Protein 2M0Q (pdb70)

Foldseek 3Di:
DCPPVVVVVVVVVVVVCCVVVVVVVVVVVVVCVVVVVCVVPPVVVVVVVVVVCCVVCVVVVVVVVVVCVVVVCVVVVDDDPDDDDPCVVVVCVVVVVVVVVVVVVVVVVVVVVCVVPDDPDDD

Nearest PDB structures (foldseek):
  7som-assembly1_I  TM=2.542E-01  e=6.702E+00  Chlamydomonas reinhardtii
  6y07-assembly1_A  TM=2.879E-01  e=4.095E+00  synthetic construct

Solvent-accessible surface area: 13619 Å² total; per-residue (Å²): 244,60,95,131,61,96,130,76,133,70,70,111,97,69,118,158,171,90,124,108,56,121,107,82,85,152,176,133,113,52,73,64,112,119,104,56,112,112,81,170,122,38,95,93,90,159,124,151,78,104,118,133,108,147,77,114,115,28,129,134,45,159,106,91,83,52,90,96,79,71,75,93,144,63,178,165,206,120,187,84,140,88,130,163,140,121,128,98,106,98,86,169,132,94,144,147,133,48,108,126,104,91,128,126,120,33,145,67,92,106,116,134,116,95,58,93,89,53,172,193,172,84,193

GO terms:
  GO:0015459 potassium channel regulator activity (F, IDA)
  GO:0005886 plasma membrane (C, IDA)
  GO:0008076 voltage-gated potassium channel complex (C, IDA)
  GO:1902260 negative regulation of delayed rectifier potassium channel activity (P, IDA)
  GO:0005515 protein binding (F, IPI)
  GO:0008076 voltage-gated potassium channel complex (C, TAS)
  GO:0005886 plasma membrane (C, TAS)
  GO:0005242 inward rectifier potassium channel activity (F, IDA)
  GO:0005251 delayed rectifier potassium channel activity (F, IDA)
  GO:0009986 cell surface (C, IDA)
  GO:0044325 transmembrane transporter binding (F, IDA)
  GO:1901379 regulation of potassium ion transmembrane transport (P, IDA)
  GO:1901800 positive regulation of proteasomal protein catabolic process (P, IDA)
  GO:0060306 regulation of membrane repolarization (P, IDA)
  GO:0097623 potassium ion export across plasma membrane (P, IDA)
  GO:0071466 cellular response to xenobiotic stimulus (P, IDA)
  GO:0071805 potassium ion transmembrane transport (P, IDA)
  GO:0086009 membrane repolarization (P, IDA)
  GO:1990573 potassium ion import across plasma membrane (P, IMP)
  GO:0060307 regulation of ventricular cardiac muscle cell membrane repolarization (P, IMP)

Radius of gyration: 26.46 Å; Cα contacts (8 Å, |Δi|>4): 7; chains: 1; bounding box: 59×63×42 Å

Organism: Homo sapiens (NCBI:txid9606)

Sequence (123 aa):
MSTLSNFTQTLEDVFRRIFITYMDNWRQNTTAEQEALQAKVDAENFYYVILYLMVMIGMFSFIIVAILVSTVKSKRREHSNDPYHQYIVEDWQEKYKSQILNLEESKATIHENIGAAGFKMSPMSTLSNFTQTLEDVFRRIFITYMDNWRQNTTAEQEALQAKVDAENFYYVILYLMVMIGMFSFIIVAILVSTVKSKRREHSNDPYHQYIVEDWQEKYKSQILNLEESKATIHENIGAAGFKMSPMSTLSNFTQTLEDVFRRIFITYMDNWRQNTTAEQEALQAKVDAENFYYVILYLMVMIGMFSFIIVAILVSTVKSKRREHSNDPYHQYIVEDWQEKYKSQILNLEESKATIHENIGAAGFKMSPMSTLSNFTQTLEDVFRRIFITYMDNWRQNTTAEQEALQAKVDAENFYYVILYLMVMIGMFSFIIVAILVSTVKSKRREHSNDPYHQYIVEDWQEKYKSQILNLEESKATIHENIGAAGFKMSPMSTLSNFTQTLEDVFRRIFITYMDNWRQNTTAEQEALQAKVDAENFYYVILYLMVMIGMFSFIIVAILVSTVKSKRREHSNDPYHQYIVEDWQEKYKSQILNLEESKATIHENIGAAGFKMSPMSTLSNFTQTLEDVFRRIFITYMDNWRQNTTAEQEALQAKVDAENFYYVILYLMVMIGMFSFIIVAILVSTVKSKRREHSNDPYHQYIVEDWQEKYKSQILNLEESKATIHENIGAAGFKMSPMSTLSNFTQTLEDVFRRIFITYMDNWRQNTTAEQEALQAKVDAENFYYVILYLMVMIGMFSFIIVAILVSTVKSKRREHSNDPYHQYIVEDWQEKYKSQILNLEESKATIHENIGAAGFKMSPMSTLSNFTQTLEDVFRRIFITYMDNWRQNTTAEQEALQAKVDAENFYYVILYLMVMIGMFSFIIVAILVSTVKSKRREHSNDPYHQYIVEDWQEKYKSQILNLEESKATIHENIGAAGFKMSPMSTLSNFTQTLEDVFRRIFITYMDNWRQNTTAEQEALQAKVDAENFYYVILYLMVMIGMFSFIIVAILVSTVKSKRREHSNDPYHQYIVEDWQEKYKSQILNLEESKATIHENIGAAGFKMSPMSTLSNFTQTLEDVFRRIFITYMDNWRQNTTAEQEALQAKVDAENFYYVILYLMVMIGMFSFIIVAILVSTVKSKRREHSNDPYHQYIVEDWQEKYKSQILNLEESKATIHENIGAAGFKMSP

Secondary structure (DSSP, 8-state):
--HHHHHHHHHHHHHHHHHHHHHHHHHHHHHHHHHHHHTT--SS-HHHHHHHHHHHHHHHHHHHHHHHHHHHHHTT---------TTHHHHHHHHHHHHHHHHHHHHHHHHHHHTTS------

InterPro domains:
  IPR000369 Potassium channel, voltage-dependent, beta subunit, KCNE [PF02060] (26-100)
  IPR000369 Potassium channel, voltage-dependent, beta subunit, KCNE [PTHR15282] (4-121)
  IPR005425 Potassium channel, voltage-dependent, beta subunit, KCNE2 [PR01605] (8-22)
  IPR005425 Potassium channel, voltage-dependent, beta subunit, KCNE2 [PR01605] (23-36)
  IPR005425 Potassium channel, voltage-dependent, beta subunit, KCNE2 [PR01605] (37-48)
  IPR005425 Potassium channel, voltage-dependent, beta subunit, KCNE2 [PR01605] (98-110)

Structure (mmCIF, N/CA/C/O backbone):
data_2M0Q
#
_entry.id   2M0Q
#
loop_
_atom_site.group_PDB
_atom_site.id
_atom_site.type_symbol
_atom_site.label_atom_id
_atom_site.label_alt_id
_atom_site.label_comp_id
_atom_site.label_asym_id
_atom_site.label_entity_id
_atom_site.label_seq_id
_atom_site.pdbx_PDB_ins_code
_atom_site.Cartn_x
_atom_site.Cartn_y
_atom_site.Cartn_z
_atom_site.occupancy
_atom_site.B_iso_or_equiv
_atom_site.auth_seq_id
_atom_site.auth_comp_id
_atom_site.auth_asym_id
_atom_site.auth_atom_id
_atom_site.pdbx_PDB_model_num
ATOM 1 N N . MET A 1 1 ? -47.298 5.653 21.234 1.00 0.00 1 MET A N 1
ATOM 2 C CA . MET A 1 1 ? -46.905 6.288 19.943 1.00 0.00 1 MET A CA 1
ATOM 3 C C . MET A 1 1 ? -45.639 7.111 20.148 1.00 0.00 1 MET A C 1
ATOM 4 O O . MET A 1 1 ? -45.622 8.055 20.937 1.00 0.00 1 MET A O 1
ATOM 20 N N . SER A 1 2 ? -44.580 6.748 19.431 1.00 0.00 2 SER A N 1
ATOM 21 C CA . SER A 1 2 ? -43.315 7.465 19.544 1.00 0.00 2 SER A CA 1
ATOM 22 C C . SER A 1 2 ? -43.028 8.243 18.264 1.00 0.00 2 SER A C 1
ATOM 23 O O . SER A 1 2 ? -42.375 7.740 17.351 1.00 0.00 2 SER A O 1
ATOM 31 N N . THR A 1 3 ? -43.524 9.475 18.205 1.00 0.00 3 THR A N 1
ATOM 32 C CA . THR A 1 3 ? -43.315 10.315 17.033 1.00 0.00 3 THR A CA 1
ATOM 33 C C . THR A 1 3 ? -41.824 10.498 16.769 1.00 0.00 3 THR A C 1
ATOM 34 O O . THR A 1 3 ? -41.417 10.851 15.663 1.00 0.00 3 THR A O 1
ATOM 45 N N . LEU A 1 4 ? -41.014 10.254 17.795 1.00 0.00 4 LEU A N 1
ATOM 46 C CA . LEU A 1 4 ? -39.569 10.392 17.665 1.00 0.00 4 LEU A CA 1
ATOM 47 C C . LEU A 1 4 ? -39.043 9.491 16.552 1.00 0.00 4 LEU A C 1
ATOM 48 O O . LEU A 1 4 ? -38.086 9.839 15.860 1.00 0.00 4 LEU A O 1
ATOM 64 N N . SER A 1 5 ? -39.673 8.333 16.386 1.00 0.00 5 SER A N 1
ATOM 65 C CA . SER A 1 5 ? -39.258 7.390 15.354 1.00 0.00 5 SER A CA 1
ATOM 66 C C . SER A 1 5 ? -39.691 7.879 13.975 1.00 0.00 5 SER A C 1
ATOM 67 O O . SER A 1 5 ? -38.974 7.700 12.990 1.00 0.00 5 SER A O 1
ATOM 75 N N . ASN A 1 6 ? -40.866 8.498 13.912 1.00 0.00 6 ASN A N 1
ATOM 76 C CA . ASN A 1 6 ? -41.380 9.010 12.647 1.00 0.00 6 ASN A CA 1
ATOM 77 C C . ASN A 1 6 ? -40.633 10.275 12.241 1.00 0.00 6 ASN A C 1
ATOM 78 O O . ASN A 1 6 ? -40.423 10.531 11.056 1.00 0.00 6 ASN A O 1
ATOM 89 N N . PHE A 1 7 ? -40.236 11.064 13.234 1.00 0.00 7 PHE A N 1
ATOM 90 C CA . PHE A 1 7 ? -39.514 12.303 12.970 1.00 0.00 7 PHE A CA 1
ATOM 91 C C . PHE A 1 7 ? -38.067 12.008 12.586 1.00 0.00 7 PHE A C 1
ATOM 92 O O . PHE A 1 7 ? -37.474 12.717 11.774 1.00 0.00 7 PHE A O 1
ATOM 109 N N . THR A 1 8 ? -37.506 10.958 13.175 1.00 0.00 8 THR A N 1
ATOM 110 C CA . THR A 1 8 ? -36.128 10.580 12.885 1.00 0.00 8 THR A CA 1
ATOM 111 C C . THR A 1 8 ? -35.932 10.393 11.383 1.00 0.00 8 THR A C 1
ATOM 112 O O . THR A 1 8 ? -34.887 10.746 10.835 1.00 0.00 8 THR A O 1
ATOM 123 N N . GLN A 1 9 ? -36.943 9.836 10.724 1.00 0.00 9 GLN A N 1
ATOM 124 C CA . GLN A 1 9 ? -36.871 9.608 9.285 1.00 0.00 9 GLN A CA 1
ATOM 125 C C . GLN A 1 9 ? -36.708 10.928 8.539 1.00 0.00 9 GLN A C 1
ATOM 126 O O . GLN A 1 9 ? -36.042 10.991 7.506 1.00 0.00 9 GLN A O 1
ATOM 140 N N . THR A 1 10 ? -37.323 11.980 9.069 1.00 0.00 10 THR A N 1
ATOM 141 C CA . THR A 1 10 ? -37.241 13.296 8.445 1.00 0.00 10 THR A CA 1
ATOM 142 C C . THR A 1 10 ? -35.888 13.943 8.726 1.00 0.00 10 THR A C 1
ATOM 143 O O . THR A 1 10 ? -35.288 14.558 7.844 1.00 0.00 10 THR A O 1
ATOM 154 N N . LEU A 1 11 ? -35.416 13.805 9.960 1.00 0.00 11 LEU A N 1
ATOM 155 C CA . LEU A 1 11 ? -34.135 14.384 10.347 1.00 0.00 11 LEU A CA 1
ATOM 156 C C . LEU A 1 11 ? -33.020 13.900 9.426 1.00 0.00 11 LEU A C 1
ATOM 157 O O . LEU A 1 11 ? -32.143 14.673 9.038 1.00 0.00 11 LEU A O 1
ATOM 173 N N . GLU A 1 12 ? -33.055 12.617 9.083 1.00 0.00 12 GLU A N 1
ATOM 174 C CA . GLU A 1 12 ? -32.038 12.040 8.211 1.00 0.00 12 GLU A CA 1
ATOM 175 C C . GLU A 1 12 ? -32.006 12.755 6.863 1.00 0.00 12 GLU A C 1
ATOM 176 O O . GLU A 1 12 ? -30.939 12.951 6.283 1.00 0.00 12 GLU A O 1
ATOM 188 N N . ASP A 1 13 ? -33.179 13.137 6.370 1.00 0.00 13 ASP A N 1
ATOM 189 C CA . ASP A 1 13 ? -33.274 13.825 5.085 1.00 0.00 13 ASP A CA 1
ATOM 190 C C . ASP A 1 13 ? -32.675 15.226 5.173 1.00 0.00 13 ASP A C 1
ATOM 191 O O . ASP A 1 13 ? -32.028 15.694 4.236 1.00 0.00 13 ASP A O 1
ATOM 200 N N . VAL A 1 14 ? -32.894 15.888 6.303 1.00 0.00 14 VAL A N 1
ATOM 201 C CA . VAL A 1 14 ? -32.369 17.233 6.502 1.00 0.00 14 VAL A CA 1
ATOM 202 C C . VAL A 1 14 ? -30.877 17.166 6.787 1.00 0.00 14 VAL A C 1
ATOM 203 O O . VAL A 1 14 ? -30.087 17.903 6.196 1.00 0.00 14 VAL A O 1
ATOM 216 N N . PHE A 1 15 ? -30.496 16.260 7.679 1.00 0.00 15 PHE A N 1
ATOM 217 C CA . PHE A 1 15 ? -29.093 16.086 8.015 1.00 0.00 15 PHE A CA 1
ATOM 218 C C . PHE A 1 15 ? -28.313 15.760 6.750 1.00 0.00 15 PHE A C 1
ATOM 219 O O . PHE A 1 15 ? -27.155 16.148 6.601 1.00 0.00 15 PHE A O 1
ATOM 236 N N . ARG A 1 16 ? -28.969 15.051 5.833 1.00 0.00 16 ARG A N 1
ATOM 237 C CA . ARG A 1 16 ? -28.334 14.686 4.571 1.00 0.00 16 ARG A CA 1
ATOM 238 C C . ARG A 1 16 ? -28.007 15.944 3.775 1.00 0.00 16 ARG A C 1
ATOM 239 O O . ARG A 1 16 ? -26.907 16.089 3.243 1.00 0.00 16 ARG A O 1
ATOM 260 N N . ARG A 1 17 ? -28.974 16.852 3.707 1.00 0.00 17 ARG A N 1
ATOM 261 C CA . ARG A 1 17 ? -28.787 18.102 2.984 1.00 0.00 17 ARG A CA 1
ATOM 262 C C . ARG A 1 17 ? -27.847 19.020 3.755 1.00 0.00 17 ARG A C 1
ATOM 263 O O . ARG A 1 17 ? -27.028 19.724 3.166 1.00 0.00 17 ARG A O 1
ATOM 284 N N . ILE A 1 18 ? -27.969 19.005 5.078 1.00 0.00 18 ILE A N 1
ATOM 285 C CA . ILE A 1 18 ? -27.124 19.839 5.922 1.00 0.00 18 ILE A CA 1
ATOM 286 C C . ILE A 1 18 ? -25.693 19.304 5.939 1.00 0.00 18 ILE A C 1
ATOM 287 O O . ILE A 1 18 ? -24.738 20.068 6.022 1.00 0.00 18 ILE A O 1
ATOM 303 N N . PHE A 1 19 ? -25.564 17.986 5.854 1.00 0.00 19 PHE A N 1
ATOM 304 C CA . PHE A 1 19 ? -24.257 17.341 5.856 1.00 0.00 19 PHE A CA 1
ATOM 305 C C . PHE A 1 19 ? -23.539 17.619 4.545 1.00 0.00 19 PHE A C 1
ATOM 306 O O . PHE A 1 19 ? -22.406 18.099 4.535 1.00 0.00 19 PHE A O 1
ATOM 323 N N . ILE A 1 20 ? -24.218 17.340 3.438 1.00 0.00 20 ILE A N 1
ATOM 324 C CA . ILE A 1 20 ? -23.639 17.594 2.130 1.00 0.00 20 ILE A CA 1
ATOM 325 C C . ILE A 1 20 ? -23.404 19.088 1.986 1.00 0.00 20 ILE A C 1
ATOM 326 O O . ILE A 1 20 ? -22.384 19.527 1.456 1.00 0.00 20 ILE A O 1
ATOM 342 N N . THR A 1 21 ? -24.361 19.859 2.488 1.00 0.00 21 THR A N 1
ATOM 343 C CA . THR A 1 21 ? -24.270 21.309 2.449 1.00 0.00 21 THR A CA 1
ATOM 344 C C . THR A 1 21 ? -23.263 21.795 3.487 1.00 0.00 21 THR A C 1
ATOM 345 O O . THR A 1 21 ? -22.514 22.741 3.241 1.00 0.00 21 THR A O 1
ATOM 356 N N . TYR A 1 22 ? -23.246 21.141 4.651 1.00 0.00 22 TYR A N 1
ATOM 357 C CA . TYR A 1 22 ? -22.313 21.529 5.709 1.00 0.00 22 TYR A CA 1
ATOM 358 C C . TYR A 1 22 ? -20.883 21.300 5.242 1.00 0.00 22 TYR A C 1
ATOM 359 O O . TYR A 1 22 ? -20.003 22.131 5.464 1.00 0.00 22 TYR A O 1
ATOM 377 N N . MET A 1 23 ? -20.668 20.172 4.577 1.00 0.00 23 MET A N 1
ATOM 378 C CA . MET A 1 23 ? -19.349 19.843 4.058 1.00 0.00 23 MET A CA 1
ATOM 379 C C . MET A 1 23 ? -19.009 20.777 2.905 1.00 0.00 23 MET A C 1
ATOM 380 O O . MET A 1 23 ? -17.839 21.037 2.622 1.00 0.00 23 MET A O 1
ATOM 394 N N . ASP A 1 24 ? -20.048 21.274 2.237 1.00 0.00 24 ASP A N 1
ATOM 395 C CA . ASP A 1 24 ? -19.857 22.176 1.105 1.00 0.00 24 ASP A CA 1
ATOM 396 C C . ASP A 1 24 ? -19.459 23.572 1.580 1.00 0.00 24 ASP A C 1
ATOM 397 O O . ASP A 1 24 ? -18.516 24.169 1.059 1.00 0.00 24 ASP A O 1
ATOM 406 N N . ASN A 1 25 ? -20.185 24.089 2.565 1.00 0.00 25 ASN A N 1
ATOM 407 C CA . ASN A 1 25 ? -19.902 25.418 3.096 1.00 0.00 25 ASN A CA 1
ATOM 408 C C . ASN A 1 25 ? -18.481 25.495 3.649 1.00 0.00 25 ASN A C 1
ATOM 409 O O . ASN A 1 25 ? -17.809 26.517 3.517 1.00 0.00 25 ASN A O 1
ATOM 420 N N . TRP A 1 26 ? -18.032 24.410 4.272 1.00 0.00 26 TRP A N 1
ATOM 421 C CA . TRP A 1 26 ? -16.691 24.370 4.846 1.00 0.00 26 TRP A CA 1
ATOM 422 C C . TRP A 1 26 ? -15.634 24.619 3.773 1.00 0.00 26 TRP A C 1
ATOM 423 O O . TRP A 1 26 ? -14.584 25.201 4.046 1.00 0.00 26 TRP A O 1
ATOM 444 N N . ARG A 1 27 ? -15.917 24.172 2.554 1.00 0.00 27 ARG A N 1
ATOM 445 C CA . ARG A 1 27 ? -14.981 24.349 1.450 1.00 0.00 27 ARG A CA 1
ATOM 446 C C . ARG A 1 27 ? -14.834 25.824 1.092 1.00 0.00 27 ARG A C 1
ATOM 447 O O . ARG A 1 27 ? -13.826 26.235 0.517 1.00 0.00 27 ARG A O 1
ATOM 468 N N . GLN A 1 28 ? -15.844 26.617 1.432 1.00 0.00 28 GLN A N 1
ATOM 469 C CA . GLN A 1 28 ? -15.812 28.045 1.136 1.00 0.00 28 GLN A CA 1
ATOM 470 C C . GLN A 1 28 ? -14.949 28.787 2.152 1.00 0.00 28 GLN A C 1
ATOM 471 O O . GLN A 1 28 ? -14.142 29.642 1.787 1.00 0.00 28 GLN A O 1
ATOM 485 N N . ASN A 1 29 ? -15.123 28.456 3.427 1.00 0.00 29 ASN A N 1
ATOM 486 C CA . ASN A 1 29 ? -14.352 29.102 4.483 1.00 0.00 29 ASN A CA 1
ATOM 487 C C . ASN A 1 29 ? -12.945 28.516 4.554 1.00 0.00 29 ASN A C 1
ATOM 488 O O . ASN A 1 29 ? -12.034 29.132 5.107 1.00 0.00 29 ASN A O 1
ATOM 499 N N . THR A 1 30 ? -12.776 27.324 3.991 1.00 0.00 30 THR A N 1
ATOM 500 C CA . THR A 1 30 ? -11.474 26.665 3.996 1.00 0.00 30 THR A CA 1
ATOM 501 C C . THR A 1 30 ? -10.471 27.455 3.162 1.00 0.00 30 THR A C 1
ATOM 502 O O . THR A 1 30 ? -9.274 27.458 3.452 1.00 0.00 30 THR A O 1
ATOM 513 N N . THR A 1 31 ? -10.967 28.125 2.127 1.00 0.00 31 THR A N 1
ATOM 514 C CA . THR A 1 31 ? -10.108 28.916 1.256 1.00 0.00 31 THR A CA 1
ATOM 515 C C . THR A 1 31 ? -9.270 29.894 2.075 1.00 0.00 31 THR A C 1
ATOM 516 O O . THR A 1 31 ? -8.064 30.019 1.865 1.00 0.00 31 THR A O 1
ATOM 527 N N . ALA A 1 32 ? -9.917 30.585 3.008 1.00 0.00 32 ALA A N 1
ATOM 528 C CA . ALA A 1 32 ? -9.219 31.548 3.852 1.00 0.00 32 ALA A CA 1
ATOM 529 C C . ALA A 1 32 ? -7.974 30.917 4.465 1.00 0.00 32 ALA A C 1
ATOM 530 O O . ALA A 1 32 ? -6.927 31.557 4.565 1.00 0.00 32 ALA A O 1
ATOM 537 N N . GLU A 1 33 ? -8.095 29.658 4.873 1.00 0.00 33 GLU A N 1
ATOM 538 C CA . GLU A 1 33 ? -6.972 28.949 5.474 1.00 0.00 33 GLU A CA 1
ATOM 539 C C . GLU A 1 33 ? -5.902 28.658 4.427 1.00 0.00 33 GLU A C 1
ATOM 540 O O . GLU A 1 33 ? -4.707 28.693 4.720 1.00 0.00 33 GLU A O 1
ATOM 552 N N . GLN A 1 34 ? -6.339 28.371 3.205 1.00 0.00 34 GLN A N 1
ATOM 553 C CA . GLN A 1 34 ? -5.410 28.076 2.122 1.00 0.00 34 GLN A CA 1
ATOM 554 C C . GLN A 1 34 ? -4.713 29.348 1.650 1.00 0.00 34 GLN A C 1
ATOM 555 O O . GLN A 1 34 ? -3.518 29.340 1.354 1.00 0.00 34 GLN A O 1
ATOM 569 N N . GLU A 1 35 ? -5.468 30.439 1.582 1.00 0.00 35 GLU A N 1
ATOM 570 C CA . GLU A 1 35 ? -4.913 31.714 1.142 1.00 0.00 35 GLU A CA 1
ATOM 571 C C . GLU A 1 35 ? -3.708 32.099 1.994 1.00 0.00 35 GLU A C 1
ATOM 572 O O . GLU A 1 35 ? -2.705 32.593 1.479 1.00 0.00 35 GLU A O 1
ATOM 584 N N . ALA A 1 36 ? -3.813 31.873 3.299 1.00 0.00 36 ALA A N 1
ATOM 585 C CA . ALA A 1 36 ? -2.723 32.204 4.211 1.00 0.00 36 ALA A CA 1
ATOM 586 C C . ALA A 1 36 ? -1.573 31.213 4.059 1.00 0.00 36 ALA A C 1
ATOM 587 O O . ALA A 1 36 ? -0.404 31.589 4.140 1.00 0.00 36 ALA A O 1
ATOM 594 N N . LEU A 1 37 ? -1.912 29.947 3.840 1.00 0.00 37 LEU A N 1
ATOM 595 C CA . LEU A 1 37 ? -0.897 28.913 3.680 1.00 0.00 37 LEU A CA 1
ATOM 596 C C . LEU A 1 37 ? -0.190 29.055 2.336 1.00 0.00 37 LEU A C 1
ATOM 597 O O . LEU A 1 37 ? 1.036 28.978 2.259 1.00 0.00 37 LEU A O 1
ATOM 613 N N . GLN A 1 38 ? -0.969 29.263 1.278 1.00 0.00 38 GLN A N 1
ATOM 614 C CA . GLN A 1 38 ? -0.399 29.414 -0.056 1.00 0.00 38 GLN A CA 1
ATOM 615 C C . GLN A 1 38 ? 0.672 30.501 -0.057 1.00 0.00 38 GLN A C 1
ATOM 616 O O . GLN A 1 38 ? 1.570 30.500 -0.899 1.00 0.00 38 GLN A O 1
ATOM 630 N N . ALA A 1 39 ? 0.572 31.423 0.895 1.00 0.00 39 ALA A N 1
ATOM 631 C CA . ALA A 1 39 ? 1.541 32.507 0.997 1.00 0.00 39 ALA A CA 1
ATOM 632 C C . ALA A 1 39 ? 2.900 31.962 1.423 1.00 0.00 39 ALA A C 1
ATOM 633 O O . ALA A 1 39 ? 3.934 32.584 1.181 1.00 0.00 39 ALA A O 1
ATOM 640 N N . LYS A 1 40 ? 2.887 30.793 2.056 1.00 0.00 40 LYS A N 1
ATOM 641 C CA . LYS A 1 40 ? 4.123 30.164 2.508 1.00 0.00 40 LYS A CA 1
ATOM 642 C C . LYS A 1 40 ? 4.566 29.094 1.517 1.00 0.00 40 LYS A C 1
ATOM 643 O O . LYS A 1 40 ? 5.717 28.657 1.536 1.00 0.00 40 LYS A O 1
ATOM 662 N N . VAL A 1 41 ? 3.639 28.677 0.657 1.00 0.00 41 VAL A N 1
ATOM 663 C CA . VAL A 1 41 ? 3.925 27.655 -0.344 1.00 0.00 41 VAL A CA 1
ATOM 664 C C . VAL A 1 41 ? 5.109 26.793 0.081 1.00 0.00 41 VAL A C 1
ATOM 665 O O . VAL A 1 41 ? 5.174 26.325 1.218 1.00 0.00 41 VAL A O 1
ATOM 678 N N . ASP A 1 42 ? 6.041 26.586 -0.842 1.00 0.00 42 ASP A N 1
ATOM 679 C CA . ASP A 1 42 ? 7.221 25.779 -0.558 1.00 0.00 42 ASP A CA 1
ATOM 680 C C . ASP A 1 42 ? 8.454 26.381 -1.224 1.00 0.00 42 ASP A C 1
ATOM 681 O O . ASP A 1 42 ? 8.588 26.351 -2.447 1.00 0.00 42 ASP A O 1
ATOM 690 N N . ALA A 1 43 ? 9.351 26.929 -0.411 1.00 0.00 43 ALA A N 1
ATOM 691 C CA . ALA A 1 43 ? 10.568 27.538 -0.933 1.00 0.00 43 ALA A CA 1
ATOM 692 C C . ALA A 1 43 ? 11.540 26.467 -1.417 1.00 0.00 43 ALA A C 1
ATOM 693 O O . ALA A 1 43 ? 12.373 26.719 -2.287 1.00 0.00 43 ALA A O 1
ATOM 700 N N . GLU A 1 44 ? 11.429 25.273 -0.846 1.00 0.00 44 GLU A N 1
ATOM 701 C CA . GLU A 1 44 ? 12.305 24.171 -1.226 1.00 0.00 44 GLU A CA 1
ATOM 702 C C . GLU A 1 44 ? 11.969 23.676 -2.630 1.00 0.00 44 GLU A C 1
ATOM 703 O O . GLU A 1 44 ? 12.859 23.464 -3.453 1.00 0.00 44 GLU A O 1
ATOM 715 N N . ASN A 1 45 ? 10.679 23.491 -2.894 1.00 0.00 45 ASN A N 1
ATOM 716 C CA . ASN A 1 45 ? 10.237 23.018 -4.202 1.00 0.00 45 ASN A CA 1
ATOM 717 C C . ASN A 1 45 ? 10.654 21.567 -4.413 1.00 0.00 45 ASN A C 1
ATOM 718 O O . ASN A 1 45 ? 9.894 20.765 -4.957 1.00 0.00 45 ASN A O 1
ATOM 729 N N . PHE A 1 46 ? 11.866 21.237 -3.980 1.00 0.00 46 PHE A N 1
ATOM 730 C CA . PHE A 1 46 ? 12.375 19.879 -4.127 1.00 0.00 46 PHE A CA 1
ATOM 731 C C . PHE A 1 46 ? 11.559 18.907 -3.281 1.00 0.00 46 PHE A C 1
ATOM 732 O O . PHE A 1 46 ? 11.474 17.720 -3.592 1.00 0.00 46 PHE A O 1
ATOM 749 N N . TYR A 1 47 ? 10.959 19.420 -2.211 1.00 0.00 47 TYR A N 1
ATOM 750 C CA . TYR A 1 47 ? 10.151 18.587 -1.328 1.00 0.00 47 TYR A CA 1
ATOM 751 C C . TYR A 1 47 ? 8.832 18.215 -1.999 1.00 0.00 47 TYR A C 1
ATOM 752 O O . TYR A 1 47 ? 8.278 17.145 -1.750 1.00 0.00 47 TYR A O 1
ATOM 770 N N . TYR A 1 48 ? 8.335 19.107 -2.850 1.00 0.00 48 TYR A N 1
ATOM 771 C CA . TYR A 1 48 ? 7.079 18.862 -3.550 1.00 0.00 48 TYR A CA 1
ATOM 772 C C . TYR A 1 48 ? 7.163 17.579 -4.370 1.00 0.00 48 TYR A C 1
ATOM 773 O O . TYR A 1 48 ? 6.213 16.798 -4.416 1.00 0.00 48 TYR A O 1
ATOM 791 N N . VAL A 1 49 ? 8.304 17.370 -5.019 1.00 0.00 49 VAL A N 1
ATOM 792 C CA . VAL A 1 49 ? 8.497 16.179 -5.838 1.00 0.00 49 VAL A CA 1
ATOM 793 C C . VAL A 1 49 ? 8.822 14.968 -4.966 1.00 0.00 49 VAL A C 1
ATOM 794 O O . VAL A 1 49 ? 8.439 13.842 -5.286 1.00 0.00 49 VAL A O 1
ATOM 807 N N . ILE A 1 50 ? 9.531 15.204 -3.866 1.00 0.00 50 ILE A N 1
ATOM 808 C CA . ILE A 1 50 ? 9.900 14.118 -2.962 1.00 0.00 50 ILE A CA 1
ATOM 809 C C . ILE A 1 50 ? 8.670 13.585 -2.233 1.00 0.00 50 ILE A C 1
ATOM 810 O O . ILE A 1 50 ? 8.483 12.374 -2.117 1.00 0.00 50 ILE A O 1
ATOM 826 N N . LEU A 1 51 ? 7.837 14.497 -1.744 1.00 0.00 51 LEU A N 1
ATOM 827 C CA . LEU A 1 51 ? 6.627 14.108 -1.027 1.00 0.00 51 LEU A CA 1
ATOM 828 C C . LEU A 1 51 ? 5.669 13.366 -1.953 1.00 0.00 51 LEU A C 1
ATOM 829 O O . LEU A 1 51 ? 4.981 12.435 -1.535 1.00 0.00 51 LEU A O 1
ATOM 845 N N . TYR A 1 52 ? 5.630 13.786 -3.213 1.00 0.00 52 TYR A N 1
ATOM 846 C CA . TYR A 1 52 ? 4.752 13.158 -4.195 1.00 0.00 52 TYR A CA 1
ATOM 847 C C . TYR A 1 52 ? 5.084 11.676 -4.348 1.00 0.00 52 TYR A C 1
ATOM 848 O O . TYR A 1 52 ? 4.189 10.842 -4.490 1.00 0.00 52 TYR A O 1
ATOM 866 N N . LEU A 1 53 ? 6.374 11.356 -4.324 1.00 0.00 53 LEU A N 1
ATOM 867 C CA . LEU A 1 53 ? 6.811 9.971 -4.468 1.00 0.00 53 LEU A CA 1
ATOM 868 C C . LEU A 1 53 ? 6.465 9.159 -3.222 1.00 0.00 53 LEU A C 1
ATOM 869 O O . LEU A 1 53 ? 6.099 7.987 -3.317 1.00 0.00 53 LEU A O 1
ATOM 885 N N . MET A 1 54 ? 6.584 9.787 -2.057 1.00 0.00 54 MET A N 1
ATOM 886 C CA . MET A 1 54 ? 6.281 9.107 -0.802 1.00 0.00 54 MET A CA 1
ATOM 887 C C . MET A 1 54 ? 4.881 8.501 -0.842 1.00 0.00 54 MET A C 1
ATOM 888 O O . MET A 1 54 ? 4.681 7.347 -0.463 1.00 0.00 54 MET A O 1
ATOM 902 N N . VAL A 1 55 ? 3.916 9.290 -1.302 1.00 0.00 55 VAL A N 1
ATOM 903 C CA . VAL A 1 55 ? 2.535 8.826 -1.386 1.00 0.00 55 VAL A CA 1
ATOM 904 C C . VAL A 1 55 ? 2.320 7.995 -2.648 1.00 0.00 55 VAL A C 1
ATOM 905 O O . VAL A 1 55 ? 1.328 7.276 -2.768 1.00 0.00 55 VAL A O 1
ATOM 918 N N . MET A 1 56 ? 3.254 8.101 -3.587 1.00 0.00 56 MET A N 1
ATOM 919 C CA . MET A 1 56 ? 3.155 7.356 -4.837 1.00 0.00 56 MET A CA 1
ATOM 920 C C . MET A 1 56 ? 3.247 5.855 -4.577 1.00 0.00 56 MET A C 1
ATOM 921 O O . MET A 1 56 ? 2.263 5.128 -4.717 1.00 0.00 56 MET A O 1
ATOM 935 N N . ILE A 1 57 ? 4.437 5.398 -4.203 1.00 0.00 57 ILE A N 1
ATOM 936 C CA . ILE A 1 57 ? 4.654 3.982 -3.930 1.00 0.00 57 ILE A CA 1
ATOM 937 C C . ILE A 1 57 ? 3.941 3.557 -2.649 1.00 0.00 57 ILE A C 1
ATOM 938 O O . ILE A 1 57 ? 3.414 2.448 -2.560 1.00 0.00 57 ILE A O 1
ATOM 954 N N . GLY A 1 58 ? 3.935 4.441 -1.658 1.00 0.00 58 GLY A N 1
ATOM 955 C CA . GLY A 1 58 ? 3.292 4.141 -0.384 1.00 0.00 58 GLY A CA 1
ATOM 956 C C . GLY A 1 58 ? 1.843 3.708 -0.584 1.00 0.00 58 GLY A C 1
ATOM 957 O O . GLY A 1 58 ? 1.369 2.779 0.070 1.00 0.00 58 GLY A O 1
ATOM 961 N N . MET A 1 59 ? 1.143 4.386 -1.487 1.00 0.00 59 MET A N 1
ATOM 962 C CA . MET A 1 59 ? -0.252 4.058 -1.758 1.00 0.00 59 MET A CA 1
ATOM 963 C C . MET A 1 59 ? -0.358 2.741 -2.521 1.00 0.00 59 MET A C 1
ATOM 964 O O . MET A 1 59 ? -1.213 1.906 -2.224 1.00 0.00 59 MET A O 1
ATOM 978 N N . PHE A 1 60 ? 0.513 2.564 -3.508 1.00 0.00 60 PHE A N 1
ATOM 979 C CA . PHE A 1 60 ? 0.507 1.347 -4.312 1.00 0.00 60 PHE A CA 1
ATOM 980 C C . PHE A 1 60 ? 0.840 0.130 -3.455 1.00 0.00 60 PHE A C 1
ATOM 981 O O . PHE A 1 60 ? 0.281 -0.950 -3.650 1.00 0.00 60 PHE A O 1
ATOM 998 N N . SER A 1 61 ? 1.756 0.308 -2.509 1.00 0.00 61 SER A N 1
ATOM 999 C CA . SER A 1 61 ? 2.156 -0.787 -1.632 1.00 0.00 61 SER A CA 1
ATOM 1000 C C . SER A 1 61 ? 1.037 -1.133 -0.654 1.00 0.00 61 SER A C 1
ATOM 1001 O O . SER A 1 61 ? 0.820 -2.302 -0.334 1.00 0.00 61 SER A O 1
ATOM 1009 N N . PHE A 1 62 ? 0.331 -0.111 -0.181 1.00 0.00 62 PHE A N 1
ATOM 1010 C CA . PHE A 1 62 ? -0.761 -0.323 0.762 1.00 0.00 62 PHE A CA 1
ATOM 1011 C C . PHE A 1 62 ? -1.843 -1.205 0.145 1.00 0.00 62 PHE A C 1
ATOM 1012 O O . PHE A 1 62 ? -2.391 -2.085 0.809 1.00 0.00 62 PHE A O 1
ATOM 1029 N N . ILE A 1 63 ? -2.146 -0.965 -1.126 1.00 0.00 63 ILE A N 1
ATOM 1030 C CA . ILE A 1 63 ? -3.163 -1.748 -1.818 1.00 0.00 63 ILE A CA 1
ATOM 1031 C C . ILE A 1 63 ? -2.739 -3.209 -1.910 1.00 0.00 63 ILE A C 1
ATOM 1032 O O . ILE A 1 63 ? -3.513 -4.112 -1.591 1.00 0.00 63 ILE A O 1
ATOM 1048 N N . ILE A 1 64 ? -1.505 -3.435 -2.348 1.00 0.00 64 ILE A N 1
ATOM 1049 C CA . ILE A 1 64 ? -0.987 -4.792 -2.476 1.00 0.00 64 ILE A CA 1
ATOM 1050 C C . ILE A 1 64 ? -1.058 -5.518 -1.138 1.00 0.00 64 ILE A C 1
ATOM 1051 O O . ILE A 1 64 ? -1.434 -6.687 -1.077 1.00 0.00 64 ILE A O 1
ATOM 1067 N N . VAL A 1 65 ? -0.695 -4.818 -0.069 1.00 0.00 65 VAL A N 1
ATOM 1068 C CA . VAL A 1 65 ? -0.723 -5.407 1.266 1.00 0.00 65 VAL A CA 1
ATOM 1069 C C . VAL A 1 65 ? -2.161 -5.600 1.738 1.00 0.00 65 VAL A C 1
ATOM 1070 O O . VAL A 1 65 ? -2.477 -6.577 2.417 1.00 0.00 65 VAL A O 1
ATOM 1083 N N . ALA A 1 66 ? -3.026 -4.658 1.377 1.00 0.00 66 ALA A N 1
ATOM 1084 C CA . ALA A 1 66 ? -4.428 -4.726 1.772 1.00 0.00 66 ALA A CA 1
ATOM 1085 C C . ALA A 1 66 ? -5.060 -6.040 1.323 1.00 0.00 66 ALA A C 1
ATOM 1086 O O . ALA A 1 66 ? -5.720 -6.722 2.108 1.00 0.00 66 ALA A O 1
ATOM 1093 N N . ILE A 1 67 ? -4.863 -6.387 0.055 1.00 0.00 67 ILE A N 1
ATOM 1094 C CA . ILE A 1 67 ? -5.429 -7.619 -0.484 1.00 0.00 67 ILE A CA 1
ATOM 1095 C C . ILE A 1 67 ? -4.637 -8.838 -0.018 1.00 0.00 67 ILE A C 1
ATOM 1096 O O . ILE A 1 67 ? -5.206 -9.905 0.207 1.00 0.00 67 ILE A O 1
ATOM 1112 N N . LEU A 1 68 ? -3.324 -8.679 0.122 1.00 0.00 68 LEU A N 1
ATOM 1113 C CA . LEU A 1 68 ? -2.477 -9.787 0.560 1.00 0.00 68 LEU A CA 1
ATOM 1114 C C . LEU A 1 68 ? -2.964 -10.338 1.898 1.00 0.00 68 LEU A C 1
ATOM 1115 O O . LEU A 1 68 ? -3.083 -11.550 2.075 1.00 0.00 68 LEU A O 1
ATOM 1131 N N . VAL A 1 69 ? -3.242 -9.437 2.835 1.00 0.00 69 VAL A N 1
ATOM 1132 C CA . VAL A 1 69 ? -3.714 -9.840 4.157 1.00 0.00 69 VAL A CA 1
ATOM 1133 C C . VAL A 1 69 ? -5.163 -10.312 4.091 1.00 0.00 69 VAL A C 1
ATOM 1134 O O . VAL A 1 69 ? -5.545 -11.272 4.758 1.00 0.00 69 VAL A O 1
ATOM 1147 N N . SER A 1 70 ? -5.962 -9.629 3.280 1.00 0.00 70 SER A N 1
ATOM 1148 C CA . SER A 1 70 ? -7.369 -9.981 3.127 1.00 0.00 70 SER A CA 1
ATOM 1149 C C . SER A 1 70 ? -7.493 -11.325 2.428 1.00 0.00 70 SER A C 1
ATOM 1150 O O . SER A 1 70 ? -8.308 -12.167 2.807 1.00 0.00 70 SER A O 1
ATOM 1158 N N . THR A 1 71 ? -6.665 -11.521 1.411 1.00 0.00 71 THR A N 1
ATOM 1159 C CA . THR A 1 71 ? -6.665 -12.767 0.663 1.00 0.00 71 THR A CA 1
ATOM 1160 C C . THR A 1 71 ? -6.020 -13.866 1.495 1.00 0.00 71 THR A C 1
ATOM 1161 O O . THR A 1 71 ? -6.373 -15.040 1.379 1.00 0.00 71 THR A O 1
ATOM 1172 N N . VAL A 1 72 ? -5.069 -13.472 2.337 1.00 0.00 72 VAL A N 1
ATOM 1173 C CA . VAL A 1 72 ? -4.375 -14.430 3.191 1.00 0.00 72 VAL A CA 1
ATOM 1174 C C . VAL A 1 72 ? -5.279 -14.869 4.335 1.00 0.00 72 VAL A C 1
ATOM 1175 O O . VAL A 1 72 ? -5.444 -16.062 4.589 1.00 0.00 72 VAL A O 1
ATOM 1188 N N . LYS A 1 73 ? -5.871 -13.894 5.015 1.00 0.00 73 LYS A N 1
ATOM 1189 C CA . LYS A 1 73 ? -6.767 -14.186 6.124 1.00 0.00 73 LYS A CA 1
ATOM 1190 C C . LYS A 1 73 ? -8.021 -14.879 5.608 1.00 0.00 73 LYS A C 1
ATOM 1191 O O . LYS A 1 73 ? -8.641 -15.675 6.313 1.00 0.00 73 LYS A O 1
ATOM 1210 N N . SER A 1 74 ? -8.387 -14.567 4.367 1.00 0.00 74 SER A N 1
ATOM 1211 C CA . SER A 1 74 ? -9.571 -15.163 3.757 1.00 0.00 74 SER A CA 1
ATOM 1212 C C . SER A 1 74 ? -9.490 -16.686 3.805 1.00 0.00 74 SER A C 1
ATOM 1213 O O . SER A 1 74 ? -10.510 -17.368 3.901 1.00 0.00 74 SER A O 1
ATOM 1221 N N . LYS A 1 75 ? -8.272 -17.211 3.738 1.00 0.00 75 LYS A N 1
ATOM 1222 C CA . LYS A 1 75 ? -8.070 -18.655 3.773 1.00 0.00 75 LYS A CA 1
ATOM 1223 C C . LYS A 1 75 ? -8.275 -19.191 5.187 1.00 0.00 75 LYS A C 1
ATOM 1224 O O . LYS A 1 75 ? -8.280 -20.402 5.407 1.00 0.00 75 LYS A O 1
ATOM 1243 N N . ARG A 1 76 ? -8.445 -18.282 6.141 1.00 0.00 76 ARG A N 1
ATOM 1244 C CA . ARG A 1 76 ? -8.650 -18.675 7.531 1.00 0.00 76 ARG A CA 1
ATOM 1245 C C . ARG A 1 76 ? -10.062 -19.217 7.731 1.00 0.00 76 ARG A C 1
ATOM 1246 O O . ARG A 1 76 ? -10.256 -20.255 8.363 1.00 0.00 76 ARG A O 1
ATOM 1267 N N . ARG A 1 77 ? -11.045 -18.507 7.186 1.00 0.00 77 ARG A N 1
ATOM 1268 C CA . ARG A 1 77 ? -12.438 -18.924 7.309 1.00 0.00 77 ARG A CA 1
ATOM 1269 C C . ARG A 1 77 ? -12.691 -19.568 8.668 1.00 0.00 77 ARG A C 1
ATOM 1270 O O . ARG A 1 77 ? -12.852 -20.784 8.769 1.00 0.00 77 ARG A O 1
ATOM 1291 N N . GLU A 1 78 ? -12.727 -18.745 9.710 1.00 0.00 78 GLU A N 1
ATOM 1292 C CA . GLU A 1 78 ? -12.965 -19.247 11.058 1.00 0.00 78 GLU A CA 1
ATOM 1293 C C . GLU A 1 78 ? -14.417 -19.014 11.463 1.00 0.00 78 GLU A C 1
ATOM 1294 O O . GLU A 1 78 ? -15.012 -17.995 11.114 1.00 0.00 78 GLU A O 1
ATOM 1306 N N . HIS A 1 79 ? -14.982 -19.965 12.199 1.00 0.00 79 HIS A N 1
ATOM 1307 C CA . HIS A 1 79 ? -16.367 -19.849 12.642 1.00 0.00 79 HIS A CA 1
ATOM 1308 C C . HIS A 1 79 ? -16.570 -20.565 13.973 1.00 0.00 79 HIS A C 1
ATOM 1309 O O . HIS A 1 79 ? -17.178 -21.633 14.030 1.00 0.00 79 HIS A O 1
ATOM 1324 N N . SER A 1 80 ? -16.059 -19.964 15.043 1.00 0.00 80 SER A N 1
ATOM 1325 C CA . SER A 1 80 ? -16.192 -20.546 16.372 1.00 0.00 80 SER A CA 1
ATOM 1326 C C . SER A 1 80 ? -16.923 -19.583 17.301 1.00 0.00 80 SER A C 1
ATOM 1327 O O . SER A 1 80 ? -17.455 -18.565 16.858 1.00 0.00 80 SER A O 1
ATOM 1335 N N . ASN A 1 81 ? -16.947 -19.908 18.588 1.00 0.00 81 ASN A N 1
ATOM 1336 C CA . ASN A 1 81 ? -17.618 -19.060 19.565 1.00 0.00 81 ASN A CA 1
ATOM 1337 C C . ASN A 1 81 ? -16.710 -18.795 20.762 1.00 0.00 81 ASN A C 1
ATOM 1338 O O . ASN A 1 81 ? -16.209 -19.726 21.392 1.00 0.00 81 ASN A O 1
ATOM 1349 N N . ASP A 1 82 ? -16.504 -17.518 21.069 1.00 0.00 82 ASP A N 1
ATOM 1350 C CA . ASP A 1 82 ? -15.657 -17.139 22.195 1.00 0.00 82 ASP A CA 1
ATOM 1351 C C . ASP A 1 82 ? -16.394 -16.164 23.111 1.00 0.00 82 ASP A C 1
ATOM 1352 O O . ASP A 1 82 ? -17.156 -15.318 22.643 1.00 0.00 82 ASP A O 1
ATOM 1361 N N . PRO A 1 83 ? -16.181 -16.265 24.397 1.00 0.00 83 PRO A N 1
ATOM 1362 C CA . PRO A 1 83 ? -16.840 -15.370 25.392 1.00 0.00 83 PRO A CA 1
ATOM 1363 C C . PRO A 1 83 ? -16.255 -13.959 25.375 1.00 0.00 83 PRO A C 1
ATOM 1364 O O . PRO A 1 83 ? -15.037 -13.783 25.395 1.00 0.00 83 PRO A O 1
ATOM 1375 N N . TYR A 1 84 ? -17.131 -12.960 25.337 1.00 0.00 84 TYR A N 1
ATOM 1376 C CA . TYR A 1 84 ? -16.688 -11.569 25.319 1.00 0.00 84 TYR A CA 1
ATOM 1377 C C . TYR A 1 84 ? -16.843 -10.941 26.701 1.00 0.00 84 TYR A C 1
ATOM 1378 O O . TYR A 1 84 ? -17.771 -11.272 27.440 1.00 0.00 84 TYR A O 1
ATOM 1396 N N . HIS A 1 85 ? -15.928 -10.038 27.044 1.00 0.00 85 HIS A N 1
ATOM 1397 C CA . HIS A 1 85 ? -15.970 -9.371 28.342 1.00 0.00 85 HIS A CA 1
ATOM 1398 C C . HIS A 1 85 ? -17.398 -9.328 28.881 1.00 0.00 85 HIS A C 1
ATOM 1399 O O . HIS A 1 85 ? -18.112 -8.342 28.699 1.00 0.00 85 HIS A O 1
ATOM 1414 N N . GLN A 1 86 ? -17.804 -10.405 29.546 1.00 0.00 86 GLN A N 1
ATOM 1415 C CA . GLN A 1 86 ? -19.147 -10.485 30.112 1.00 0.00 86 GLN A CA 1
ATOM 1416 C C . GLN A 1 86 ? -19.326 -9.444 31.213 1.00 0.00 86 GLN A C 1
ATOM 1417 O O . GLN A 1 86 ? -20.449 -9.100 31.581 1.00 0.00 86 GLN A O 1
ATOM 1431 N N . TYR A 1 87 ? -18.210 -8.954 31.738 1.00 0.00 87 TYR A N 1
ATOM 1432 C CA . TYR A 1 87 ? -18.244 -7.959 32.804 1.00 0.00 87 TYR A CA 1
ATOM 1433 C C . TYR A 1 87 ? -18.597 -6.578 32.254 1.00 0.00 87 TYR A C 1
ATOM 1434 O O . TYR A 1 87 ? -18.567 -5.586 32.981 1.00 0.00 87 TYR A O 1
ATOM 1452 N N . ILE A 1 88 ? -18.928 -6.521 30.967 1.00 0.00 88 ILE A N 1
ATOM 1453 C CA . ILE A 1 88 ? -19.280 -5.254 30.332 1.00 0.00 88 ILE A CA 1
ATOM 1454 C C . ILE A 1 88 ? -20.428 -4.568 31.070 1.00 0.00 88 ILE A C 1
ATOM 1455 O O . ILE A 1 88 ? -20.634 -3.363 30.928 1.00 0.00 88 ILE A O 1
ATOM 1471 N N . VAL A 1 89 ? -21.180 -5.341 31.847 1.00 0.00 89 VAL A N 1
ATOM 1472 C CA . VAL A 1 89 ? -22.312 -4.791 32.588 1.00 0.00 89 VAL A CA 1
ATOM 1473 C C . VAL A 1 89 ? -21.850 -4.083 33.860 1.00 0.00 89 VAL A C 1
ATOM 1474 O O . VAL A 1 89 ? -22.430 -3.075 34.263 1.00 0.00 89 VAL A O 1
ATOM 1487 N N . GLU A 1 90 ? -20.810 -4.616 34.492 1.00 0.00 90 GLU A N 1
ATOM 1488 C CA . GLU A 1 90 ? -20.292 -4.023 35.721 1.00 0.00 90 GLU A CA 1
ATOM 1489 C C . GLU A 1 90 ? -19.502 -2.752 35.423 1.00 0.00 90 GLU A C 1
ATOM 1490 O O . GLU A 1 90 ? -19.616 -1.758 36.140 1.00 0.00 90 GLU A O 1
ATOM 1502 N N . ASP A 1 91 ? -18.698 -2.794 34.367 1.00 0.00 91 ASP A N 1
ATOM 1503 C CA . ASP A 1 91 ? -17.888 -1.641 33.990 1.00 0.00 91 ASP A CA 1
ATOM 1504 C C . ASP A 1 91 ? -18.763 -0.507 33.461 1.00 0.00 91 ASP A C 1
ATOM 1505 O O . ASP A 1 91 ? -18.378 0.661 33.515 1.00 0.00 91 ASP A O 1
ATOM 1514 N N . TRP A 1 92 ? -19.937 -0.856 32.947 1.00 0.00 92 TRP A N 1
ATOM 1515 C CA . TRP A 1 92 ? -20.850 0.146 32.408 1.00 0.00 92 TRP A CA 1
ATOM 1516 C C . TRP A 1 92 ? -21.432 1.005 33.527 1.00 0.00 92 TRP A C 1
ATOM 1517 O O . TRP A 1 92 ? -21.553 2.222 33.386 1.00 0.00 92 TRP A O 1
ATOM 1538 N N . GLN A 1 93 ? -21.785 0.367 34.637 1.00 0.00 93 GLN A N 1
ATOM 1539 C CA . GLN A 1 93 ? -22.347 1.090 35.772 1.00 0.00 93 GLN A CA 1
ATOM 1540 C C . GLN A 1 93 ? -21.375 2.164 36.251 1.00 0.00 93 GLN A C 1
ATOM 1541 O O . GLN A 1 93 ? -21.779 3.153 36.863 1.00 0.00 93 GLN A O 1
ATOM 1555 N N . GLU A 1 94 ? -20.093 1.962 35.964 1.00 0.00 94 GLU A N 1
ATOM 1556 C CA . GLU A 1 94 ? -19.070 2.921 36.365 1.00 0.00 94 GLU A CA 1
ATOM 1557 C C . GLU A 1 94 ? -19.117 4.148 35.464 1.00 0.00 94 GLU A C 1
ATOM 1558 O O . GLU A 1 94 ? -19.095 5.284 35.939 1.00 0.00 94 GLU A O 1
ATOM 1570 N N . LYS A 1 95 ? -19.191 3.909 34.160 1.00 0.00 95 LYS A N 1
ATOM 1571 C CA . LYS A 1 95 ? -19.250 4.997 33.195 1.00 0.00 95 LYS A CA 1
ATOM 1572 C C . LYS A 1 95 ? -20.632 5.638 33.216 1.00 0.00 95 LYS A C 1
ATOM 1573 O O . LYS A 1 95 ? -20.794 6.804 32.856 1.00 0.00 95 LYS A O 1
ATOM 1592 N N . TYR A 1 96 ? -21.625 4.866 33.646 1.00 0.00 96 TYR A N 1
ATOM 1593 C CA . TYR A 1 96 ? -22.992 5.367 33.717 1.00 0.00 96 TYR A CA 1
ATOM 1594 C C . TYR A 1 96 ? -23.070 6.560 34.665 1.00 0.00 96 TYR A C 1
ATOM 1595 O O . TYR A 1 96 ? -23.942 7.418 34.529 1.00 0.00 96 TYR A O 1
ATOM 1613 N N . LYS A 1 97 ? -22.150 6.607 35.622 1.00 0.00 97 LYS A N 1
ATOM 1614 C CA . LYS A 1 97 ? -22.119 7.700 36.586 1.00 0.00 97 LYS A CA 1
ATOM 1615 C C . LYS A 1 97 ? -21.620 8.978 35.922 1.00 0.00 97 LYS A C 1
ATOM 1616 O O . LYS A 1 97 ? -22.037 10.080 36.280 1.00 0.00 97 LYS A O 1
ATOM 1635 N N . SER A 1 98 ? -20.725 8.822 34.952 1.00 0.00 98 SER A N 1
ATOM 1636 C CA . SER A 1 98 ? -20.173 9.969 34.239 1.00 0.00 98 SER A CA 1
ATOM 1637 C C . SER A 1 98 ? -21.288 10.783 33.589 1.00 0.00 98 SER A C 1
ATOM 1638 O O . SER A 1 98 ? -21.223 12.011 33.536 1.00 0.00 98 SER A O 1
ATOM 1646 N N . GLN A 1 99 ? -22.310 10.090 33.096 1.00 0.00 99 GLN A N 1
ATOM 1647 C CA . GLN A 1 99 ? -23.435 10.758 32.450 1.00 0.00 99 GLN A CA 1
ATOM 1648 C C . GLN A 1 99 ? -24.074 11.766 33.399 1.00 0.00 99 GLN A C 1
ATOM 1649 O O . GLN A 1 99 ? -24.336 12.909 33.021 1.00 0.00 99 GLN A O 1
ATOM 1663 N N . ILE A 1 100 ? -24.321 11.338 34.632 1.00 0.00 100 ILE A N 1
ATOM 1664 C CA . ILE A 1 100 ? -24.927 12.217 35.626 1.00 0.00 100 ILE A CA 1
ATOM 1665 C C . ILE A 1 100 ? -24.020 13.412 35.896 1.00 0.00 100 ILE A C 1
ATOM 1666 O O . ILE A 1 100 ? -24.491 14.534 36.082 1.00 0.00 100 ILE A O 1
ATOM 1682 N N . LEU A 1 101 ? -22.714 13.163 35.912 1.00 0.00 101 LEU A N 1
ATOM 1683 C CA . LEU A 1 101 ? -21.745 14.224 36.155 1.00 0.00 101 LEU A CA 1
ATOM 1684 C C . LEU A 1 101 ? -21.746 15.220 35.000 1.00 0.00 101 LEU A C 1
ATOM 1685 O O . LEU A 1 101 ? -21.682 16.431 35.212 1.00 0.00 101 LEU A O 1
ATOM 1701 N N . ASN A 1 102 ? -21.820 14.701 33.779 1.00 0.00 102 ASN A N 1
ATOM 1702 C CA . ASN A 1 102 ? -21.831 15.556 32.598 1.00 0.00 102 ASN A CA 1
ATOM 1703 C C . ASN A 1 102 ? -23.045 16.478 32.624 1.00 0.00 102 ASN A C 1
ATOM 1704 O O . ASN A 1 102 ? -22.961 17.644 32.238 1.00 0.00 102 ASN A O 1
ATOM 1715 N N . LEU A 1 103 ? -24.172 15.946 33.084 1.00 0.00 103 LEU A N 1
ATOM 1716 C CA . LEU A 1 103 ? -25.399 16.727 33.162 1.00 0.00 103 LEU A CA 1
ATOM 1717 C C . LEU A 1 103 ? -25.182 17.977 34.008 1.00 0.00 103 LEU A C 1
ATOM 1718 O O . LEU A 1 103 ? -25.647 19.062 33.661 1.00 0.00 103 LEU A O 1
ATOM 1734 N N . GLU A 1 104 ? -24.471 17.817 35.120 1.00 0.00 104 GLU A N 1
ATOM 1735 C CA . GLU A 1 104 ? -24.197 18.940 36.009 1.00 0.00 104 GLU A CA 1
ATOM 1736 C C . GLU A 1 104 ? -23.309 19.967 35.315 1.00 0.00 104 GLU A C 1
ATOM 1737 O O . GLU A 1 104 ? -23.483 21.173 35.492 1.00 0.00 104 GLU A O 1
ATOM 1749 N N . GLU A 1 105 ? -22.358 19.481 34.524 1.00 0.00 105 GLU A N 1
ATOM 1750 C CA . GLU A 1 105 ? -21.450 20.369 33.808 1.00 0.00 105 GLU A CA 1
ATOM 1751 C C . GLU A 1 105 ? -22.208 21.169 32.753 1.00 0.00 105 GLU A C 1
ATOM 1752 O O . GLU A 1 105 ? -21.901 22.335 32.505 1.00 0.00 105 GLU A O 1
ATOM 1764 N N . SER A 1 106 ? -23.199 20.533 32.135 1.00 0.00 106 SER A N 1
ATOM 1765 C CA . SER A 1 106 ? -23.996 21.196 31.108 1.00 0.00 106 SER A CA 1
ATOM 1766 C C . SER A 1 106 ? -24.687 22.430 31.679 1.00 0.00 106 SER A C 1
ATOM 1767 O O . SER A 1 106 ? -24.728 23.481 31.039 1.00 0.00 106 SER A O 1
ATOM 1775 N N . LYS A 1 107 ? -25.227 22.297 32.886 1.00 0.00 107 LYS A N 1
ATOM 1776 C CA . LYS A 1 107 ? -25.912 23.410 33.534 1.00 0.00 107 LYS A CA 1
ATOM 1777 C C . LYS A 1 107 ? -25.001 24.632 33.608 1.00 0.00 107 LYS A C 1
ATOM 1778 O O . LYS A 1 107 ? -25.440 25.760 33.387 1.00 0.00 107 LYS A O 1
ATOM 1797 N N . ALA A 1 108 ? -23.732 24.399 33.925 1.00 0.00 108 ALA A N 1
ATOM 1798 C CA . ALA A 1 108 ? -22.768 25.489 34.029 1.00 0.00 108 ALA A CA 1
ATOM 1799 C C . ALA A 1 108 ? -22.462 26.072 32.652 1.00 0.00 108 ALA A C 1
ATOM 1800 O O . ALA A 1 108 ? -22.228 27.272 32.515 1.00 0.00 108 ALA A O 1
ATOM 1807 N N . THR A 1 109 ? -22.463 25.213 31.638 1.00 0.00 109 THR A N 1
ATOM 1808 C CA . THR A 1 109 ? -22.181 25.653 30.275 1.00 0.00 109 THR A CA 1
ATOM 1809 C C . THR A 1 109 ? -23.408 26.313 29.656 1.00 0.00 109 THR A C 1
ATOM 1810 O O . THR A 1 109 ? -23.289 27.256 28.873 1.00 0.00 109 THR A O 1
ATOM 1821 N N . ILE A 1 110 ? -24.587 25.809 30.006 1.00 0.00 110 ILE A N 1
ATOM 1822 C CA . ILE A 1 110 ? -25.831 26.355 29.474 1.00 0.00 110 ILE A CA 1
ATOM 1823 C C . ILE A 1 110 ? -26.124 27.728 30.073 1.00 0.00 110 ILE A C 1
ATOM 1824 O O . ILE A 1 110 ? -26.567 28.638 29.373 1.00 0.00 110 ILE A O 1
ATOM 1840 N N . HIS A 1 111 ? -25.880 27.867 31.371 1.00 0.00 111 HIS A N 1
ATOM 1841 C CA . HIS A 1 111 ? -26.127 29.132 32.055 1.00 0.00 111 HIS A CA 1
ATOM 1842 C C . HIS A 1 111 ? -25.252 30.243 31.478 1.00 0.00 111 HIS A C 1
ATOM 1843 O O . HIS A 1 111 ? -25.630 31.414 31.496 1.00 0.00 111 HIS A O 1
ATOM 1858 N N . GLU A 1 112 ? -24.083 29.867 30.973 1.00 0.00 112 GLU A N 1
ATOM 1859 C CA . GLU A 1 112 ? -23.160 30.841 30.399 1.00 0.00 112 GLU A CA 1
ATOM 1860 C C . GLU A 1 112 ? -23.823 31.615 29.263 1.00 0.00 112 GLU A C 1
ATOM 1861 O O . GLU A 1 112 ? -23.716 32.839 29.188 1.00 0.00 112 GLU A O 1
ATOM 1873 N N . ASN A 1 113 ? -24.502 30.893 28.377 1.00 0.00 113 ASN A N 1
ATOM 1874 C CA . ASN A 1 113 ? -25.173 31.521 27.243 1.00 0.00 113 ASN A CA 1
ATOM 1875 C C . ASN A 1 113 ? -26.215 32.533 27.714 1.00 0.00 113 ASN A C 1
ATOM 1876 O O . ASN A 1 113 ? -26.255 33.665 27.233 1.00 0.00 113 ASN A O 1
ATOM 1887 N N . ILE A 1 114 ? -27.058 32.115 28.652 1.00 0.00 114 ILE A N 1
ATOM 1888 C CA . ILE A 1 114 ? -28.100 32.994 29.173 1.00 0.00 114 ILE A CA 1
ATOM 1889 C C . ILE A 1 114 ? -27.493 34.270 29.745 1.00 0.00 114 ILE A C 1
ATOM 1890 O O . ILE A 1 114 ? -28.154 35.307 29.813 1.00 0.00 114 ILE A O 1
ATOM 1906 N N . GLY A 1 115 ? -26.232 34.189 30.155 1.00 0.00 115 GLY A N 1
ATOM 1907 C CA . GLY A 1 115 ? -25.547 35.345 30.721 1.00 0.00 115 GLY A CA 1
ATOM 1908 C C . GLY A 1 115 ? -25.504 36.497 29.721 1.00 0.00 115 GLY A C 1
ATOM 1909 O O . GLY A 1 115 ? -25.466 37.665 30.107 1.00 0.00 115 GLY A O 1
ATOM 1913 N N . ALA A 1 116 ? -25.511 36.159 28.436 1.00 0.00 116 ALA A N 1
ATOM 1914 C CA . ALA A 1 116 ? -25.472 37.174 27.389 1.00 0.00 116 ALA A CA 1
ATOM 1915 C C . ALA A 1 116 ? -26.726 38.041 27.435 1.00 0.00 116 ALA A C 1
ATOM 1916 O O . ALA A 1 116 ? -26.716 39.187 26.987 1.00 0.00 116 ALA A O 1
ATOM 1923 N N . ALA A 1 117 ? -27.803 37.486 27.978 1.00 0.00 117 ALA A N 1
ATOM 1924 C CA . ALA A 1 117 ? -29.059 38.219 28.076 1.00 0.00 117 ALA A CA 1
ATOM 1925 C C . ALA A 1 117 ? -30.125 37.372 28.764 1.00 0.00 117 ALA A C 1
ATOM 1926 O O . ALA A 1 117 ? -30.973 36.770 28.106 1.00 0.00 117 ALA A O 1
ATOM 1933 N N . GLY A 1 118 ? -30.075 37.333 30.091 1.00 0.00 118 GLY A N 1
ATOM 1934 C CA . GLY A 1 118 ? -31.041 36.560 30.862 1.00 0.00 118 GLY A CA 1
ATOM 1935 C C . GLY A 1 118 ? -31.922 37.480 31.699 1.00 0.00 118 GLY A C 1
ATOM 1936 O O . GLY A 1 118 ? -31.813 37.515 32.925 1.00 0.00 118 GLY A O 1
ATOM 1940 N N . PHE A 1 119 ? -32.791 38.228 31.027 1.00 0.00 119 PHE A N 1
ATOM 1941 C CA . PHE A 1 119 ? -33.684 39.153 31.715 1.00 0.00 119 PHE A CA 1
ATOM 1942 C C . PHE A 1 119 ? -35.006 39.278 30.965 1.00 0.00 119 PHE A C 1
ATOM 1943 O O . PHE A 1 119 ? -35.177 40.174 30.137 1.00 0.00 119 PHE A O 1
ATOM 1960 N N . LYS A 1 120 ? -35.939 38.376 31.258 1.00 0.00 120 LYS A N 1
ATOM 1961 C CA . LYS A 1 120 ? -37.242 38.399 30.602 1.00 0.00 120 LYS A CA 1
ATOM 1962 C C . LYS A 1 120 ? -37.897 39.769 30.759 1.00 0.00 120 LYS A C 1
ATOM 1963 O O . LYS A 1 120 ? -37.272 40.798 30.504 1.00 0.00 120 LYS A O 1
ATOM 1982 N N . MET A 1 121 ? -39.158 39.776 31.182 1.00 0.00 121 MET A N 1
ATOM 1983 C CA . MET A 1 121 ? -39.882 41.028 31.369 1.00 0.00 121 MET A CA 1
ATOM 1984 C C . MET A 1 121 ? -40.163 41.267 32.849 1.00 0.00 121 MET A C 1
ATOM 1985 O O . MET A 1 121 ? -40.333 40.322 33.620 1.00 0.00 121 MET A O 1
ATOM 1999 N N . SER A 1 122 ? -40.209 42.536 33.240 1.00 0.00 122 SER A N 1
ATOM 2000 C CA . SER A 1 122 ? -40.467 42.890 34.631 1.00 0.00 122 SER A CA 1
ATOM 2001 C C . SER A 1 122 ? -41.961 42.823 34.937 1.00 0.00 122 SER A C 1
ATOM 2002 O O . SER A 1 122 ? -42.796 43.046 34.061 1.00 0.00 122 SER A O 1
ATOM 2010 N N . PRO A 1 123 ? -42.302 42.519 36.160 1.00 0.00 123 PRO A N 1
ATOM 2011 C CA . PRO A 1 123 ? -43.725 42.416 36.602 1.00 0.00 123 PRO A CA 1
ATOM 2012 C C . PRO A 1 123 ? -44.408 43.780 36.663 1.00 0.00 123 PRO A C 1
ATOM 2013 O O . PRO A 1 123 ? -45.573 43.854 36.308 1.00 0.00 123 PRO A O 1
ATOM 2025 N N . MET A 1 1 ? 69.084 16.693 10.516 1.00 0.00 1 MET A N 2
ATOM 2026 C CA . MET A 1 1 ? 69.998 17.837 10.239 1.00 0.00 1 MET A CA 2
ATOM 2027 C C . MET A 1 1 ? 70.288 17.903 8.744 1.00 0.00 1 MET A C 2
ATOM 2028 O O . MET A 1 1 ? 71.429 18.108 8.332 1.00 0.00 1 MET A O 2
ATOM 2044 N N . SER A 1 2 ? 69.247 17.728 7.935 1.00 0.00 2 SER A N 2
ATOM 2045 C CA . SER A 1 2 ? 69.404 17.770 6.486 1.00 0.00 2 SER A CA 2
ATOM 2046 C C . SER A 1 2 ? 68.432 18.771 5.867 1.00 0.00 2 SER A C 2
ATOM 2047 O O . SER A 1 2 ? 67.513 19.251 6.530 1.00 0.00 2 SER A O 2
ATOM 2055 N N . THR A 1 3 ? 68.646 19.084 4.592 1.00 0.00 3 THR A N 2
ATOM 2056 C CA . THR A 1 3 ? 67.787 20.033 3.890 1.00 0.00 3 THR A CA 2
ATOM 2057 C C . THR A 1 3 ? 66.400 19.440 3.658 1.00 0.00 3 THR A C 2
ATOM 2058 O O . THR A 1 3 ? 65.442 20.167 3.394 1.00 0.00 3 THR A O 2
ATOM 2069 N N . LEU A 1 4 ? 66.298 18.119 3.757 1.00 0.00 4 LEU A N 2
ATOM 2070 C CA . LEU A 1 4 ? 65.020 17.445 3.552 1.00 0.00 4 LEU A CA 2
ATOM 2071 C C . LEU A 1 4 ? 64.088 17.685 4.737 1.00 0.00 4 LEU A C 2
ATOM 2072 O O . LEU A 1 4 ? 62.903 17.964 4.557 1.00 0.00 4 LEU A O 2
ATOM 2088 N N . SER A 1 5 ? 64.629 17.573 5.946 1.00 0.00 5 SER A N 2
ATOM 2089 C CA . SER A 1 5 ? 63.831 17.779 7.149 1.00 0.00 5 SER A CA 2
ATOM 2090 C C . SER A 1 5 ? 63.449 19.249 7.295 1.00 0.00 5 SER A C 2
ATOM 2091 O O . SER A 1 5 ? 62.319 19.573 7.658 1.00 0.00 5 SER A O 2
ATOM 2099 N N . ASN A 1 6 ? 64.399 20.135 7.012 1.00 0.00 6 ASN A N 2
ATOM 2100 C CA . ASN A 1 6 ? 64.149 21.568 7.117 1.00 0.00 6 ASN A CA 2
ATOM 2101 C C . ASN A 1 6 ? 63.066 21.999 6.132 1.00 0.00 6 ASN A C 2
ATOM 2102 O O . ASN A 1 6 ? 62.299 22.922 6.403 1.00 0.00 6 ASN A O 2
ATOM 2113 N N . PHE A 1 7 ? 63.014 21.326 4.988 1.00 0.00 7 PHE A N 2
ATOM 2114 C CA . PHE A 1 7 ? 62.025 21.647 3.966 1.00 0.00 7 PHE A CA 2
ATOM 2115 C C . PHE A 1 7 ? 60.613 21.383 4.479 1.00 0.00 7 PHE A C 2
ATOM 2116 O O . PHE A 1 7 ? 59.667 22.076 4.103 1.00 0.00 7 PHE A O 2
ATOM 2133 N N . THR A 1 8 ? 60.475 20.376 5.335 1.00 0.00 8 THR A N 2
ATOM 2134 C CA . THR A 1 8 ? 59.170 20.028 5.887 1.00 0.00 8 THR A CA 2
ATOM 2135 C C . THR A 1 8 ? 58.527 21.239 6.558 1.00 0.00 8 THR A C 2
ATOM 2136 O O . THR A 1 8 ? 57.319 21.449 6.452 1.00 0.00 8 THR A O 2
ATOM 2147 N N . GLN A 1 9 ? 59.341 22.032 7.246 1.00 0.00 9 GLN A N 2
ATOM 2148 C CA . GLN A 1 9 ? 58.836 23.217 7.928 1.00 0.00 9 GLN A CA 2
ATOM 2149 C C . GLN A 1 9 ? 58.257 24.205 6.920 1.00 0.00 9 GLN A C 2
ATOM 2150 O O . GLN A 1 9 ? 57.215 24.813 7.161 1.00 0.00 9 GLN A O 2
ATOM 2164 N N . THR A 1 10 ? 58.939 24.356 5.788 1.00 0.00 10 THR A N 2
ATOM 2165 C CA . THR A 1 10 ? 58.480 25.269 4.748 1.00 0.00 10 THR A CA 2
ATOM 2166 C C . THR A 1 10 ? 57.102 24.849 4.248 1.00 0.00 10 THR A C 2
ATOM 2167 O O . THR A 1 10 ? 56.276 25.691 3.891 1.00 0.00 10 THR A O 2
ATOM 2178 N N . LEU A 1 11 ? 56.860 23.543 4.230 1.00 0.00 11 LEU A N 2
ATOM 2179 C CA . LEU A 1 11 ? 55.577 23.016 3.778 1.00 0.00 11 LEU A CA 2
ATOM 2180 C C . LEU A 1 11 ? 54.455 23.495 4.694 1.00 0.00 11 LEU A C 2
ATOM 2181 O O . LEU A 1 11 ? 53.345 23.772 4.240 1.00 0.00 11 LEU A O 2
ATOM 2197 N N . GLU A 1 12 ? 54.753 23.587 5.987 1.00 0.00 12 GLU A N 2
ATOM 2198 C CA . GLU A 1 12 ? 53.762 24.032 6.962 1.00 0.00 12 GLU A CA 2
ATOM 2199 C C . GLU A 1 12 ? 53.257 25.431 6.621 1.00 0.00 12 GLU A C 2
ATOM 2200 O O . GLU A 1 12 ? 52.055 25.693 6.654 1.00 0.00 12 GLU A O 2
ATOM 2212 N N . ASP A 1 13 ? 54.183 26.327 6.294 1.00 0.00 13 ASP A N 2
ATOM 2213 C CA . ASP A 1 13 ? 53.822 27.699 5.950 1.00 0.00 13 ASP A CA 2
ATOM 2214 C C . ASP A 1 13 ? 52.998 27.737 4.667 1.00 0.00 13 ASP A C 2
ATOM 2215 O O . ASP A 1 13 ? 52.067 28.531 4.537 1.00 0.00 13 ASP A O 2
ATOM 2224 N N . VAL A 1 14 ? 53.349 26.872 3.721 1.00 0.00 14 VAL A N 2
ATOM 2225 C CA . VAL A 1 14 ? 52.639 26.813 2.451 1.00 0.00 14 VAL A CA 2
ATOM 2226 C C . VAL A 1 14 ? 51.287 26.141 2.642 1.00 0.00 14 VAL A C 2
ATOM 2227 O O . VAL A 1 14 ? 50.269 26.606 2.129 1.00 0.00 14 VAL A O 2
ATOM 2240 N N . PHE A 1 15 ? 51.288 25.050 3.397 1.00 0.00 15 PHE A N 2
ATOM 2241 C CA . PHE A 1 15 ? 50.061 24.318 3.673 1.00 0.00 15 PHE A CA 2
ATOM 2242 C C . PHE A 1 15 ? 49.179 25.127 4.612 1.00 0.00 15 PHE A C 2
ATOM 2243 O O . PHE A 1 15 ? 47.952 25.075 4.528 1.00 0.00 15 PHE A O 2
ATOM 2260 N N . ARG A 1 16 ? 49.815 25.877 5.508 1.00 0.00 16 ARG A N 2
ATOM 2261 C CA . ARG A 1 16 ? 49.073 26.696 6.460 1.00 0.00 16 ARG A CA 2
ATOM 2262 C C . ARG A 1 16 ? 48.388 27.854 5.745 1.00 0.00 16 ARG A C 2
ATOM 2263 O O . ARG A 1 16 ? 47.246 28.196 6.048 1.00 0.00 16 ARG A O 2
ATOM 2284 N N . ARG A 1 17 ? 49.093 28.451 4.789 1.00 0.00 17 ARG A N 2
ATOM 2285 C CA . ARG A 1 17 ? 48.536 29.565 4.034 1.00 0.00 17 ARG A CA 2
ATOM 2286 C C . ARG A 1 17 ? 47.523 29.055 3.016 1.00 0.00 17 ARG A C 2
ATOM 2287 O O . ARG A 1 17 ? 46.452 29.636 2.846 1.00 0.00 17 ARG A O 2
ATOM 2308 N N . ILE A 1 18 ? 47.869 27.960 2.346 1.00 0.00 18 ILE A N 2
ATOM 2309 C CA . ILE A 1 18 ? 46.980 27.373 1.349 1.00 0.00 18 ILE A CA 2
ATOM 2310 C C . ILE A 1 18 ? 45.638 27.009 1.981 1.00 0.00 18 ILE A C 2
ATOM 2311 O O . ILE A 1 18 ? 44.591 27.103 1.344 1.00 0.00 18 ILE A O 2
ATOM 2327 N N . PHE A 1 19 ? 45.686 26.606 3.246 1.00 0.00 19 PHE A N 2
ATOM 2328 C CA . PHE A 1 19 ? 44.483 26.238 3.980 1.00 0.00 19 PHE A CA 2
ATOM 2329 C C . PHE A 1 19 ? 43.676 27.489 4.296 1.00 0.00 19 PHE A C 2
ATOM 2330 O O . PHE A 1 19 ? 42.484 27.567 4.002 1.00 0.00 19 PHE A O 2
ATOM 2347 N N . ILE A 1 20 ? 44.350 28.478 4.877 1.00 0.00 20 ILE A N 2
ATOM 2348 C CA . ILE A 1 20 ? 43.702 29.737 5.207 1.00 0.00 20 ILE A CA 2
ATOM 2349 C C . ILE A 1 20 ? 43.159 30.366 3.934 1.00 0.00 20 ILE A C 2
ATOM 2350 O O . ILE A 1 20 ? 42.027 30.850 3.895 1.00 0.00 20 ILE A O 2
ATOM 2366 N N . THR A 1 21 ? 43.978 30.339 2.887 1.00 0.00 21 THR A N 2
ATOM 2367 C CA . THR A 1 21 ? 43.582 30.889 1.602 1.00 0.00 21 THR A CA 2
ATOM 2368 C C . THR A 1 21 ? 42.587 29.962 0.915 1.00 0.00 21 THR A C 2
ATOM 2369 O O . THR A 1 21 ? 41.642 30.421 0.273 1.00 0.00 21 THR A O 2
ATOM 2380 N N . TYR A 1 22 ? 42.796 28.652 1.050 1.00 0.00 22 TYR A N 2
ATOM 2381 C CA . TYR A 1 22 ? 41.890 27.693 0.429 1.00 0.00 22 TYR A CA 2
ATOM 2382 C C . TYR A 1 22 ? 40.470 27.938 0.918 1.00 0.00 22 TYR A C 2
ATOM 2383 O O . TYR A 1 22 ? 39.537 28.062 0.125 1.00 0.00 22 TYR A O 2
ATOM 2401 N N . MET A 1 23 ? 40.321 28.022 2.235 1.00 0.00 23 MET A N 2
ATOM 2402 C CA . MET A 1 23 ? 39.019 28.270 2.834 1.00 0.00 23 MET A CA 2
ATOM 2403 C C . MET A 1 23 ? 38.554 29.681 2.498 1.00 0.00 23 MET A C 2
ATOM 2404 O O . MET A 1 23 ? 37.355 29.958 2.455 1.00 0.00 23 MET A O 2
ATOM 2418 N N . ASP A 1 24 ? 39.514 30.572 2.265 1.00 0.00 24 ASP A N 2
ATOM 2419 C CA . ASP A 1 24 ? 39.188 31.958 1.938 1.00 0.00 24 ASP A CA 2
ATOM 2420 C C . ASP A 1 24 ? 38.361 32.034 0.658 1.00 0.00 24 ASP A C 2
ATOM 2421 O O . ASP A 1 24 ? 37.471 32.875 0.532 1.00 0.00 24 ASP A O 2
ATOM 2430 N N . ASN A 1 25 ? 38.661 31.151 -0.291 1.00 0.00 25 ASN A N 2
ATOM 2431 C CA . ASN A 1 25 ? 37.938 31.130 -1.558 1.00 0.00 25 ASN A CA 2
ATOM 2432 C C . ASN A 1 25 ? 36.507 30.640 -1.356 1.00 0.00 25 ASN A C 2
ATOM 2433 O O . ASN A 1 25 ? 35.564 31.203 -1.916 1.00 0.00 25 ASN A O 2
ATOM 2444 N N . TRP A 1 26 ? 36.350 29.590 -0.559 1.00 0.00 26 TRP A N 2
ATOM 2445 C CA . TRP A 1 26 ? 35.029 29.031 -0.296 1.00 0.00 26 TRP A CA 2
ATOM 2446 C C . TRP A 1 26 ? 34.073 30.114 0.198 1.00 0.00 26 TRP A C 2
ATOM 2447 O O . TRP A 1 26 ? 32.867 30.044 -0.038 1.00 0.00 26 TRP A O 2
ATOM 2468 N N . ARG A 1 27 ? 34.618 31.111 0.888 1.00 0.00 27 ARG A N 2
ATOM 2469 C CA . ARG A 1 27 ? 33.802 32.200 1.414 1.00 0.00 27 ARG A CA 2
ATOM 2470 C C . ARG A 1 27 ? 33.073 32.927 0.287 1.00 0.00 27 ARG A C 2
ATOM 2471 O O . ARG A 1 27 ? 32.030 33.542 0.505 1.00 0.00 27 ARG A O 2
ATOM 2492 N N . GLN A 1 28 ? 33.629 32.856 -0.918 1.00 0.00 28 GLN A N 2
ATOM 2493 C CA . GLN A 1 28 ? 33.021 33.514 -2.069 1.00 0.00 28 GLN A CA 2
ATOM 2494 C C . GLN A 1 28 ? 31.809 32.728 -2.558 1.00 0.00 28 GLN A C 2
ATOM 2495 O O . GLN A 1 28 ? 30.878 33.297 -3.128 1.00 0.00 28 GLN A O 2
ATOM 2509 N N . ASN A 1 29 ? 31.827 31.420 -2.330 1.00 0.00 29 ASN A N 2
ATOM 2510 C CA . ASN A 1 29 ? 30.720 30.570 -2.752 1.00 0.00 29 ASN A CA 2
ATOM 2511 C C . ASN A 1 29 ? 29.406 31.096 -2.188 1.00 0.00 29 ASN A C 2
ATOM 2512 O O . ASN A 1 29 ? 28.336 30.846 -2.743 1.00 0.00 29 ASN A O 2
ATOM 2523 N N . THR A 1 30 ? 29.496 31.832 -1.084 1.00 0.00 30 THR A N 2
ATOM 2524 C CA . THR A 1 30 ? 28.309 32.397 -0.455 1.00 0.00 30 THR A CA 2
ATOM 2525 C C . THR A 1 30 ? 27.622 33.372 -1.404 1.00 0.00 30 THR A C 2
ATOM 2526 O O . THR A 1 30 ? 26.396 33.470 -1.431 1.00 0.00 30 THR A O 2
ATOM 2537 N N . THR A 1 31 ? 28.424 34.090 -2.183 1.00 0.00 31 THR A N 2
ATOM 2538 C CA . THR A 1 31 ? 27.889 35.053 -3.134 1.00 0.00 31 THR A CA 2
ATOM 2539 C C . THR A 1 31 ? 26.972 34.356 -4.132 1.00 0.00 31 THR A C 2
ATOM 2540 O O . THR A 1 31 ? 25.865 34.821 -4.405 1.00 0.00 31 THR A O 2
ATOM 2551 N N . ALA A 1 32 ? 27.438 33.232 -4.669 1.00 0.00 32 ALA A N 2
ATOM 2552 C CA . ALA A 1 32 ? 26.647 32.473 -5.630 1.00 0.00 32 ALA A CA 2
ATOM 2553 C C . ALA A 1 32 ? 25.383 31.942 -4.967 1.00 0.00 32 ALA A C 2
ATOM 2554 O O . ALA A 1 32 ? 24.334 31.830 -5.604 1.00 0.00 32 ALA A O 2
ATOM 2561 N N . GLU A 1 33 ? 25.489 31.618 -3.682 1.00 0.00 33 GLU A N 2
ATOM 2562 C CA . GLU A 1 33 ? 24.348 31.103 -2.938 1.00 0.00 33 GLU A CA 2
ATOM 2563 C C . GLU A 1 33 ? 23.174 32.071 -3.036 1.00 0.00 33 GLU A C 2
ATOM 2564 O O . GLU A 1 33 ? 22.027 31.656 -3.193 1.00 0.00 33 GLU A O 2
ATOM 2576 N N . GLN A 1 34 ? 23.470 33.364 -2.946 1.00 0.00 34 GLN A N 2
ATOM 2577 C CA . GLN A 1 34 ? 22.429 34.380 -3.034 1.00 0.00 34 GLN A CA 2
ATOM 2578 C C . GLN A 1 34 ? 21.618 34.191 -4.310 1.00 0.00 34 GLN A C 2
ATOM 2579 O O . GLN A 1 34 ? 20.389 34.262 -4.295 1.00 0.00 34 GLN A O 2
ATOM 2593 N N . GLU A 1 35 ? 22.316 33.939 -5.413 1.00 0.00 35 GLU A N 2
ATOM 2594 C CA . GLU A 1 35 ? 21.650 33.728 -6.692 1.00 0.00 35 GLU A CA 2
ATOM 2595 C C . GLU A 1 35 ? 20.859 32.426 -6.654 1.00 0.00 35 GLU A C 2
ATOM 2596 O O . GLU A 1 35 ? 19.698 32.380 -7.063 1.00 0.00 35 GLU A O 2
ATOM 2608 N N . ALA A 1 36 ? 21.495 31.375 -6.150 1.00 0.00 36 ALA A N 2
ATOM 2609 C CA . ALA A 1 36 ? 20.846 30.074 -6.044 1.00 0.00 36 ALA A CA 2
ATOM 2610 C C . ALA A 1 36 ? 19.690 30.144 -5.053 1.00 0.00 36 ALA A C 2
ATOM 2611 O O . ALA A 1 36 ? 18.682 29.456 -5.208 1.00 0.00 36 ALA A O 2
ATOM 2618 N N . LEU A 1 37 ? 19.847 30.982 -4.033 1.00 0.00 37 LEU A N 2
ATOM 2619 C CA . LEU A 1 37 ? 18.814 31.140 -3.017 1.00 0.00 37 LEU A CA 2
ATOM 2620 C C . LEU A 1 37 ? 17.466 31.417 -3.673 1.00 0.00 37 LEU A C 2
ATOM 2621 O O . LEU A 1 37 ? 16.437 30.903 -3.235 1.00 0.00 37 LEU A O 2
ATOM 2637 N N . GLN A 1 38 ? 17.480 32.222 -4.730 1.00 0.00 38 GLN A N 2
ATOM 2638 C CA . GLN A 1 38 ? 16.249 32.545 -5.441 1.00 0.00 38 GLN A CA 2
ATOM 2639 C C . GLN A 1 38 ? 15.527 31.262 -5.838 1.00 0.00 38 GLN A C 2
ATOM 2640 O O . GLN A 1 38 ? 14.298 31.222 -5.898 1.00 0.00 38 GLN A O 2
ATOM 2654 N N . ALA A 1 39 ? 16.303 30.217 -6.105 1.00 0.00 39 ALA A N 2
ATOM 2655 C CA . ALA A 1 39 ? 15.735 28.931 -6.491 1.00 0.00 39 ALA A CA 2
ATOM 2656 C C . ALA A 1 39 ? 15.077 28.259 -5.289 1.00 0.00 39 ALA A C 2
ATOM 2657 O O . ALA A 1 39 ? 14.183 27.425 -5.445 1.00 0.00 39 ALA A O 2
ATOM 2664 N N . LYS A 1 40 ? 15.528 28.623 -4.093 1.00 0.00 40 LYS A N 2
ATOM 2665 C CA . LYS A 1 40 ? 14.978 28.045 -2.871 1.00 0.00 40 LYS A CA 2
ATOM 2666 C C . LYS A 1 40 ? 13.590 28.612 -2.588 1.00 0.00 40 LYS A C 2
ATOM 2667 O O . LYS A 1 40 ? 12.982 28.310 -1.562 1.00 0.00 40 LYS A O 2
ATOM 2686 N N . VAL A 1 41 ? 13.097 29.435 -3.507 1.00 0.00 41 VAL A N 2
ATOM 2687 C CA . VAL A 1 41 ? 11.780 30.038 -3.350 1.00 0.00 41 VAL A CA 2
ATOM 2688 C C . VAL A 1 41 ? 10.702 29.118 -3.915 1.00 0.00 41 VAL A C 2
ATOM 2689 O O . VAL A 1 41 ? 9.860 29.547 -4.704 1.00 0.00 41 VAL A O 2
ATOM 2702 N N . ASP A 1 42 ? 10.738 27.849 -3.513 1.00 0.00 42 ASP A N 2
ATOM 2703 C CA . ASP A 1 42 ? 9.763 26.875 -3.991 1.00 0.00 42 ASP A CA 2
ATOM 2704 C C . ASP A 1 42 ? 9.907 26.670 -5.495 1.00 0.00 42 ASP A C 2
ATOM 2705 O O . ASP A 1 42 ? 9.269 25.793 -6.076 1.00 0.00 42 ASP A O 2
ATOM 2714 N N . ALA A 1 43 ? 10.751 27.486 -6.117 1.00 0.00 43 ALA A N 2
ATOM 2715 C CA . ALA A 1 43 ? 10.976 27.385 -7.554 1.00 0.00 43 ALA A CA 2
ATOM 2716 C C . ALA A 1 43 ? 11.368 25.961 -7.933 1.00 0.00 43 ALA A C 2
ATOM 2717 O O . ALA A 1 43 ? 10.864 25.407 -8.910 1.00 0.00 43 ALA A O 2
ATOM 2724 N N . GLU A 1 44 ? 12.270 25.375 -7.152 1.00 0.00 44 GLU A N 2
ATOM 2725 C CA . GLU A 1 44 ? 12.723 24.016 -7.414 1.00 0.00 44 GLU A CA 2
ATOM 2726 C C . GLU A 1 44 ? 11.621 23.013 -7.083 1.00 0.00 44 GLU A C 2
ATOM 2727 O O . GLU A 1 44 ? 11.433 22.027 -7.793 1.00 0.00 44 GLU A O 2
ATOM 2739 N N . ASN A 1 45 ? 10.896 23.275 -6.000 1.00 0.00 45 ASN A N 2
ATOM 2740 C CA . ASN A 1 45 ? 9.813 22.390 -5.586 1.00 0.00 45 ASN A CA 2
ATOM 2741 C C . ASN A 1 45 ? 10.273 20.934 -5.607 1.00 0.00 45 ASN A C 2
ATOM 2742 O O . ASN A 1 45 ? 9.455 20.014 -5.588 1.00 0.00 45 ASN A O 2
ATOM 2753 N N . PHE A 1 46 ? 11.587 20.735 -5.649 1.00 0.00 46 PHE A N 2
ATOM 2754 C CA . PHE A 1 46 ? 12.146 19.388 -5.675 1.00 0.00 46 PHE A CA 2
ATOM 2755 C C . PHE A 1 46 ? 11.821 18.643 -4.385 1.00 0.00 46 PHE A C 2
ATOM 2756 O O . PHE A 1 46 ? 11.628 17.427 -4.390 1.00 0.00 46 PHE A O 2
ATOM 2773 N N . TYR A 1 47 ? 11.766 19.377 -3.278 1.00 0.00 47 TYR A N 2
ATOM 2774 C CA . TYR A 1 47 ? 11.468 18.773 -1.983 1.00 0.00 47 TYR A CA 2
ATOM 2775 C C . TYR A 1 47 ? 9.999 18.369 -1.899 1.00 0.00 47 TYR A C 2
ATOM 2776 O O . TYR A 1 47 ? 9.660 17.359 -1.282 1.00 0.00 47 TYR A O 2
ATOM 2794 N N . TYR A 1 48 ? 9.132 19.164 -2.516 1.00 0.00 48 TYR A N 2
ATOM 2795 C CA . TYR A 1 48 ? 7.701 18.879 -2.496 1.00 0.00 48 TYR A CA 2
ATOM 2796 C C . TYR A 1 48 ? 7.392 17.587 -3.247 1.00 0.00 48 TYR A C 2
ATOM 2797 O O . TYR A 1 48 ? 6.556 16.794 -2.815 1.00 0.00 48 TYR A O 2
ATOM 2815 N N . VAL A 1 49 ? 8.065 17.385 -4.374 1.00 0.00 49 VAL A N 2
ATOM 2816 C CA . VAL A 1 49 ? 7.847 16.186 -5.176 1.00 0.00 49 VAL A CA 2
ATOM 2817 C C . VAL A 1 49 ? 8.304 14.939 -4.423 1.00 0.00 49 VAL A C 2
ATOM 2818 O O . VAL A 1 49 ? 7.655 13.895 -4.482 1.00 0.00 49 VAL A O 2
ATOM 2831 N N . ILE A 1 50 ? 9.424 15.055 -3.718 1.00 0.00 50 ILE A N 2
ATOM 2832 C CA . ILE A 1 50 ? 9.958 13.929 -2.960 1.00 0.00 50 ILE A CA 2
ATOM 2833 C C . ILE A 1 50 ? 8.924 13.407 -1.966 1.00 0.00 50 ILE A C 2
ATOM 2834 O O . ILE A 1 50 ? 8.817 12.201 -1.742 1.00 0.00 50 ILE A O 2
ATOM 2850 N N . LEU A 1 51 ? 8.166 14.323 -1.369 1.00 0.00 51 LEU A N 2
ATOM 2851 C CA . LEU A 1 51 ? 7.148 13.942 -0.396 1.00 0.00 51 LEU A CA 2
ATOM 2852 C C . LEU A 1 51 ? 5.950 13.297 -1.087 1.00 0.00 51 LEU A C 2
ATOM 2853 O O . LEU A 1 51 ? 5.378 12.331 -0.583 1.00 0.00 51 LEU A O 2
ATOM 2869 N N . TYR A 1 52 ? 5.574 13.838 -2.242 1.00 0.00 52 TYR A N 2
ATOM 2870 C CA . TYR A 1 52 ? 4.439 13.307 -2.992 1.00 0.00 52 TYR A CA 2
ATOM 2871 C C . TYR A 1 52 ? 4.753 11.915 -3.531 1.00 0.00 52 TYR A C 2
ATOM 2872 O O . TYR A 1 52 ? 3.907 11.021 -3.496 1.00 0.00 52 TYR A O 2
ATOM 2890 N N . LEU A 1 53 ? 5.970 11.739 -4.033 1.00 0.00 53 LEU A N 2
ATOM 2891 C CA . LEU A 1 53 ? 6.381 10.451 -4.580 1.00 0.00 53 LEU A CA 2
ATOM 2892 C C . LEU A 1 53 ? 6.336 9.370 -3.505 1.00 0.00 53 LEU A C 2
ATOM 2893 O O . LEU A 1 53 ? 5.964 8.228 -3.776 1.00 0.00 53 LEU A O 2
ATOM 2909 N N . MET A 1 54 ? 6.718 9.736 -2.286 1.00 0.00 54 MET A N 2
ATOM 2910 C CA . MET A 1 54 ? 6.718 8.786 -1.179 1.00 0.00 54 MET A CA 2
ATOM 2911 C C . MET A 1 54 ? 5.300 8.310 -0.883 1.00 0.00 54 MET A C 2
ATOM 2912 O O . MET A 1 54 ? 5.082 7.142 -0.559 1.00 0.00 54 MET A O 2
ATOM 2926 N N . VAL A 1 55 ? 4.341 9.221 -0.993 1.00 0.00 55 VAL A N 2
ATOM 2927 C CA . VAL A 1 55 ? 2.948 8.881 -0.734 1.00 0.00 55 VAL A CA 2
ATOM 2928 C C . VAL A 1 55 ? 2.396 8.001 -1.851 1.00 0.00 55 VAL A C 2
ATOM 2929 O O . VAL A 1 55 ? 2.117 6.820 -1.642 1.00 0.00 55 VAL A O 2
ATOM 2942 N N . MET A 1 56 ? 2.241 8.581 -3.037 1.00 0.00 56 MET A N 2
ATOM 2943 C CA . MET A 1 56 ? 1.724 7.829 -4.175 1.00 0.00 56 MET A CA 2
ATOM 2944 C C . MET A 1 56 ? 2.168 6.374 -4.090 1.00 0.00 56 MET A C 2
ATOM 2945 O O . MET A 1 56 ? 1.349 5.473 -3.907 1.00 0.00 56 MET A O 2
ATOM 2959 N N . ILE A 1 57 ? 3.473 6.153 -4.215 1.00 0.00 57 ILE A N 2
ATOM 2960 C CA . ILE A 1 57 ? 4.019 4.804 -4.140 1.00 0.00 57 ILE A CA 2
ATOM 2961 C C . ILE A 1 57 ? 3.611 4.146 -2.828 1.00 0.00 57 ILE A C 2
ATOM 2962 O O . ILE A 1 57 ? 3.258 2.966 -2.794 1.00 0.00 57 ILE A O 2
ATOM 2978 N N . GLY A 1 58 ? 3.654 4.921 -1.747 1.00 0.00 58 GLY A N 2
ATOM 2979 C CA . GLY A 1 58 ? 3.278 4.406 -0.436 1.00 0.00 58 GLY A CA 2
ATOM 2980 C C . GLY A 1 58 ? 1.856 3.863 -0.466 1.00 0.00 58 GLY A C 2
ATOM 2981 O O . GLY A 1 58 ? 1.550 2.855 0.171 1.00 0.00 58 GLY A O 2
ATOM 2985 N N . MET A 1 59 ? 0.989 4.537 -1.216 1.00 0.00 59 MET A N 2
ATOM 2986 C CA . MET A 1 59 ? -0.400 4.112 -1.332 1.00 0.00 59 MET A CA 2
ATOM 2987 C C . MET A 1 59 ? -0.482 2.789 -2.084 1.00 0.00 59 MET A C 2
ATOM 2988 O O . MET A 1 59 ? -1.220 1.885 -1.693 1.00 0.00 59 MET A O 2
ATOM 3002 N N . PHE A 1 60 ? 0.288 2.683 -3.161 1.00 0.00 60 PHE A N 2
ATOM 3003 C CA . PHE A 1 60 ? 0.305 1.465 -3.961 1.00 0.00 60 PHE A CA 2
ATOM 3004 C C . PHE A 1 60 ? 0.804 0.291 -3.127 1.00 0.00 60 PHE A C 2
ATOM 3005 O O . PHE A 1 60 ? 0.217 -0.791 -3.144 1.00 0.00 60 PHE A O 2
ATOM 3022 N N . SER A 1 61 ? 1.892 0.515 -2.397 1.00 0.00 61 SER A N 2
ATOM 3023 C CA . SER A 1 61 ? 2.464 -0.529 -1.555 1.00 0.00 61 SER A CA 2
ATOM 3024 C C . SER A 1 61 ? 1.410 -1.081 -0.600 1.00 0.00 61 SER A C 2
ATOM 3025 O O . SER A 1 61 ? 1.430 -2.262 -0.253 1.00 0.00 61 SER A O 2
ATOM 3033 N N . PHE A 1 62 ? 0.491 -0.217 -0.180 1.00 0.00 62 PHE A N 2
ATOM 3034 C CA . PHE A 1 62 ? -0.568 -0.627 0.734 1.00 0.00 62 PHE A CA 2
ATOM 3035 C C . PHE A 1 62 ? -1.664 -1.375 -0.017 1.00 0.00 62 PHE A C 2
ATOM 3036 O O . PHE A 1 62 ? -2.246 -2.328 0.501 1.00 0.00 62 PHE A O 2
ATOM 3053 N N . ILE A 1 63 ? -1.941 -0.937 -1.241 1.00 0.00 63 ILE A N 2
ATOM 3054 C CA . ILE A 1 63 ? -2.972 -1.572 -2.055 1.00 0.00 63 ILE A CA 2
ATOM 3055 C C . ILE A 1 63 ? -2.693 -3.064 -2.212 1.00 0.00 63 ILE A C 2
ATOM 3056 O O . ILE A 1 63 ? -3.583 -3.895 -2.034 1.00 0.00 63 ILE A O 2
ATOM 3072 N N . ILE A 1 64 ? -1.452 -3.396 -2.551 1.00 0.00 64 ILE A N 2
ATOM 3073 C CA . ILE A 1 64 ? -1.065 -4.791 -2.732 1.00 0.00 64 ILE A CA 2
ATOM 3074 C C . ILE A 1 64 ? -1.027 -5.517 -1.390 1.00 0.00 64 ILE A C 2
ATOM 3075 O O . ILE A 1 64 ? -1.275 -6.721 -1.317 1.00 0.00 64 ILE A O 2
ATOM 3091 N N . VAL A 1 65 ? -0.714 -4.778 -0.331 1.00 0.00 65 VAL A N 2
ATOM 3092 C CA . VAL A 1 65 ? -0.644 -5.360 1.004 1.00 0.00 65 VAL A CA 2
ATOM 3093 C C . VAL A 1 65 ? -2.037 -5.721 1.509 1.00 0.00 65 VAL A C 2
ATOM 3094 O O . VAL A 1 65 ? -2.244 -6.795 2.074 1.00 0.00 65 VAL A O 2
ATOM 3107 N N . ALA A 1 66 ? -2.989 -4.816 1.304 1.00 0.00 66 ALA A N 2
ATOM 3108 C CA . ALA A 1 66 ? -4.359 -5.047 1.746 1.00 0.00 66 ALA A CA 2
ATOM 3109 C C . ALA A 1 66 ? -4.922 -6.319 1.119 1.00 0.00 66 ALA A C 2
ATOM 3110 O O . ALA A 1 66 ? -5.645 -7.075 1.768 1.00 0.00 66 ALA A O 2
ATOM 3117 N N . ILE A 1 67 ? -4.589 -6.547 -0.146 1.00 0.00 67 ILE A N 2
ATOM 3118 C CA . ILE A 1 67 ? -5.068 -7.730 -0.852 1.00 0.00 67 ILE A CA 2
ATOM 3119 C C . ILE A 1 67 ? -4.475 -8.999 -0.244 1.00 0.00 67 ILE A C 2
ATOM 3120 O O . ILE A 1 67 ? -5.183 -9.981 -0.025 1.00 0.00 67 ILE A O 2
ATOM 3136 N N . LEU A 1 68 ? -3.173 -8.970 0.022 1.00 0.00 68 LEU A N 2
ATOM 3137 C CA . LEU A 1 68 ? -2.498 -10.126 0.602 1.00 0.00 68 LEU A CA 2
ATOM 3138 C C . LEU A 1 68 ? -3.077 -10.459 1.974 1.00 0.00 68 LEU A C 2
ATOM 3139 O O . LEU A 1 68 ? -3.350 -11.620 2.277 1.00 0.00 68 LEU A O 2
ATOM 3155 N N . VAL A 1 69 ? -3.262 -9.434 2.799 1.00 0.00 69 VAL A N 2
ATOM 3156 C CA . VAL A 1 69 ? -3.809 -9.630 4.138 1.00 0.00 69 VAL A CA 2
ATOM 3157 C C . VAL A 1 69 ? -5.235 -10.171 4.067 1.00 0.00 69 VAL A C 2
ATOM 3158 O O . VAL A 1 69 ? -5.628 -11.018 4.868 1.00 0.00 69 VAL A O 2
ATOM 3171 N N . SER A 1 70 ? -6.003 -9.670 3.106 1.00 0.00 70 SER A N 2
ATOM 3172 C CA . SER A 1 70 ? -7.385 -10.106 2.937 1.00 0.00 70 SER A CA 2
ATOM 3173 C C . SER A 1 70 ? -7.423 -11.554 2.471 1.00 0.00 70 SER A C 2
ATOM 3174 O O . SER A 1 70 ? -8.205 -12.362 2.972 1.00 0.00 70 SER A O 2
ATOM 3182 N N . THR A 1 71 ? -6.561 -11.874 1.517 1.00 0.00 71 THR A N 2
ATOM 3183 C CA . THR A 1 71 ? -6.486 -13.229 0.995 1.00 0.00 71 THR A CA 2
ATOM 3184 C C . THR A 1 71 ? -5.860 -14.146 2.038 1.00 0.00 71 THR A C 2
ATOM 3185 O O . THR A 1 71 ? -6.169 -15.336 2.104 1.00 0.00 71 THR A O 2
ATOM 3196 N N . VAL A 1 72 ? -4.975 -13.577 2.854 1.00 0.00 72 VAL A N 2
ATOM 3197 C CA . VAL A 1 72 ? -4.304 -14.348 3.896 1.00 0.00 72 VAL A CA 2
ATOM 3198 C C . VAL A 1 72 ? -5.256 -14.623 5.055 1.00 0.00 72 VAL A C 2
ATOM 3199 O O . VAL A 1 72 ? -5.393 -15.761 5.503 1.00 0.00 72 VAL A O 2
ATOM 3212 N N . LYS A 1 73 ? -5.914 -13.572 5.532 1.00 0.00 73 LYS A N 2
ATOM 3213 C CA . LYS A 1 73 ? -6.854 -13.712 6.635 1.00 0.00 73 LYS A CA 2
ATOM 3214 C C . LYS A 1 73 ? -8.084 -14.488 6.182 1.00 0.00 73 LYS A C 2
ATOM 3215 O O . LYS A 1 73 ? -8.728 -15.170 6.978 1.00 0.00 73 LYS A O 2
ATOM 3234 N N . SER A 1 74 ? -8.405 -14.376 4.896 1.00 0.00 74 SER A N 2
ATOM 3235 C CA . SER A 1 74 ? -9.563 -15.073 4.350 1.00 0.00 74 SER A CA 2
ATOM 3236 C C . SER A 1 74 ? -9.505 -16.561 4.688 1.00 0.00 74 SER A C 2
ATOM 3237 O O . SER A 1 74 ? -10.532 -17.238 4.726 1.00 0.00 74 SER A O 2
ATOM 3245 N N . LYS A 1 75 ? -8.298 -17.064 4.933 1.00 0.00 75 LYS A N 2
ATOM 3246 C CA . LYS A 1 75 ? -8.124 -18.474 5.266 1.00 0.00 75 LYS A CA 2
ATOM 3247 C C . LYS A 1 75 ? -8.549 -18.743 6.706 1.00 0.00 75 LYS A C 2
ATOM 3248 O O . LYS A 1 75 ? -8.925 -19.863 7.054 1.00 0.00 75 LYS A O 2
ATOM 3267 N N . ARG A 1 76 ? -8.484 -17.711 7.540 1.00 0.00 76 ARG A N 2
ATOM 3268 C CA . ARG A 1 76 ? -8.862 -17.849 8.942 1.00 0.00 76 ARG A CA 2
ATOM 3269 C C . ARG A 1 76 ? -10.359 -18.118 9.072 1.00 0.00 76 ARG A C 2
ATOM 3270 O O . ARG A 1 76 ? -10.854 -18.412 10.160 1.00 0.00 76 ARG A O 2
ATOM 3291 N N . ARG A 1 77 ? -11.073 -18.019 7.956 1.00 0.00 77 ARG A N 2
ATOM 3292 C CA . ARG A 1 77 ? -12.512 -18.258 7.956 1.00 0.00 77 ARG A CA 2
ATOM 3293 C C . ARG A 1 77 ? -12.892 -19.218 6.832 1.00 0.00 77 ARG A C 2
ATOM 3294 O O . ARG A 1 77 ? -13.458 -18.813 5.817 1.00 0.00 77 ARG A O 2
ATOM 3315 N N . GLU A 1 78 ? -12.572 -20.495 7.020 1.00 0.00 78 GLU A N 2
ATOM 3316 C CA . GLU A 1 78 ? -12.882 -21.504 6.015 1.00 0.00 78 GLU A CA 2
ATOM 3317 C C . GLU A 1 78 ? -14.390 -21.708 5.908 1.00 0.00 78 GLU A C 2
ATOM 3318 O O . GLU A 1 78 ? -15.094 -21.745 6.916 1.00 0.00 78 GLU A O 2
ATOM 3330 N N . HIS A 1 79 ? -14.876 -21.838 4.679 1.00 0.00 79 HIS A N 2
ATOM 3331 C CA . HIS A 1 79 ? -16.302 -22.039 4.451 1.00 0.00 79 HIS A CA 2
ATOM 3332 C C . HIS A 1 79 ? -16.666 -23.510 4.620 1.00 0.00 79 HIS A C 2
ATOM 3333 O O . HIS A 1 79 ? -17.363 -23.882 5.564 1.00 0.00 79 HIS A O 2
ATOM 3348 N N . SER A 1 80 ? -16.188 -24.342 3.700 1.00 0.00 80 SER A N 2
ATOM 3349 C CA . SER A 1 80 ? -16.470 -25.772 3.758 1.00 0.00 80 SER A CA 2
ATOM 3350 C C . SER A 1 80 ? -15.178 -26.579 3.656 1.00 0.00 80 SER A C 2
ATOM 3351 O O . SER A 1 80 ? -15.194 -27.747 3.268 1.00 0.00 80 SER A O 2
ATOM 3359 N N . ASN A 1 81 ? -14.063 -25.949 4.010 1.00 0.00 81 ASN A N 2
ATOM 3360 C CA . ASN A 1 81 ? -12.766 -26.618 3.956 1.00 0.00 81 ASN A CA 2
ATOM 3361 C C . ASN A 1 81 ? -12.452 -27.073 2.535 1.00 0.00 81 ASN A C 2
ATOM 3362 O O . ASN A 1 81 ? -11.751 -28.064 2.332 1.00 0.00 81 ASN A O 2
ATOM 3373 N N . ASP A 1 82 ? -12.972 -26.343 1.555 1.00 0.00 82 ASP A N 2
ATOM 3374 C CA . ASP A 1 82 ? -12.735 -26.680 0.156 1.00 0.00 82 ASP A CA 2
ATOM 3375 C C . ASP A 1 82 ? -12.180 -25.472 -0.594 1.00 0.00 82 ASP A C 2
ATOM 3376 O O . ASP A 1 82 ? -12.489 -24.328 -0.262 1.00 0.00 82 ASP A O 2
ATOM 3385 N N . PRO A 1 83 ? -11.368 -25.708 -1.589 1.00 0.00 83 PRO A N 2
ATOM 3386 C CA . PRO A 1 83 ? -10.749 -24.620 -2.401 1.00 0.00 83 PRO A CA 2
ATOM 3387 C C . PRO A 1 83 ? -11.790 -23.809 -3.167 1.00 0.00 83 PRO A C 2
ATOM 3388 O O . PRO A 1 83 ? -12.733 -24.365 -3.731 1.00 0.00 83 PRO A O 2
ATOM 3399 N N . TYR A 1 84 ? -11.612 -22.492 -3.182 1.00 0.00 84 TYR A N 2
ATOM 3400 C CA . TYR A 1 84 ? -12.541 -21.613 -3.882 1.00 0.00 84 TYR A CA 2
ATOM 3401 C C . TYR A 1 84 ? -11.991 -21.240 -5.254 1.00 0.00 84 TYR A C 2
ATOM 3402 O O . TYR A 1 84 ? -11.031 -20.477 -5.364 1.00 0.00 84 TYR A O 2
ATOM 3420 N N . HIS A 1 85 ? -12.605 -21.786 -6.299 1.00 0.00 85 HIS A N 2
ATOM 3421 C CA . HIS A 1 85 ? -12.169 -21.507 -7.663 1.00 0.00 85 HIS A CA 2
ATOM 3422 C C . HIS A 1 85 ? -12.270 -20.016 -7.967 1.00 0.00 85 HIS A C 2
ATOM 3423 O O . HIS A 1 85 ? -13.231 -19.354 -7.571 1.00 0.00 85 HIS A O 2
ATOM 3438 N N . GLN A 1 86 ? -11.274 -19.492 -8.675 1.00 0.00 86 GLN A N 2
ATOM 3439 C CA . GLN A 1 86 ? -11.262 -18.077 -9.030 1.00 0.00 86 GLN A CA 2
ATOM 3440 C C . GLN A 1 86 ? -12.306 -17.789 -10.104 1.00 0.00 86 GLN A C 2
ATOM 3441 O O . GLN A 1 86 ? -12.755 -16.653 -10.260 1.00 0.00 86 GLN A O 2
ATOM 3455 N N . TYR A 1 87 ? -12.687 -18.826 -10.842 1.00 0.00 87 TYR A N 2
ATOM 3456 C CA . TYR A 1 87 ? -13.679 -18.679 -11.901 1.00 0.00 87 TYR A CA 2
ATOM 3457 C C . TYR A 1 87 ? -15.062 -18.437 -11.304 1.00 0.00 87 TYR A C 2
ATOM 3458 O O . TYR A 1 87 ? -16.021 -18.161 -12.026 1.00 0.00 87 TYR A O 2
ATOM 3476 N N . ILE A 1 88 ? -15.159 -18.546 -9.984 1.00 0.00 88 ILE A N 2
ATOM 3477 C CA . ILE A 1 88 ? -16.431 -18.342 -9.299 1.00 0.00 88 ILE A CA 2
ATOM 3478 C C . ILE A 1 88 ? -16.970 -16.940 -9.571 1.00 0.00 88 ILE A C 2
ATOM 3479 O O . ILE A 1 88 ? -18.181 -16.725 -9.595 1.00 0.00 88 ILE A O 2
ATOM 3495 N N . VAL A 1 89 ? -16.063 -15.991 -9.775 1.00 0.00 89 VAL A N 2
ATOM 3496 C CA . VAL A 1 89 ? -16.462 -14.614 -10.045 1.00 0.00 89 VAL A CA 2
ATOM 3497 C C . VAL A 1 89 ? -17.093 -14.502 -11.429 1.00 0.00 89 VAL A C 2
ATOM 3498 O O . VAL A 1 89 ? -18.015 -13.714 -11.641 1.00 0.00 89 VAL A O 2
ATOM 3511 N N . GLU A 1 90 ? -16.588 -15.296 -12.369 1.00 0.00 90 GLU A N 2
ATOM 3512 C CA . GLU A 1 90 ? -17.108 -15.280 -13.732 1.00 0.00 90 GLU A CA 2
ATOM 3513 C C . GLU A 1 90 ? -18.395 -16.094 -13.828 1.00 0.00 90 GLU A C 2
ATOM 3514 O O . GLU A 1 90 ? -19.271 -15.795 -14.641 1.00 0.00 90 GLU A O 2
ATOM 3526 N N . ASP A 1 91 ? -18.500 -17.126 -12.997 1.00 0.00 91 ASP A N 2
ATOM 3527 C CA . ASP A 1 91 ? -19.680 -17.983 -13.000 1.00 0.00 91 ASP A CA 2
ATOM 3528 C C . ASP A 1 91 ? -20.872 -17.277 -12.359 1.00 0.00 91 ASP A C 2
ATOM 3529 O O . ASP A 1 91 ? -22.023 -17.582 -12.670 1.00 0.00 91 ASP A O 2
ATOM 3538 N N . TRP A 1 92 ? -20.594 -16.337 -11.461 1.00 0.00 92 TRP A N 2
ATOM 3539 C CA . TRP A 1 92 ? -21.661 -15.603 -10.788 1.00 0.00 92 TRP A CA 2
ATOM 3540 C C . TRP A 1 92 ? -22.297 -14.589 -11.734 1.00 0.00 92 TRP A C 2
ATOM 3541 O O . TRP A 1 92 ? -23.518 -14.440 -11.769 1.00 0.00 92 TRP A O 2
ATOM 3562 N N . GLN A 1 93 ? -21.462 -13.892 -12.496 1.00 0.00 93 GLN A N 2
ATOM 3563 C CA . GLN A 1 93 ? -21.954 -12.893 -13.437 1.00 0.00 93 GLN A CA 2
ATOM 3564 C C . GLN A 1 93 ? -22.932 -13.519 -14.427 1.00 0.00 93 GLN A C 2
ATOM 3565 O O . GLN A 1 93 ? -23.865 -12.863 -14.889 1.00 0.00 93 GLN A O 2
ATOM 3579 N N . GLU A 1 94 ? -22.713 -14.790 -14.744 1.00 0.00 94 GLU A N 2
ATOM 3580 C CA . GLU A 1 94 ? -23.586 -15.493 -15.678 1.00 0.00 94 GLU A CA 2
ATOM 3581 C C . GLU A 1 94 ? -24.905 -15.840 -15.001 1.00 0.00 94 GLU A C 2
ATOM 3582 O O . GLU A 1 94 ? -25.980 -15.621 -15.559 1.00 0.00 94 GLU A O 2
ATOM 3594 N N . LYS A 1 95 ? -24.813 -16.372 -13.788 1.00 0.00 95 LYS A N 2
ATOM 3595 C CA . LYS A 1 95 ? -26.003 -16.736 -13.032 1.00 0.00 95 LYS A CA 2
ATOM 3596 C C . LYS A 1 95 ? -26.726 -15.477 -12.569 1.00 0.00 95 LYS A C 2
ATOM 3597 O O . LYS A 1 95 ? -27.932 -15.493 -12.324 1.00 0.00 95 LYS A O 2
ATOM 3616 N N . TYR A 1 96 ? -25.975 -14.386 -12.454 1.00 0.00 96 TYR A N 2
ATOM 3617 C CA . TYR A 1 96 ? -26.545 -13.115 -12.022 1.00 0.00 96 TYR A CA 2
ATOM 3618 C C . TYR A 1 96 ? -27.322 -12.466 -13.163 1.00 0.00 96 TYR A C 2
ATOM 3619 O O . TYR A 1 96 ? -28.326 -11.789 -12.939 1.00 0.00 96 TYR A O 2
ATOM 3637 N N . LYS A 1 97 ? -26.851 -12.678 -14.388 1.00 0.00 97 LYS A N 2
ATOM 3638 C CA . LYS A 1 97 ? -27.508 -12.110 -15.559 1.00 0.00 97 LYS A CA 2
ATOM 3639 C C . LYS A 1 97 ? -28.798 -12.865 -15.872 1.00 0.00 97 LYS A C 2
ATOM 3640 O O . LYS A 1 97 ? -29.828 -12.259 -16.164 1.00 0.00 97 LYS A O 2
ATOM 3659 N N . SER A 1 98 ? -28.733 -14.193 -15.809 1.00 0.00 98 SER A N 2
ATOM 3660 C CA . SER A 1 98 ? -29.900 -15.020 -16.088 1.00 0.00 98 SER A CA 2
ATOM 3661 C C . SER A 1 98 ? -31.080 -14.593 -15.220 1.00 0.00 98 SER A C 2
ATOM 3662 O O . SER A 1 98 ? -32.211 -14.495 -15.697 1.00 0.00 98 SER A O 2
ATOM 3670 N N . GLN A 1 99 ? -30.808 -14.337 -13.944 1.00 0.00 99 GLN A N 2
ATOM 3671 C CA . GLN A 1 99 ? -31.856 -13.920 -13.018 1.00 0.00 99 GLN A CA 2
ATOM 3672 C C . GLN A 1 99 ? -32.561 -12.672 -13.539 1.00 0.00 99 GLN A C 2
ATOM 3673 O O . GLN A 1 99 ? -33.787 -12.577 -13.497 1.00 0.00 99 GLN A O 2
ATOM 3687 N N . ILE A 1 100 ? -31.778 -11.719 -14.034 1.00 0.00 100 ILE A N 2
ATOM 3688 C CA . ILE A 1 100 ? -32.339 -10.482 -14.564 1.00 0.00 100 ILE A CA 2
ATOM 3689 C C . ILE A 1 100 ? -33.211 -10.774 -15.782 1.00 0.00 100 ILE A C 2
ATOM 3690 O O . ILE A 1 100 ? -34.220 -10.107 -16.008 1.00 0.00 100 ILE A O 2
ATOM 3706 N N . LEU A 1 101 ? -32.816 -11.778 -16.557 1.00 0.00 101 LEU A N 2
ATOM 3707 C CA . LEU A 1 101 ? -33.571 -12.153 -17.748 1.00 0.00 101 LEU A CA 2
ATOM 3708 C C . LEU A 1 101 ? -34.995 -12.550 -17.372 1.00 0.00 101 LEU A C 2
ATOM 3709 O O . LEU A 1 101 ? -35.942 -12.276 -18.108 1.00 0.00 101 LEU A O 2
ATOM 3725 N N . ASN A 1 102 ? -35.137 -13.196 -16.219 1.00 0.00 102 ASN A N 2
ATOM 3726 C CA . ASN A 1 102 ? -36.449 -13.626 -15.753 1.00 0.00 102 ASN A CA 2
ATOM 3727 C C . ASN A 1 102 ? -37.285 -12.423 -15.327 1.00 0.00 102 ASN A C 2
ATOM 3728 O O . ASN A 1 102 ? -38.451 -12.301 -15.705 1.00 0.00 102 ASN A O 2
ATOM 3739 N N . LEU A 1 103 ? -36.681 -11.538 -14.542 1.00 0.00 103 LEU A N 2
ATOM 3740 C CA . LEU A 1 103 ? -37.378 -10.346 -14.072 1.00 0.00 103 LEU A CA 2
ATOM 3741 C C . LEU A 1 103 ? -38.042 -9.620 -15.238 1.00 0.00 103 LEU A C 2
ATOM 3742 O O . LEU A 1 103 ? -39.156 -9.110 -15.111 1.00 0.00 103 LEU A O 2
ATOM 3758 N N . GLU A 1 104 ? -37.349 -9.574 -16.371 1.00 0.00 104 GLU A N 2
ATOM 3759 C CA . GLU A 1 104 ? -37.879 -8.903 -17.553 1.00 0.00 104 GLU A CA 2
ATOM 3760 C C . GLU A 1 104 ? -39.103 -9.638 -18.090 1.00 0.00 104 GLU A C 2
ATOM 3761 O O . GLU A 1 104 ? -40.120 -9.020 -18.404 1.00 0.00 104 GLU A O 2
ATOM 3773 N N . GLU A 1 105 ? -38.998 -10.959 -18.196 1.00 0.00 105 GLU A N 2
ATOM 3774 C CA . GLU A 1 105 ? -40.105 -11.763 -18.700 1.00 0.00 105 GLU A CA 2
ATOM 3775 C C . GLU A 1 105 ? -41.350 -11.557 -17.843 1.00 0.00 105 GLU A C 2
ATOM 3776 O O . GLU A 1 105 ? -42.465 -11.483 -18.359 1.00 0.00 105 GLU A O 2
ATOM 3788 N N . SER A 1 106 ? -41.152 -11.463 -16.532 1.00 0.00 106 SER A N 2
ATOM 3789 C CA . SER A 1 106 ? -42.268 -11.263 -15.614 1.00 0.00 106 SER A CA 2
ATOM 3790 C C . SER A 1 106 ? -43.107 -10.066 -16.049 1.00 0.00 106 SER A C 2
ATOM 3791 O O . SER A 1 106 ? -44.332 -10.076 -15.925 1.00 0.00 106 SER A O 2
ATOM 3799 N N . LYS A 1 107 ? -42.440 -9.036 -16.559 1.00 0.00 107 LYS A N 2
ATOM 3800 C CA . LYS A 1 107 ? -43.134 -7.836 -17.011 1.00 0.00 107 LYS A CA 2
ATOM 3801 C C . LYS A 1 107 ? -44.185 -8.186 -18.059 1.00 0.00 107 LYS A C 2
ATOM 3802 O O . LYS A 1 107 ? -45.256 -7.582 -18.105 1.00 0.00 107 LYS A O 2
ATOM 3821 N N . ALA A 1 108 ? -43.871 -9.167 -18.900 1.00 0.00 108 ALA A N 2
ATOM 3822 C CA . ALA A 1 108 ? -44.796 -9.587 -19.945 1.00 0.00 108 ALA A CA 2
ATOM 3823 C C . ALA A 1 108 ? -45.965 -10.368 -19.350 1.00 0.00 108 ALA A C 2
ATOM 3824 O O . ALA A 1 108 ? -47.118 -10.161 -19.727 1.00 0.00 108 ALA A O 2
ATOM 3831 N N . THR A 1 109 ? -45.658 -11.264 -18.418 1.00 0.00 109 THR A N 2
ATOM 3832 C CA . THR A 1 109 ? -46.690 -12.070 -17.777 1.00 0.00 109 THR A CA 2
ATOM 3833 C C . THR A 1 109 ? -47.664 -11.185 -17.007 1.00 0.00 109 THR A C 2
ATOM 3834 O O . THR A 1 109 ? -48.880 -11.309 -17.153 1.00 0.00 109 THR A O 2
ATOM 3845 N N . ILE A 1 110 ? -47.122 -10.291 -16.187 1.00 0.00 110 ILE A N 2
ATOM 3846 C CA . ILE A 1 110 ? -47.956 -9.391 -15.399 1.00 0.00 110 ILE A CA 2
ATOM 3847 C C . ILE A 1 110 ? -48.729 -8.440 -16.307 1.00 0.00 110 ILE A C 2
ATOM 3848 O O . ILE A 1 110 ? -49.868 -8.079 -16.016 1.00 0.00 110 ILE A O 2
ATOM 3864 N N . HIS A 1 111 ? -48.101 -8.037 -17.407 1.00 0.00 111 HIS A N 2
ATOM 3865 C CA . HIS A 1 111 ? -48.741 -7.127 -18.349 1.00 0.00 111 HIS A CA 2
ATOM 3866 C C . HIS A 1 111 ? -49.938 -7.798 -19.014 1.00 0.00 111 HIS A C 2
ATOM 3867 O O . HIS A 1 111 ? -50.900 -7.134 -19.400 1.00 0.00 111 HIS A O 2
ATOM 3882 N N . GLU A 1 112 ? -49.873 -9.120 -19.145 1.00 0.00 112 GLU A N 2
ATOM 3883 C CA . GLU A 1 112 ? -50.959 -9.870 -19.764 1.00 0.00 112 GLU A CA 2
ATOM 3884 C C . GLU A 1 112 ? -52.205 -9.829 -18.884 1.00 0.00 112 GLU A C 2
ATOM 3885 O O . GLU A 1 112 ? -53.326 -9.991 -19.369 1.00 0.00 112 GLU A O 2
ATOM 3897 N N . ASN A 1 113 ? -52.000 -9.610 -17.589 1.00 0.00 113 ASN A N 2
ATOM 3898 C CA . ASN A 1 113 ? -53.111 -9.549 -16.647 1.00 0.00 113 ASN A CA 2
ATOM 3899 C C . ASN A 1 113 ? -53.925 -8.277 -16.862 1.00 0.00 113 ASN A C 2
ATOM 3900 O O . ASN A 1 113 ? -55.152 -8.322 -16.954 1.00 0.00 113 ASN A O 2
ATOM 3911 N N . ILE A 1 114 ? -53.235 -7.145 -16.942 1.00 0.00 114 ILE A N 2
ATOM 3912 C CA . ILE A 1 114 ? -53.906 -5.867 -17.147 1.00 0.00 114 ILE A CA 2
ATOM 3913 C C . ILE A 1 114 ? -54.369 -5.731 -18.594 1.00 0.00 114 ILE A C 2
ATOM 3914 O O . ILE A 1 114 ? -55.391 -5.104 -18.872 1.00 0.00 114 ILE A O 2
ATOM 3930 N N . GLY A 1 115 ? -53.611 -6.325 -19.510 1.00 0.00 115 GLY A N 2
ATOM 3931 C CA . GLY A 1 115 ? -53.953 -6.265 -20.926 1.00 0.00 115 GLY A CA 2
ATOM 3932 C C . GLY A 1 115 ? -55.246 -7.023 -21.206 1.00 0.00 115 GLY A C 2
ATOM 3933 O O . GLY A 1 115 ? -55.918 -6.776 -22.206 1.00 0.00 115 GLY A O 2
ATOM 3937 N N . ALA A 1 116 ? -55.588 -7.946 -20.313 1.00 0.00 116 ALA A N 2
ATOM 3938 C CA . ALA A 1 116 ? -56.803 -8.736 -20.471 1.00 0.00 116 ALA A CA 2
ATOM 3939 C C . ALA A 1 116 ? -58.030 -7.831 -20.505 1.00 0.00 116 ALA A C 2
ATOM 3940 O O . ALA A 1 116 ? -58.875 -7.947 -21.392 1.00 0.00 116 ALA A O 2
ATOM 3947 N N . ALA A 1 117 ? -58.120 -6.930 -19.532 1.00 0.00 117 ALA A N 2
ATOM 3948 C CA . ALA A 1 117 ? -59.251 -6.010 -19.462 1.00 0.00 117 ALA A CA 2
ATOM 3949 C C . ALA A 1 117 ? -59.159 -5.140 -18.214 1.00 0.00 117 ALA A C 2
ATOM 3950 O O . ALA A 1 117 ? -59.846 -5.386 -17.222 1.00 0.00 117 ALA A O 2
ATOM 3957 N N . GLY A 1 118 ? -58.309 -4.121 -18.270 1.00 0.00 118 GLY A N 2
ATOM 3958 C CA . GLY A 1 118 ? -58.137 -3.219 -17.137 1.00 0.00 118 GLY A CA 2
ATOM 3959 C C . GLY A 1 118 ? -58.930 -1.934 -17.344 1.00 0.00 118 GLY A C 2
ATOM 3960 O O . GLY A 1 118 ? -58.388 -0.834 -17.237 1.00 0.00 118 GLY A O 2
ATOM 3964 N N . PHE A 1 119 ? -60.218 -2.082 -17.643 1.00 0.00 119 PHE A N 2
ATOM 3965 C CA . PHE A 1 119 ? -61.076 -0.925 -17.863 1.00 0.00 119 PHE A CA 2
ATOM 3966 C C . PHE A 1 119 ? -62.453 -1.157 -17.251 1.00 0.00 119 PHE A C 2
ATOM 3967 O O . PHE A 1 119 ? -63.387 -1.575 -17.936 1.00 0.00 119 PHE A O 2
ATOM 3984 N N . LYS A 1 120 ? -62.573 -0.879 -15.958 1.00 0.00 120 LYS A N 2
ATOM 3985 C CA . LYS A 1 120 ? -63.842 -1.057 -15.261 1.00 0.00 120 LYS A CA 2
ATOM 3986 C C . LYS A 1 120 ? -64.140 -2.539 -15.055 1.00 0.00 120 LYS A C 2
ATOM 3987 O O . LYS A 1 120 ? -63.238 -3.334 -14.793 1.00 0.00 120 LYS A O 2
ATOM 4006 N N . MET A 1 121 ? -65.412 -2.900 -15.177 1.00 0.00 121 MET A N 2
ATOM 4007 C CA . MET A 1 121 ? -65.825 -4.287 -15.004 1.00 0.00 121 MET A CA 2
ATOM 4008 C C . MET A 1 121 ? -66.787 -4.697 -16.114 1.00 0.00 121 MET A C 2
ATOM 4009 O O . MET A 1 121 ? -67.301 -3.850 -16.845 1.00 0.00 121 MET A O 2
ATOM 4023 N N . SER A 1 122 ? -67.027 -5.999 -16.237 1.00 0.00 122 SER A N 2
ATOM 4024 C CA . SER A 1 122 ? -67.929 -6.501 -17.265 1.00 0.00 122 SER A CA 2
ATOM 4025 C C . SER A 1 122 ? -69.366 -6.074 -16.968 1.00 0.00 122 SER A C 2
ATOM 4026 O O . SER A 1 122 ? -69.770 -5.990 -15.808 1.00 0.00 122 SER A O 2
ATOM 4034 N N . PRO A 1 123 ? -70.134 -5.804 -17.989 1.00 0.00 123 PRO A N 2
ATOM 4035 C CA . PRO A 1 123 ? -71.556 -5.373 -17.837 1.00 0.00 123 PRO A CA 2
ATOM 4036 C C . PRO A 1 123 ? -72.436 -6.486 -17.273 1.00 0.00 123 PRO A C 2
ATOM 4037 O O . PRO A 1 123 ? -72.264 -7.620 -17.689 1.00 0.00 123 PRO A O 2
ATOM 4049 N N . MET A 1 1 ? -31.702 50.961 32.341 1.00 0.00 1 MET A N 3
ATOM 4050 C CA . MET A 1 1 ? -31.801 49.488 32.547 1.00 0.00 1 MET A CA 3
ATOM 4051 C C . MET A 1 1 ? -30.869 49.072 33.681 1.00 0.00 1 MET A C 3
ATOM 4052 O O . MET A 1 1 ? -30.678 49.814 34.643 1.00 0.00 1 MET A O 3
ATOM 4068 N N . SER A 1 2 ? -30.294 47.879 33.560 1.00 0.00 2 SER A N 3
ATOM 4069 C CA . SER A 1 2 ? -29.383 47.375 34.581 1.00 0.00 2 SER A CA 3
ATOM 4070 C C . SER A 1 2 ? -27.958 47.846 34.310 1.00 0.00 2 SER A C 3
ATOM 4071 O O . SER A 1 2 ? -27.434 47.668 33.210 1.00 0.00 2 SER A O 3
ATOM 4079 N N . THR A 1 3 ? -27.338 48.450 35.318 1.00 0.00 3 THR A N 3
ATOM 4080 C CA . THR A 1 3 ? -25.972 48.945 35.176 1.00 0.00 3 THR A CA 3
ATOM 4081 C C . THR A 1 3 ? -25.061 47.853 34.624 1.00 0.00 3 THR A C 3
ATOM 4082 O O . THR A 1 3 ? -24.161 48.127 33.830 1.00 0.00 3 THR A O 3
ATOM 4093 N N . LEU A 1 4 ? -25.302 46.617 35.047 1.00 0.00 4 LEU A N 3
ATOM 4094 C CA . LEU A 1 4 ? -24.496 45.492 34.585 1.00 0.00 4 LEU A CA 3
ATOM 4095 C C . LEU A 1 4 ? -24.463 45.451 33.061 1.00 0.00 4 LEU A C 3
ATOM 4096 O O . LEU A 1 4 ? -23.452 45.082 32.463 1.00 0.00 4 LEU A O 3
ATOM 4112 N N . SER A 1 5 ? -25.572 45.835 32.439 1.00 0.00 5 SER A N 3
ATOM 4113 C CA . SER A 1 5 ? -25.658 45.840 30.984 1.00 0.00 5 SER A CA 3
ATOM 4114 C C . SER A 1 5 ? -24.864 47.009 30.408 1.00 0.00 5 SER A C 3
ATOM 4115 O O . SER A 1 5 ? -24.182 46.868 29.393 1.00 0.00 5 SER A O 3
ATOM 4123 N N . ASN A 1 6 ? -24.957 48.163 31.064 1.00 0.00 6 ASN A N 3
ATOM 4124 C CA . ASN A 1 6 ? -24.241 49.350 30.608 1.00 0.00 6 ASN A CA 3
ATOM 4125 C C . ASN A 1 6 ? -22.740 49.090 30.581 1.00 0.00 6 ASN A C 3
ATOM 4126 O O . ASN A 1 6 ? -22.049 49.481 29.638 1.00 0.00 6 ASN A O 3
ATOM 4137 N N . PHE A 1 7 ? -22.241 48.427 31.616 1.00 0.00 7 PHE A N 3
ATOM 4138 C CA . PHE A 1 7 ? -20.819 48.118 31.700 1.00 0.00 7 PHE A CA 3
ATOM 4139 C C . PHE A 1 7 ? -20.405 47.202 30.553 1.00 0.00 7 PHE A C 3
ATOM 4140 O O . PHE A 1 7 ? -19.354 47.393 29.941 1.00 0.00 7 PHE A O 3
ATOM 4157 N N . THR A 1 8 ? -21.242 46.210 30.264 1.00 0.00 8 THR A N 3
ATOM 4158 C CA . THR A 1 8 ? -20.953 45.273 29.185 1.00 0.00 8 THR A CA 3
ATOM 4159 C C . THR A 1 8 ? -20.796 46.017 27.864 1.00 0.00 8 THR A C 3
ATOM 4160 O O . THR A 1 8 ? -19.973 45.647 27.026 1.00 0.00 8 THR A O 3
ATOM 4171 N N . GLN A 1 9 ? -21.585 47.072 27.686 1.00 0.00 9 GLN A N 3
ATOM 4172 C CA . GLN A 1 9 ? -21.519 47.862 26.463 1.00 0.00 9 GLN A CA 3
ATOM 4173 C C . GLN A 1 9 ? -20.150 48.520 26.335 1.00 0.00 9 GLN A C 3
ATOM 4174 O O . GLN A 1 9 ? -19.560 48.542 25.255 1.00 0.00 9 GLN A O 3
ATOM 4188 N N . THR A 1 10 ? -19.647 49.048 27.446 1.00 0.00 10 THR A N 3
ATOM 4189 C CA . THR A 1 10 ? -18.341 49.695 27.448 1.00 0.00 10 THR A CA 3
ATOM 4190 C C . THR A 1 10 ? -17.237 48.656 27.295 1.00 0.00 10 THR A C 3
ATOM 4191 O O . THR A 1 10 ? -16.245 48.887 26.603 1.00 0.00 10 THR A O 3
ATOM 4202 N N . LEU A 1 11 ? -17.420 47.509 27.940 1.00 0.00 11 LEU A N 3
ATOM 4203 C CA . LEU A 1 11 ? -16.436 46.434 27.864 1.00 0.00 11 LEU A CA 3
ATOM 4204 C C . LEU A 1 11 ? -16.287 45.955 26.425 1.00 0.00 11 LEU A C 3
ATOM 4205 O O . LEU A 1 11 ? -15.177 45.724 25.947 1.00 0.00 11 LEU A O 3
ATOM 4221 N N . GLU A 1 12 ? -17.416 45.810 25.738 1.00 0.00 12 GLU A N 3
ATOM 4222 C CA . GLU A 1 12 ? -17.406 45.358 24.351 1.00 0.00 12 GLU A CA 3
ATOM 4223 C C . GLU A 1 12 ? -16.899 46.466 23.432 1.00 0.00 12 GLU A C 3
ATOM 4224 O O . GLU A 1 12 ? -16.093 46.221 22.535 1.00 0.00 12 GLU A O 3
ATOM 4236 N N . ASP A 1 13 ? -17.379 47.684 23.663 1.00 0.00 13 ASP A N 3
ATOM 4237 C CA . ASP A 1 13 ? -16.972 48.824 22.849 1.00 0.00 13 ASP A CA 3
ATOM 4238 C C . ASP A 1 13 ? -15.454 48.983 22.866 1.00 0.00 13 ASP A C 3
ATOM 4239 O O . ASP A 1 13 ? -14.844 49.311 21.848 1.00 0.00 13 ASP A O 3
ATOM 4248 N N . VAL A 1 14 ? -14.851 48.741 24.024 1.00 0.00 14 VAL A N 3
ATOM 4249 C CA . VAL A 1 14 ? -13.404 48.853 24.158 1.00 0.00 14 VAL A CA 3
ATOM 4250 C C . VAL A 1 14 ? -12.736 47.634 23.537 1.00 0.00 14 VAL A C 3
ATOM 4251 O O . VAL A 1 14 ? -11.781 47.754 22.769 1.00 0.00 14 VAL A O 3
ATOM 4264 N N . PHE A 1 15 ? -13.263 46.461 23.866 1.00 0.00 15 PHE A N 3
ATOM 4265 C CA . PHE A 1 15 ? -12.736 45.215 23.332 1.00 0.00 15 PHE A CA 3
ATOM 4266 C C . PHE A 1 15 ? -12.906 45.193 21.820 1.00 0.00 15 PHE A C 3
ATOM 4267 O O . PHE A 1 15 ? -12.082 44.635 21.096 1.00 0.00 15 PHE A O 3
ATOM 4284 N N . ARG A 1 16 ? -13.988 45.811 21.351 1.00 0.00 16 ARG A N 3
ATOM 4285 C CA . ARG A 1 16 ? -14.265 45.864 19.920 1.00 0.00 16 ARG A CA 3
ATOM 4286 C C . ARG A 1 16 ? -13.164 46.629 19.193 1.00 0.00 16 ARG A C 3
ATOM 4287 O O . ARG A 1 16 ? -12.711 46.222 18.124 1.00 0.00 16 ARG A O 3
ATOM 4308 N N . ARG A 1 17 ? -12.738 47.741 19.785 1.00 0.00 17 ARG A N 3
ATOM 4309 C CA . ARG A 1 17 ? -11.687 48.560 19.192 1.00 0.00 17 ARG A CA 3
ATOM 4310 C C . ARG A 1 17 ? -10.318 47.922 19.410 1.00 0.00 17 ARG A C 3
ATOM 4311 O O . ARG A 1 17 ? -9.438 48.009 18.553 1.00 0.00 17 ARG A O 3
ATOM 4332 N N . ILE A 1 18 ? -10.144 47.286 20.565 1.00 0.00 18 ILE A N 3
ATOM 4333 C CA . ILE A 1 18 ? -8.875 46.640 20.893 1.00 0.00 18 ILE A CA 3
ATOM 4334 C C . ILE A 1 18 ? -8.624 45.435 19.989 1.00 0.00 18 ILE A C 3
ATOM 4335 O O . ILE A 1 18 ? -7.483 45.122 19.664 1.00 0.00 18 ILE A O 3
ATOM 4351 N N . PHE A 1 19 ? -9.702 44.766 19.599 1.00 0.00 19 PHE A N 3
ATOM 4352 C CA . PHE A 1 19 ? -9.611 43.590 18.741 1.00 0.00 19 PHE A CA 3
ATOM 4353 C C . PHE A 1 19 ? -9.195 43.992 17.333 1.00 0.00 19 PHE A C 3
ATOM 4354 O O . PHE A 1 19 ? -8.221 43.470 16.791 1.00 0.00 19 PHE A O 3
ATOM 4371 N N . ILE A 1 20 ? -9.922 44.942 16.754 1.00 0.00 20 ILE A N 3
ATOM 4372 C CA . ILE A 1 20 ? -9.588 45.417 15.422 1.00 0.00 20 ILE A CA 3
ATOM 4373 C C . ILE A 1 20 ? -8.231 46.090 15.482 1.00 0.00 20 ILE A C 3
ATOM 4374 O O . ILE A 1 20 ? -7.412 45.963 14.574 1.00 0.00 20 ILE A O 3
ATOM 4390 N N . THR A 1 21 ? -8.001 46.787 16.589 1.00 0.00 21 THR A N 3
ATOM 4391 C CA . THR A 1 21 ? -6.739 47.465 16.811 1.00 0.00 21 THR A CA 3
ATOM 4392 C C . THR A 1 21 ? -5.662 46.445 17.153 1.00 0.00 21 THR A C 3
ATOM 4393 O O . THR A 1 21 ? -4.512 46.578 16.734 1.00 0.00 21 THR A O 3
ATOM 4404 N N . TYR A 1 22 ? -6.042 45.419 17.919 1.00 0.00 22 TYR A N 3
ATOM 4405 C CA . TYR A 1 22 ? -5.086 44.385 18.303 1.00 0.00 22 TYR A CA 3
ATOM 4406 C C . TYR A 1 22 ? -4.660 43.586 17.080 1.00 0.00 22 TYR A C 3
ATOM 4407 O O . TYR A 1 22 ? -3.471 43.441 16.799 1.00 0.00 22 TYR A O 3
ATOM 4425 N N . MET A 1 23 ? -5.646 43.075 16.353 1.00 0.00 23 MET A N 3
ATOM 4426 C CA . MET A 1 23 ? -5.373 42.297 15.155 1.00 0.00 23 MET A CA 3
ATOM 4427 C C . MET A 1 23 ? -4.653 43.157 14.124 1.00 0.00 23 MET A C 3
ATOM 4428 O O . MET A 1 23 ? -3.899 42.649 13.294 1.00 0.00 23 MET A O 3
ATOM 4442 N N . ASP A 1 24 ? -4.887 44.465 14.186 1.00 0.00 24 ASP A N 3
ATOM 4443 C CA . ASP A 1 24 ? -4.249 45.385 13.250 1.00 0.00 24 ASP A CA 3
ATOM 4444 C C . ASP A 1 24 ? -2.740 45.411 13.469 1.00 0.00 24 ASP A C 3
ATOM 4445 O O . ASP A 1 24 ? -1.969 45.546 12.520 1.00 0.00 24 ASP A O 3
ATOM 4454 N N . ASN A 1 25 ? -2.325 45.281 14.725 1.00 0.00 25 ASN A N 3
ATOM 4455 C CA . ASN A 1 25 ? -0.905 45.293 15.054 1.00 0.00 25 ASN A CA 3
ATOM 4456 C C . ASN A 1 25 ? -0.203 44.084 14.445 1.00 0.00 25 ASN A C 3
ATOM 4457 O O . ASN A 1 25 ? 0.907 44.198 13.924 1.00 0.00 25 ASN A O 3
ATOM 4468 N N . TRP A 1 26 ? -0.854 42.928 14.514 1.00 0.00 26 TRP A N 3
ATOM 4469 C CA . TRP A 1 26 ? -0.275 41.708 13.963 1.00 0.00 26 TRP A CA 3
ATOM 4470 C C . TRP A 1 26 ? -0.244 41.774 12.441 1.00 0.00 26 TRP A C 3
ATOM 4471 O O . TRP A 1 26 ? 0.655 41.224 11.805 1.00 0.00 26 TRP A O 3
ATOM 4492 N N . ARG A 1 27 ? -1.230 42.452 11.862 1.00 0.00 27 ARG A N 3
ATOM 4493 C CA . ARG A 1 27 ? -1.296 42.584 10.413 1.00 0.00 27 ARG A CA 3
ATOM 4494 C C . ARG A 1 27 ? 0.029 43.112 9.876 1.00 0.00 27 ARG A C 3
ATOM 4495 O O . ARG A 1 27 ? 0.394 42.855 8.729 1.00 0.00 27 ARG A O 3
ATOM 4516 N N . GLN A 1 28 ? 0.747 43.845 10.721 1.00 0.00 28 GLN A N 3
ATOM 4517 C CA . GLN A 1 28 ? 2.035 44.401 10.333 1.00 0.00 28 GLN A CA 3
ATOM 4518 C C . GLN A 1 28 ? 3.107 43.318 10.363 1.00 0.00 28 GLN A C 3
ATOM 4519 O O . GLN A 1 28 ? 4.120 43.413 9.671 1.00 0.00 28 GLN A O 3
ATOM 4533 N N . ASN A 1 29 ? 2.872 42.287 11.168 1.00 0.00 29 ASN A N 3
ATOM 4534 C CA . ASN A 1 29 ? 3.819 41.186 11.281 1.00 0.00 29 ASN A CA 3
ATOM 4535 C C . ASN A 1 29 ? 3.435 40.057 10.331 1.00 0.00 29 ASN A C 3
ATOM 4536 O O . ASN A 1 29 ? 4.282 39.268 9.913 1.00 0.00 29 ASN A O 3
ATOM 4547 N N . THR A 1 30 ? 2.151 39.985 9.997 1.00 0.00 30 THR A N 3
ATOM 4548 C CA . THR A 1 30 ? 1.661 38.949 9.096 1.00 0.00 30 THR A CA 3
ATOM 4549 C C . THR A 1 30 ? 2.151 39.198 7.673 1.00 0.00 30 THR A C 3
ATOM 4550 O O . THR A 1 30 ? 2.608 38.279 6.993 1.00 0.00 30 THR A O 3
ATOM 4561 N N . THR A 1 31 ? 2.053 40.447 7.228 1.00 0.00 31 THR A N 3
ATOM 4562 C CA . THR A 1 31 ? 2.489 40.804 5.883 1.00 0.00 31 THR A CA 3
ATOM 4563 C C . THR A 1 31 ? 3.975 40.511 5.707 1.00 0.00 31 THR A C 3
ATOM 4564 O O . THR A 1 31 ? 4.394 39.955 4.693 1.00 0.00 31 THR A O 3
ATOM 4575 N N . ALA A 1 32 ? 4.767 40.889 6.705 1.00 0.00 32 ALA A N 3
ATOM 4576 C CA . ALA A 1 32 ? 6.206 40.665 6.654 1.00 0.00 32 ALA A CA 3
ATOM 4577 C C . ALA A 1 32 ? 6.515 39.180 6.484 1.00 0.00 32 ALA A C 3
ATOM 4578 O O . ALA A 1 32 ? 7.471 38.811 5.804 1.00 0.00 32 ALA A O 3
ATOM 4585 N N . GLU A 1 33 ? 5.703 38.334 7.111 1.00 0.00 33 GLU A N 3
ATOM 4586 C CA . GLU A 1 33 ? 5.907 36.893 7.021 1.00 0.00 33 GLU A CA 3
ATOM 4587 C C . GLU A 1 33 ? 5.569 36.387 5.623 1.00 0.00 33 GLU A C 3
ATOM 4588 O O . GLU A 1 33 ? 6.329 35.621 5.030 1.00 0.00 33 GLU A O 3
ATOM 4600 N N . GLN A 1 34 ? 4.427 36.820 5.099 1.00 0.00 34 GLN A N 3
ATOM 4601 C CA . GLN A 1 34 ? 4.005 36.400 3.768 1.00 0.00 34 GLN A CA 3
ATOM 4602 C C . GLN A 1 34 ? 5.110 36.670 2.751 1.00 0.00 34 GLN A C 3
ATOM 4603 O O . GLN A 1 34 ? 5.275 35.925 1.786 1.00 0.00 34 GLN A O 3
ATOM 4617 N N . GLU A 1 35 ? 5.865 37.740 2.979 1.00 0.00 35 GLU A N 3
ATOM 4618 C CA . GLU A 1 35 ? 6.955 38.099 2.079 1.00 0.00 35 GLU A CA 3
ATOM 4619 C C . GLU A 1 35 ? 8.094 37.091 2.190 1.00 0.00 35 GLU A C 3
ATOM 4620 O O . GLU A 1 35 ? 8.747 36.766 1.199 1.00 0.00 35 GLU A O 3
ATOM 4632 N N . ALA A 1 36 ? 8.326 36.597 3.401 1.00 0.00 36 ALA A N 3
ATOM 4633 C CA . ALA A 1 36 ? 9.388 35.624 3.626 1.00 0.00 36 ALA A CA 3
ATOM 4634 C C . ALA A 1 36 ? 9.087 34.327 2.883 1.00 0.00 36 ALA A C 3
ATOM 4635 O O . ALA A 1 36 ? 9.984 33.702 2.317 1.00 0.00 36 ALA A O 3
ATOM 4642 N N . LEU A 1 37 ? 7.819 33.930 2.887 1.00 0.00 37 LEU A N 3
ATOM 4643 C CA . LEU A 1 37 ? 7.409 32.707 2.208 1.00 0.00 37 LEU A CA 3
ATOM 4644 C C . LEU A 1 37 ? 7.440 32.898 0.695 1.00 0.00 37 LEU A C 3
ATOM 4645 O O . LEU A 1 37 ? 7.948 32.049 -0.037 1.00 0.00 37 LEU A O 3
ATOM 4661 N N . GLN A 1 38 ? 6.894 34.019 0.235 1.00 0.00 38 GLN A N 3
ATOM 4662 C CA . GLN A 1 38 ? 6.865 34.311 -1.194 1.00 0.00 38 GLN A CA 3
ATOM 4663 C C . GLN A 1 38 ? 8.260 34.663 -1.698 1.00 0.00 38 GLN A C 3
ATOM 4664 O O . GLN A 1 38 ? 8.554 34.522 -2.885 1.00 0.00 38 GLN A O 3
ATOM 4678 N N . ALA A 1 39 ? 9.115 35.123 -0.791 1.00 0.00 39 ALA A N 3
ATOM 4679 C CA . ALA A 1 39 ? 10.476 35.492 -1.158 1.00 0.00 39 ALA A CA 3
ATOM 4680 C C . ALA A 1 39 ? 11.224 34.287 -1.719 1.00 0.00 39 ALA A C 3
ATOM 4681 O O . ALA A 1 39 ? 11.914 34.388 -2.733 1.00 0.00 39 ALA A O 3
ATOM 4688 N N . LYS A 1 40 ? 11.079 33.145 -1.053 1.00 0.00 40 LYS A N 3
ATOM 4689 C CA . LYS A 1 40 ? 11.742 31.924 -1.494 1.00 0.00 40 LYS A CA 3
ATOM 4690 C C . LYS A 1 40 ? 10.769 31.045 -2.272 1.00 0.00 40 LYS A C 3
ATOM 4691 O O . LYS A 1 40 ? 11.174 30.276 -3.146 1.00 0.00 40 LYS A O 3
ATOM 4710 N N . VAL A 1 41 ? 9.486 31.168 -1.949 1.00 0.00 41 VAL A N 3
ATOM 4711 C CA . VAL A 1 41 ? 8.451 30.387 -2.621 1.00 0.00 41 VAL A CA 3
ATOM 4712 C C . VAL A 1 41 ? 9.026 29.095 -3.191 1.00 0.00 41 VAL A C 3
ATOM 4713 O O . VAL A 1 41 ? 8.650 28.666 -4.282 1.00 0.00 41 VAL A O 3
ATOM 4726 N N . ASP A 1 42 ? 9.938 28.481 -2.440 1.00 0.00 42 ASP A N 3
ATOM 4727 C CA . ASP A 1 42 ? 10.568 27.232 -2.867 1.00 0.00 42 ASP A CA 3
ATOM 4728 C C . ASP A 1 42 ? 10.473 27.066 -4.380 1.00 0.00 42 ASP A C 3
ATOM 4729 O O . ASP A 1 42 ? 9.577 26.389 -4.885 1.00 0.00 42 ASP A O 3
ATOM 4738 N N . ALA A 1 43 ? 11.400 27.688 -5.098 1.00 0.00 43 ALA A N 3
ATOM 4739 C CA . ALA A 1 43 ? 11.410 27.604 -6.553 1.00 0.00 43 ALA A CA 3
ATOM 4740 C C . ALA A 1 43 ? 11.878 26.226 -7.008 1.00 0.00 43 ALA A C 3
ATOM 4741 O O . ALA A 1 43 ? 11.714 25.856 -8.171 1.00 0.00 43 ALA A O 3
ATOM 4748 N N . GLU A 1 44 ? 12.462 25.470 -6.085 1.00 0.00 44 GLU A N 3
ATOM 4749 C CA . GLU A 1 44 ? 12.952 24.135 -6.402 1.00 0.00 44 GLU A CA 3
ATOM 4750 C C . GLU A 1 44 ? 11.797 23.217 -6.798 1.00 0.00 44 GLU A C 3
ATOM 4751 O O . GLU A 1 44 ? 11.847 22.553 -7.834 1.00 0.00 44 GLU A O 3
ATOM 4763 N N . ASN A 1 45 ? 10.759 23.186 -5.969 1.00 0.00 45 ASN A N 3
ATOM 4764 C CA . ASN A 1 45 ? 9.598 22.347 -6.243 1.00 0.00 45 ASN A CA 3
ATOM 4765 C C . ASN A 1 45 ? 9.963 20.870 -6.125 1.00 0.00 45 ASN A C 3
ATOM 4766 O O . ASN A 1 45 ? 9.090 20.018 -5.961 1.00 0.00 45 ASN A O 3
ATOM 4777 N N . PHE A 1 46 ? 11.257 20.575 -6.211 1.00 0.00 46 PHE A N 3
ATOM 4778 C CA . PHE A 1 46 ? 11.724 19.196 -6.113 1.00 0.00 46 PHE A CA 3
ATOM 4779 C C . PHE A 1 46 ? 11.316 18.585 -4.776 1.00 0.00 46 PHE A C 3
ATOM 4780 O O . PHE A 1 46 ? 11.114 17.376 -4.670 1.00 0.00 46 PHE A O 3
ATOM 4797 N N . TYR A 1 47 ? 11.202 19.432 -3.759 1.00 0.00 47 TYR A N 3
ATOM 4798 C CA . TYR A 1 47 ? 10.821 18.969 -2.428 1.00 0.00 47 TYR A CA 3
ATOM 4799 C C . TYR A 1 47 ? 9.338 18.608 -2.383 1.00 0.00 47 TYR A C 3
ATOM 4800 O O . TYR A 1 47 ? 8.925 17.740 -1.615 1.00 0.00 47 TYR A O 3
ATOM 4818 N N . TYR A 1 48 ? 8.543 19.285 -3.204 1.00 0.00 48 TYR A N 3
ATOM 4819 C CA . TYR A 1 48 ? 7.106 19.034 -3.240 1.00 0.00 48 TYR A CA 3
ATOM 4820 C C . TYR A 1 48 ? 6.796 17.688 -3.889 1.00 0.00 48 TYR A C 3
ATOM 4821 O O . TYR A 1 48 ? 5.937 16.945 -3.413 1.00 0.00 48 TYR A O 3
ATOM 4839 N N . VAL A 1 49 ? 7.490 17.383 -4.981 1.00 0.00 49 VAL A N 3
ATOM 4840 C CA . VAL A 1 49 ? 7.265 16.126 -5.688 1.00 0.00 49 VAL A CA 3
ATOM 4841 C C . VAL A 1 49 ? 7.866 14.950 -4.922 1.00 0.00 49 VAL A C 3
ATOM 4842 O O . VAL A 1 49 ? 7.237 13.901 -4.790 1.00 0.00 49 VAL A O 3
ATOM 4855 N N . ILE A 1 50 ? 9.085 15.129 -4.425 1.00 0.00 50 ILE A N 3
ATOM 4856 C CA . ILE A 1 50 ? 9.756 14.068 -3.681 1.00 0.00 50 ILE A CA 3
ATOM 4857 C C . ILE A 1 50 ? 8.879 13.584 -2.530 1.00 0.00 50 ILE A C 3
ATOM 4858 O O . ILE A 1 50 ? 8.867 12.396 -2.203 1.00 0.00 50 ILE A O 3
ATOM 4874 N N . LEU A 1 51 ? 8.147 14.510 -1.922 1.00 0.00 51 LEU A N 3
ATOM 4875 C CA . LEU A 1 51 ? 7.267 14.168 -0.811 1.00 0.00 51 LEU A CA 3
ATOM 4876 C C . LEU A 1 51 ? 6.028 13.437 -1.319 1.00 0.00 51 LEU A C 3
ATOM 4877 O O . LEU A 1 51 ? 5.605 12.434 -0.745 1.00 0.00 51 LEU A O 3
ATOM 4893 N N . TYR A 1 52 ? 5.451 13.950 -2.401 1.00 0.00 52 TYR A N 3
ATOM 4894 C CA . TYR A 1 52 ? 4.258 13.346 -2.985 1.00 0.00 52 TYR A CA 3
ATOM 4895 C C . TYR A 1 52 ? 4.563 11.941 -3.501 1.00 0.00 52 TYR A C 3
ATOM 4896 O O . TYR A 1 52 ? 3.742 11.033 -3.378 1.00 0.00 52 TYR A O 3
ATOM 4914 N N . LEU A 1 53 ? 5.743 11.777 -4.085 1.00 0.00 53 LEU A N 3
ATOM 4915 C CA . LEU A 1 53 ? 6.147 10.482 -4.624 1.00 0.00 53 LEU A CA 3
ATOM 4916 C C . LEU A 1 53 ? 6.289 9.446 -3.513 1.00 0.00 53 LEU A C 3
ATOM 4917 O O . LEU A 1 53 ? 5.973 8.272 -3.705 1.00 0.00 53 LEU A O 3
ATOM 4933 N N . MET A 1 54 ? 6.776 9.883 -2.357 1.00 0.00 54 MET A N 3
ATOM 4934 C CA . MET A 1 54 ? 6.964 8.978 -1.228 1.00 0.00 54 MET A CA 3
ATOM 4935 C C . MET A 1 54 ? 5.642 8.339 -0.811 1.00 0.00 54 MET A C 3
ATOM 4936 O O . MET A 1 54 ? 5.549 7.118 -0.679 1.00 0.00 54 MET A O 3
ATOM 4950 N N . VAL A 1 55 ? 4.626 9.168 -0.599 1.00 0.00 55 VAL A N 3
ATOM 4951 C CA . VAL A 1 55 ? 3.319 8.667 -0.189 1.00 0.00 55 VAL A CA 3
ATOM 4952 C C . VAL A 1 55 ? 2.611 7.981 -1.355 1.00 0.00 55 VAL A C 3
ATOM 4953 O O . VAL A 1 55 ? 1.646 7.244 -1.158 1.00 0.00 55 VAL A O 3
ATOM 4966 N N . MET A 1 56 ? 3.097 8.229 -2.565 1.00 0.00 56 MET A N 3
ATOM 4967 C CA . MET A 1 56 ? 2.501 7.627 -3.752 1.00 0.00 56 MET A CA 3
ATOM 4968 C C . MET A 1 56 ? 2.900 6.160 -3.867 1.00 0.00 56 MET A C 3
ATOM 4969 O O . MET A 1 56 ? 2.073 5.265 -3.692 1.00 0.00 56 MET A O 3
ATOM 4983 N N . ILE A 1 57 ? 4.174 5.918 -4.161 1.00 0.00 57 ILE A N 3
ATOM 4984 C CA . ILE A 1 57 ? 4.670 4.554 -4.295 1.00 0.00 57 ILE A CA 3
ATOM 4985 C C . ILE A 1 57 ? 4.332 3.739 -3.050 1.00 0.00 57 ILE A C 3
ATOM 4986 O O . ILE A 1 57 ? 3.974 2.565 -3.144 1.00 0.00 57 ILE A O 3
ATOM 5002 N N . GLY A 1 58 ? 4.445 4.371 -1.887 1.00 0.00 58 GLY A N 3
ATOM 5003 C CA . GLY A 1 58 ? 4.146 3.696 -0.629 1.00 0.00 58 GLY A CA 3
ATOM 5004 C C . GLY A 1 58 ? 2.690 3.248 -0.588 1.00 0.00 58 GLY A C 3
ATOM 5005 O O . GLY A 1 58 ? 2.389 2.117 -0.207 1.00 0.00 58 GLY A O 3
ATOM 5009 N N . MET A 1 59 ? 1.791 4.141 -0.985 1.00 0.00 59 MET A N 3
ATOM 5010 C CA . MET A 1 59 ? 0.367 3.826 -0.992 1.00 0.00 59 MET A CA 3
ATOM 5011 C C . MET A 1 59 ? 0.102 2.574 -1.821 1.00 0.00 59 MET A C 3
ATOM 5012 O O . MET A 1 59 ? -0.691 1.717 -1.435 1.00 0.00 59 MET A O 3
ATOM 5026 N N . PHE A 1 60 ? 0.775 2.477 -2.963 1.00 0.00 60 PHE A N 3
ATOM 5027 C CA . PHE A 1 60 ? 0.610 1.324 -3.842 1.00 0.00 60 PHE A CA 3
ATOM 5028 C C . PHE A 1 60 ? 0.936 0.035 -3.098 1.00 0.00 60 PHE A C 3
ATOM 5029 O O . PHE A 1 60 ? 0.276 -0.987 -3.288 1.00 0.00 60 PHE A O 3
ATOM 5046 N N . SER A 1 61 ? 1.959 0.091 -2.251 1.00 0.00 61 SER A N 3
ATOM 5047 C CA . SER A 1 61 ? 2.365 -1.078 -1.480 1.00 0.00 61 SER A CA 3
ATOM 5048 C C . SER A 1 61 ? 1.372 -1.345 -0.354 1.00 0.00 61 SER A C 3
ATOM 5049 O O . SER A 1 61 ? 1.039 -2.494 -0.065 1.00 0.00 61 SER A O 3
ATOM 5057 N N . PHE A 1 62 ? 0.905 -0.274 0.279 1.00 0.00 62 PHE A N 3
ATOM 5058 C CA . PHE A 1 62 ? -0.049 -0.399 1.374 1.00 0.00 62 PHE A CA 3
ATOM 5059 C C . PHE A 1 62 ? -1.331 -1.069 0.890 1.00 0.00 62 PHE A C 3
ATOM 5060 O O . PHE A 1 62 ? -1.952 -1.844 1.618 1.00 0.00 62 PHE A O 3
ATOM 5077 N N . ILE A 1 63 ? -1.718 -0.764 -0.343 1.00 0.00 63 ILE A N 3
ATOM 5078 C CA . ILE A 1 63 ? -2.928 -1.338 -0.918 1.00 0.00 63 ILE A CA 3
ATOM 5079 C C . ILE A 1 63 ? -2.712 -2.809 -1.264 1.00 0.00 63 ILE A C 3
ATOM 5080 O O . ILE A 1 63 ? -3.605 -3.636 -1.084 1.00 0.00 63 ILE A O 3
ATOM 5096 N N . ILE A 1 64 ? -1.520 -3.126 -1.763 1.00 0.00 64 ILE A N 3
ATOM 5097 C CA . ILE A 1 64 ? -1.196 -4.499 -2.134 1.00 0.00 64 ILE A CA 3
ATOM 5098 C C . ILE A 1 64 ? -1.147 -5.394 -0.899 1.00 0.00 64 ILE A C 3
ATOM 5099 O O . ILE A 1 64 ? -1.744 -6.470 -0.877 1.00 0.00 64 ILE A O 3
ATOM 5115 N N . VAL A 1 65 ? -0.431 -4.945 0.124 1.00 0.00 65 VAL A N 3
ATOM 5116 C CA . VAL A 1 65 ? -0.310 -5.716 1.358 1.00 0.00 65 VAL A CA 3
ATOM 5117 C C . VAL A 1 65 ? -1.626 -5.712 2.131 1.00 0.00 65 VAL A C 3
ATOM 5118 O O . VAL A 1 65 ? -1.964 -6.685 2.803 1.00 0.00 65 VAL A O 3
ATOM 5131 N N . ALA A 1 66 ? -2.359 -4.606 2.036 1.00 0.00 66 ALA A N 3
ATOM 5132 C CA . ALA A 1 66 ? -3.633 -4.478 2.736 1.00 0.00 66 ALA A CA 3
ATOM 5133 C C . ALA A 1 66 ? -4.590 -5.605 2.353 1.00 0.00 66 ALA A C 3
ATOM 5134 O O . ALA A 1 66 ? -5.225 -6.212 3.215 1.00 0.00 66 ALA A O 3
ATOM 5141 N N . ILE A 1 67 ? -4.698 -5.874 1.059 1.00 0.00 67 ILE A N 3
ATOM 5142 C CA . ILE A 1 67 ? -5.589 -6.925 0.580 1.00 0.00 67 ILE A CA 3
ATOM 5143 C C . ILE A 1 67 ? -4.983 -8.304 0.830 1.00 0.00 67 ILE A C 3
ATOM 5144 O O . ILE A 1 67 ? -5.698 -9.267 1.105 1.00 0.00 67 ILE A O 3
ATOM 5160 N N . LEU A 1 68 ? -3.662 -8.391 0.719 1.00 0.00 68 LEU A N 3
ATOM 5161 C CA . LEU A 1 68 ? -2.966 -9.657 0.921 1.00 0.00 68 LEU A CA 3
ATOM 5162 C C . LEU A 1 68 ? -3.230 -10.224 2.316 1.00 0.00 68 LEU A C 3
ATOM 5163 O O . LEU A 1 68 ? -3.521 -11.411 2.464 1.00 0.00 68 LEU A O 3
ATOM 5179 N N . VAL A 1 69 ? -3.117 -9.378 3.335 1.00 0.00 69 VAL A N 3
ATOM 5180 C CA . VAL A 1 69 ? -3.338 -9.824 4.709 1.00 0.00 69 VAL A CA 3
ATOM 5181 C C . VAL A 1 69 ? -4.797 -10.220 4.928 1.00 0.00 69 VAL A C 3
ATOM 5182 O O . VAL A 1 69 ? -5.085 -11.193 5.626 1.00 0.00 69 VAL A O 3
ATOM 5195 N N . SER A 1 70 ? -5.713 -9.465 4.332 1.00 0.00 70 SER A N 3
ATOM 5196 C CA . SER A 1 70 ? -7.135 -9.755 4.473 1.00 0.00 70 SER A CA 3
ATOM 5197 C C . SER A 1 70 ? -7.481 -11.033 3.723 1.00 0.00 70 SER A C 3
ATOM 5198 O O . SER A 1 70 ? -8.138 -11.925 4.260 1.00 0.00 70 SER A O 3
ATOM 5206 N N . THR A 1 71 ? -7.014 -11.119 2.485 1.00 0.00 71 THR A N 3
ATOM 5207 C CA . THR A 1 71 ? -7.255 -12.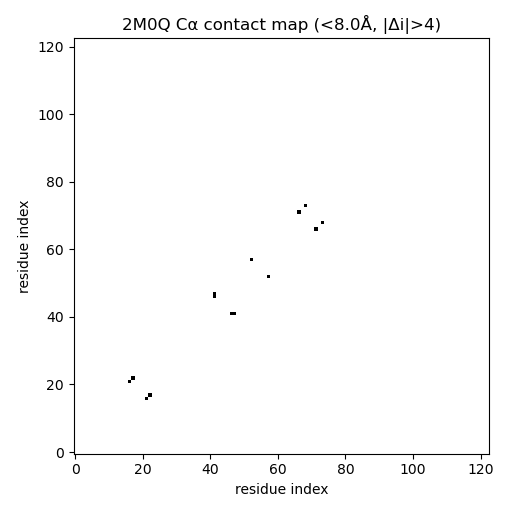297 1.669 1.00 0.00 71 THR A CA 3
ATOM 5208 C C . THR A 1 71 ? -6.629 -13.517 2.332 1.00 0.00 71 THR A C 3
ATOM 5209 O O . THR A 1 71 ? -7.118 -14.638 2.189 1.00 0.00 71 THR A O 3
ATOM 5220 N N . VAL A 1 72 ? -5.541 -13.283 3.058 1.00 0.00 72 VAL A N 3
ATOM 5221 C CA . VAL A 1 72 ? -4.846 -14.365 3.747 1.00 0.00 72 VAL A CA 3
ATOM 5222 C C . VAL A 1 72 ? -5.650 -14.818 4.957 1.00 0.00 72 VAL A C 3
ATOM 5223 O O . VAL A 1 72 ? -5.893 -16.010 5.146 1.00 0.00 72 VAL A O 3
ATOM 5236 N N . LYS A 1 73 ? -6.070 -13.854 5.768 1.00 0.00 73 LYS A N 3
ATOM 5237 C CA . LYS A 1 73 ? -6.857 -14.155 6.953 1.00 0.00 73 LYS A CA 3
ATOM 5238 C C . LYS A 1 73 ? -8.198 -14.757 6.551 1.00 0.00 73 LYS A C 3
ATOM 5239 O O . LYS A 1 73 ? -8.783 -15.550 7.289 1.00 0.00 73 LYS A O 3
ATOM 5258 N N . SER A 1 74 ? -8.681 -14.369 5.375 1.00 0.00 74 SER A N 3
ATOM 5259 C CA . SER A 1 74 ? -9.959 -14.872 4.882 1.00 0.00 74 SER A CA 3
ATOM 5260 C C . SER A 1 74 ? -9.882 -16.370 4.596 1.00 0.00 74 SER A C 3
ATOM 5261 O O . SER A 1 74 ? -10.850 -17.101 4.807 1.00 0.00 74 SER A O 3
ATOM 5269 N N . LYS A 1 75 ? -8.731 -16.818 4.110 1.00 0.00 75 LYS A N 3
ATOM 5270 C CA . LYS A 1 75 ? -8.543 -18.230 3.791 1.00 0.00 75 LYS A CA 3
ATOM 5271 C C . LYS A 1 75 ? -8.830 -19.108 5.006 1.00 0.00 75 LYS A C 3
ATOM 5272 O O . LYS A 1 75 ? -9.178 -20.280 4.866 1.00 0.00 75 LYS A O 3
ATOM 5291 N N . ARG A 1 76 ? -8.681 -18.536 6.196 1.00 0.00 76 ARG A N 3
ATOM 5292 C CA . ARG A 1 76 ? -8.925 -19.282 7.426 1.00 0.00 76 ARG A CA 3
ATOM 5293 C C . ARG A 1 76 ? -10.338 -19.858 7.435 1.00 0.00 76 ARG A C 3
ATOM 5294 O O . ARG A 1 76 ? -10.532 -21.045 7.696 1.00 0.00 76 ARG A O 3
ATOM 5315 N N . ARG A 1 77 ? -11.319 -19.010 7.149 1.00 0.00 77 ARG A N 3
ATOM 5316 C CA . ARG A 1 77 ? -12.711 -19.445 7.129 1.00 0.00 77 ARG A CA 3
ATOM 5317 C C . ARG A 1 77 ? -13.031 -20.168 5.825 1.00 0.00 77 ARG A C 3
ATOM 5318 O O . ARG A 1 77 ? -13.766 -21.155 5.818 1.00 0.00 77 ARG A O 3
ATOM 5339 N N . GLU A 1 78 ? -12.474 -19.667 4.724 1.00 0.00 78 GLU A N 3
ATOM 5340 C CA . GLU A 1 78 ? -12.702 -20.267 3.413 1.00 0.00 78 GLU A CA 3
ATOM 5341 C C . GLU A 1 78 ? -14.008 -21.056 3.395 1.00 0.00 78 GLU A C 3
ATOM 5342 O O . GLU A 1 78 ? -14.071 -22.157 2.848 1.00 0.00 78 GLU A O 3
ATOM 5354 N N . HIS A 1 79 ? -15.047 -20.485 3.996 1.00 0.00 79 HIS A N 3
ATOM 5355 C CA . HIS A 1 79 ? -16.347 -21.146 4.043 1.00 0.00 79 HIS A CA 3
ATOM 5356 C C . HIS A 1 79 ? -16.220 -22.534 4.662 1.00 0.00 79 HIS A C 3
ATOM 5357 O O . HIS A 1 79 ? -15.137 -22.938 5.086 1.00 0.00 79 HIS A O 3
ATOM 5372 N N . SER A 1 80 ? -17.333 -23.259 4.716 1.00 0.00 80 SER A N 3
ATOM 5373 C CA . SER A 1 80 ? -17.333 -24.601 5.291 1.00 0.00 80 SER A CA 3
ATOM 5374 C C . SER A 1 80 ? -17.793 -25.628 4.263 1.00 0.00 80 SER A C 3
ATOM 5375 O O . SER A 1 80 ? -17.932 -26.812 4.574 1.00 0.00 80 SER A O 3
ATOM 5383 N N . ASN A 1 81 ? -18.029 -25.171 3.039 1.00 0.00 81 ASN A N 3
ATOM 5384 C CA . ASN A 1 81 ? -18.473 -26.062 1.975 1.00 0.00 81 ASN A CA 3
ATOM 5385 C C . ASN A 1 81 ? -18.327 -25.387 0.616 1.00 0.00 81 ASN A C 3
ATOM 5386 O O . ASN A 1 81 ? -17.262 -24.871 0.281 1.00 0.00 81 ASN A O 3
ATOM 5397 N N . ASP A 1 82 ? -19.404 -25.394 -0.163 1.00 0.00 82 ASP A N 3
ATOM 5398 C CA . ASP A 1 82 ? -19.381 -24.777 -1.483 1.00 0.00 82 ASP A CA 3
ATOM 5399 C C . ASP A 1 82 ? -19.951 -23.363 -1.422 1.00 0.00 82 ASP A C 3
ATOM 5400 O O . ASP A 1 82 ? -20.854 -23.082 -0.635 1.00 0.00 82 ASP A O 3
ATOM 5409 N N . PRO A 1 83 ? -19.443 -22.477 -2.237 1.00 0.00 83 PRO A N 3
ATOM 5410 C CA . PRO A 1 83 ? -19.912 -21.061 -2.279 1.00 0.00 83 PRO A CA 3
ATOM 5411 C C . PRO A 1 83 ? -21.333 -20.950 -2.823 1.00 0.00 83 PRO A C 3
ATOM 5412 O O . PRO A 1 83 ? -21.689 -21.617 -3.795 1.00 0.00 83 PRO A O 3
ATOM 5423 N N . TYR A 1 84 ? -22.143 -20.108 -2.190 1.00 0.00 84 TYR A N 3
ATOM 5424 C CA . TYR A 1 84 ? -23.523 -19.927 -2.622 1.00 0.00 84 TYR A CA 3
ATOM 5425 C C . TYR A 1 84 ? -23.852 -18.446 -2.784 1.00 0.00 84 TYR A C 3
ATOM 5426 O O . TYR A 1 84 ? -23.909 -17.701 -1.805 1.00 0.00 84 TYR A O 3
ATOM 5444 N N . HIS A 1 85 ? -24.074 -18.027 -4.027 1.00 0.00 85 HIS A N 3
ATOM 5445 C CA . HIS A 1 85 ? -24.406 -16.633 -4.310 1.00 0.00 85 HIS A CA 3
ATOM 5446 C C . HIS A 1 85 ? -25.847 -16.523 -4.798 1.00 0.00 85 HIS A C 3
ATOM 5447 O O . HIS A 1 85 ? -26.153 -15.734 -5.691 1.00 0.00 85 HIS A O 3
ATOM 5462 N N . GLN A 1 86 ? -26.724 -17.330 -4.209 1.00 0.00 86 GLN A N 3
ATOM 5463 C CA . GLN A 1 86 ? -28.132 -17.331 -4.591 1.00 0.00 86 GLN A CA 3
ATOM 5464 C C . GLN A 1 86 ? -28.840 -16.070 -4.099 1.00 0.00 86 GLN A C 3
ATOM 5465 O O . GLN A 1 86 ? -29.840 -15.647 -4.677 1.00 0.00 86 GLN A O 3
ATOM 5479 N N . TYR A 1 87 ? -28.323 -15.480 -3.025 1.00 0.00 87 TYR A N 3
ATOM 5480 C CA . TYR A 1 87 ? -28.931 -14.276 -2.468 1.00 0.00 87 TYR A CA 3
ATOM 5481 C C . TYR A 1 87 ? -28.071 -13.048 -2.756 1.00 0.00 87 TYR A C 3
ATOM 5482 O O . TYR A 1 87 ? -28.556 -11.917 -2.708 1.00 0.00 87 TYR A O 3
ATOM 5500 N N . ILE A 1 88 ? -26.797 -13.273 -3.054 1.00 0.00 88 ILE A N 3
ATOM 5501 C CA . ILE A 1 88 ? -25.888 -12.171 -3.346 1.00 0.00 88 ILE A CA 3
ATOM 5502 C C . ILE A 1 88 ? -26.326 -11.436 -4.609 1.00 0.00 88 ILE A C 3
ATOM 5503 O O . ILE A 1 88 ? -25.970 -10.276 -4.818 1.00 0.00 88 ILE A O 3
ATOM 5519 N N . VAL A 1 89 ? -27.099 -12.118 -5.447 1.00 0.00 89 VAL A N 3
ATOM 5520 C CA . VAL A 1 89 ? -27.580 -11.518 -6.686 1.00 0.00 89 VAL A CA 3
ATOM 5521 C C . VAL A 1 89 ? -28.560 -10.388 -6.390 1.00 0.00 89 VAL A C 3
ATOM 5522 O O . VAL A 1 89 ? -28.669 -9.429 -7.154 1.00 0.00 89 VAL A O 3
ATOM 5535 N N . GLU A 1 90 ? -29.275 -10.509 -5.276 1.00 0.00 90 GLU A N 3
ATOM 5536 C CA . GLU A 1 90 ? -30.247 -9.494 -4.887 1.00 0.00 90 GLU A CA 3
ATOM 5537 C C . GLU A 1 90 ? -29.542 -8.271 -4.308 1.00 0.00 90 GLU A C 3
ATOM 5538 O O . GLU A 1 90 ? -29.980 -7.137 -4.510 1.00 0.00 90 GLU A O 3
ATOM 5550 N N . ASP A 1 91 ? -28.452 -8.507 -3.587 1.00 0.00 91 ASP A N 3
ATOM 5551 C CA . ASP A 1 91 ? -27.697 -7.417 -2.981 1.00 0.00 91 ASP A CA 3
ATOM 5552 C C . ASP A 1 91 ? -27.056 -6.541 -4.055 1.00 0.00 91 ASP A C 3
ATOM 5553 O O . ASP A 1 91 ? -26.966 -5.323 -3.902 1.00 0.00 91 ASP A O 3
ATOM 5562 N N . TRP A 1 92 ? -26.610 -7.170 -5.137 1.00 0.00 92 TRP A N 3
ATOM 5563 C CA . TRP A 1 92 ? -25.976 -6.436 -6.228 1.00 0.00 92 TRP A CA 3
ATOM 5564 C C . TRP A 1 92 ? -27.003 -5.599 -6.985 1.00 0.00 92 TRP A C 3
ATOM 5565 O O . TRP A 1 92 ? -26.729 -4.462 -7.369 1.00 0.00 92 TRP A O 3
ATOM 5586 N N . GLN A 1 93 ? -28.185 -6.170 -7.197 1.00 0.00 93 GLN A N 3
ATOM 5587 C CA . GLN A 1 93 ? -29.245 -5.468 -7.913 1.00 0.00 93 GLN A CA 3
ATOM 5588 C C . GLN A 1 93 ? -29.640 -4.187 -7.182 1.00 0.00 93 GLN A C 3
ATOM 5589 O O . GLN A 1 93 ? -30.166 -3.255 -7.788 1.00 0.00 93 GLN A O 3
ATOM 5603 N N . GLU A 1 94 ? -29.383 -4.147 -5.878 1.00 0.00 94 GLU A N 3
ATOM 5604 C CA . GLU A 1 94 ? -29.718 -2.970 -5.085 1.00 0.00 94 GLU A CA 3
ATOM 5605 C C . GLU A 1 94 ? -28.745 -1.838 -5.389 1.00 0.00 94 GLU A C 3
ATOM 5606 O O . GLU A 1 94 ? -29.153 -0.697 -5.607 1.00 0.00 94 GLU A O 3
ATOM 5618 N N . LYS A 1 95 ? -27.459 -2.164 -5.414 1.00 0.00 95 LYS A N 3
ATOM 5619 C CA . LYS A 1 95 ? -26.435 -1.170 -5.709 1.00 0.00 95 LYS A CA 3
ATOM 5620 C C . LYS A 1 95 ? -26.438 -0.852 -7.199 1.00 0.00 95 LYS A C 3
ATOM 5621 O O . LYS A 1 95 ? -26.006 0.221 -7.620 1.00 0.00 95 LYS A O 3
ATOM 5640 N N . TYR A 1 96 ? -26.931 -1.801 -7.991 1.00 0.00 96 TYR A N 3
ATOM 5641 C CA . TYR A 1 96 ? -26.992 -1.629 -9.438 1.00 0.00 96 TYR A CA 3
ATOM 5642 C C . TYR A 1 96 ? -27.904 -0.459 -9.808 1.00 0.00 96 TYR A C 3
ATOM 5643 O O . TYR A 1 96 ? -27.798 0.098 -10.901 1.00 0.00 96 TYR A O 3
ATOM 5661 N N . LYS A 1 97 ? -28.800 -0.099 -8.896 1.00 0.00 97 LYS A N 3
ATOM 5662 C CA . LYS A 1 97 ? -29.728 1.001 -9.142 1.00 0.00 97 LYS A CA 3
ATOM 5663 C C . LYS A 1 97 ? -29.017 2.347 -9.039 1.00 0.00 97 LYS A C 3
ATOM 5664 O O . LYS A 1 97 ? -29.293 3.265 -9.812 1.00 0.00 97 LYS A O 3
ATOM 5683 N N . SER A 1 98 ? -28.106 2.460 -8.079 1.00 0.00 98 SER A N 3
ATOM 5684 C CA . SER A 1 98 ? -27.366 3.702 -7.882 1.00 0.00 98 SER A CA 3
ATOM 5685 C C . SER A 1 98 ? -26.697 4.147 -9.179 1.00 0.00 98 SER A C 3
ATOM 5686 O O . SER A 1 98 ? -26.557 5.342 -9.438 1.00 0.00 98 SER A O 3
ATOM 5694 N N . GLN A 1 99 ? -26.284 3.179 -9.990 1.00 0.00 99 GLN A N 3
ATOM 5695 C CA . GLN A 1 99 ? -25.627 3.484 -11.257 1.00 0.00 99 GLN A CA 3
ATOM 5696 C C . GLN A 1 99 ? -26.593 4.180 -12.213 1.00 0.00 99 GLN A C 3
ATOM 5697 O O . GLN A 1 99 ? -26.236 5.157 -12.869 1.00 0.00 99 GLN A O 3
ATOM 5711 N N . ILE A 1 100 ? -27.816 3.663 -12.290 1.00 0.00 100 ILE A N 3
ATOM 5712 C CA . ILE A 1 100 ? -28.825 4.237 -13.174 1.00 0.00 100 ILE A CA 3
ATOM 5713 C C . ILE A 1 100 ? -29.278 5.605 -12.669 1.00 0.00 100 ILE A C 3
ATOM 5714 O O . ILE A 1 100 ? -29.595 6.494 -13.459 1.00 0.00 100 ILE A O 3
ATOM 5730 N N . LEU A 1 101 ? -29.312 5.764 -11.350 1.00 0.00 101 LEU A N 3
ATOM 5731 C CA . LEU A 1 101 ? -29.736 7.026 -10.753 1.00 0.00 101 LEU A CA 3
ATOM 5732 C C . LEU A 1 101 ? -28.843 8.173 -11.217 1.00 0.00 101 LEU A C 3
ATOM 5733 O O . LEU A 1 101 ? -29.328 9.259 -11.537 1.00 0.00 101 LEU A O 3
ATOM 5749 N N . ASN A 1 102 ? -27.538 7.928 -11.248 1.00 0.00 102 ASN A N 3
ATOM 5750 C CA . ASN A 1 102 ? -26.587 8.952 -11.671 1.00 0.00 102 ASN A CA 3
ATOM 5751 C C . ASN A 1 102 ? -26.960 9.507 -13.042 1.00 0.00 102 ASN A C 3
ATOM 5752 O O . ASN A 1 102 ? -26.819 10.703 -13.296 1.00 0.00 102 ASN A O 3
ATOM 5763 N N . LEU A 1 103 ? -27.433 8.631 -13.923 1.00 0.00 103 LEU A N 3
ATOM 5764 C CA . LEU A 1 103 ? -27.819 9.050 -15.267 1.00 0.00 103 LEU A CA 3
ATOM 5765 C C . LEU A 1 103 ? -29.062 9.931 -15.221 1.00 0.00 103 LEU A C 3
ATOM 5766 O O . LEU A 1 103 ? -29.173 10.904 -15.967 1.00 0.00 103 LEU A O 3
ATOM 5782 N N . GLU A 1 104 ? -29.998 9.585 -14.342 1.00 0.00 104 GLU A N 3
ATOM 5783 C CA . GLU A 1 104 ? -31.230 10.353 -14.212 1.00 0.00 104 GLU A CA 3
ATOM 5784 C C . GLU A 1 104 ? -30.923 11.826 -13.956 1.00 0.00 104 GLU A C 3
ATOM 5785 O O . GLU A 1 104 ? -31.569 12.710 -14.520 1.00 0.00 104 GLU A O 3
ATOM 5797 N N . GLU A 1 105 ? -29.937 12.081 -13.103 1.00 0.00 105 GLU A N 3
ATOM 5798 C CA . GLU A 1 105 ? -29.555 13.451 -12.778 1.00 0.00 105 GLU A CA 3
ATOM 5799 C C . GLU A 1 105 ? -29.135 14.207 -14.035 1.00 0.00 105 GLU A C 3
ATOM 5800 O O . GLU A 1 105 ? -29.460 15.382 -14.201 1.00 0.00 105 GLU A O 3
ATOM 5812 N N . SER A 1 106 ? -28.408 13.526 -14.916 1.00 0.00 106 SER A N 3
ATOM 5813 C CA . SER A 1 106 ? -27.947 14.146 -16.153 1.00 0.00 106 SER A CA 3
ATOM 5814 C C . SER A 1 106 ? -29.128 14.522 -17.042 1.00 0.00 106 SER A C 3
ATOM 5815 O O . SER A 1 106 ? -29.116 15.564 -17.697 1.00 0.00 106 SER A O 3
ATOM 5823 N N . LYS A 1 107 ? -30.145 13.668 -17.061 1.00 0.00 107 LYS A N 3
ATOM 5824 C CA . LYS A 1 107 ? -31.329 13.921 -17.876 1.00 0.00 107 LYS A CA 3
ATOM 5825 C C . LYS A 1 107 ? -31.920 15.291 -17.554 1.00 0.00 107 LYS A C 3
ATOM 5826 O O . LYS A 1 107 ? -32.326 16.028 -18.451 1.00 0.00 107 LYS A O 3
ATOM 5845 N N . ALA A 1 108 ? -31.965 15.623 -16.267 1.00 0.00 108 ALA A N 3
ATOM 5846 C CA . ALA A 1 108 ? -32.509 16.906 -15.838 1.00 0.00 108 ALA A CA 3
ATOM 5847 C C . ALA A 1 108 ? -31.521 18.032 -16.120 1.00 0.00 108 ALA A C 3
ATOM 5848 O O . ALA A 1 108 ? -31.916 19.152 -16.445 1.00 0.00 108 ALA A O 3
ATOM 5855 N N . THR A 1 109 ? -30.234 17.729 -15.992 1.00 0.00 109 THR A N 3
ATOM 5856 C CA . THR A 1 109 ? -29.196 18.724 -16.235 1.00 0.00 109 THR A CA 3
ATOM 5857 C C . THR A 1 109 ? -29.246 19.213 -17.680 1.00 0.00 109 THR A C 3
ATOM 5858 O O . THR A 1 109 ? -29.233 20.417 -17.938 1.00 0.00 109 THR A O 3
ATOM 5869 N N . ILE A 1 110 ? -29.304 18.272 -18.616 1.00 0.00 110 ILE A N 3
ATOM 5870 C CA . ILE A 1 110 ? -29.353 18.618 -20.033 1.00 0.00 110 ILE A CA 3
ATOM 5871 C C . ILE A 1 110 ? -30.669 19.310 -20.375 1.00 0.00 110 ILE A C 3
ATOM 5872 O O . ILE A 1 110 ? -30.713 20.194 -21.230 1.00 0.00 110 ILE A O 3
ATOM 5888 N N . HIS A 1 111 ? -31.739 18.900 -19.704 1.00 0.00 111 HIS A N 3
ATOM 5889 C CA . HIS A 1 111 ? -33.052 19.484 -19.946 1.00 0.00 111 HIS A CA 3
ATOM 5890 C C . HIS A 1 111 ? -33.043 20.979 -19.637 1.00 0.00 111 HIS A C 3
ATOM 5891 O O . HIS A 1 111 ? -33.684 21.769 -20.330 1.00 0.00 111 HIS A O 3
ATOM 5906 N N . GLU A 1 112 ? -32.314 21.359 -18.593 1.00 0.00 112 GLU A N 3
ATOM 5907 C CA . GLU A 1 112 ? -32.230 22.762 -18.200 1.00 0.00 112 GLU A CA 3
ATOM 5908 C C . GLU A 1 112 ? -31.448 23.564 -19.237 1.00 0.00 112 GLU A C 3
ATOM 5909 O O . GLU A 1 112 ? -31.648 24.770 -19.381 1.00 0.00 112 GLU A O 3
ATOM 5921 N N . ASN A 1 113 ? -30.557 22.888 -19.954 1.00 0.00 113 ASN A N 3
ATOM 5922 C CA . ASN A 1 113 ? -29.751 23.550 -20.973 1.00 0.00 113 ASN A CA 3
ATOM 5923 C C . ASN A 1 113 ? -30.617 23.958 -22.160 1.00 0.00 113 ASN A C 3
ATOM 5924 O O . ASN A 1 113 ? -30.327 24.937 -22.845 1.00 0.00 113 ASN A O 3
ATOM 5935 N N . ILE A 1 114 ? -31.683 23.199 -22.394 1.00 0.00 114 ILE A N 3
ATOM 5936 C CA . ILE A 1 114 ? -32.587 23.491 -23.501 1.00 0.00 114 ILE A CA 3
ATOM 5937 C C . ILE A 1 114 ? -33.220 24.868 -23.326 1.00 0.00 114 ILE A C 3
ATOM 5938 O O . ILE A 1 114 ? -33.502 25.562 -24.302 1.00 0.00 114 ILE A O 3
ATOM 5954 N N . GLY A 1 115 ? -33.439 25.257 -22.073 1.00 0.00 115 GLY A N 3
ATOM 5955 C CA . GLY A 1 115 ? -34.040 26.553 -21.780 1.00 0.00 115 GLY A CA 3
ATOM 5956 C C . GLY A 1 115 ? -33.186 27.687 -22.336 1.00 0.00 115 GLY A C 3
ATOM 5957 O O . GLY A 1 115 ? -33.708 28.718 -22.760 1.00 0.00 115 GLY A O 3
ATOM 5961 N N . ALA A 1 116 ? -31.872 27.489 -22.333 1.00 0.00 116 ALA A N 3
ATOM 5962 C CA . ALA A 1 116 ? -30.957 28.505 -22.842 1.00 0.00 116 ALA A CA 3
ATOM 5963 C C . ALA A 1 116 ? -31.120 28.661 -24.350 1.00 0.00 116 ALA A C 3
ATOM 5964 O O . ALA A 1 116 ? -30.698 29.663 -24.929 1.00 0.00 116 ALA A O 3
ATOM 5971 N N . ALA A 1 117 ? -31.734 27.666 -24.980 1.00 0.00 117 ALA A N 3
ATOM 5972 C CA . ALA A 1 117 ? -31.948 27.704 -26.423 1.00 0.00 117 ALA A CA 3
ATOM 5973 C C . ALA A 1 117 ? -32.789 28.917 -26.806 1.00 0.00 117 ALA A C 3
ATOM 5974 O O . ALA A 1 117 ? -33.015 29.181 -27.988 1.00 0.00 117 ALA A O 3
ATOM 5981 N N . GLY A 1 118 ? -33.250 29.652 -25.800 1.00 0.00 118 GLY A N 3
ATOM 5982 C CA . GLY A 1 118 ? -34.065 30.837 -26.040 1.00 0.00 118 GLY A CA 3
ATOM 5983 C C . GLY A 1 118 ? -33.756 31.924 -25.017 1.00 0.00 118 GLY A C 3
ATOM 5984 O O . GLY A 1 118 ? -34.535 32.861 -24.838 1.00 0.00 118 GLY A O 3
ATOM 5988 N N . PHE A 1 119 ? -32.616 31.791 -24.348 1.00 0.00 119 PHE A N 3
ATOM 5989 C CA . PHE A 1 119 ? -32.210 32.767 -23.344 1.00 0.00 119 PHE A CA 3
ATOM 5990 C C . PHE A 1 119 ? -30.689 32.874 -23.291 1.00 0.00 119 PHE A C 3
ATOM 5991 O O . PHE A 1 119 ? -30.039 32.222 -22.472 1.00 0.00 119 PHE A O 3
ATOM 6008 N N . LYS A 1 120 ? -30.129 33.700 -24.168 1.00 0.00 120 LYS A N 3
ATOM 6009 C CA . LYS A 1 120 ? -28.682 33.885 -24.214 1.00 0.00 120 LYS A CA 3
ATOM 6010 C C . LYS A 1 120 ? -28.319 35.003 -25.186 1.00 0.00 120 LYS A C 3
ATOM 6011 O O . LYS A 1 120 ? -27.252 34.984 -25.800 1.00 0.00 120 LYS A O 3
ATOM 6030 N N . MET A 1 121 ? -29.216 35.974 -25.323 1.00 0.00 121 MET A N 3
ATOM 6031 C CA . MET A 1 121 ? -28.984 37.095 -26.226 1.00 0.00 121 MET A CA 3
ATOM 6032 C C . MET A 1 121 ? -27.893 38.013 -25.681 1.00 0.00 121 MET A C 3
ATOM 6033 O O . MET A 1 121 ? -27.726 38.143 -24.468 1.00 0.00 121 MET A O 3
ATOM 6047 N N . SER A 1 122 ? -27.155 38.648 -26.586 1.00 0.00 122 SER A N 3
ATOM 6048 C CA . SER A 1 122 ? -26.083 39.554 -26.186 1.00 0.00 122 SER A CA 3
ATOM 6049 C C . SER A 1 122 ? -26.653 40.916 -25.797 1.00 0.00 122 SER A C 3
ATOM 6050 O O . SER A 1 122 ? -27.685 41.340 -26.318 1.00 0.00 122 SER A O 3
ATOM 6058 N N . PRO A 1 123 ? -26.001 41.599 -24.896 1.00 0.00 123 PRO A N 3
ATOM 6059 C CA . PRO A 1 123 ? -26.447 42.941 -24.420 1.00 0.00 123 PRO A CA 3
ATOM 6060 C C . PRO A 1 123 ? -26.254 44.021 -25.481 1.00 0.00 123 PRO A C 3
ATOM 6061 O O . PRO A 1 123 ? -25.141 44.159 -25.961 1.00 0.00 123 PRO A O 3
ATOM 6073 N N . MET A 1 1 ? 19.624 11.372 49.032 1.00 0.00 1 MET A N 4
ATOM 6074 C CA . MET A 1 1 ? 18.735 12.561 48.894 1.00 0.00 1 MET A CA 4
ATOM 6075 C C . MET A 1 1 ? 19.000 13.526 50.045 1.00 0.00 1 MET A C 4
ATOM 6076 O O . MET A 1 1 ? 18.684 13.233 51.199 1.00 0.00 1 MET A O 4
ATOM 6092 N N . SER A 1 2 ? 19.580 14.679 49.724 1.00 0.00 2 SER A N 4
ATOM 6093 C CA . SER A 1 2 ? 19.883 15.680 50.741 1.00 0.00 2 SER A CA 4
ATOM 6094 C C . SER A 1 2 ? 19.097 16.962 50.479 1.00 0.00 2 SER A C 4
ATOM 6095 O O . SER A 1 2 ? 18.497 17.126 49.418 1.00 0.00 2 SER A O 4
ATOM 6103 N N . THR A 1 3 ? 19.107 17.868 51.453 1.00 0.00 3 THR A N 4
ATOM 6104 C CA . THR A 1 3 ? 18.393 19.132 51.312 1.00 0.00 3 THR A CA 4
ATOM 6105 C C . THR A 1 3 ? 18.848 19.861 50.054 1.00 0.00 3 THR A C 4
ATOM 6106 O O . THR A 1 3 ? 18.070 20.573 49.420 1.00 0.00 3 THR A O 4
ATOM 6117 N N . LEU A 1 4 ? 20.115 19.676 49.696 1.00 0.00 4 LEU A N 4
ATOM 6118 C CA . LEU A 1 4 ? 20.660 20.320 48.509 1.00 0.00 4 LEU A CA 4
ATOM 6119 C C . LEU A 1 4 ? 19.813 19.984 47.287 1.00 0.00 4 LEU A C 4
ATOM 6120 O O . LEU A 1 4 ? 19.581 20.832 46.427 1.00 0.00 4 LEU A O 4
ATOM 6136 N N . SER A 1 5 ? 19.345 18.741 47.222 1.00 0.00 5 SER A N 4
ATOM 6137 C CA . SER A 1 5 ? 18.516 18.307 46.106 1.00 0.00 5 SER A CA 4
ATOM 6138 C C . SER A 1 5 ? 17.232 19.127 46.057 1.00 0.00 5 SER A C 4
ATOM 6139 O O . SER A 1 5 ? 16.790 19.545 44.987 1.00 0.00 5 SER A O 4
ATOM 6147 N N . ASN A 1 6 ? 16.642 19.361 47.226 1.00 0.00 6 ASN A N 4
ATOM 6148 C CA . ASN A 1 6 ? 15.413 20.143 47.307 1.00 0.00 6 ASN A CA 4
ATOM 6149 C C . ASN A 1 6 ? 15.632 21.522 46.695 1.00 0.00 6 ASN A C 4
ATOM 6150 O O . ASN A 1 6 ? 14.794 22.023 45.946 1.00 0.00 6 ASN A O 4
ATOM 6161 N N . PHE A 1 7 ? 16.772 22.124 47.014 1.00 0.00 7 PHE A N 4
ATOM 6162 C CA . PHE A 1 7 ? 17.104 23.442 46.488 1.00 0.00 7 PHE A CA 4
ATOM 6163 C C . PHE A 1 7 ? 17.195 23.393 44.967 1.00 0.00 7 PHE A C 4
ATOM 6164 O O . PHE A 1 7 ? 16.806 24.337 44.279 1.00 0.00 7 PHE A O 4
ATOM 6181 N N . THR A 1 8 ? 17.711 22.281 44.450 1.00 0.00 8 THR A N 4
ATOM 6182 C CA . THR A 1 8 ? 17.849 22.108 43.008 1.00 0.00 8 THR A CA 4
ATOM 6183 C C . THR A 1 8 ? 16.478 22.012 42.348 1.00 0.00 8 THR A C 4
ATOM 6184 O O . THR A 1 8 ? 16.295 22.438 41.207 1.00 0.00 8 THR A O 4
ATOM 6195 N N . GLN A 1 9 ? 15.515 21.452 43.073 1.00 0.00 9 GLN A N 4
ATOM 6196 C CA . GLN A 1 9 ? 14.163 21.308 42.546 1.00 0.00 9 GLN A CA 4
ATOM 6197 C C . GLN A 1 9 ? 13.572 22.678 42.229 1.00 0.00 9 GLN A C 4
ATOM 6198 O O . GLN A 1 9 ? 13.013 22.888 41.152 1.00 0.00 9 GLN A O 4
ATOM 6212 N N . THR A 1 10 ? 13.705 23.606 43.171 1.00 0.00 10 THR A N 4
ATOM 6213 C CA . THR A 1 10 ? 13.186 24.953 42.976 1.00 0.00 10 THR A CA 4
ATOM 6214 C C . THR A 1 10 ? 13.826 25.590 41.748 1.00 0.00 10 THR A C 4
ATOM 6215 O O . THR A 1 10 ? 13.134 26.142 40.891 1.00 0.00 10 THR A O 4
ATOM 6226 N N . LEU A 1 11 ? 15.150 25.504 41.664 1.00 0.00 11 LEU A N 4
ATOM 6227 C CA . LEU A 1 11 ? 15.873 26.070 40.531 1.00 0.00 11 LEU A CA 4
ATOM 6228 C C . LEU A 1 11 ? 15.393 25.439 39.227 1.00 0.00 11 LEU A C 4
ATOM 6229 O O . LEU A 1 11 ? 15.221 26.126 38.221 1.00 0.00 11 LEU A O 4
ATOM 6245 N N . GLU A 1 12 ? 15.177 24.128 39.255 1.00 0.00 12 GLU A N 4
ATOM 6246 C CA . GLU A 1 12 ? 14.713 23.413 38.071 1.00 0.00 12 GLU A CA 4
ATOM 6247 C C . GLU A 1 12 ? 13.321 23.894 37.673 1.00 0.00 12 GLU A C 4
ATOM 6248 O O . GLU A 1 12 ? 13.000 23.983 36.489 1.00 0.00 12 GLU A O 4
ATOM 6260 N N . ASP A 1 13 ? 12.501 24.205 38.673 1.00 0.00 13 ASP A N 4
ATOM 6261 C CA . ASP A 1 13 ? 11.146 24.680 38.418 1.00 0.00 13 ASP A CA 4
ATOM 6262 C C . ASP A 1 13 ? 11.178 25.953 37.577 1.00 0.00 13 ASP A C 4
ATOM 6263 O O . ASP A 1 13 ? 10.349 26.145 36.688 1.00 0.00 13 ASP A O 4
ATOM 6272 N N . VAL A 1 14 ? 12.152 26.812 37.859 1.00 0.00 14 VAL A N 4
ATOM 6273 C CA . VAL A 1 14 ? 12.297 28.058 37.116 1.00 0.00 14 VAL A CA 4
ATOM 6274 C C . VAL A 1 14 ? 12.919 27.769 35.758 1.00 0.00 14 VAL A C 4
ATOM 6275 O O . VAL A 1 14 ? 12.461 28.270 34.730 1.00 0.00 14 VAL A O 4
ATOM 6288 N N . PHE A 1 15 ? 13.956 26.940 35.767 1.00 0.00 15 PHE A N 4
ATOM 6289 C CA . PHE A 1 15 ? 14.633 26.562 34.537 1.00 0.00 15 PHE A CA 4
ATOM 6290 C C . PHE A 1 15 ? 13.684 25.761 33.656 1.00 0.00 15 PHE A C 4
ATOM 6291 O O . PHE A 1 15 ? 13.734 25.846 32.429 1.00 0.00 15 PHE A O 4
ATOM 6308 N N . ARG A 1 16 ? 12.811 24.989 34.297 1.00 0.00 16 ARG A N 4
ATOM 6309 C CA . ARG A 1 16 ? 11.843 24.179 33.566 1.00 0.00 16 ARG A CA 4
ATOM 6310 C C . ARG A 1 16 ? 10.841 25.078 32.852 1.00 0.00 16 ARG A C 4
ATOM 6311 O O . ARG A 1 16 ? 10.439 24.804 31.722 1.00 0.00 16 ARG A O 4
ATOM 6332 N N . ARG A 1 17 ? 10.451 26.160 33.520 1.00 0.00 17 ARG A N 4
ATOM 6333 C CA . ARG A 1 17 ? 9.503 27.107 32.944 1.00 0.00 17 ARG A CA 4
ATOM 6334 C C . ARG A 1 17 ? 10.196 27.972 31.896 1.00 0.00 17 ARG A C 4
ATOM 6335 O O . ARG A 1 17 ? 9.607 28.319 30.873 1.00 0.00 17 ARG A O 4
ATOM 6356 N N . ILE A 1 18 ? 11.452 28.313 32.164 1.00 0.00 18 ILE A N 4
ATOM 6357 C CA . ILE A 1 18 ? 12.231 29.136 31.243 1.00 0.00 18 ILE A CA 4
ATOM 6358 C C . ILE A 1 18 ? 12.449 28.407 29.921 1.00 0.00 18 ILE A C 4
ATOM 6359 O O . ILE A 1 18 ? 12.526 29.030 28.865 1.00 0.00 18 ILE A O 4
ATOM 6375 N N . PHE A 1 19 ? 12.555 27.084 29.997 1.00 0.00 19 PHE A N 4
ATOM 6376 C CA . PHE A 1 19 ? 12.775 26.255 28.817 1.00 0.00 19 PHE A CA 4
ATOM 6377 C C . PHE A 1 19 ? 11.530 26.237 27.940 1.00 0.00 19 PHE A C 4
ATOM 6378 O O . PHE A 1 19 ? 11.597 26.538 26.748 1.00 0.00 19 PHE A O 4
ATOM 6395 N N . ILE A 1 20 ? 10.391 25.906 28.539 1.00 0.00 20 ILE A N 4
ATOM 6396 C CA . ILE A 1 20 ? 9.143 25.885 27.791 1.00 0.00 20 ILE A CA 4
ATOM 6397 C C . ILE A 1 20 ? 8.835 27.301 27.337 1.00 0.00 20 ILE A C 4
ATOM 6398 O O . ILE A 1 20 ? 8.348 27.526 26.229 1.00 0.00 20 ILE A O 4
ATOM 6414 N N . THR A 1 21 ? 9.156 28.253 28.205 1.00 0.00 21 THR A N 4
ATOM 6415 C CA . THR A 1 21 ? 8.952 29.657 27.902 1.00 0.00 21 THR A CA 4
ATOM 6416 C C . THR A 1 21 ? 10.012 30.126 26.915 1.00 0.00 21 THR A C 4
ATOM 6417 O O . THR A 1 21 ? 9.730 30.921 26.018 1.00 0.00 21 THR A O 4
ATOM 6428 N N . TYR A 1 22 ? 11.238 29.630 27.086 1.00 0.00 22 TYR A N 4
ATOM 6429 C CA . TYR A 1 22 ? 12.322 30.015 26.192 1.00 0.00 22 TYR A CA 4
ATOM 6430 C C . TYR A 1 22 ? 12.068 29.453 24.803 1.00 0.00 22 TYR A C 4
ATOM 6431 O O . TYR A 1 22 ? 12.077 30.184 23.812 1.00 0.00 22 TYR A O 4
ATOM 6449 N N . MET A 1 23 ? 11.831 28.149 24.743 1.00 0.00 23 MET A N 4
ATOM 6450 C CA . MET A 1 23 ? 11.560 27.493 23.475 1.00 0.00 23 MET A CA 4
ATOM 6451 C C . MET A 1 23 ? 10.318 28.099 22.838 1.00 0.00 23 MET A C 4
ATOM 6452 O O . MET A 1 23 ? 10.170 28.098 21.615 1.00 0.00 23 MET A O 4
ATOM 6466 N N . ASP A 1 24 ? 9.428 28.619 23.677 1.00 0.00 24 ASP A N 4
ATOM 6467 C CA . ASP A 1 24 ? 8.201 29.232 23.182 1.00 0.00 24 ASP A CA 4
ATOM 6468 C C . ASP A 1 24 ? 8.531 30.413 22.275 1.00 0.00 24 ASP A C 4
ATOM 6469 O O . ASP A 1 24 ? 7.897 30.610 21.239 1.00 0.00 24 ASP A O 4
ATOM 6478 N N . ASN A 1 25 ? 9.533 31.192 22.672 1.00 0.00 25 ASN A N 4
ATOM 6479 C CA . ASN A 1 25 ? 9.946 32.347 21.884 1.00 0.00 25 ASN A CA 4
ATOM 6480 C C . ASN A 1 25 ? 10.321 31.916 20.471 1.00 0.00 25 ASN A C 4
ATOM 6481 O O . ASN A 1 25 ? 10.068 32.634 19.503 1.00 0.00 25 ASN A O 4
ATOM 6492 N N . TRP A 1 26 ? 10.921 30.735 20.362 1.00 0.00 26 TRP A N 4
ATOM 6493 C CA . TRP A 1 26 ? 11.324 30.206 19.064 1.00 0.00 26 TRP A CA 4
ATOM 6494 C C . TRP A 1 26 ? 10.124 30.131 18.125 1.00 0.00 26 TRP A C 4
ATOM 6495 O O . TRP A 1 26 ? 10.261 30.275 16.911 1.00 0.00 26 TRP A O 4
ATOM 6516 N N . ARG A 1 27 ? 8.950 29.900 18.702 1.00 0.00 27 ARG A N 4
ATOM 6517 C CA . ARG A 1 27 ? 7.725 29.803 17.917 1.00 0.00 27 ARG A CA 4
ATOM 6518 C C . ARG A 1 27 ? 7.513 31.066 17.085 1.00 0.00 27 ARG A C 4
ATOM 6519 O O . ARG A 1 27 ? 7.002 31.006 15.967 1.00 0.00 27 ARG A O 4
ATOM 6540 N N . GLN A 1 28 ? 7.903 32.209 17.642 1.00 0.00 28 GLN A N 4
ATOM 6541 C CA . GLN A 1 28 ? 7.745 33.481 16.945 1.00 0.00 28 GLN A CA 4
ATOM 6542 C C . GLN A 1 28 ? 8.749 33.605 15.804 1.00 0.00 28 GLN A C 4
ATOM 6543 O O . GLN A 1 28 ? 8.515 34.328 14.835 1.00 0.00 28 GLN A O 4
ATOM 6557 N N . ASN A 1 29 ? 9.868 32.900 15.923 1.00 0.00 29 ASN A N 4
ATOM 6558 C CA . ASN A 1 29 ? 10.901 32.945 14.898 1.00 0.00 29 ASN A CA 4
ATOM 6559 C C . ASN A 1 29 ? 10.551 32.023 13.733 1.00 0.00 29 ASN A C 4
ATOM 6560 O O . ASN A 1 29 ? 11.149 32.108 12.660 1.00 0.00 29 ASN A O 4
ATOM 6571 N N . THR A 1 30 ? 9.580 31.142 13.950 1.00 0.00 30 THR A N 4
ATOM 6572 C CA . THR A 1 30 ? 9.163 30.208 12.910 1.00 0.00 30 THR A CA 4
ATOM 6573 C C . THR A 1 30 ? 8.719 30.956 11.657 1.00 0.00 30 THR A C 4
ATOM 6574 O O . THR A 1 30 ? 8.864 30.457 10.541 1.00 0.00 30 THR A O 4
ATOM 6585 N N . THR A 1 31 ? 8.178 32.155 11.848 1.00 0.00 31 THR A N 4
ATOM 6586 C CA . THR A 1 31 ? 7.717 32.959 10.722 1.00 0.00 31 THR A CA 4
ATOM 6587 C C . THR A 1 31 ? 8.904 33.451 9.896 1.00 0.00 31 THR A C 4
ATOM 6588 O O . THR A 1 31 ? 8.811 33.586 8.675 1.00 0.00 31 THR A O 4
ATOM 6599 N N . ALA A 1 32 ? 10.018 33.720 10.570 1.00 0.00 32 ALA A N 4
ATOM 6600 C CA . ALA A 1 32 ? 11.217 34.199 9.891 1.00 0.00 32 ALA A CA 4
ATOM 6601 C C . ALA A 1 32 ? 11.832 33.094 9.039 1.00 0.00 32 ALA A C 4
ATOM 6602 O O . ALA A 1 32 ? 12.408 33.360 7.983 1.00 0.00 32 ALA A O 4
ATOM 6609 N N . GLU A 1 33 ? 11.711 31.856 9.504 1.00 0.00 33 GLU A N 4
ATOM 6610 C CA . GLU A 1 33 ? 12.263 30.720 8.775 1.00 0.00 33 GLU A CA 4
ATOM 6611 C C . GLU A 1 33 ? 11.637 30.615 7.388 1.00 0.00 33 GLU A C 4
ATOM 6612 O O . GLU A 1 33 ? 12.300 30.226 6.425 1.00 0.00 33 GLU A O 4
ATOM 6624 N N . GLN A 1 34 ? 10.359 30.964 7.293 1.00 0.00 34 GLN A N 4
ATOM 6625 C CA . GLN A 1 34 ? 9.654 30.906 6.018 1.00 0.00 34 GLN A CA 4
ATOM 6626 C C . GLN A 1 34 ? 10.399 31.706 4.954 1.00 0.00 34 GLN A C 4
ATOM 6627 O O . GLN A 1 34 ? 10.524 31.271 3.809 1.00 0.00 34 GLN A O 4
ATOM 6641 N N . GLU A 1 35 ? 10.894 32.878 5.341 1.00 0.00 35 GLU A N 4
ATOM 6642 C CA . GLU A 1 35 ? 11.626 33.730 4.413 1.00 0.00 35 GLU A CA 4
ATOM 6643 C C . GLU A 1 35 ? 12.762 32.954 3.755 1.00 0.00 35 GLU A C 4
ATOM 6644 O O . GLU A 1 35 ? 12.959 33.030 2.543 1.00 0.00 35 GLU A O 4
ATOM 6656 N N . ALA A 1 36 ? 13.507 32.208 4.562 1.00 0.00 36 ALA A N 4
ATOM 6657 C CA . ALA A 1 36 ? 14.619 31.420 4.045 1.00 0.00 36 ALA A CA 4
ATOM 6658 C C . ALA A 1 36 ? 14.141 30.482 2.940 1.00 0.00 36 ALA A C 4
ATOM 6659 O O . ALA A 1 36 ? 14.876 30.194 1.995 1.00 0.00 36 ALA A O 4
ATOM 6666 N N . LEU A 1 37 ? 12.907 30.007 3.071 1.00 0.00 37 LEU A N 4
ATOM 6667 C CA . LEU A 1 37 ? 12.335 29.097 2.084 1.00 0.00 37 LEU A CA 4
ATOM 6668 C C . LEU A 1 37 ? 12.471 29.671 0.675 1.00 0.00 37 LEU A C 4
ATOM 6669 O O . LEU A 1 37 ? 12.950 28.994 -0.235 1.00 0.00 37 LEU A O 4
ATOM 6685 N N . GLN A 1 38 ? 12.042 30.917 0.500 1.00 0.00 38 GLN A N 4
ATOM 6686 C CA . GLN A 1 38 ? 12.120 31.562 -0.806 1.00 0.00 38 GLN A CA 4
ATOM 6687 C C . GLN A 1 38 ? 13.572 31.830 -1.189 1.00 0.00 38 GLN A C 4
ATOM 6688 O O . GLN A 1 38 ? 13.899 31.963 -2.368 1.00 0.00 38 GLN A O 4
ATOM 6702 N N . ALA A 1 39 ? 14.442 31.909 -0.186 1.00 0.00 39 ALA A N 4
ATOM 6703 C CA . ALA A 1 39 ? 15.857 32.161 -0.436 1.00 0.00 39 ALA A CA 4
ATOM 6704 C C . ALA A 1 39 ? 16.477 30.998 -1.204 1.00 0.00 39 ALA A C 4
ATOM 6705 O O . ALA A 1 39 ? 17.293 31.201 -2.104 1.00 0.00 39 ALA A O 4
ATOM 6712 N N . LYS A 1 40 ? 16.085 29.780 -0.843 1.00 0.00 40 LYS A N 4
ATOM 6713 C CA . LYS A 1 40 ? 16.609 28.592 -1.507 1.00 0.00 40 LYS A CA 4
ATOM 6714 C C . LYS A 1 40 ? 15.775 28.263 -2.742 1.00 0.00 40 LYS A C 4
ATOM 6715 O O . LYS A 1 40 ? 16.080 27.324 -3.477 1.00 0.00 40 LYS A O 4
ATOM 6734 N N . VAL A 1 41 ? 14.724 29.047 -2.961 1.00 0.00 41 VAL A N 4
ATOM 6735 C CA . VAL A 1 41 ? 13.847 28.838 -4.109 1.00 0.00 41 VAL A CA 4
ATOM 6736 C C . VAL A 1 41 ? 13.868 27.378 -4.550 1.00 0.00 41 VAL A C 4
ATOM 6737 O O . VAL A 1 41 ? 13.779 27.077 -5.741 1.00 0.00 41 VAL A O 4
ATOM 6750 N N . ASP A 1 42 ? 13.983 26.477 -3.582 1.00 0.00 42 ASP A N 4
ATOM 6751 C CA . ASP A 1 42 ? 14.013 25.049 -3.880 1.00 0.00 42 ASP A CA 4
ATOM 6752 C C . ASP A 1 42 ? 14.623 24.796 -5.256 1.00 0.00 42 ASP A C 4
ATOM 6753 O O . ASP A 1 42 ? 13.966 24.257 -6.146 1.00 0.00 42 ASP A O 4
ATOM 6762 N N . ALA A 1 43 ? 15.884 25.186 -5.421 1.00 0.00 43 ALA A N 4
ATOM 6763 C CA . ALA A 1 43 ? 16.571 24.993 -6.694 1.00 0.00 43 ALA A CA 4
ATOM 6764 C C . ALA A 1 43 ? 16.507 23.529 -7.119 1.00 0.00 43 ALA A C 4
ATOM 6765 O O . ALA A 1 43 ? 16.201 23.221 -8.272 1.00 0.00 43 ALA A O 4
ATOM 6772 N N . GLU A 1 44 ? 16.796 22.633 -6.183 1.00 0.00 44 GLU A N 4
ATOM 6773 C CA . GLU A 1 44 ? 16.766 21.203 -6.472 1.00 0.00 44 GLU A CA 4
ATOM 6774 C C . GLU A 1 44 ? 15.342 20.752 -6.789 1.00 0.00 44 GLU A C 4
ATOM 6775 O O . GLU A 1 44 ? 15.128 19.904 -7.656 1.00 0.00 44 GLU A O 4
ATOM 6787 N N . ASN A 1 45 ? 14.374 21.325 -6.080 1.00 0.00 45 ASN A N 4
ATOM 6788 C CA . ASN A 1 45 ? 12.974 20.975 -6.294 1.00 0.00 45 ASN A CA 4
ATOM 6789 C C . ASN A 1 45 ? 12.713 19.528 -5.888 1.00 0.00 45 ASN A C 4
ATOM 6790 O O . ASN A 1 45 ? 11.584 19.045 -5.970 1.00 0.00 45 ASN A O 4
ATOM 6801 N N . PHE A 1 46 ? 13.764 18.842 -5.451 1.00 0.00 46 PHE A N 4
ATOM 6802 C CA . PHE A 1 46 ? 13.635 17.450 -5.035 1.00 0.00 46 PHE A CA 4
ATOM 6803 C C . PHE A 1 46 ? 12.623 17.323 -3.900 1.00 0.00 46 PHE A C 4
ATOM 6804 O O . PHE A 1 46 ? 11.936 16.309 -3.780 1.00 0.00 46 PHE A O 4
ATOM 6821 N N . TYR A 1 47 ? 12.538 18.359 -3.070 1.00 0.00 47 TYR A N 4
ATOM 6822 C CA . TYR A 1 47 ? 11.607 18.351 -1.948 1.00 0.00 47 TYR A CA 4
ATOM 6823 C C . TYR A 1 47 ? 10.181 18.105 -2.433 1.00 0.00 47 TYR A C 4
ATOM 6824 O O . TYR A 1 47 ? 9.400 17.424 -1.770 1.00 0.00 47 TYR A O 4
ATOM 6842 N N . TYR A 1 48 ? 9.849 18.668 -3.590 1.00 0.00 48 TYR A N 4
ATOM 6843 C CA . TYR A 1 48 ? 8.513 18.507 -4.151 1.00 0.00 48 TYR A CA 4
ATOM 6844 C C . TYR A 1 48 ? 8.294 17.071 -4.620 1.00 0.00 48 TYR A C 4
ATOM 6845 O O . TYR A 1 48 ? 7.203 16.519 -4.473 1.00 0.00 48 TYR A O 4
ATOM 6863 N N . VAL A 1 49 ? 9.337 16.473 -5.187 1.00 0.00 49 VAL A N 4
ATOM 6864 C CA . VAL A 1 49 ? 9.245 15.100 -5.676 1.00 0.00 49 VAL A CA 4
ATOM 6865 C C . VAL A 1 49 ? 8.988 14.134 -4.525 1.00 0.00 49 VAL A C 4
ATOM 6866 O O . VAL A 1 49 ? 8.212 13.187 -4.659 1.00 0.00 49 VAL A O 4
ATOM 6879 N N . ILE A 1 50 ? 9.645 14.376 -3.395 1.00 0.00 50 ILE A N 4
ATOM 6880 C CA . ILE A 1 50 ? 9.482 13.518 -2.226 1.00 0.00 50 ILE A CA 4
ATOM 6881 C C . ILE A 1 50 ? 8.037 13.539 -1.738 1.00 0.00 50 ILE A C 4
ATOM 6882 O O . ILE A 1 50 ? 7.501 12.517 -1.309 1.00 0.00 50 ILE A O 4
ATOM 6898 N N . LEU A 1 51 ? 7.411 14.709 -1.805 1.00 0.00 51 LEU A N 4
ATOM 6899 C CA . LEU A 1 51 ? 6.027 14.850 -1.364 1.00 0.00 51 LEU A CA 4
ATOM 6900 C C . LEU A 1 51 ? 5.100 14.004 -2.232 1.00 0.00 51 LEU A C 4
ATOM 6901 O O . LEU A 1 51 ? 4.234 13.293 -1.722 1.00 0.00 51 LEU A O 4
ATOM 6917 N N . TYR A 1 52 ? 5.290 14.083 -3.546 1.00 0.00 52 TYR A N 4
ATOM 6918 C CA . TYR A 1 52 ? 4.467 13.317 -4.476 1.00 0.00 52 TYR A CA 4
ATOM 6919 C C . TYR A 1 52 ? 4.808 11.833 -4.393 1.00 0.00 52 TYR A C 4
ATOM 6920 O O . TYR A 1 52 ? 3.924 10.978 -4.431 1.00 0.00 52 TYR A O 4
ATOM 6938 N N . LEU A 1 53 ? 6.099 11.536 -4.282 1.00 0.00 53 LEU A N 4
ATOM 6939 C CA . LEU A 1 53 ? 6.554 10.153 -4.197 1.00 0.00 53 LEU A CA 4
ATOM 6940 C C . LEU A 1 53 ? 6.056 9.501 -2.911 1.00 0.00 53 LEU A C 4
ATOM 6941 O O . LEU A 1 53 ? 5.720 8.317 -2.893 1.00 0.00 53 LEU A O 4
ATOM 6957 N N . MET A 1 54 ? 6.012 10.282 -1.836 1.00 0.00 54 MET A N 4
ATOM 6958 C CA . MET A 1 54 ? 5.554 9.770 -0.549 1.00 0.00 54 MET A CA 4
ATOM 6959 C C . MET A 1 54 ? 4.083 9.371 -0.626 1.00 0.00 54 MET A C 4
ATOM 6960 O O . MET A 1 54 ? 3.704 8.280 -0.201 1.00 0.00 54 MET A O 4
ATOM 6974 N N . VAL A 1 55 ? 3.260 10.262 -1.171 1.00 0.00 55 VAL A N 4
ATOM 6975 C CA . VAL A 1 55 ? 1.833 9.990 -1.298 1.00 0.00 55 VAL A CA 4
ATOM 6976 C C . VAL A 1 55 ? 1.601 8.680 -2.044 1.00 0.00 55 VAL A C 4
ATOM 6977 O O . VAL A 1 55 ? 1.149 7.695 -1.462 1.00 0.00 55 VAL A O 4
ATOM 6990 N N . MET A 1 56 ? 1.915 8.678 -3.336 1.00 0.00 56 MET A N 4
ATOM 6991 C CA . MET A 1 56 ? 1.737 7.483 -4.154 1.00 0.00 56 MET A CA 4
ATOM 6992 C C . MET A 1 56 ? 2.195 6.240 -3.398 1.00 0.00 56 MET A C 4
ATOM 6993 O O . MET A 1 56 ? 1.508 5.218 -3.391 1.00 0.00 56 MET A O 4
ATOM 7007 N N . ILE A 1 57 ? 3.358 6.333 -2.760 1.00 0.00 57 ILE A N 4
ATOM 7008 C CA . ILE A 1 57 ? 3.893 5.208 -2.004 1.00 0.00 57 ILE A CA 4
ATOM 7009 C C . ILE A 1 57 ? 2.863 4.700 -1.000 1.00 0.00 57 ILE A C 4
ATOM 7010 O O . ILE A 1 57 ? 2.686 3.493 -0.837 1.00 0.00 57 ILE A O 4
ATOM 7026 N N . GLY A 1 58 ? 2.187 5.628 -0.332 1.00 0.00 58 GLY A N 4
ATOM 7027 C CA . GLY A 1 58 ? 1.175 5.261 0.651 1.00 0.00 58 GLY A CA 4
ATOM 7028 C C . GLY A 1 58 ? -0.034 4.627 -0.026 1.00 0.00 58 GLY A C 4
ATOM 7029 O O . GLY A 1 58 ? -0.577 3.632 0.455 1.00 0.00 58 GLY A O 4
ATOM 7033 N N . MET A 1 59 ? -0.448 5.207 -1.148 1.00 0.00 59 MET A N 4
ATOM 7034 C CA . MET A 1 59 ? -1.592 4.687 -1.887 1.00 0.00 59 MET A CA 4
ATOM 7035 C C . MET A 1 59 ? -1.273 3.313 -2.465 1.00 0.00 59 MET A C 4
ATOM 7036 O O . MET A 1 59 ? -2.105 2.407 -2.433 1.00 0.00 59 MET A O 4
ATOM 7050 N N . PHE A 1 60 ? -0.061 3.167 -2.992 1.00 0.00 60 PHE A N 4
ATOM 7051 C CA . PHE A 1 60 ? 0.364 1.901 -3.577 1.00 0.00 60 PHE A CA 4
ATOM 7052 C C . PHE A 1 60 ? 0.560 0.844 -2.493 1.00 0.00 60 PHE A C 4
ATOM 7053 O O . PHE A 1 60 ? 0.237 -0.328 -2.690 1.00 0.00 60 PHE A O 4
ATOM 7070 N N . SER A 1 61 ? 1.093 1.266 -1.352 1.00 0.00 61 SER A N 4
ATOM 7071 C CA . SER A 1 61 ? 1.330 0.346 -0.245 1.00 0.00 61 SER A CA 4
ATOM 7072 C C . SER A 1 61 ? 0.010 -0.154 0.334 1.00 0.00 61 SER A C 4
ATOM 7073 O O . SER A 1 61 ? -0.086 -1.294 0.787 1.00 0.00 61 SER A O 4
ATOM 7081 N N . PHE A 1 62 ? -1.004 0.705 0.318 1.00 0.00 62 PHE A N 4
ATOM 7082 C CA . PHE A 1 62 ? -2.312 0.333 0.849 1.00 0.00 62 PHE A CA 4
ATOM 7083 C C . PHE A 1 62 ? -2.937 -0.773 0.003 1.00 0.00 62 PHE A C 4
ATOM 7084 O O . PHE A 1 62 ? -3.548 -1.700 0.533 1.00 0.00 62 PHE A O 4
ATOM 7101 N N . ILE A 1 63 ? -2.777 -0.672 -1.314 1.00 0.00 63 ILE A N 4
ATOM 7102 C CA . ILE A 1 63 ? -3.330 -1.676 -2.216 1.00 0.00 63 ILE A CA 4
ATOM 7103 C C . ILE A 1 63 ? -2.785 -3.057 -1.869 1.00 0.00 63 ILE A C 4
ATOM 7104 O O . ILE A 1 63 ? -3.543 -4.014 -1.716 1.00 0.00 63 ILE A O 4
ATOM 7120 N N . ILE A 1 64 ? -1.465 -3.151 -1.740 1.00 0.00 64 ILE A N 4
ATOM 7121 C CA . ILE A 1 64 ? -0.829 -4.418 -1.406 1.00 0.00 64 ILE A CA 4
ATOM 7122 C C . ILE A 1 64 ? -1.320 -4.912 -0.049 1.00 0.00 64 ILE A C 4
ATOM 7123 O O . ILE A 1 64 ? -1.415 -6.116 0.190 1.00 0.00 64 ILE A O 4
ATOM 7139 N N . VAL A 1 65 ? -1.629 -3.969 0.833 1.00 0.00 65 VAL A N 4
ATOM 7140 C CA . VAL A 1 65 ? -2.112 -4.305 2.167 1.00 0.00 65 VAL A CA 4
ATOM 7141 C C . VAL A 1 65 ? -3.528 -4.871 2.105 1.00 0.00 65 VAL A C 4
ATOM 7142 O O . VAL A 1 65 ? -3.840 -5.864 2.762 1.00 0.00 65 VAL A O 4
ATOM 7155 N N . ALA A 1 66 ? -4.381 -4.225 1.316 1.00 0.00 66 ALA A N 4
ATOM 7156 C CA . ALA A 1 66 ? -5.767 -4.661 1.177 1.00 0.00 66 ALA A CA 4
ATOM 7157 C C . ALA A 1 66 ? -5.842 -6.123 0.743 1.00 0.00 66 ALA A C 4
ATOM 7158 O O . ALA A 1 66 ? -6.614 -6.905 1.300 1.00 0.00 66 ALA A O 4
ATOM 7165 N N . ILE A 1 67 ? -5.047 -6.483 -0.257 1.00 0.00 67 ILE A N 4
ATOM 7166 C CA . ILE A 1 67 ? -5.044 -7.853 -0.761 1.00 0.00 67 ILE A CA 4
ATOM 7167 C C . ILE A 1 67 ? -4.472 -8.817 0.274 1.00 0.00 67 ILE A C 4
ATOM 7168 O O . ILE A 1 67 ? -4.950 -9.943 0.415 1.00 0.00 67 ILE A O 4
ATOM 7184 N N . LEU A 1 68 ? -3.446 -8.375 0.995 1.00 0.00 68 LEU A N 4
ATOM 7185 C CA . LEU A 1 68 ? -2.823 -9.216 2.011 1.00 0.00 68 LEU A CA 4
ATOM 7186 C C . LEU A 1 68 ? -3.859 -9.681 3.031 1.00 0.00 68 LEU A C 4
ATOM 7187 O O . LEU A 1 68 ? -3.866 -10.843 3.439 1.00 0.00 68 LEU A O 4
ATOM 7203 N N . VAL A 1 69 ? -4.733 -8.767 3.435 1.00 0.00 69 VAL A N 4
ATOM 7204 C CA . VAL A 1 69 ? -5.771 -9.093 4.405 1.00 0.00 69 VAL A CA 4
ATOM 7205 C C . VAL A 1 69 ? -6.711 -10.157 3.841 1.00 0.00 69 VAL A C 4
ATOM 7206 O O . VAL A 1 69 ? -7.150 -11.056 4.557 1.00 0.00 69 VAL A O 4
ATOM 7219 N N . SER A 1 70 ? -7.009 -10.046 2.550 1.00 0.00 70 SER A N 4
ATOM 7220 C CA . SER A 1 70 ? -7.892 -11.000 1.892 1.00 0.00 70 SER A CA 4
ATOM 7221 C C . SER A 1 70 ? -7.199 -12.350 1.768 1.00 0.00 70 SER A C 4
ATOM 7222 O O . SER A 1 70 ? -7.770 -13.387 2.105 1.00 0.00 70 SER A O 4
ATOM 7230 N N . THR A 1 71 ? -5.958 -12.324 1.299 1.00 0.00 71 THR A N 4
ATOM 7231 C CA . THR A 1 71 ? -5.180 -13.545 1.151 1.00 0.00 71 THR A CA 4
ATOM 7232 C C . THR A 1 71 ? -4.906 -14.146 2.523 1.00 0.00 71 THR A C 4
ATOM 7233 O O . THR A 1 71 ? -4.795 -15.363 2.672 1.00 0.00 71 THR A O 4
ATOM 7244 N N . VAL A 1 72 ? -4.803 -13.277 3.522 1.00 0.00 72 VAL A N 4
ATOM 7245 C CA . VAL A 1 72 ? -4.545 -13.722 4.887 1.00 0.00 72 VAL A CA 4
ATOM 7246 C C . VAL A 1 72 ? -5.790 -14.378 5.468 1.00 0.00 72 VAL A C 4
ATOM 7247 O O . VAL A 1 72 ? -5.727 -15.474 6.024 1.00 0.00 72 VAL A O 4
ATOM 7260 N N . LYS A 1 73 ? -6.922 -13.701 5.325 1.00 0.00 73 LYS A N 4
ATOM 7261 C CA . LYS A 1 73 ? -8.183 -14.227 5.829 1.00 0.00 73 LYS A CA 4
ATOM 7262 C C . LYS A 1 73 ? -8.618 -15.429 5.001 1.00 0.00 73 LYS A C 4
ATOM 7263 O O . LYS A 1 73 ? -9.294 -16.329 5.498 1.00 0.00 73 LYS A O 4
ATOM 7282 N N . SER A 1 74 ? -8.228 -15.431 3.729 1.00 0.00 74 SER A N 4
ATOM 7283 C CA . SER A 1 74 ? -8.588 -16.526 2.833 1.00 0.00 74 SER A CA 4
ATOM 7284 C C . SER A 1 74 ? -7.816 -17.793 3.187 1.00 0.00 74 SER A C 4
ATOM 7285 O O . SER A 1 74 ? -8.397 -18.874 3.289 1.00 0.00 74 SER A O 4
ATOM 7293 N N . LYS A 1 75 ? -6.508 -17.658 3.371 1.00 0.00 75 LYS A N 4
ATOM 7294 C CA . LYS A 1 75 ? -5.675 -18.805 3.710 1.00 0.00 75 LYS A CA 4
ATOM 7295 C C . LYS A 1 75 ? -6.158 -19.454 5.003 1.00 0.00 75 LYS A C 4
ATOM 7296 O O . LYS A 1 75 ? -6.309 -20.674 5.077 1.00 0.00 75 LYS A O 4
ATOM 7315 N N . ARG A 1 76 ? -6.397 -18.631 6.017 1.00 0.00 76 ARG A N 4
ATOM 7316 C CA . ARG A 1 76 ? -6.861 -19.134 7.304 1.00 0.00 76 ARG A CA 4
ATOM 7317 C C . ARG A 1 76 ? -8.152 -19.928 7.142 1.00 0.00 76 ARG A C 4
ATOM 7318 O O . ARG A 1 76 ? -8.499 -20.745 7.995 1.00 0.00 76 ARG A O 4
ATOM 7339 N N . ARG A 1 77 ? -8.861 -19.684 6.045 1.00 0.00 77 ARG A N 4
ATOM 7340 C CA . ARG A 1 77 ? -10.114 -20.385 5.788 1.00 0.00 77 ARG A CA 4
ATOM 7341 C C . ARG A 1 77 ? -10.949 -20.471 7.062 1.00 0.00 77 ARG A C 4
ATOM 7342 O O . ARG A 1 77 ? -11.090 -21.542 7.653 1.00 0.00 77 ARG A O 4
ATOM 7363 N N . GLU A 1 78 ? -11.498 -19.335 7.482 1.00 0.00 78 GLU A N 4
ATOM 7364 C CA . GLU A 1 78 ? -12.316 -19.292 8.689 1.00 0.00 78 GLU A CA 4
ATOM 7365 C C . GLU A 1 78 ? -12.660 -17.850 9.049 1.00 0.00 78 GLU A C 4
ATOM 7366 O O . GLU A 1 78 ? -12.003 -16.914 8.595 1.00 0.00 78 GLU A O 4
ATOM 7378 N N . HIS A 1 79 ? -13.696 -17.678 9.864 1.00 0.00 79 HIS A N 4
ATOM 7379 C CA . HIS A 1 79 ? -14.118 -16.343 10.272 1.00 0.00 79 HIS A CA 4
ATOM 7380 C C . HIS A 1 79 ? -13.852 -16.123 11.759 1.00 0.00 79 HIS A C 4
ATOM 7381 O O . HIS A 1 79 ? -14.730 -16.335 12.595 1.00 0.00 79 HIS A O 4
ATOM 7396 N N . SER A 1 80 ? -12.636 -15.693 12.080 1.00 0.00 80 SER A N 4
ATOM 7397 C CA . SER A 1 80 ? -12.265 -15.442 13.469 1.00 0.00 80 SER A CA 4
ATOM 7398 C C . SER A 1 80 ? -11.422 -14.175 13.575 1.00 0.00 80 SER A C 4
ATOM 7399 O O . SER A 1 80 ? -10.975 -13.630 12.567 1.00 0.00 80 SER A O 4
ATOM 7407 N N . ASN A 1 81 ? -11.210 -13.710 14.803 1.00 0.00 81 ASN A N 4
ATOM 7408 C CA . ASN A 1 81 ? -10.420 -12.503 15.023 1.00 0.00 81 ASN A CA 4
ATOM 7409 C C . ASN A 1 81 ? -8.930 -12.833 15.051 1.00 0.00 81 ASN A C 4
ATOM 7410 O O . ASN A 1 81 ? -8.495 -13.715 15.791 1.00 0.00 81 ASN A O 4
ATOM 7421 N N . ASP A 1 82 ? -8.156 -12.117 14.242 1.00 0.00 82 ASP A N 4
ATOM 7422 C CA . ASP A 1 82 ? -6.717 -12.342 14.185 1.00 0.00 82 ASP A CA 4
ATOM 7423 C C . ASP A 1 82 ? -5.981 -11.312 15.038 1.00 0.00 82 ASP A C 4
ATOM 7424 O O . ASP A 1 82 ? -6.432 -10.176 15.182 1.00 0.00 82 ASP A O 4
ATOM 7433 N N . PRO A 1 83 ? -4.866 -11.691 15.603 1.00 0.00 83 PRO A N 4
ATOM 7434 C CA . PRO A 1 83 ? -4.049 -10.786 16.464 1.00 0.00 83 PRO A CA 4
ATOM 7435 C C . PRO A 1 83 ? -3.488 -9.604 15.680 1.00 0.00 83 PRO A C 4
ATOM 7436 O O . PRO A 1 83 ? -3.165 -9.727 14.498 1.00 0.00 83 PRO A O 4
ATOM 7447 N N . TYR A 1 84 ? -3.376 -8.458 16.344 1.00 0.00 84 TYR A N 4
ATOM 7448 C CA . TYR A 1 84 ? -2.856 -7.261 15.697 1.00 0.00 84 TYR A CA 4
ATOM 7449 C C . TYR A 1 84 ? -1.398 -7.029 16.079 1.00 0.00 84 TYR A C 4
ATOM 7450 O O . TYR A 1 84 ? -1.087 -6.727 17.232 1.00 0.00 84 TYR A O 4
ATOM 7468 N N . HIS A 1 85 ? -0.509 -7.169 15.101 1.00 0.00 85 HIS A N 4
ATOM 7469 C CA . HIS A 1 85 ? 0.915 -6.971 15.340 1.00 0.00 85 HIS A CA 4
ATOM 7470 C C . HIS A 1 85 ? 1.432 -7.950 16.391 1.00 0.00 85 HIS A C 4
ATOM 7471 O O . HIS A 1 85 ? 1.890 -7.543 17.459 1.00 0.00 85 HIS A O 4
ATOM 7486 N N . GLN A 1 86 ? 1.359 -9.241 16.080 1.00 0.00 86 GLN A N 4
ATOM 7487 C CA . GLN A 1 86 ? 1.827 -10.266 17.007 1.00 0.00 86 GLN A CA 4
ATOM 7488 C C . GLN A 1 86 ? 3.329 -10.132 17.236 1.00 0.00 86 GLN A C 4
ATOM 7489 O O . GLN A 1 86 ? 3.846 -10.533 18.279 1.00 0.00 86 GLN A O 4
ATOM 7503 N N . TYR A 1 87 ? 4.024 -9.564 16.255 1.00 0.00 87 TYR A N 4
ATOM 7504 C CA . TYR A 1 87 ? 5.466 -9.379 16.360 1.00 0.00 87 TYR A CA 4
ATOM 7505 C C . TYR A 1 87 ? 5.784 -8.201 17.277 1.00 0.00 87 TYR A C 4
ATOM 7506 O O . TYR A 1 87 ? 6.944 -7.821 17.437 1.00 0.00 87 TYR A O 4
ATOM 7524 N N . ILE A 1 88 ? 4.744 -7.629 17.875 1.00 0.00 88 ILE A N 4
ATOM 7525 C CA . ILE A 1 88 ? 4.919 -6.493 18.774 1.00 0.00 88 ILE A CA 4
ATOM 7526 C C . ILE A 1 88 ? 5.852 -6.857 19.925 1.00 0.00 88 ILE A C 4
ATOM 7527 O O . ILE A 1 88 ? 6.637 -6.030 20.386 1.00 0.00 88 ILE A O 4
ATOM 7543 N N . VAL A 1 89 ? 5.756 -8.100 20.386 1.00 0.00 89 VAL A N 4
ATOM 7544 C CA . VAL A 1 89 ? 6.595 -8.563 21.485 1.00 0.00 89 VAL A CA 4
ATOM 7545 C C . VAL A 1 89 ? 8.066 -8.551 21.080 1.00 0.00 89 VAL A C 4
ATOM 7546 O O . VAL A 1 89 ? 8.935 -8.190 21.874 1.00 0.00 89 VAL A O 4
ATOM 7559 N N . GLU A 1 90 ? 8.338 -8.946 19.841 1.00 0.00 90 GLU A N 4
ATOM 7560 C CA . GLU A 1 90 ? 9.707 -8.976 19.340 1.00 0.00 90 GLU A CA 4
ATOM 7561 C C . GLU A 1 90 ? 10.171 -7.572 18.961 1.00 0.00 90 GLU A C 4
ATOM 7562 O O . GLU A 1 90 ? 11.341 -7.227 19.135 1.00 0.00 90 GLU A O 4
ATOM 7574 N N . ASP A 1 91 ? 9.249 -6.770 18.443 1.00 0.00 91 ASP A N 4
ATOM 7575 C CA . ASP A 1 91 ? 9.574 -5.406 18.039 1.00 0.00 91 ASP A CA 4
ATOM 7576 C C . ASP A 1 91 ? 10.218 -4.642 19.193 1.00 0.00 91 ASP A C 4
ATOM 7577 O O . ASP A 1 91 ? 11.183 -3.902 18.997 1.00 0.00 91 ASP A O 4
ATOM 7586 N N . TRP A 1 92 ? 9.678 -4.823 20.394 1.00 0.00 92 TRP A N 4
ATOM 7587 C CA . TRP A 1 92 ? 10.210 -4.140 21.569 1.00 0.00 92 TRP A CA 4
ATOM 7588 C C . TRP A 1 92 ? 11.528 -4.771 22.007 1.00 0.00 92 TRP A C 4
ATOM 7589 O O . TRP A 1 92 ? 12.489 -4.067 22.319 1.00 0.00 92 TRP A O 4
ATOM 7610 N N . GLN A 1 93 ? 11.568 -6.099 22.026 1.00 0.00 93 GLN A N 4
ATOM 7611 C CA . GLN A 1 93 ? 12.778 -6.808 22.423 1.00 0.00 93 GLN A CA 4
ATOM 7612 C C . GLN A 1 93 ? 13.910 -6.501 21.449 1.00 0.00 93 GLN A C 4
ATOM 7613 O O . GLN A 1 93 ? 15.082 -6.486 21.824 1.00 0.00 93 GLN A O 4
ATOM 7627 N N . GLU A 1 94 ? 13.545 -6.249 20.197 1.00 0.00 94 GLU A N 4
ATOM 7628 C CA . GLU A 1 94 ? 14.529 -5.933 19.169 1.00 0.00 94 GLU A CA 4
ATOM 7629 C C . GLU A 1 94 ? 15.031 -4.506 19.352 1.00 0.00 94 GLU A C 4
ATOM 7630 O O . GLU A 1 94 ? 16.227 -4.236 19.244 1.00 0.00 94 GLU A O 4
ATOM 7642 N N . LYS A 1 95 ? 14.104 -3.599 19.641 1.00 0.00 95 LYS A N 4
ATOM 7643 C CA . LYS A 1 95 ? 14.452 -2.201 19.854 1.00 0.00 95 LYS A CA 4
ATOM 7644 C C . LYS A 1 95 ? 15.121 -2.032 21.212 1.00 0.00 95 LYS A C 4
ATOM 7645 O O . LYS A 1 95 ? 15.878 -1.088 21.434 1.00 0.00 95 LYS A O 4
ATOM 7664 N N . TYR A 1 96 ? 14.832 -2.961 22.120 1.00 0.00 96 TYR A N 4
ATOM 7665 C CA . TYR A 1 96 ? 15.407 -2.914 23.459 1.00 0.00 96 TYR A CA 4
ATOM 7666 C C . TYR A 1 96 ? 16.925 -3.046 23.392 1.00 0.00 96 TYR A C 4
ATOM 7667 O O . TYR A 1 96 ? 17.637 -2.613 24.299 1.00 0.00 96 TYR A O 4
ATOM 7685 N N . LYS A 1 97 ? 17.410 -3.649 22.313 1.00 0.00 97 LYS A N 4
ATOM 7686 C CA . LYS A 1 97 ? 18.843 -3.838 22.131 1.00 0.00 97 LYS A CA 4
ATOM 7687 C C . LYS A 1 97 ? 19.541 -2.500 21.900 1.00 0.00 97 LYS A C 4
ATOM 7688 O O . LYS A 1 97 ? 20.606 -2.241 22.461 1.00 0.00 97 LYS A O 4
ATOM 7707 N N . SER A 1 98 ? 18.937 -1.658 21.069 1.00 0.00 98 SER A N 4
ATOM 7708 C CA . SER A 1 98 ? 19.513 -0.352 20.767 1.00 0.00 98 SER A CA 4
ATOM 7709 C C . SER A 1 98 ? 19.486 0.552 21.996 1.00 0.00 98 SER A C 4
ATOM 7710 O O . SER A 1 98 ? 20.367 1.391 22.180 1.00 0.00 98 SER A O 4
ATOM 7718 N N . GLN A 1 99 ? 18.466 0.381 22.829 1.00 0.00 99 GLN A N 4
ATOM 7719 C CA . GLN A 1 99 ? 18.329 1.192 24.034 1.00 0.00 99 GLN A CA 4
ATOM 7720 C C . GLN A 1 99 ? 19.582 1.101 24.905 1.00 0.00 99 GLN A C 4
ATOM 7721 O O . GLN A 1 99 ? 20.016 2.095 25.488 1.00 0.00 99 GLN A O 4
ATOM 7735 N N . ILE A 1 100 ? 20.156 -0.095 24.994 1.00 0.00 100 ILE A N 4
ATOM 7736 C CA . ILE A 1 100 ? 21.353 -0.295 25.804 1.00 0.00 100 ILE A CA 4
ATOM 7737 C C . ILE A 1 100 ? 22.530 0.495 25.239 1.00 0.00 100 ILE A C 4
ATOM 7738 O O . ILE A 1 100 ? 23.357 1.015 25.988 1.00 0.00 100 ILE A O 4
ATOM 7754 N N . LEU A 1 101 ? 22.604 0.575 23.915 1.00 0.00 101 LEU A N 4
ATOM 7755 C CA . LEU A 1 101 ? 23.689 1.298 23.262 1.00 0.00 101 LEU A CA 4
ATOM 7756 C C . LEU A 1 101 ? 23.776 2.732 23.779 1.00 0.00 101 LEU A C 4
ATOM 7757 O O . LEU A 1 101 ? 24.866 3.239 24.046 1.00 0.00 101 LEU A O 4
ATOM 7773 N N . ASN A 1 102 ? 22.624 3.382 23.912 1.00 0.00 102 ASN A N 4
ATOM 7774 C CA . ASN A 1 102 ? 22.587 4.760 24.393 1.00 0.00 102 ASN A CA 4
ATOM 7775 C C . ASN A 1 102 ? 23.157 4.857 25.804 1.00 0.00 102 ASN A C 4
ATOM 7776 O O . ASN A 1 102 ? 23.770 5.861 26.167 1.00 0.00 102 ASN A O 4
ATOM 7787 N N . LEU A 1 103 ? 22.949 3.811 26.598 1.00 0.00 103 LEU A N 4
ATOM 7788 C CA . LEU A 1 103 ? 23.449 3.799 27.969 1.00 0.00 103 LEU A CA 4
ATOM 7789 C C . LEU A 1 103 ? 24.916 4.215 28.000 1.00 0.00 103 LEU A C 4
ATOM 7790 O O . LEU A 1 103 ? 25.325 5.018 28.838 1.00 0.00 103 LEU A O 4
ATOM 7806 N N . GLU A 1 104 ? 25.701 3.667 27.078 1.00 0.00 104 GLU A N 4
ATOM 7807 C CA . GLU A 1 104 ? 27.119 3.994 27.008 1.00 0.00 104 GLU A CA 4
ATOM 7808 C C . GLU A 1 104 ? 27.307 5.497 26.830 1.00 0.00 104 GLU A C 4
ATOM 7809 O O . GLU A 1 104 ? 28.259 6.080 27.349 1.00 0.00 104 GLU A O 4
ATOM 7821 N N . GLU A 1 105 ? 26.391 6.118 26.094 1.00 0.00 105 GLU A N 4
ATOM 7822 C CA . GLU A 1 105 ? 26.463 7.555 25.856 1.00 0.00 105 GLU A CA 4
ATOM 7823 C C . GLU A 1 105 ? 26.457 8.313 27.179 1.00 0.00 105 GLU A C 4
ATOM 7824 O O . GLU A 1 105 ? 27.163 9.308 27.339 1.00 0.00 105 GLU A O 4
ATOM 7836 N N . SER A 1 106 ? 25.655 7.832 28.124 1.00 0.00 106 SER A N 4
ATOM 7837 C CA . SER A 1 106 ? 25.566 8.471 29.430 1.00 0.00 106 SER A CA 4
ATOM 7838 C C . SER A 1 106 ? 26.957 8.654 30.028 1.00 0.00 106 SER A C 4
ATOM 7839 O O . SER A 1 106 ? 27.236 9.659 30.680 1.00 0.00 106 SER A O 4
ATOM 7847 N N . LYS A 1 107 ? 27.828 7.677 29.796 1.00 0.00 107 LYS A N 4
ATOM 7848 C CA . LYS A 1 107 ? 29.189 7.745 30.312 1.00 0.00 107 LYS A CA 4
ATOM 7849 C C . LYS A 1 107 ? 29.922 8.935 29.703 1.00 0.00 107 LYS A C 4
ATOM 7850 O O . LYS A 1 107 ? 30.642 9.655 30.395 1.00 0.00 107 LYS A O 4
ATOM 7869 N N . ALA A 1 108 ? 29.725 9.139 28.405 1.00 0.00 108 ALA A N 4
ATOM 7870 C CA . ALA A 1 108 ? 30.364 10.249 27.711 1.00 0.00 108 ALA A CA 4
ATOM 7871 C C . ALA A 1 108 ? 29.775 11.572 28.185 1.00 0.00 108 ALA A C 4
ATOM 7872 O O . ALA A 1 108 ? 30.487 12.568 28.319 1.00 0.00 108 ALA A O 4
ATOM 7879 N N . THR A 1 109 ? 28.471 11.573 28.446 1.00 0.00 109 THR A N 4
ATOM 7880 C CA . THR A 1 109 ? 27.797 12.778 28.914 1.00 0.00 109 THR A CA 4
ATOM 7881 C C . THR A 1 109 ? 28.369 13.209 30.260 1.00 0.00 109 THR A C 4
ATOM 7882 O O . THR A 1 109 ? 28.561 14.399 30.511 1.00 0.00 109 THR A O 4
ATOM 7893 N N . ILE A 1 110 ? 28.650 12.232 31.118 1.00 0.00 110 ILE A N 4
ATOM 7894 C CA . ILE A 1 110 ? 29.213 12.524 32.430 1.00 0.00 110 ILE A CA 4
ATOM 7895 C C . ILE A 1 110 ? 30.508 13.313 32.278 1.00 0.00 110 ILE A C 4
ATOM 7896 O O . ILE A 1 110 ? 30.756 14.270 33.012 1.00 0.00 110 ILE A O 4
ATOM 7912 N N . HIS A 1 111 ? 31.326 12.909 31.311 1.00 0.00 111 HIS A N 4
ATOM 7913 C CA . HIS A 1 111 ? 32.591 13.587 31.057 1.00 0.00 111 HIS A CA 4
ATOM 7914 C C . HIS A 1 111 ? 32.335 15.008 30.564 1.00 0.00 111 HIS A C 4
ATOM 7915 O O . HIS A 1 111 ? 33.131 15.914 30.807 1.00 0.00 111 HIS A O 4
ATOM 7930 N N . GLU A 1 112 ? 31.214 15.191 29.871 1.00 0.00 112 GLU A N 4
ATOM 7931 C CA . GLU A 1 112 ? 30.854 16.504 29.348 1.00 0.00 112 GLU A CA 4
ATOM 7932 C C . GLU A 1 112 ? 30.432 17.431 30.482 1.00 0.00 112 GLU A C 4
ATOM 7933 O O . GLU A 1 112 ? 30.586 18.650 30.391 1.00 0.00 112 GLU A O 4
ATOM 7945 N N . ASN A 1 113 ? 29.899 16.846 31.550 1.00 0.00 113 ASN A N 4
ATOM 7946 C CA . ASN A 1 113 ? 29.456 17.629 32.697 1.00 0.00 113 ASN A CA 4
ATOM 7947 C C . ASN A 1 113 ? 30.637 18.343 33.348 1.00 0.00 113 ASN A C 4
ATOM 7948 O O . ASN A 1 113 ? 30.553 19.525 33.681 1.00 0.00 113 ASN A O 4
ATOM 7959 N N . ILE A 1 114 ? 31.738 17.619 33.525 1.00 0.00 114 ILE A N 4
ATOM 7960 C CA . ILE A 1 114 ? 32.930 18.197 34.136 1.00 0.00 114 ILE A CA 4
ATOM 7961 C C . ILE A 1 114 ? 33.578 19.201 33.188 1.00 0.00 114 ILE A C 4
ATOM 7962 O O . ILE A 1 114 ? 34.113 20.223 33.619 1.00 0.00 114 ILE A O 4
ATOM 7978 N N . GLY A 1 115 ? 33.524 18.904 31.894 1.00 0.00 115 GLY A N 4
ATOM 7979 C CA . GLY A 1 115 ? 34.106 19.786 30.890 1.00 0.00 115 GLY A CA 4
ATOM 7980 C C . GLY A 1 115 ? 33.269 21.051 30.732 1.00 0.00 115 GLY A C 4
ATOM 7981 O O . GLY A 1 115 ? 33.717 22.034 30.141 1.00 0.00 115 GLY A O 4
ATOM 7985 N N . ALA A 1 116 ? 32.051 21.018 31.264 1.00 0.00 116 ALA A N 4
ATOM 7986 C CA . ALA A 1 116 ? 31.157 22.166 31.177 1.00 0.00 116 ALA A CA 4
ATOM 7987 C C . ALA A 1 116 ? 31.796 23.394 31.819 1.00 0.00 116 ALA A C 4
ATOM 7988 O O . ALA A 1 116 ? 31.526 24.526 31.419 1.00 0.00 116 ALA A O 4
ATOM 7995 N N . ALA A 1 117 ? 32.647 23.161 32.812 1.00 0.00 117 ALA A N 4
ATOM 7996 C CA . ALA A 1 117 ? 33.322 24.254 33.501 1.00 0.00 117 ALA A CA 4
ATOM 7997 C C . ALA A 1 117 ? 34.825 24.201 33.241 1.00 0.00 117 ALA A C 4
ATOM 7998 O O . ALA A 1 117 ? 35.430 25.190 32.829 1.00 0.00 117 ALA A O 4
ATOM 8005 N N . GLY A 1 118 ? 35.418 23.037 33.485 1.00 0.00 118 GLY A N 4
ATOM 8006 C CA . GLY A 1 118 ? 36.851 22.862 33.276 1.00 0.00 118 GLY A CA 4
ATOM 8007 C C . GLY A 1 118 ? 37.467 22.055 34.412 1.00 0.00 118 GLY A C 4
ATOM 8008 O O . GLY A 1 118 ? 38.058 20.999 34.189 1.00 0.00 118 GLY A O 4
ATOM 8012 N N . PHE A 1 119 ? 37.321 22.560 35.633 1.00 0.00 119 PHE A N 4
ATOM 8013 C CA . PHE A 1 119 ? 37.863 21.879 36.803 1.00 0.00 119 PHE A CA 4
ATOM 8014 C C . PHE A 1 119 ? 37.052 22.239 38.045 1.00 0.00 119 PHE A C 4
ATOM 8015 O O . PHE A 1 119 ? 37.411 23.152 38.789 1.00 0.00 119 PHE A O 4
ATOM 8032 N N . LYS A 1 120 ? 35.957 21.519 38.260 1.00 0.00 120 LYS A N 4
ATOM 8033 C CA . LYS A 1 120 ? 35.100 21.775 39.412 1.00 0.00 120 LYS A CA 4
ATOM 8034 C C . LYS A 1 120 ? 35.902 21.696 40.707 1.00 0.00 120 LYS A C 4
ATOM 8035 O O . LYS A 1 120 ? 36.610 20.719 40.951 1.00 0.00 120 LYS A O 4
ATOM 8054 N N . MET A 1 121 ? 35.785 22.731 41.531 1.00 0.00 121 MET A N 4
ATOM 8055 C CA . MET A 1 121 ? 36.503 22.772 42.799 1.00 0.00 121 MET A CA 4
ATOM 8056 C C . MET A 1 121 ? 35.699 22.082 43.896 1.00 0.00 121 MET A C 4
ATOM 8057 O O . MET A 1 121 ? 34.540 22.422 44.136 1.00 0.00 121 MET A O 4
ATOM 8071 N N . SER A 1 122 ? 36.322 21.114 44.560 1.00 0.00 122 SER A N 4
ATOM 8072 C CA . SER A 1 122 ? 35.655 20.385 45.631 1.00 0.00 122 SER A CA 4
ATOM 8073 C C . SER A 1 122 ? 35.528 21.261 46.873 1.00 0.00 122 SER A C 4
ATOM 8074 O O . SER A 1 122 ? 36.362 22.132 47.119 1.00 0.00 122 SER A O 4
ATOM 8082 N N . PRO A 1 123 ? 34.501 21.046 47.651 1.00 0.00 123 PRO A N 4
ATOM 8083 C CA . PRO A 1 123 ? 34.253 21.828 48.892 1.00 0.00 123 PRO A CA 4
ATOM 8084 C C . PRO A 1 123 ? 35.543 22.125 49.654 1.00 0.00 123 PRO A C 4
ATOM 8085 O O . PRO A 1 123 ? 36.072 21.211 50.264 1.00 0.00 123 PRO A O 4
ATOM 8097 N N . MET A 1 1 ? -45.313 13.226 -34.979 1.00 0.00 1 MET A N 5
ATOM 8098 C CA . MET A 1 1 ? -45.281 13.907 -33.655 1.00 0.00 1 MET A CA 5
ATOM 8099 C C . MET A 1 1 ? -46.340 13.297 -32.743 1.00 0.00 1 MET A C 5
ATOM 8100 O O . MET A 1 1 ? -47.522 13.262 -33.085 1.00 0.00 1 MET A O 5
ATOM 8116 N N . SER A 1 2 ? -45.908 12.817 -31.581 1.00 0.00 2 SER A N 5
ATOM 8117 C CA . SER A 1 2 ? -46.830 12.212 -30.625 1.00 0.00 2 SER A CA 5
ATOM 8118 C C . SER A 1 2 ? -47.077 13.155 -29.453 1.00 0.00 2 SER A C 5
ATOM 8119 O O . SER A 1 2 ? -46.184 13.896 -29.041 1.00 0.00 2 SER A O 5
ATOM 8127 N N . THR A 1 3 ? -48.295 13.125 -28.920 1.00 0.00 3 THR A N 5
ATOM 8128 C CA . THR A 1 3 ? -48.646 13.983 -27.795 1.00 0.00 3 THR A CA 5
ATOM 8129 C C . THR A 1 3 ? -47.616 13.850 -26.678 1.00 0.00 3 THR A C 5
ATOM 8130 O O . THR A 1 3 ? -47.506 14.720 -25.815 1.00 0.00 3 THR A O 5
ATOM 8141 N N . LEU A 1 4 ? -46.862 12.757 -26.703 1.00 0.00 4 LEU A N 5
ATOM 8142 C CA . LEU A 1 4 ? -45.842 12.522 -25.686 1.00 0.00 4 LEU A CA 5
ATOM 8143 C C . LEU A 1 4 ? -44.861 13.688 -25.637 1.00 0.00 4 LEU A C 5
ATOM 8144 O O . LEU A 1 4 ? -44.442 14.114 -24.561 1.00 0.00 4 LEU A O 5
ATOM 8160 N N . SER A 1 5 ? -44.500 14.202 -26.809 1.00 0.00 5 SER A N 5
ATOM 8161 C CA . SER A 1 5 ? -43.569 15.322 -26.885 1.00 0.00 5 SER A CA 5
ATOM 8162 C C . SER A 1 5 ? -44.121 16.521 -26.122 1.00 0.00 5 SER A C 5
ATOM 8163 O O . SER A 1 5 ? -43.371 17.270 -25.495 1.00 0.00 5 SER A O 5
ATOM 8171 N N . ASN A 1 6 ? -45.438 16.694 -26.176 1.00 0.00 6 ASN A N 5
ATOM 8172 C CA . ASN A 1 6 ? -46.083 17.803 -25.483 1.00 0.00 6 ASN A CA 5
ATOM 8173 C C . ASN A 1 6 ? -46.009 17.598 -23.973 1.00 0.00 6 ASN A C 5
ATOM 8174 O O . ASN A 1 6 ? -45.856 18.554 -23.212 1.00 0.00 6 ASN A O 5
ATOM 8185 N N . PHE A 1 7 ? -46.113 16.343 -23.547 1.00 0.00 7 PHE A N 5
ATOM 8186 C CA . PHE A 1 7 ? -46.053 16.020 -22.126 1.00 0.00 7 PHE A CA 5
ATOM 8187 C C . PHE A 1 7 ? -44.637 16.221 -21.597 1.00 0.00 7 PHE A C 5
ATOM 8188 O O . PHE A 1 7 ? -44.438 16.485 -20.411 1.00 0.00 7 PHE A O 5
ATOM 8205 N N . THR A 1 8 ? -43.658 16.095 -22.487 1.00 0.00 8 THR A N 5
ATOM 8206 C CA . THR A 1 8 ? -42.262 16.265 -22.102 1.00 0.00 8 THR A CA 5
ATOM 8207 C C . THR A 1 8 ? -42.010 17.690 -21.619 1.00 0.00 8 THR A C 5
ATOM 8208 O O . THR A 1 8 ? -41.183 17.919 -20.737 1.00 0.00 8 THR A O 5
ATOM 8219 N N . GLN A 1 9 ? -42.729 18.643 -22.202 1.00 0.00 9 GLN A N 5
ATOM 8220 C CA . GLN A 1 9 ? -42.576 20.042 -21.820 1.00 0.00 9 GLN A CA 5
ATOM 8221 C C . GLN A 1 9 ? -42.811 20.212 -20.322 1.00 0.00 9 GLN A C 5
ATOM 8222 O O . GLN A 1 9 ? -42.056 20.905 -19.640 1.00 0.00 9 GLN A O 5
ATOM 8236 N N . THR A 1 10 ? -43.860 19.571 -19.818 1.00 0.00 10 THR A N 5
ATOM 8237 C CA . THR A 1 10 ? -44.185 19.653 -18.398 1.00 0.00 10 THR A CA 5
ATOM 8238 C C . THR A 1 10 ? -43.137 18.912 -17.574 1.00 0.00 10 THR A C 5
ATOM 8239 O O . THR A 1 10 ? -42.741 19.366 -16.500 1.00 0.00 10 THR A O 5
ATOM 8250 N N . LEU A 1 11 ? -42.690 17.770 -18.087 1.00 0.00 11 LEU A N 5
ATOM 8251 C CA . LEU A 1 11 ? -41.683 16.975 -17.394 1.00 0.00 11 LEU A CA 5
ATOM 8252 C C . LEU A 1 11 ? -40.398 17.778 -17.227 1.00 0.00 11 LEU A C 5
ATOM 8253 O O . LEU A 1 11 ? -39.786 17.776 -16.159 1.00 0.00 11 LEU A O 5
ATOM 8269 N N . GLU A 1 12 ? -39.996 18.468 -18.291 1.00 0.00 12 GLU A N 5
ATOM 8270 C CA . GLU A 1 12 ? -38.785 19.277 -18.250 1.00 0.00 12 GLU A CA 5
ATOM 8271 C C . GLU A 1 12 ? -38.871 20.302 -17.124 1.00 0.00 12 GLU A C 5
ATOM 8272 O O . GLU A 1 12 ? -37.871 20.611 -16.476 1.00 0.00 12 GLU A O 5
ATOM 8284 N N . ASP A 1 13 ? -40.073 20.819 -16.892 1.00 0.00 13 ASP A N 5
ATOM 8285 C CA . ASP A 1 13 ? -40.279 21.803 -15.836 1.00 0.00 13 ASP A CA 5
ATOM 8286 C C . ASP A 1 13 ? -39.889 21.215 -14.485 1.00 0.00 13 ASP A C 5
ATOM 8287 O O . ASP A 1 13 ? -39.288 21.891 -13.650 1.00 0.00 13 ASP A O 5
ATOM 8296 N N . VAL A 1 14 ? -40.228 19.946 -14.283 1.00 0.00 14 VAL A N 5
ATOM 8297 C CA . VAL A 1 14 ? -39.900 19.264 -13.037 1.00 0.00 14 VAL A CA 5
ATOM 8298 C C . VAL A 1 14 ? -38.428 18.880 -13.035 1.00 0.00 14 VAL A C 5
ATOM 8299 O O . VAL A 1 14 ? -37.709 19.116 -12.063 1.00 0.00 14 VAL A O 5
ATOM 8312 N N . PHE A 1 15 ? -37.988 18.296 -14.143 1.00 0.00 15 PHE A N 5
ATOM 8313 C CA . PHE A 1 15 ? -36.600 17.889 -14.286 1.00 0.00 15 PHE A CA 5
ATOM 8314 C C . PHE A 1 15 ? -35.696 19.104 -14.150 1.00 0.00 15 PHE A C 5
ATOM 8315 O O . PHE A 1 15 ? -34.580 19.011 -13.641 1.00 0.00 15 PHE A O 5
ATOM 8332 N N . ARG A 1 16 ? -36.194 20.247 -14.611 1.00 0.00 16 ARG A N 5
ATOM 8333 C CA . ARG A 1 16 ? -35.429 21.485 -14.535 1.00 0.00 16 ARG A CA 5
ATOM 8334 C C . ARG A 1 16 ? -35.011 21.760 -13.095 1.00 0.00 16 ARG A C 5
ATOM 8335 O O . ARG A 1 16 ? -33.867 22.128 -12.829 1.00 0.00 16 ARG A O 5
ATOM 8356 N N . ARG A 1 17 ? -35.948 21.578 -12.172 1.00 0.00 17 ARG A N 5
ATOM 8357 C CA . ARG A 1 17 ? -35.673 21.809 -10.759 1.00 0.00 17 ARG A CA 5
ATOM 8358 C C . ARG A 1 17 ? -34.874 20.652 -10.164 1.00 0.00 17 ARG A C 5
ATOM 8359 O O . ARG A 1 17 ? -34.013 20.861 -9.310 1.00 0.00 17 ARG A O 5
ATOM 8380 N N . ILE A 1 18 ? -35.166 19.435 -10.614 1.00 0.00 18 ILE A N 5
ATOM 8381 C CA . ILE A 1 18 ? -34.463 18.261 -10.104 1.00 0.00 18 ILE A CA 5
ATOM 8382 C C . ILE A 1 18 ? -32.984 18.313 -10.476 1.00 0.00 18 ILE A C 5
ATOM 8383 O O . ILE A 1 18 ? -32.131 17.855 -9.722 1.00 0.00 18 ILE A O 5
ATOM 8399 N N . PHE A 1 19 ? -32.693 18.879 -11.639 1.00 0.00 19 PHE A N 5
ATOM 8400 C CA . PHE A 1 19 ? -31.317 18.998 -12.107 1.00 0.00 19 PHE A CA 5
ATOM 8401 C C . PHE A 1 19 ? -30.582 20.035 -11.276 1.00 0.00 19 PHE A C 5
ATOM 8402 O O . PHE A 1 19 ? -29.514 19.763 -10.729 1.00 0.00 19 PHE A O 5
ATOM 8419 N N . ILE A 1 20 ? -31.174 21.217 -11.159 1.00 0.00 20 ILE A N 5
ATOM 8420 C CA . ILE A 1 20 ? -30.571 22.268 -10.358 1.00 0.00 20 ILE A CA 5
ATOM 8421 C C . ILE A 1 20 ? -30.485 21.784 -8.919 1.00 0.00 20 ILE A C 5
ATOM 8422 O O . ILE A 1 20 ? -29.492 22.007 -8.226 1.00 0.00 20 ILE A O 5
ATOM 8438 N N . THR A 1 21 ? -31.540 21.099 -8.493 1.00 0.00 21 THR A N 5
ATOM 8439 C CA . THR A 1 21 ? -31.604 20.550 -7.149 1.00 0.00 21 THR A CA 5
ATOM 8440 C C . THR A 1 21 ? -30.709 19.322 -7.039 1.00 0.00 21 THR A C 5
ATOM 8441 O O . THR A 1 21 ? -30.062 19.107 -6.013 1.00 0.00 21 THR A O 5
ATOM 8452 N N . TYR A 1 22 ? -30.672 18.511 -8.098 1.00 0.00 22 TYR A N 5
ATOM 8453 C CA . TYR A 1 22 ? -29.843 17.307 -8.079 1.00 0.00 22 TYR A CA 5
ATOM 8454 C C . TYR A 1 22 ? -28.373 17.679 -8.224 1.00 0.00 22 TYR A C 5
ATOM 8455 O O . TYR A 1 22 ? -27.540 17.294 -7.404 1.00 0.00 22 TYR A O 5
ATOM 8473 N N . MET A 1 23 ? -28.065 18.443 -9.264 1.00 0.00 23 MET A N 5
ATOM 8474 C CA . MET A 1 23 ? -26.696 18.876 -9.500 1.00 0.00 23 MET A CA 5
ATOM 8475 C C . MET A 1 23 ? -26.195 19.678 -8.306 1.00 0.00 23 MET A C 5
ATOM 8476 O O . MET A 1 23 ? -24.996 19.724 -8.033 1.00 0.00 23 MET A O 5
ATOM 8490 N N . ASP A 1 24 ? -27.127 20.309 -7.597 1.00 0.00 24 ASP A N 5
ATOM 8491 C CA . ASP A 1 24 ? -26.772 21.108 -6.429 1.00 0.00 24 ASP A CA 5
ATOM 8492 C C . ASP A 1 24 ? -25.986 20.267 -5.429 1.00 0.00 24 ASP A C 5
ATOM 8493 O O . ASP A 1 24 ? -24.948 20.694 -4.925 1.00 0.00 24 ASP A O 5
ATOM 8502 N N . ASN A 1 25 ? -26.485 19.067 -5.150 1.00 0.00 25 ASN A N 5
ATOM 8503 C CA . ASN A 1 25 ? -25.812 18.174 -4.212 1.00 0.00 25 ASN A CA 5
ATOM 8504 C C . ASN A 1 25 ? -24.376 17.926 -4.662 1.00 0.00 25 ASN A C 5
ATOM 8505 O O . ASN A 1 25 ? -23.468 17.807 -3.839 1.00 0.00 25 ASN A O 5
ATOM 8516 N N . TRP A 1 26 ? -24.181 17.858 -5.974 1.00 0.00 26 TRP A N 5
ATOM 8517 C CA . TRP A 1 26 ? -22.853 17.632 -6.532 1.00 0.00 26 TRP A CA 5
ATOM 8518 C C . TRP A 1 26 ? -21.873 18.677 -6.005 1.00 0.00 26 TRP A C 5
ATOM 8519 O O . TRP A 1 26 ? -20.684 18.402 -5.841 1.00 0.00 26 TRP A O 5
ATOM 8540 N N . ARG A 1 27 ? -22.383 19.876 -5.740 1.00 0.00 27 ARG A N 5
ATOM 8541 C CA . ARG A 1 27 ? -21.546 20.957 -5.231 1.00 0.00 27 ARG A CA 5
ATOM 8542 C C . ARG A 1 27 ? -20.804 20.515 -3.974 1.00 0.00 27 ARG A C 5
ATOM 8543 O O . ARG A 1 27 ? -19.696 20.975 -3.699 1.00 0.00 27 ARG A O 5
ATOM 8564 N N . GLN A 1 28 ? -21.424 19.619 -3.213 1.00 0.00 28 GLN A N 5
ATOM 8565 C CA . GLN A 1 28 ? -20.814 19.120 -1.986 1.00 0.00 28 GLN A CA 5
ATOM 8566 C C . GLN A 1 28 ? -19.637 18.206 -2.307 1.00 0.00 28 GLN A C 5
ATOM 8567 O O . GLN A 1 28 ? -18.734 18.031 -1.490 1.00 0.00 28 GLN A O 5
ATOM 8581 N N . ASN A 1 29 ? -19.654 17.629 -3.504 1.00 0.00 29 ASN A N 5
ATOM 8582 C CA . ASN A 1 29 ? -18.582 16.735 -3.925 1.00 0.00 29 ASN A CA 5
ATOM 8583 C C . ASN A 1 29 ? -17.483 17.518 -4.637 1.00 0.00 29 ASN A C 5
ATOM 8584 O O . ASN A 1 29 ? -16.374 17.017 -4.826 1.00 0.00 29 ASN A O 5
ATOM 8595 N N . THR A 1 30 ? -17.799 18.748 -5.028 1.00 0.00 30 THR A N 5
ATOM 8596 C CA . THR A 1 30 ? -16.832 19.592 -5.719 1.00 0.00 30 THR A CA 5
ATOM 8597 C C . THR A 1 30 ? -15.750 20.065 -4.752 1.00 0.00 30 THR A C 5
ATOM 8598 O O . THR A 1 30 ? -14.602 20.274 -5.146 1.00 0.00 30 THR A O 5
ATOM 8609 N N . THR A 1 31 ? -16.123 20.232 -3.487 1.00 0.00 31 THR A N 5
ATOM 8610 C CA . THR A 1 31 ? -15.172 20.679 -2.476 1.00 0.00 31 THR A CA 5
ATOM 8611 C C . THR A 1 31 ? -13.934 19.789 -2.483 1.00 0.00 31 THR A C 5
ATOM 8612 O O . THR A 1 31 ? -12.812 20.267 -2.312 1.00 0.00 31 THR A O 5
ATOM 8623 N N . ALA A 1 32 ? -14.145 18.492 -2.686 1.00 0.00 32 ALA A N 5
ATOM 8624 C CA . ALA A 1 32 ? -13.039 17.543 -2.717 1.00 0.00 32 ALA A CA 5
ATOM 8625 C C . ALA A 1 32 ? -12.011 17.959 -3.763 1.00 0.00 32 ALA A C 5
ATOM 8626 O O . ALA A 1 32 ? -10.806 17.824 -3.552 1.00 0.00 32 ALA A O 5
ATOM 8633 N N . GLU A 1 33 ? -12.495 18.469 -4.890 1.00 0.00 33 GLU A N 5
ATOM 8634 C CA . GLU A 1 33 ? -11.607 18.905 -5.961 1.00 0.00 33 GLU A CA 5
ATOM 8635 C C . GLU A 1 33 ? -10.581 19.898 -5.427 1.00 0.00 33 GLU A C 5
ATOM 8636 O O . GLU A 1 33 ? -9.433 19.920 -5.871 1.00 0.00 33 GLU A O 5
ATOM 8648 N N . GLN A 1 34 ? -11.004 20.717 -4.469 1.00 0.00 34 GLN A N 5
ATOM 8649 C CA . GLN A 1 34 ? -10.113 21.707 -3.876 1.00 0.00 34 GLN A CA 5
ATOM 8650 C C . GLN A 1 34 ? -8.886 21.027 -3.279 1.00 0.00 34 GLN A C 5
ATOM 8651 O O . GLN A 1 34 ? -7.782 21.567 -3.324 1.00 0.00 34 GLN A O 5
ATOM 8665 N N . GLU A 1 35 ? -9.091 19.838 -2.722 1.00 0.00 35 GLU A N 5
ATOM 8666 C CA . GLU A 1 35 ? -7.996 19.086 -2.119 1.00 0.00 35 GLU A CA 5
ATOM 8667 C C . GLU A 1 35 ? -6.841 18.929 -3.103 1.00 0.00 35 GLU A C 5
ATOM 8668 O O . GLU A 1 35 ? -5.680 19.131 -2.749 1.00 0.00 35 GLU A O 5
ATOM 8680 N N . ALA A 1 36 ? -7.168 18.564 -4.339 1.00 0.00 36 ALA A N 5
ATOM 8681 C CA . ALA A 1 36 ? -6.148 18.381 -5.366 1.00 0.00 36 ALA A CA 5
ATOM 8682 C C . ALA A 1 36 ? -5.310 19.647 -5.522 1.00 0.00 36 ALA A C 5
ATOM 8683 O O . ALA A 1 36 ? -4.103 19.579 -5.756 1.00 0.00 36 ALA A O 5
ATOM 8690 N N . LEU A 1 37 ? -5.958 20.799 -5.392 1.00 0.00 37 LEU A N 5
ATOM 8691 C CA . LEU A 1 37 ? -5.264 22.076 -5.520 1.00 0.00 37 LEU A CA 5
ATOM 8692 C C . LEU A 1 37 ? -4.367 22.323 -4.311 1.00 0.00 37 LEU A C 5
ATOM 8693 O O . LEU A 1 37 ? -3.193 22.665 -4.458 1.00 0.00 37 LEU A O 5
ATOM 8709 N N . GLN A 1 38 ? -4.926 22.149 -3.118 1.00 0.00 38 GLN A N 5
ATOM 8710 C CA . GLN A 1 38 ? -4.164 22.356 -1.891 1.00 0.00 38 GLN A CA 5
ATOM 8711 C C . GLN A 1 38 ? -2.905 21.494 -1.890 1.00 0.00 38 GLN A C 5
ATOM 8712 O O . GLN A 1 38 ? -1.918 21.819 -1.230 1.00 0.00 38 GLN A O 5
ATOM 8726 N N . ALA A 1 39 ? -2.950 20.392 -2.630 1.00 0.00 39 ALA A N 5
ATOM 8727 C CA . ALA A 1 39 ? -1.812 19.483 -2.705 1.00 0.00 39 ALA A CA 5
ATOM 8728 C C . ALA A 1 39 ? -0.676 20.097 -3.521 1.00 0.00 39 ALA A C 5
ATOM 8729 O O . ALA A 1 39 ? 0.498 19.905 -3.204 1.00 0.00 39 ALA A O 5
ATOM 8736 N N . LYS A 1 40 ? -1.029 20.824 -4.575 1.00 0.00 40 LYS A N 5
ATOM 8737 C CA . LYS A 1 40 ? -0.023 21.447 -5.428 1.00 0.00 40 LYS A CA 5
ATOM 8738 C C . LYS A 1 40 ? 0.276 22.873 -4.975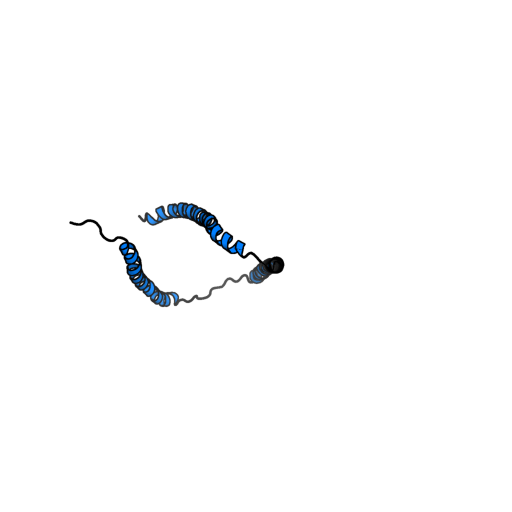 1.00 0.00 40 LYS A C 5
ATOM 8739 O O . LYS A 1 40 ? 1.387 23.370 -5.164 1.00 0.00 40 LYS A O 5
ATOM 8758 N N . VAL A 1 41 ? -0.716 23.528 -4.381 1.00 0.00 41 VAL A N 5
ATOM 8759 C CA . VAL A 1 41 ? -0.539 24.900 -3.912 1.00 0.00 41 VAL A CA 5
ATOM 8760 C C . VAL A 1 41 ? 0.921 25.163 -3.557 1.00 0.00 41 VAL A C 5
ATOM 8761 O O . VAL A 1 41 ? 1.439 26.254 -3.793 1.00 0.00 41 VAL A O 5
ATOM 8774 N N . ASP A 1 42 ? 1.580 24.156 -2.993 1.00 0.00 42 ASP A N 5
ATOM 8775 C CA . ASP A 1 42 ? 2.982 24.291 -2.615 1.00 0.00 42 ASP A CA 5
ATOM 8776 C C . ASP A 1 42 ? 3.884 23.997 -3.808 1.00 0.00 42 ASP A C 5
ATOM 8777 O O . ASP A 1 42 ? 4.841 23.230 -3.704 1.00 0.00 42 ASP A O 5
ATOM 8786 N N . ALA A 1 43 ? 3.569 24.610 -4.944 1.00 0.00 43 ALA A N 5
ATOM 8787 C CA . ALA A 1 43 ? 4.354 24.408 -6.156 1.00 0.00 43 ALA A CA 5
ATOM 8788 C C . ALA A 1 43 ? 5.754 24.991 -5.997 1.00 0.00 43 ALA A C 5
ATOM 8789 O O . ALA A 1 43 ? 6.716 24.492 -6.580 1.00 0.00 43 ALA A O 5
ATOM 8796 N N . GLU A 1 44 ? 5.860 26.053 -5.204 1.00 0.00 44 GLU A N 5
ATOM 8797 C CA . GLU A 1 44 ? 7.148 26.698 -4.976 1.00 0.00 44 GLU A CA 5
ATOM 8798 C C . GLU A 1 44 ? 8.121 25.732 -4.308 1.00 0.00 44 GLU A C 5
ATOM 8799 O O . GLU A 1 44 ? 9.333 25.823 -4.503 1.00 0.00 44 GLU A O 5
ATOM 8811 N N . ASN A 1 45 ? 7.583 24.808 -3.520 1.00 0.00 45 ASN A N 5
ATOM 8812 C CA . ASN A 1 45 ? 8.413 23.830 -2.829 1.00 0.00 45 ASN A CA 5
ATOM 8813 C C . ASN A 1 45 ? 8.685 22.628 -3.727 1.00 0.00 45 ASN A C 5
ATOM 8814 O O . ASN A 1 45 ? 8.071 21.573 -3.570 1.00 0.00 45 ASN A O 5
ATOM 8825 N N . PHE A 1 46 ? 9.609 22.796 -4.668 1.00 0.00 46 PHE A N 5
ATOM 8826 C CA . PHE A 1 46 ? 9.953 21.718 -5.587 1.00 0.00 46 PHE A CA 5
ATOM 8827 C C . PHE A 1 46 ? 10.323 20.455 -4.816 1.00 0.00 46 PHE A C 5
ATOM 8828 O O . PHE A 1 46 ? 10.080 19.341 -5.279 1.00 0.00 46 PHE A O 5
ATOM 8845 N N . TYR A 1 47 ? 10.907 20.637 -3.637 1.00 0.00 47 TYR A N 5
ATOM 8846 C CA . TYR A 1 47 ? 11.301 19.502 -2.812 1.00 0.00 47 TYR A CA 5
ATOM 8847 C C . TYR A 1 47 ? 10.101 18.601 -2.541 1.00 0.00 47 TYR A C 5
ATOM 8848 O O . TYR A 1 47 ? 10.252 17.406 -2.289 1.00 0.00 47 TYR A O 5
ATOM 8866 N N . TYR A 1 48 ? 8.908 19.184 -2.599 1.00 0.00 48 TYR A N 5
ATOM 8867 C CA . TYR A 1 48 ? 7.684 18.427 -2.362 1.00 0.00 48 TYR A CA 5
ATOM 8868 C C . TYR A 1 48 ? 7.491 17.379 -3.452 1.00 0.00 48 TYR A C 5
ATOM 8869 O O . TYR A 1 48 ? 6.845 16.353 -3.235 1.00 0.00 48 TYR A O 5
ATOM 8887 N N . VAL A 1 49 ? 8.053 17.644 -4.627 1.00 0.00 49 VAL A N 5
ATOM 8888 C CA . VAL A 1 49 ? 7.937 16.720 -5.748 1.00 0.00 49 VAL A CA 5
ATOM 8889 C C . VAL A 1 49 ? 8.527 15.359 -5.391 1.00 0.00 49 VAL A C 5
ATOM 8890 O O . VAL A 1 49 ? 7.928 14.321 -5.668 1.00 0.00 49 VAL A O 5
ATOM 8903 N N . ILE A 1 50 ? 9.705 15.370 -4.775 1.00 0.00 50 ILE A N 5
ATOM 8904 C CA . ILE A 1 50 ? 10.362 14.127 -4.387 1.00 0.00 50 ILE A CA 5
ATOM 8905 C C . ILE A 1 50 ? 9.677 13.518 -3.167 1.00 0.00 50 ILE A C 5
ATOM 8906 O O . ILE A 1 50 ? 9.667 12.299 -2.991 1.00 0.00 50 ILE A O 5
ATOM 8922 N N . LEU A 1 51 ? 9.109 14.377 -2.328 1.00 0.00 51 LEU A N 5
ATOM 8923 C CA . LEU A 1 51 ? 8.427 13.919 -1.124 1.00 0.00 51 LEU A CA 5
ATOM 8924 C C . LEU A 1 51 ? 7.146 13.171 -1.481 1.00 0.00 51 LEU A C 5
ATOM 8925 O O . LEU A 1 51 ? 6.788 12.189 -0.830 1.00 0.00 51 LEU A O 5
ATOM 8941 N N . TYR A 1 52 ? 6.459 13.640 -2.518 1.00 0.00 52 TYR A N 5
ATOM 8942 C CA . TYR A 1 52 ? 5.218 13.005 -2.949 1.00 0.00 52 TYR A CA 5
ATOM 8943 C C . TYR A 1 52 ? 5.501 11.651 -3.592 1.00 0.00 52 TYR A C 5
ATOM 8944 O O . TYR A 1 52 ? 4.776 10.683 -3.367 1.00 0.00 52 TYR A O 5
ATOM 8962 N N . LEU A 1 53 ? 6.559 11.592 -4.394 1.00 0.00 53 LEU A N 5
ATOM 8963 C CA . LEU A 1 53 ? 6.928 10.352 -5.066 1.00 0.00 53 LEU A CA 5
ATOM 8964 C C . LEU A 1 53 ? 7.063 9.214 -4.059 1.00 0.00 53 LEU A C 5
ATOM 8965 O O . LEU A 1 53 ? 6.639 8.088 -4.322 1.00 0.00 53 LEU A O 5
ATOM 8981 N N . MET A 1 54 ? 7.658 9.511 -2.908 1.00 0.00 54 MET A N 5
ATOM 8982 C CA . MET A 1 54 ? 7.843 8.500 -1.873 1.00 0.00 54 MET A CA 5
ATOM 8983 C C . MET A 1 54 ? 6.497 8.034 -1.325 1.00 0.00 54 MET A C 5
ATOM 8984 O O . MET A 1 54 ? 6.345 6.880 -0.925 1.00 0.00 54 MET A O 5
ATOM 8998 N N . VAL A 1 55 ? 5.524 8.939 -1.307 1.00 0.00 55 VAL A N 5
ATOM 8999 C CA . VAL A 1 55 ? 4.195 8.607 -0.803 1.00 0.00 55 VAL A CA 5
ATOM 9000 C C . VAL A 1 55 ? 3.428 7.767 -1.819 1.00 0.00 55 VAL A C 5
ATOM 9001 O O . VAL A 1 55 ? 2.528 7.009 -1.457 1.00 0.00 55 VAL A O 5
ATOM 9014 N N . MET A 1 56 ? 3.789 7.908 -3.090 1.00 0.00 56 MET A N 5
ATOM 9015 C CA . MET A 1 56 ? 3.124 7.158 -4.148 1.00 0.00 56 MET A CA 5
ATOM 9016 C C . MET A 1 56 ? 3.416 5.667 -4.019 1.00 0.00 56 MET A C 5
ATOM 9017 O O . MET A 1 56 ? 2.501 4.856 -3.887 1.00 0.00 56 MET A O 5
ATOM 9031 N N . ILE A 1 57 ? 4.696 5.314 -4.059 1.00 0.00 57 ILE A N 5
ATOM 9032 C CA . ILE A 1 57 ? 5.094 3.916 -3.945 1.00 0.00 57 ILE A CA 5
ATOM 9033 C C . ILE A 1 57 ? 4.495 3.290 -2.690 1.00 0.00 57 ILE A C 5
ATOM 9034 O O . ILE A 1 57 ? 4.008 2.159 -2.721 1.00 0.00 57 ILE A O 5
ATOM 9050 N N . GLY A 1 58 ? 4.533 4.032 -1.588 1.00 0.00 58 GLY A N 5
ATOM 9051 C CA . GLY A 1 58 ? 3.992 3.540 -0.327 1.00 0.00 58 GLY A CA 5
ATOM 9052 C C . GLY A 1 58 ? 2.508 3.211 -0.458 1.00 0.00 58 GLY A C 5
ATOM 9053 O O . GLY A 1 58 ? 2.020 2.251 0.138 1.00 0.00 58 GLY A O 5
ATOM 9057 N N . MET A 1 59 ? 1.794 4.016 -1.239 1.00 0.00 59 MET A N 5
ATOM 9058 C CA . MET A 1 59 ? 0.364 3.802 -1.438 1.00 0.00 59 MET A CA 5
ATOM 9059 C C . MET A 1 59 ? 0.110 2.459 -2.115 1.00 0.00 59 MET A C 5
ATOM 9060 O O . MET A 1 59 ? -0.786 1.714 -1.720 1.00 0.00 59 MET A O 5
ATOM 9074 N N . PHE A 1 60 ? 0.903 2.157 -3.138 1.00 0.00 60 PHE A N 5
ATOM 9075 C CA . PHE A 1 60 ? 0.753 0.899 -3.862 1.00 0.00 60 PHE A CA 5
ATOM 9076 C C . PHE A 1 60 ? 0.879 -0.282 -2.906 1.00 0.00 60 PHE A C 5
ATOM 9077 O O . PHE A 1 60 ? 0.167 -1.278 -3.037 1.00 0.00 60 PHE A O 5
ATOM 9094 N N . SER A 1 61 ? 1.789 -0.161 -1.946 1.00 0.00 61 SER A N 5
ATOM 9095 C CA . SER A 1 61 ? 2.003 -1.221 -0.969 1.00 0.00 61 SER A CA 5
ATOM 9096 C C . SER A 1 61 ? 0.851 -1.269 0.030 1.00 0.00 61 SER A C 5
ATOM 9097 O O . SER A 1 61 ? 0.493 -2.336 0.530 1.00 0.00 61 SER A O 5
ATOM 9105 N N . PHE A 1 62 ? 0.281 -0.105 0.321 1.00 0.00 62 PHE A N 5
ATOM 9106 C CA . PHE A 1 62 ? -0.826 -0.020 1.267 1.00 0.00 62 PHE A CA 5
ATOM 9107 C C . PHE A 1 62 ? -2.046 -0.780 0.751 1.00 0.00 62 PHE A C 5
ATOM 9108 O O . PHE A 1 62 ? -2.655 -1.561 1.480 1.00 0.00 62 PHE A O 5
ATOM 9125 N N . ILE A 1 63 ? -2.399 -0.544 -0.508 1.00 0.00 63 ILE A N 5
ATOM 9126 C CA . ILE A 1 63 ? -3.550 -1.216 -1.100 1.00 0.00 63 ILE A CA 5
ATOM 9127 C C . ILE A 1 63 ? -3.218 -2.667 -1.436 1.00 0.00 63 ILE A C 5
ATOM 9128 O O . ILE A 1 63 ? -3.956 -3.581 -1.070 1.00 0.00 63 ILE A O 5
ATOM 9144 N N . ILE A 1 64 ? -2.107 -2.871 -2.136 1.00 0.00 64 ILE A N 5
ATOM 9145 C CA . ILE A 1 64 ? -1.694 -4.217 -2.517 1.00 0.00 64 ILE A CA 5
ATOM 9146 C C . ILE A 1 64 ? -1.662 -5.138 -1.302 1.00 0.00 64 ILE A C 5
ATOM 9147 O O . ILE A 1 64 ? -2.297 -6.192 -1.295 1.00 0.00 64 ILE A O 5
ATOM 9163 N N . VAL A 1 65 ? -0.920 -4.736 -0.274 1.00 0.00 65 VAL A N 5
ATOM 9164 C CA . VAL A 1 65 ? -0.820 -5.541 0.937 1.00 0.00 65 VAL A CA 5
ATOM 9165 C C . VAL A 1 65 ? -2.204 -5.777 1.532 1.00 0.00 65 VAL A C 5
ATOM 9166 O O . VAL A 1 65 ? -2.457 -6.810 2.150 1.00 0.00 65 VAL A O 5
ATOM 9179 N N . ALA A 1 66 ? -3.099 -4.812 1.338 1.00 0.00 66 ALA A N 5
ATOM 9180 C CA . ALA A 1 66 ? -4.457 -4.930 1.855 1.00 0.00 66 ALA A CA 5
ATOM 9181 C C . ALA A 1 66 ? -5.111 -6.209 1.347 1.00 0.00 66 ALA A C 5
ATOM 9182 O O . ALA A 1 66 ? -5.722 -6.954 2.113 1.00 0.00 66 ALA A O 5
ATOM 9189 N N . ILE A 1 67 ? -4.979 -6.458 0.047 1.00 0.00 67 ILE A N 5
ATOM 9190 C CA . ILE A 1 67 ? -5.563 -7.651 -0.558 1.00 0.00 67 ILE A CA 5
ATOM 9191 C C . ILE A 1 67 ? -4.923 -8.912 0.014 1.00 0.00 67 ILE A C 5
ATOM 9192 O O . ILE A 1 67 ? -5.604 -9.907 0.263 1.00 0.00 67 ILE A O 5
ATOM 9208 N N . LEU A 1 68 ? -3.611 -8.864 0.224 1.00 0.00 68 LEU A N 5
ATOM 9209 C CA . LEU A 1 68 ? -2.895 -10.010 0.771 1.00 0.00 68 LEU A CA 5
ATOM 9210 C C . LEU A 1 68 ? -3.522 -10.446 2.092 1.00 0.00 68 LEU A C 5
ATOM 9211 O O . LEU A 1 68 ? -3.692 -11.638 2.348 1.00 0.00 68 LEU A O 5
ATOM 9227 N N . VAL A 1 69 ? -3.868 -9.469 2.925 1.00 0.00 69 VAL A N 5
ATOM 9228 C CA . VAL A 1 69 ? -4.481 -9.757 4.216 1.00 0.00 69 VAL A CA 5
ATOM 9229 C C . VAL A 1 69 ? -5.820 -10.461 4.026 1.00 0.00 69 VAL A C 5
ATOM 9230 O O . VAL A 1 69 ? -6.163 -11.380 4.769 1.00 0.00 69 VAL A O 5
ATOM 9243 N N . SER A 1 70 ? -6.570 -10.025 3.019 1.00 0.00 70 SER A N 5
ATOM 9244 C CA . SER A 1 70 ? -7.868 -10.622 2.731 1.00 0.00 70 SER A CA 5
ATOM 9245 C C . SER A 1 70 ? -7.676 -12.033 2.197 1.00 0.00 70 SER A C 5
ATOM 9246 O O . SER A 1 70 ? -8.321 -12.976 2.651 1.00 0.00 70 SER A O 5
ATOM 9254 N N . THR A 1 71 ? -6.767 -12.167 1.239 1.00 0.00 71 THR A N 5
ATOM 9255 C CA . THR A 1 71 ? -6.475 -13.468 0.659 1.00 0.00 71 THR A CA 5
ATOM 9256 C C . THR A 1 71 ? -5.872 -14.376 1.723 1.00 0.00 71 THR A C 5
ATOM 9257 O O . THR A 1 71 ? -6.073 -15.591 1.706 1.00 0.00 71 THR A O 5
ATOM 9268 N N . VAL A 1 72 ? -5.139 -13.771 2.653 1.00 0.00 72 VAL A N 5
ATOM 9269 C CA . VAL A 1 72 ? -4.516 -14.530 3.732 1.00 0.00 72 VAL A CA 5
ATOM 9270 C C . VAL A 1 72 ? -5.564 -14.930 4.761 1.00 0.00 72 VAL A C 5
ATOM 9271 O O . VAL A 1 72 ? -5.658 -16.094 5.150 1.00 0.00 72 VAL A O 5
ATOM 9284 N N . LYS A 1 73 ? -6.358 -13.954 5.188 1.00 0.00 73 LYS A N 5
ATOM 9285 C CA . LYS A 1 73 ? -7.406 -14.207 6.164 1.00 0.00 73 LYS A CA 5
ATOM 9286 C C . LYS A 1 73 ? -8.492 -15.079 5.546 1.00 0.00 73 LYS A C 5
ATOM 9287 O O . LYS A 1 73 ? -9.155 -15.850 6.241 1.00 0.00 73 LYS A O 5
ATOM 9306 N N . SER A 1 74 ? -8.665 -14.950 4.235 1.00 0.00 74 SER A N 5
ATOM 9307 C CA . SER A 1 74 ? -9.671 -15.733 3.526 1.00 0.00 74 SER A CA 5
ATOM 9308 C C . SER A 1 74 ? -9.418 -17.224 3.716 1.00 0.00 74 SER A C 5
ATOM 9309 O O . SER A 1 74 ? -10.326 -18.041 3.571 1.00 0.00 74 SER A O 5
ATOM 9317 N N . LYS A 1 75 ? -8.177 -17.572 4.041 1.00 0.00 75 LYS A N 5
ATOM 9318 C CA . LYS A 1 75 ? -7.815 -18.969 4.249 1.00 0.00 75 LYS A CA 5
ATOM 9319 C C . LYS A 1 75 ? -8.550 -19.538 5.458 1.00 0.00 75 LYS A C 5
ATOM 9320 O O . LYS A 1 75 ? -9.193 -20.584 5.370 1.00 0.00 75 LYS A O 5
ATOM 9339 N N . ARG A 1 76 ? -8.451 -18.840 6.585 1.00 0.00 76 ARG A N 5
ATOM 9340 C CA . ARG A 1 76 ? -9.114 -19.284 7.806 1.00 0.00 76 ARG A CA 5
ATOM 9341 C C . ARG A 1 76 ? -10.613 -19.435 7.571 1.00 0.00 76 ARG A C 5
ATOM 9342 O O . ARG A 1 76 ? -11.247 -20.345 8.105 1.00 0.00 76 ARG A O 5
ATOM 9363 N N . ARG A 1 77 ? -11.168 -18.537 6.761 1.00 0.00 77 ARG A N 5
ATOM 9364 C CA . ARG A 1 77 ? -12.593 -18.567 6.442 1.00 0.00 77 ARG A CA 5
ATOM 9365 C C . ARG A 1 77 ? -13.436 -18.250 7.675 1.00 0.00 77 ARG A C 5
ATOM 9366 O O . ARG A 1 77 ? -14.315 -17.390 7.631 1.00 0.00 77 ARG A O 5
ATOM 9387 N N . GLU A 1 78 ? -13.167 -18.950 8.772 1.00 0.00 78 GLU A N 5
ATOM 9388 C CA . GLU A 1 78 ? -13.913 -18.730 10.005 1.00 0.00 78 GLU A CA 5
ATOM 9389 C C . GLU A 1 78 ? -12.985 -18.265 11.122 1.00 0.00 78 GLU A C 5
ATOM 9390 O O . GLU A 1 78 ? -11.777 -18.129 10.923 1.00 0.00 78 GLU A O 5
ATOM 9402 N N . HIS A 1 79 ? -13.557 -18.024 12.296 1.00 0.00 79 HIS A N 5
ATOM 9403 C CA . HIS A 1 79 ? -12.771 -17.575 13.440 1.00 0.00 79 HIS A CA 5
ATOM 9404 C C . HIS A 1 79 ? -11.942 -18.725 14.001 1.00 0.00 79 HIS A C 5
ATOM 9405 O O . HIS A 1 79 ? -11.854 -18.906 15.215 1.00 0.00 79 HIS A O 5
ATOM 9420 N N . SER A 1 80 ? -11.335 -19.499 13.107 1.00 0.00 80 SER A N 5
ATOM 9421 C CA . SER A 1 80 ? -10.513 -20.631 13.521 1.00 0.00 80 SER A CA 5
ATOM 9422 C C . SER A 1 80 ? -9.723 -20.289 14.780 1.00 0.00 80 SER A C 5
ATOM 9423 O O . SER A 1 80 ? -9.452 -19.121 15.058 1.00 0.00 80 SER A O 5
ATOM 9431 N N . ASN A 1 81 ? -9.357 -21.318 15.540 1.00 0.00 81 ASN A N 5
ATOM 9432 C CA . ASN A 1 81 ? -8.598 -21.114 16.768 1.00 0.00 81 ASN A CA 5
ATOM 9433 C C . ASN A 1 81 ? -7.142 -21.522 16.573 1.00 0.00 81 ASN A C 5
ATOM 9434 O O . ASN A 1 81 ? -6.771 -22.670 16.815 1.00 0.00 81 ASN A O 5
ATOM 9445 N N . ASP A 1 82 ? -6.319 -20.575 16.132 1.00 0.00 82 ASP A N 5
ATOM 9446 C CA . ASP A 1 82 ? -4.904 -20.850 15.909 1.00 0.00 82 ASP A CA 5
ATOM 9447 C C . ASP A 1 82 ? -4.040 -19.974 16.818 1.00 0.00 82 ASP A C 5
ATOM 9448 O O . ASP A 1 82 ? -4.289 -18.776 16.953 1.00 0.00 82 ASP A O 5
ATOM 9457 N N . PRO A 1 83 ? -3.035 -20.542 17.441 1.00 0.00 83 PRO A N 5
ATOM 9458 C CA . PRO A 1 83 ? -2.126 -19.788 18.352 1.00 0.00 83 PRO A CA 5
ATOM 9459 C C . PRO A 1 83 ? -1.147 -18.896 17.590 1.00 0.00 83 PRO A C 5
ATOM 9460 O O . PRO A 1 83 ? -0.473 -19.346 16.665 1.00 0.00 83 PRO A O 5
ATOM 9471 N N . TYR A 1 84 ? -1.073 -17.631 17.993 1.00 0.00 84 TYR A N 5
ATOM 9472 C CA . TYR A 1 84 ? -0.170 -16.685 17.347 1.00 0.00 84 TYR A CA 5
ATOM 9473 C C . TYR A 1 84 ? 0.905 -16.225 18.327 1.00 0.00 84 TYR A C 5
ATOM 9474 O O . TYR A 1 84 ? 0.600 -15.659 19.376 1.00 0.00 84 TYR A O 5
ATOM 9492 N N . HIS A 1 85 ? 2.164 -16.478 17.981 1.00 0.00 85 HIS A N 5
ATOM 9493 C CA . HIS A 1 85 ? 3.273 -16.086 18.844 1.00 0.00 85 HIS A CA 5
ATOM 9494 C C . HIS A 1 85 ? 4.320 -15.300 18.059 1.00 0.00 85 HIS A C 5
ATOM 9495 O O . HIS A 1 85 ? 5.131 -14.581 18.641 1.00 0.00 85 HIS A O 5
ATOM 9510 N N . GLN A 1 86 ? 4.297 -15.441 16.738 1.00 0.00 86 GLN A N 5
ATOM 9511 C CA . GLN A 1 86 ? 5.251 -14.736 15.890 1.00 0.00 86 GLN A CA 5
ATOM 9512 C C . GLN A 1 86 ? 5.253 -13.245 16.213 1.00 0.00 86 GLN A C 5
ATOM 9513 O O . GLN A 1 86 ? 6.243 -12.551 15.985 1.00 0.00 86 GLN A O 5
ATOM 9527 N N . TYR A 1 87 ? 4.135 -12.762 16.744 1.00 0.00 87 TYR A N 5
ATOM 9528 C CA . TYR A 1 87 ? 4.015 -11.352 17.096 1.00 0.00 87 TYR A CA 5
ATOM 9529 C C . TYR A 1 87 ? 4.829 -11.041 18.349 1.00 0.00 87 TYR A C 5
ATOM 9530 O O . TYR A 1 87 ? 4.831 -9.909 18.834 1.00 0.00 87 TYR A O 5
ATOM 9548 N N . ILE A 1 88 ? 5.518 -12.052 18.867 1.00 0.00 88 ILE A N 5
ATOM 9549 C CA . ILE A 1 88 ? 6.332 -11.877 20.065 1.00 0.00 88 ILE A CA 5
ATOM 9550 C C . ILE A 1 88 ? 7.561 -11.024 19.764 1.00 0.00 88 ILE A C 5
ATOM 9551 O O . ILE A 1 88 ? 8.177 -10.466 20.672 1.00 0.00 88 ILE A O 5
ATOM 9567 N N . VAL A 1 89 ? 7.915 -10.927 18.487 1.00 0.00 89 VAL A N 5
ATOM 9568 C CA . VAL A 1 89 ? 9.075 -10.139 18.085 1.00 0.00 89 VAL A CA 5
ATOM 9569 C C . VAL A 1 89 ? 8.897 -8.681 18.495 1.00 0.00 89 VAL A C 5
ATOM 9570 O O . VAL A 1 89 ? 9.854 -8.016 18.891 1.00 0.00 89 VAL A O 5
ATOM 9583 N N . GLU A 1 90 ? 7.666 -8.190 18.393 1.00 0.00 90 GLU A N 5
ATOM 9584 C CA . GLU A 1 90 ? 7.374 -6.808 18.755 1.00 0.00 90 GLU A CA 5
ATOM 9585 C C . GLU A 1 90 ? 7.325 -6.651 20.271 1.00 0.00 90 GLU A C 5
ATOM 9586 O O . GLU A 1 90 ? 7.784 -5.647 20.816 1.00 0.00 90 GLU A O 5
ATOM 9598 N N . ASP A 1 91 ? 6.764 -7.648 20.945 1.00 0.00 91 ASP A N 5
ATOM 9599 C CA . ASP A 1 91 ? 6.658 -7.610 22.398 1.00 0.00 91 ASP A CA 5
ATOM 9600 C C . ASP A 1 91 ? 8.043 -7.596 23.038 1.00 0.00 91 ASP A C 5
ATOM 9601 O O . ASP A 1 91 ? 8.215 -7.106 24.154 1.00 0.00 91 ASP A O 5
ATOM 9610 N N . TRP A 1 92 ? 9.027 -8.136 22.325 1.00 0.00 92 TRP A N 5
ATOM 9611 C CA . TRP A 1 92 ? 10.391 -8.176 22.840 1.00 0.00 92 TRP A CA 5
ATOM 9612 C C . TRP A 1 92 ? 10.893 -6.765 23.125 1.00 0.00 92 TRP A C 5
ATOM 9613 O O . TRP A 1 92 ? 11.496 -6.510 24.167 1.00 0.00 92 TRP A O 5
ATOM 9634 N N . GLN A 1 93 ? 10.635 -5.849 22.197 1.00 0.00 93 GLN A N 5
ATOM 9635 C CA . GLN A 1 93 ? 11.062 -4.466 22.368 1.00 0.00 93 GLN A CA 5
ATOM 9636 C C . GLN A 1 93 ? 10.325 -3.832 23.543 1.00 0.00 93 GLN A C 5
ATOM 9637 O O . GLN A 1 93 ? 10.864 -2.970 24.236 1.00 0.00 93 GLN A O 5
ATOM 9651 N N . GLU A 1 94 ? 9.091 -4.273 23.761 1.00 0.00 94 GLU A N 5
ATOM 9652 C CA . GLU A 1 94 ? 8.285 -3.755 24.859 1.00 0.00 94 GLU A CA 5
ATOM 9653 C C . GLU A 1 94 ? 8.764 -4.340 26.182 1.00 0.00 94 GLU A C 5
ATOM 9654 O O . GLU A 1 94 ? 8.945 -3.622 27.165 1.00 0.00 94 GLU A O 5
ATOM 9666 N N . LYS A 1 95 ? 8.975 -5.653 26.192 1.00 0.00 95 LYS A N 5
ATOM 9667 C CA . LYS A 1 95 ? 9.441 -6.337 27.391 1.00 0.00 95 LYS A CA 5
ATOM 9668 C C . LYS A 1 95 ? 10.926 -6.066 27.608 1.00 0.00 95 LYS A C 5
ATOM 9669 O O . LYS A 1 95 ? 11.426 -6.144 28.730 1.00 0.00 95 LYS A O 5
ATOM 9688 N N . TYR A 1 96 ? 11.624 -5.749 26.521 1.00 0.00 96 TYR A N 5
ATOM 9689 C CA . TYR A 1 96 ? 13.054 -5.469 26.596 1.00 0.00 96 TYR A CA 5
ATOM 9690 C C . TYR A 1 96 ? 13.307 -4.135 27.294 1.00 0.00 96 TYR A C 5
ATOM 9691 O O . TYR A 1 96 ? 14.264 -3.994 28.053 1.00 0.00 96 TYR A O 5
ATOM 9709 N N . LYS A 1 97 ? 12.443 -3.162 27.028 1.00 0.00 97 LYS A N 5
ATOM 9710 C CA . LYS A 1 97 ? 12.584 -1.843 27.633 1.00 0.00 97 LYS A CA 5
ATOM 9711 C C . LYS A 1 97 ? 12.362 -1.912 29.141 1.00 0.00 97 LYS A C 5
ATOM 9712 O O . LYS A 1 97 ? 12.981 -1.172 29.905 1.00 0.00 97 LYS A O 5
ATOM 9731 N N . SER A 1 98 ? 11.469 -2.801 29.562 1.00 0.00 98 SER A N 5
ATOM 9732 C CA . SER A 1 98 ? 11.165 -2.956 30.980 1.00 0.00 98 SER A CA 5
ATOM 9733 C C . SER A 1 98 ? 12.298 -3.673 31.709 1.00 0.00 98 SER A C 5
ATOM 9734 O O . SER A 1 98 ? 12.557 -3.410 32.884 1.00 0.00 98 SER A O 5
ATOM 9742 N N . GLN A 1 99 ? 12.965 -4.583 31.010 1.00 0.00 99 GLN A N 5
ATOM 9743 C CA . GLN A 1 99 ? 14.062 -5.339 31.605 1.00 0.00 99 GLN A CA 5
ATOM 9744 C C . GLN A 1 99 ? 15.159 -4.408 32.120 1.00 0.00 99 GLN A C 5
ATOM 9745 O O . GLN A 1 99 ? 15.665 -4.586 33.228 1.00 0.00 99 GLN A O 5
ATOM 9759 N N . ILE A 1 100 ? 15.530 -3.424 31.306 1.00 0.00 100 ILE A N 5
ATOM 9760 C CA . ILE A 1 100 ? 16.577 -2.483 31.690 1.00 0.00 100 ILE A CA 5
ATOM 9761 C C . ILE A 1 100 ? 16.073 -1.493 32.736 1.00 0.00 100 ILE A C 5
ATOM 9762 O O . ILE A 1 100 ? 16.826 -1.064 33.611 1.00 0.00 100 ILE A O 5
ATOM 9778 N N . LEU A 1 101 ? 14.801 -1.126 32.637 1.00 0.00 101 LEU A N 5
ATOM 9779 C CA . LEU A 1 101 ? 14.216 -0.177 33.579 1.00 0.00 101 LEU A CA 5
ATOM 9780 C C . LEU A 1 101 ? 14.265 -0.718 35.005 1.00 0.00 101 LEU A C 5
ATOM 9781 O O . LEU A 1 101 ? 14.544 0.021 35.949 1.00 0.00 101 LEU A O 5
ATOM 9797 N N . ASN A 1 102 ? 13.989 -2.009 35.157 1.00 0.00 102 ASN A N 5
ATOM 9798 C CA . ASN A 1 102 ? 14.001 -2.632 36.477 1.00 0.00 102 ASN A CA 5
ATOM 9799 C C . ASN A 1 102 ? 15.382 -2.527 37.117 1.00 0.00 102 ASN A C 5
ATOM 9800 O O . ASN A 1 102 ? 15.504 -2.435 38.338 1.00 0.00 102 ASN A O 5
ATOM 9811 N N . LEU A 1 103 ? 16.420 -2.546 36.288 1.00 0.00 103 LEU A N 5
ATOM 9812 C CA . LEU A 1 103 ? 17.789 -2.456 36.788 1.00 0.00 103 LEU A CA 5
ATOM 9813 C C . LEU A 1 103 ? 17.995 -1.171 37.586 1.00 0.00 103 LEU A C 5
ATOM 9814 O O . LEU A 1 103 ? 18.722 -1.157 38.580 1.00 0.00 103 LEU A O 5
ATOM 9830 N N . GLU A 1 104 ? 17.358 -0.091 37.142 1.00 0.00 104 GLU A N 5
ATOM 9831 C CA . GLU A 1 104 ? 17.487 1.193 37.823 1.00 0.00 104 GLU A CA 5
ATOM 9832 C C . GLU A 1 104 ? 16.766 1.172 39.167 1.00 0.00 104 GLU A C 5
ATOM 9833 O O . GLU A 1 104 ? 17.326 1.568 40.189 1.00 0.00 104 GLU A O 5
ATOM 9845 N N . GLU A 1 105 ? 15.519 0.714 39.158 1.00 0.00 105 GLU A N 5
ATOM 9846 C CA . GLU A 1 105 ? 14.731 0.654 40.384 1.00 0.00 105 GLU A CA 5
ATOM 9847 C C . GLU A 1 105 ? 15.415 -0.226 41.426 1.00 0.00 105 GLU A C 5
ATOM 9848 O O . GLU A 1 105 ? 15.313 0.027 42.627 1.00 0.00 105 GLU A O 5
ATOM 9860 N N . SER A 1 106 ? 16.107 -1.261 40.962 1.00 0.00 106 SER A N 5
ATOM 9861 C CA . SER A 1 106 ? 16.800 -2.172 41.868 1.00 0.00 106 SER A CA 5
ATOM 9862 C C . SER A 1 106 ? 17.938 -1.457 42.590 1.00 0.00 106 SER A C 5
ATOM 9863 O O . SER A 1 106 ? 18.126 -1.630 43.795 1.00 0.00 106 SER A O 5
ATOM 9871 N N . LYS A 1 107 ? 18.697 -0.655 41.849 1.00 0.00 107 LYS A N 5
ATOM 9872 C CA . LYS A 1 107 ? 19.815 0.077 42.433 1.00 0.00 107 LYS A CA 5
ATOM 9873 C C . LYS A 1 107 ? 19.346 0.918 43.615 1.00 0.00 107 LYS A C 5
ATOM 9874 O O . LYS A 1 107 ? 20.016 0.988 44.646 1.00 0.00 107 LYS A O 5
ATOM 9893 N N . ALA A 1 108 ? 18.191 1.554 43.459 1.00 0.00 108 ALA A N 5
ATOM 9894 C CA . ALA A 1 108 ? 17.642 2.387 44.520 1.00 0.00 108 ALA A CA 5
ATOM 9895 C C . ALA A 1 108 ? 17.501 1.586 45.809 1.00 0.00 108 ALA A C 5
ATOM 9896 O O . ALA A 1 108 ? 17.788 2.086 46.898 1.00 0.00 108 ALA A O 5
ATOM 9903 N N . THR A 1 109 ? 17.060 0.340 45.678 1.00 0.00 109 THR A N 5
ATOM 9904 C CA . THR A 1 109 ? 16.886 -0.527 46.838 1.00 0.00 109 THR A CA 5
ATOM 9905 C C . THR A 1 109 ? 18.222 -0.770 47.532 1.00 0.00 109 THR A C 5
ATOM 9906 O O . THR A 1 109 ? 18.296 -0.805 48.760 1.00 0.00 109 THR A O 5
ATOM 9917 N N . ILE A 1 110 ? 19.276 -0.935 46.739 1.00 0.00 110 ILE A N 5
ATOM 9918 C CA . ILE A 1 110 ? 20.605 -1.171 47.291 1.00 0.00 110 ILE A CA 5
ATOM 9919 C C . ILE A 1 110 ? 21.050 0.019 48.134 1.00 0.00 110 ILE A C 5
ATOM 9920 O O . ILE A 1 110 ? 21.665 -0.148 49.187 1.00 0.00 110 ILE A O 5
ATOM 9936 N N . HIS A 1 111 ? 20.730 1.222 47.666 1.00 0.00 111 HIS A N 5
ATOM 9937 C CA . HIS A 1 111 ? 21.095 2.434 48.389 1.00 0.00 111 HIS A CA 5
ATOM 9938 C C . HIS A 1 111 ? 20.464 2.431 49.777 1.00 0.00 111 HIS A C 5
ATOM 9939 O O . HIS A 1 111 ? 21.069 2.886 50.747 1.00 0.00 111 HIS A O 5
ATOM 9954 N N . GLU A 1 112 ? 19.244 1.909 49.861 1.00 0.00 112 GLU A N 5
ATOM 9955 C CA . GLU A 1 112 ? 18.539 1.843 51.135 1.00 0.00 112 GLU A CA 5
ATOM 9956 C C . GLU A 1 112 ? 19.352 1.044 52.146 1.00 0.00 112 GLU A C 5
ATOM 9957 O O . GLU A 1 112 ? 19.530 1.465 53.289 1.00 0.00 112 GLU A O 5
ATOM 9969 N N . ASN A 1 113 ? 19.851 -0.109 51.713 1.00 0.00 113 ASN A N 5
ATOM 9970 C CA . ASN A 1 113 ? 20.651 -0.961 52.583 1.00 0.00 113 ASN A CA 5
ATOM 9971 C C . ASN A 1 113 ? 21.828 -0.175 53.151 1.00 0.00 113 ASN A C 5
ATOM 9972 O O . ASN A 1 113 ? 22.295 -0.446 54.257 1.00 0.00 113 ASN A O 5
ATOM 9983 N N . ILE A 1 114 ? 22.302 0.802 52.383 1.00 0.00 114 ILE A N 5
ATOM 9984 C CA . ILE A 1 114 ? 23.423 1.627 52.817 1.00 0.00 114 ILE A CA 5
ATOM 9985 C C . ILE A 1 114 ? 22.983 2.579 53.923 1.00 0.00 114 ILE A C 5
ATOM 9986 O O . ILE A 1 114 ? 23.809 3.089 54.682 1.00 0.00 114 ILE A O 5
ATOM 10002 N N . GLY A 1 115 ? 21.678 2.814 54.009 1.00 0.00 115 GLY A N 5
ATOM 10003 C CA . GLY A 1 115 ? 21.139 3.707 55.028 1.00 0.00 115 GLY A CA 5
ATOM 10004 C C . GLY A 1 115 ? 21.219 3.063 56.407 1.00 0.00 115 GLY A C 5
ATOM 10005 O O . GLY A 1 115 ? 21.173 3.750 57.428 1.00 0.00 115 GLY A O 5
ATOM 10009 N N . ALA A 1 116 ? 21.339 1.740 56.430 1.00 0.00 116 ALA A N 5
ATOM 10010 C CA . ALA A 1 116 ? 21.427 1.012 57.691 1.00 0.00 116 ALA A CA 5
ATOM 10011 C C . ALA A 1 116 ? 22.661 1.448 58.475 1.00 0.00 116 ALA A C 5
ATOM 10012 O O . ALA A 1 116 ? 22.581 1.731 59.670 1.00 0.00 116 ALA A O 5
ATOM 10019 N N . ALA A 1 117 ? 23.801 1.498 57.792 1.00 0.00 117 ALA A N 5
ATOM 10020 C CA . ALA A 1 117 ? 25.048 1.900 58.433 1.00 0.00 117 ALA A CA 5
ATOM 10021 C C . ALA A 1 117 ? 26.200 1.865 57.435 1.00 0.00 117 ALA A C 5
ATOM 10022 O O . ALA A 1 117 ? 27.024 2.779 57.391 1.00 0.00 117 ALA A O 5
ATOM 10029 N N . GLY A 1 118 ? 26.251 0.805 5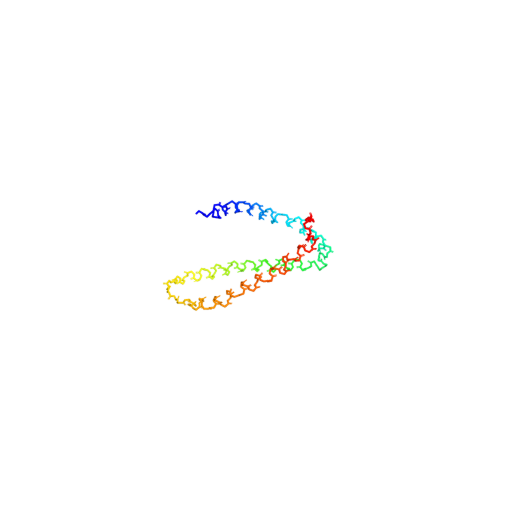6.634 1.00 0.00 118 GLY A N 5
ATOM 10030 C CA . GLY A 1 118 ? 27.307 0.663 55.638 1.00 0.00 118 GLY A CA 5
ATOM 10031 C C . GLY A 1 118 ? 28.012 -0.682 55.780 1.00 0.00 118 GLY A C 5
ATOM 10032 O O . GLY A 1 118 ? 29.070 -0.904 55.191 1.00 0.00 118 GLY A O 5
ATOM 10036 N N . PHE A 1 119 ? 27.417 -1.576 56.562 1.00 0.00 119 PHE A N 5
ATOM 10037 C CA . PHE A 1 119 ? 27.999 -2.896 56.774 1.00 0.00 119 PHE A CA 5
ATOM 10038 C C . PHE A 1 119 ? 26.904 -3.930 57.017 1.00 0.00 119 PHE A C 5
ATOM 10039 O O . PHE A 1 119 ? 26.535 -4.198 58.160 1.00 0.00 119 PHE A O 5
ATOM 10056 N N . LYS A 1 120 ? 26.391 -4.506 55.934 1.00 0.00 120 LYS A N 5
ATOM 10057 C CA . LYS A 1 120 ? 25.339 -5.511 56.035 1.00 0.00 120 LYS A CA 5
ATOM 10058 C C . LYS A 1 120 ? 25.411 -6.231 57.378 1.00 0.00 120 LYS A C 5
ATOM 10059 O O . LYS A 1 120 ? 24.537 -6.066 58.230 1.00 0.00 120 LYS A O 5
ATOM 10078 N N . MET A 1 121 ? 26.457 -7.030 57.559 1.00 0.00 121 MET A N 5
ATOM 10079 C CA . MET A 1 121 ? 26.634 -7.772 58.801 1.00 0.00 121 MET A CA 5
ATOM 10080 C C . MET A 1 121 ? 28.111 -7.838 59.177 1.00 0.00 121 MET A C 5
ATOM 10081 O O . MET A 1 121 ? 28.918 -8.431 58.459 1.00 0.00 121 MET A O 5
ATOM 10095 N N . SER A 1 122 ? 28.460 -7.226 60.304 1.00 0.00 122 SER A N 5
ATOM 10096 C CA . SER A 1 122 ? 29.844 -7.224 60.760 1.00 0.00 122 SER A CA 5
ATOM 10097 C C . SER A 1 122 ? 30.258 -8.623 61.213 1.00 0.00 122 SER A C 5
ATOM 10098 O O . SER A 1 122 ? 29.447 -9.371 61.761 1.00 0.00 122 SER A O 5
ATOM 10106 N N . PRO A 1 123 ? 31.495 -8.984 60.995 1.00 0.00 123 PRO A N 5
ATOM 10107 C CA . PRO A 1 123 ? 32.021 -10.322 61.389 1.00 0.00 123 PRO A CA 5
ATOM 10108 C C . PRO A 1 123 ? 32.085 -10.489 62.905 1.00 0.00 123 PRO A C 5
ATOM 10109 O O . PRO A 1 123 ? 33.183 -10.472 63.437 1.00 0.00 123 PRO A O 5
ATOM 10121 N N . MET A 1 1 ? 21.935 -30.950 10.445 1.00 0.00 1 MET A N 6
ATOM 10122 C CA . MET A 1 1 ? 21.089 -31.451 11.565 1.00 0.00 1 MET A CA 6
ATOM 10123 C C . MET A 1 1 ? 20.309 -30.286 12.168 1.00 0.00 1 MET A C 6
ATOM 10124 O O . MET A 1 1 ? 19.080 -30.324 12.245 1.00 0.00 1 MET A O 6
ATOM 10140 N N . SER A 1 2 ? 21.030 -29.256 12.595 1.00 0.00 2 SER A N 6
ATOM 10141 C CA . SER A 1 2 ? 20.397 -28.085 13.191 1.00 0.00 2 SER A CA 6
ATOM 10142 C C . SER A 1 2 ? 19.815 -27.182 12.109 1.00 0.00 2 SER A C 6
ATOM 10143 O O . SER A 1 2 ? 20.547 -26.625 11.291 1.00 0.00 2 SER A O 6
ATOM 10151 N N . THR A 1 3 ? 18.494 -27.042 12.114 1.00 0.00 3 THR A N 6
ATOM 10152 C CA . THR A 1 3 ? 17.818 -26.204 11.131 1.00 0.00 3 THR A CA 6
ATOM 10153 C C . THR A 1 3 ? 18.474 -24.828 11.055 1.00 0.00 3 THR A C 6
ATOM 10154 O O . THR A 1 3 ? 18.316 -24.108 10.069 1.00 0.00 3 THR A O 6
ATOM 10165 N N . LEU A 1 4 ? 19.209 -24.469 12.103 1.00 0.00 4 LEU A N 6
ATOM 10166 C CA . LEU A 1 4 ? 19.883 -23.177 12.145 1.00 0.00 4 LEU A CA 6
ATOM 10167 C C . LEU A 1 4 ? 20.934 -23.083 11.043 1.00 0.00 4 LEU A C 6
ATOM 10168 O O . LEU A 1 4 ? 21.050 -22.060 10.369 1.00 0.00 4 LEU A O 6
ATOM 10184 N N . SER A 1 5 ? 21.697 -24.156 10.868 1.00 0.00 5 SER A N 6
ATOM 10185 C CA . SER A 1 5 ? 22.738 -24.182 9.847 1.00 0.00 5 SER A CA 6
ATOM 10186 C C . SER A 1 5 ? 22.140 -23.949 8.462 1.00 0.00 5 SER A C 6
ATOM 10187 O O . SER A 1 5 ? 22.749 -23.295 7.615 1.00 0.00 5 SER A O 6
ATOM 10195 N N . ASN A 1 6 ? 20.946 -24.490 8.237 1.00 0.00 6 ASN A N 6
ATOM 10196 C CA . ASN A 1 6 ? 20.278 -24.336 6.949 1.00 0.00 6 ASN A CA 6
ATOM 10197 C C . ASN A 1 6 ? 19.658 -22.947 6.824 1.00 0.00 6 ASN A C 6
ATOM 10198 O O . ASN A 1 6 ? 19.589 -22.385 5.730 1.00 0.00 6 ASN A O 6
ATOM 10209 N N . PHE A 1 7 ? 19.202 -22.403 7.947 1.00 0.00 7 PHE A N 6
ATOM 10210 C CA . PHE A 1 7 ? 18.584 -21.083 7.948 1.00 0.00 7 PHE A CA 6
ATOM 10211 C C . PHE A 1 7 ? 19.611 -20.001 7.629 1.00 0.00 7 PHE A C 6
ATOM 10212 O O . PHE A 1 7 ? 19.280 -18.975 7.037 1.00 0.00 7 PHE A O 6
ATOM 10229 N N . THR A 1 8 ? 20.857 -20.236 8.026 1.00 0.00 8 THR A N 6
ATOM 10230 C CA . THR A 1 8 ? 21.921 -19.270 7.777 1.00 0.00 8 THR A CA 6
ATOM 10231 C C . THR A 1 8 ? 21.972 -18.895 6.298 1.00 0.00 8 THR A C 6
ATOM 10232 O O . THR A 1 8 ? 22.314 -17.766 5.947 1.00 0.00 8 THR A O 6
ATOM 10243 N N . GLN A 1 9 ? 21.633 -19.850 5.438 1.00 0.00 9 GLN A N 6
ATOM 10244 C CA . GLN A 1 9 ? 21.647 -19.609 3.999 1.00 0.00 9 GLN A CA 6
ATOM 10245 C C . GLN A 1 9 ? 20.743 -18.433 3.640 1.00 0.00 9 GLN A C 6
ATOM 10246 O O . GLN A 1 9 ? 21.064 -17.640 2.755 1.00 0.00 9 GLN A O 6
ATOM 10260 N N . THR A 1 10 ? 19.612 -18.328 4.330 1.00 0.00 10 THR A N 6
ATOM 10261 C CA . THR A 1 10 ? 18.669 -17.247 4.072 1.00 0.00 10 THR A CA 6
ATOM 10262 C C . THR A 1 10 ? 19.208 -15.922 4.607 1.00 0.00 10 THR A C 6
ATOM 10263 O O . THR A 1 10 ? 18.960 -14.864 4.030 1.00 0.00 10 THR A O 6
ATOM 10274 N N . LEU A 1 11 ? 19.942 -15.990 5.711 1.00 0.00 11 LEU A N 6
ATOM 10275 C CA . LEU A 1 11 ? 20.509 -14.789 6.315 1.00 0.00 11 LEU A CA 6
ATOM 10276 C C . LEU A 1 11 ? 21.484 -14.109 5.358 1.00 0.00 11 LEU A C 6
ATOM 10277 O O . LEU A 1 11 ? 21.551 -12.882 5.294 1.00 0.00 11 LEU A O 6
ATOM 10293 N N . GLU A 1 12 ? 22.238 -14.913 4.617 1.00 0.00 12 GLU A N 6
ATOM 10294 C CA . GLU A 1 12 ? 23.207 -14.378 3.667 1.00 0.00 12 GLU A CA 6
ATOM 10295 C C . GLU A 1 12 ? 22.519 -13.481 2.641 1.00 0.00 12 GLU A C 6
ATOM 10296 O O . GLU A 1 12 ? 23.023 -12.411 2.302 1.00 0.00 12 GLU A O 6
ATOM 10308 N N . ASP A 1 13 ? 21.369 -13.929 2.150 1.00 0.00 13 ASP A N 6
ATOM 10309 C CA . ASP A 1 13 ? 20.617 -13.164 1.159 1.00 0.00 13 ASP A CA 6
ATOM 10310 C C . ASP A 1 13 ? 20.164 -11.823 1.731 1.00 0.00 13 ASP A C 6
ATOM 10311 O O . ASP A 1 13 ? 20.164 -10.809 1.032 1.00 0.00 13 ASP A O 6
ATOM 10320 N N . VAL A 1 14 ? 19.779 -11.822 3.002 1.00 0.00 14 VAL A N 6
ATOM 10321 C CA . VAL A 1 14 ? 19.325 -10.597 3.651 1.00 0.00 14 VAL A CA 6
ATOM 10322 C C . VAL A 1 14 ? 20.517 -9.712 3.993 1.00 0.00 14 VAL A C 6
ATOM 10323 O O . VAL A 1 14 ? 20.518 -8.514 3.712 1.00 0.00 14 VAL A O 6
ATOM 10336 N N . PHE A 1 15 ? 21.535 -10.321 4.586 1.00 0.00 15 PHE A N 6
ATOM 10337 C CA . PHE A 1 15 ? 22.742 -9.595 4.950 1.00 0.00 15 PHE A CA 6
ATOM 10338 C C . PHE A 1 15 ? 23.438 -9.110 3.688 1.00 0.00 15 PHE A C 6
ATOM 10339 O O . PHE A 1 15 ? 24.045 -8.038 3.670 1.00 0.00 15 PHE A O 6
ATOM 10356 N N . ARG A 1 16 ? 23.332 -9.907 2.630 1.00 0.00 16 ARG A N 6
ATOM 10357 C CA . ARG A 1 16 ? 23.942 -9.550 1.356 1.00 0.00 16 ARG A CA 6
ATOM 10358 C C . ARG A 1 16 ? 23.226 -8.348 0.758 1.00 0.00 16 ARG A C 6
ATOM 10359 O O . ARG A 1 16 ? 23.859 -7.421 0.249 1.00 0.00 16 ARG A O 6
ATOM 10380 N N . ARG A 1 17 ? 21.899 -8.371 0.828 1.00 0.00 17 ARG A N 6
ATOM 10381 C CA . ARG A 1 17 ? 21.095 -7.280 0.295 1.00 0.00 17 ARG A CA 6
ATOM 10382 C C . ARG A 1 17 ? 21.378 -5.991 1.057 1.00 0.00 17 ARG A C 6
ATOM 10383 O O . ARG A 1 17 ? 21.445 -4.914 0.466 1.00 0.00 17 ARG A O 6
ATOM 10404 N N . ILE A 1 18 ? 21.544 -6.107 2.371 1.00 0.00 18 ILE A N 6
ATOM 10405 C CA . ILE A 1 18 ? 21.819 -4.937 3.199 1.00 0.00 18 ILE A CA 6
ATOM 10406 C C . ILE A 1 18 ? 23.154 -4.304 2.813 1.00 0.00 18 ILE A C 6
ATOM 10407 O O . ILE A 1 18 ? 23.325 -3.091 2.897 1.00 0.00 18 ILE A O 6
ATOM 10423 N N . PHE A 1 19 ? 24.095 -5.140 2.391 1.00 0.00 19 PHE A N 6
ATOM 10424 C CA . PHE A 1 19 ? 25.417 -4.668 1.993 1.00 0.00 19 PHE A CA 6
ATOM 10425 C C . PHE A 1 19 ? 25.330 -3.918 0.673 1.00 0.00 19 PHE A C 6
ATOM 10426 O O . PHE A 1 19 ? 25.777 -2.776 0.565 1.00 0.00 19 PHE A O 6
ATOM 10443 N N . ILE A 1 20 ? 24.726 -4.555 -0.326 1.00 0.00 20 ILE A N 6
ATOM 10444 C CA . ILE A 1 20 ? 24.563 -3.918 -1.622 1.00 0.00 20 ILE A CA 6
ATOM 10445 C C . ILE A 1 20 ? 23.613 -2.742 -1.460 1.00 0.00 20 ILE A C 6
ATOM 10446 O O . ILE A 1 20 ? 23.794 -1.687 -2.066 1.00 0.00 20 ILE A O 6
ATOM 10462 N N . THR A 1 21 ? 22.615 -2.936 -0.603 1.00 0.00 21 THR A N 6
ATOM 10463 C CA . THR A 1 21 ? 21.647 -1.893 -0.319 1.00 0.00 21 THR A CA 6
ATOM 10464 C C . THR A 1 21 ? 22.285 -0.833 0.568 1.00 0.00 21 THR A C 6
ATOM 10465 O O . THR A 1 21 ? 22.043 0.361 0.398 1.00 0.00 21 THR A O 6
ATOM 10476 N N . TYR A 1 22 ? 23.114 -1.278 1.515 1.00 0.00 22 TYR A N 6
ATOM 10477 C CA . TYR A 1 22 ? 23.785 -0.341 2.411 1.00 0.00 22 TYR A CA 6
ATOM 10478 C C . TYR A 1 22 ? 24.659 0.599 1.596 1.00 0.00 22 TYR A C 6
ATOM 10479 O O . TYR A 1 22 ? 24.553 1.820 1.709 1.00 0.00 22 TYR A O 6
ATOM 10497 N N . MET A 1 23 ? 25.507 0.018 0.755 1.00 0.00 23 MET A N 6
ATOM 10498 C CA . MET A 1 23 ? 26.378 0.811 -0.097 1.00 0.00 23 MET A CA 6
ATOM 10499 C C . MET A 1 23 ? 25.533 1.729 -0.969 1.00 0.00 23 MET A C 6
ATOM 10500 O O . MET A 1 23 ? 25.981 2.796 -1.388 1.00 0.00 23 MET A O 6
ATOM 10514 N N . ASP A 1 24 ? 24.301 1.301 -1.235 1.00 0.00 24 ASP A N 6
ATOM 10515 C CA . ASP A 1 24 ? 23.391 2.093 -2.057 1.00 0.00 24 ASP A CA 6
ATOM 10516 C C . ASP A 1 24 ? 22.901 3.313 -1.286 1.00 0.00 24 ASP A C 6
ATOM 10517 O O . ASP A 1 24 ? 22.724 4.389 -1.858 1.00 0.00 24 ASP A O 6
ATOM 10526 N N . ASN A 1 25 ? 22.686 3.140 0.014 1.00 0.00 25 ASN A N 6
ATOM 10527 C CA . ASN A 1 25 ? 22.219 4.237 0.853 1.00 0.00 25 ASN A CA 6
ATOM 10528 C C . ASN A 1 25 ? 23.325 5.271 1.041 1.00 0.00 25 ASN A C 6
ATOM 10529 O O . ASN A 1 25 ? 23.069 6.475 1.048 1.00 0.00 25 ASN A O 6
ATOM 10540 N N . TRP A 1 26 ? 24.555 4.789 1.189 1.00 0.00 26 TRP A N 6
ATOM 10541 C CA . TRP A 1 26 ? 25.697 5.679 1.374 1.00 0.00 26 TRP A CA 6
ATOM 10542 C C . TRP A 1 26 ? 25.774 6.694 0.240 1.00 0.00 26 TRP A C 6
ATOM 10543 O O . TRP A 1 26 ? 26.136 7.852 0.454 1.00 0.00 26 TRP A O 6
ATOM 10564 N N . ARG A 1 27 ? 25.434 6.254 -0.968 1.00 0.00 27 ARG A N 6
ATOM 10565 C CA . ARG A 1 27 ? 25.471 7.134 -2.131 1.00 0.00 27 ARG A CA 6
ATOM 10566 C C . ARG A 1 27 ? 24.328 8.143 -2.080 1.00 0.00 27 ARG A C 6
ATOM 10567 O O . ARG A 1 27 ? 24.518 9.325 -2.371 1.00 0.00 27 ARG A O 6
ATOM 10588 N N . GLN A 1 28 ? 23.141 7.671 -1.713 1.00 0.00 28 GLN A N 6
ATOM 10589 C CA . GLN A 1 28 ? 21.975 8.544 -1.632 1.00 0.00 28 GLN A CA 6
ATOM 10590 C C . GLN A 1 28 ? 22.018 9.389 -0.363 1.00 0.00 28 GLN A C 6
ATOM 10591 O O . GLN A 1 28 ? 21.379 10.438 -0.283 1.00 0.00 28 GLN A O 6
ATOM 10605 N N . ASN A 1 29 ? 22.773 8.927 0.628 1.00 0.00 29 ASN A N 6
ATOM 10606 C CA . ASN A 1 29 ? 22.889 9.651 1.889 1.00 0.00 29 ASN A CA 6
ATOM 10607 C C . ASN A 1 29 ? 23.791 10.870 1.729 1.00 0.00 29 ASN A C 6
ATOM 10608 O O . ASN A 1 29 ? 23.787 11.771 2.567 1.00 0.00 29 ASN A O 6
ATOM 10619 N N . THR A 1 30 ? 24.564 10.890 0.649 1.00 0.00 30 THR A N 6
ATOM 10620 C CA . THR A 1 30 ? 25.468 12.004 0.391 1.00 0.00 30 THR A CA 6
ATOM 10621 C C . THR A 1 30 ? 24.709 13.187 -0.200 1.00 0.00 30 THR A C 6
ATOM 10622 O O . THR A 1 30 ? 24.971 14.339 0.144 1.00 0.00 30 THR A O 6
ATOM 10633 N N . THR A 1 31 ? 23.768 12.894 -1.092 1.00 0.00 31 THR A N 6
ATOM 10634 C CA . THR A 1 31 ? 22.978 13.940 -1.726 1.00 0.00 31 THR A CA 6
ATOM 10635 C C . THR A 1 31 ? 22.333 14.843 -0.680 1.00 0.00 31 THR A C 6
ATOM 10636 O O . THR A 1 31 ? 22.152 16.039 -0.904 1.00 0.00 31 THR A O 6
ATOM 10647 N N . ALA A 1 32 ? 21.985 14.261 0.463 1.00 0.00 32 ALA A N 6
ATOM 10648 C CA . ALA A 1 32 ? 21.355 15.023 1.537 1.00 0.00 32 ALA A CA 6
ATOM 10649 C C . ALA A 1 32 ? 22.149 16.290 1.844 1.00 0.00 32 ALA A C 6
ATOM 10650 O O . ALA A 1 32 ? 21.580 17.376 1.960 1.00 0.00 32 ALA A O 6
ATOM 10657 N N . GLU A 1 33 ? 23.463 16.147 1.980 1.00 0.00 33 GLU A N 6
ATOM 10658 C CA . GLU A 1 33 ? 24.319 17.290 2.279 1.00 0.00 33 GLU A CA 6
ATOM 10659 C C . GLU A 1 33 ? 24.320 18.287 1.122 1.00 0.00 33 GLU A C 6
ATOM 10660 O O . GLU A 1 33 ? 24.257 19.497 1.335 1.00 0.00 33 GLU A O 6
ATOM 10672 N N . GLN A 1 34 ? 24.393 17.771 -0.101 1.00 0.00 34 GLN A N 6
ATOM 10673 C CA . GLN A 1 34 ? 24.403 18.628 -1.282 1.00 0.00 34 GLN A CA 6
ATOM 10674 C C . GLN A 1 34 ? 23.024 19.236 -1.520 1.00 0.00 34 GLN A C 6
ATOM 10675 O O . GLN A 1 34 ? 22.907 20.359 -2.011 1.00 0.00 34 GLN A O 6
ATOM 10689 N N . GLU A 1 35 ? 21.983 18.488 -1.170 1.00 0.00 35 GLU A N 6
ATOM 10690 C CA . GLU A 1 35 ? 20.616 18.962 -1.351 1.00 0.00 35 GLU A CA 6
ATOM 10691 C C . GLU A 1 35 ? 20.426 20.319 -0.674 1.00 0.00 35 GLU A C 6
ATOM 10692 O O . GLU A 1 35 ? 19.685 21.171 -1.165 1.00 0.00 35 GLU A O 6
ATOM 10704 N N . ALA A 1 36 ? 21.093 20.509 0.460 1.00 0.00 36 ALA A N 6
ATOM 10705 C CA . ALA A 1 36 ? 20.984 21.761 1.199 1.00 0.00 36 ALA A CA 6
ATOM 10706 C C . ALA A 1 36 ? 21.271 22.950 0.288 1.00 0.00 36 ALA A C 6
ATOM 10707 O O . ALA A 1 36 ? 20.637 24.000 0.405 1.00 0.00 36 ALA A O 6
ATOM 10714 N N . LEU A 1 37 ? 22.228 22.781 -0.620 1.00 0.00 37 LEU A N 6
ATOM 10715 C CA . LEU A 1 37 ? 22.584 23.853 -1.543 1.00 0.00 37 LEU A CA 6
ATOM 10716 C C . LEU A 1 37 ? 21.450 24.102 -2.532 1.00 0.00 37 LEU A C 6
ATOM 10717 O O . LEU A 1 37 ? 21.148 25.248 -2.868 1.00 0.00 37 LEU A O 6
ATOM 10733 N N . GLN A 1 38 ? 20.827 23.023 -2.993 1.00 0.00 38 GLN A N 6
ATOM 10734 C CA . GLN A 1 38 ? 19.727 23.137 -3.942 1.00 0.00 38 GLN A CA 6
ATOM 10735 C C . GLN A 1 38 ? 18.513 23.779 -3.278 1.00 0.00 38 GLN A C 6
ATOM 10736 O O . GLN A 1 38 ? 17.699 24.422 -3.941 1.00 0.00 38 GLN A O 6
ATOM 10750 N N . ALA A 1 39 ? 18.400 23.600 -1.966 1.00 0.00 39 ALA A N 6
ATOM 10751 C CA . ALA A 1 39 ? 17.281 24.168 -1.223 1.00 0.00 39 ALA A CA 6
ATOM 10752 C C . ALA A 1 39 ? 17.169 25.664 -1.491 1.00 0.00 39 ALA A C 6
ATOM 10753 O O . ALA A 1 39 ? 16.083 26.240 -1.408 1.00 0.00 39 ALA A O 6
ATOM 10760 N N . LYS A 1 40 ? 18.296 26.288 -1.814 1.00 0.00 40 LYS A N 6
ATOM 10761 C CA . LYS A 1 40 ? 18.314 27.719 -2.094 1.00 0.00 40 LYS A CA 6
ATOM 10762 C C . LYS A 1 40 ? 17.553 28.020 -3.381 1.00 0.00 40 LYS A C 6
ATOM 10763 O O . LYS A 1 40 ? 17.410 29.179 -3.772 1.00 0.00 40 LYS A O 6
ATOM 10782 N N . VAL A 1 41 ? 17.068 26.970 -4.036 1.00 0.00 41 VAL A N 6
ATOM 10783 C CA . VAL A 1 41 ? 16.324 27.136 -5.281 1.00 0.00 41 VAL A CA 6
ATOM 10784 C C . VAL A 1 41 ? 14.975 26.429 -5.200 1.00 0.00 41 VAL A C 6
ATOM 10785 O O . VAL A 1 41 ? 14.566 25.745 -6.138 1.00 0.00 41 VAL A O 6
ATOM 10798 N N . ASP A 1 42 ? 14.288 26.595 -4.074 1.00 0.00 42 ASP A N 6
ATOM 10799 C CA . ASP A 1 42 ? 12.988 25.962 -3.884 1.00 0.00 42 ASP A CA 6
ATOM 10800 C C . ASP A 1 42 ? 11.898 26.712 -4.645 1.00 0.00 42 ASP A C 6
ATOM 10801 O O . ASP A 1 42 ? 10.709 26.478 -4.431 1.00 0.00 42 ASP A O 6
ATOM 10810 N N . ALA A 1 43 ? 12.307 27.612 -5.535 1.00 0.00 43 ALA A N 6
ATOM 10811 C CA . ALA A 1 43 ? 11.349 28.384 -6.318 1.00 0.00 43 ALA A CA 6
ATOM 10812 C C . ALA A 1 43 ? 10.576 27.473 -7.267 1.00 0.00 43 ALA A C 6
ATOM 10813 O O . ALA A 1 43 ? 9.481 27.813 -7.716 1.00 0.00 43 ALA A O 6
ATOM 10820 N N . GLU A 1 44 ? 11.153 26.314 -7.566 1.00 0.00 44 GLU A N 6
ATOM 10821 C CA . GLU A 1 44 ? 10.508 25.360 -8.458 1.00 0.00 44 GLU A CA 6
ATOM 10822 C C . GLU A 1 44 ? 9.382 24.634 -7.730 1.00 0.00 44 GLU A C 6
ATOM 10823 O O . GLU A 1 44 ? 8.373 24.267 -8.331 1.00 0.00 44 GLU A O 6
ATOM 10835 N N . ASN A 1 45 ? 9.562 24.438 -6.427 1.00 0.00 45 ASN A N 6
ATOM 10836 C CA . ASN A 1 45 ? 8.556 23.764 -5.614 1.00 0.00 45 ASN A CA 6
ATOM 10837 C C . ASN A 1 45 ? 8.325 22.337 -6.102 1.00 0.00 45 ASN A C 6
ATOM 10838 O O . ASN A 1 45 ? 7.501 21.609 -5.548 1.00 0.00 45 ASN A O 6
ATOM 10849 N N . PHE A 1 46 ? 9.056 21.938 -7.137 1.00 0.00 46 PHE A N 6
ATOM 10850 C CA . PHE A 1 46 ? 8.916 20.592 -7.679 1.00 0.00 46 PHE A CA 6
ATOM 10851 C C . PHE A 1 46 ? 9.517 19.568 -6.721 1.00 0.00 46 PHE A C 6
ATOM 10852 O O . PHE A 1 46 ? 9.143 18.396 -6.734 1.00 0.00 46 PHE A O 6
ATOM 10869 N N . TYR A 1 47 ? 10.450 20.024 -5.892 1.00 0.00 47 TYR A N 6
ATOM 10870 C CA . TYR A 1 47 ? 11.100 19.143 -4.928 1.00 0.00 47 TYR A CA 6
ATOM 10871 C C . TYR A 1 47 ? 10.073 18.535 -3.979 1.00 0.00 47 TYR A C 6
ATOM 10872 O O . TYR A 1 47 ? 10.200 17.384 -3.565 1.00 0.00 47 TYR A O 6
ATOM 10890 N N . TYR A 1 48 ? 9.060 19.321 -3.633 1.00 0.00 48 TYR A N 6
ATOM 10891 C CA . TYR A 1 48 ? 8.017 18.855 -2.726 1.00 0.00 48 TYR A CA 6
ATOM 10892 C C . TYR A 1 48 ? 7.349 17.595 -3.269 1.00 0.00 48 TYR A C 6
ATOM 10893 O O . TYR A 1 48 ? 6.929 16.727 -2.504 1.00 0.00 48 TYR A O 6
ATOM 10911 N N . VAL A 1 49 ? 7.252 17.502 -4.590 1.00 0.00 49 VAL A N 6
ATOM 10912 C CA . VAL A 1 49 ? 6.628 16.343 -5.218 1.00 0.00 49 VAL A CA 6
ATOM 10913 C C . VAL A 1 49 ? 7.415 15.073 -4.906 1.00 0.00 49 VAL A C 6
ATOM 10914 O O . VAL A 1 49 ? 6.833 14.035 -4.586 1.00 0.00 49 VAL A O 6
ATOM 10927 N N . ILE A 1 50 ? 8.738 15.159 -4.999 1.00 0.00 50 ILE A N 6
ATOM 10928 C CA . ILE A 1 50 ? 9.589 14.005 -4.723 1.00 0.00 50 ILE A CA 6
ATOM 10929 C C . ILE A 1 50 ? 9.347 13.491 -3.306 1.00 0.00 50 ILE A C 6
ATOM 10930 O O . ILE A 1 50 ? 9.265 12.284 -3.079 1.00 0.00 50 ILE A O 6
ATOM 10946 N N . LEU A 1 51 ? 9.232 14.415 -2.355 1.00 0.00 51 LEU A N 6
ATOM 10947 C CA . LEU A 1 51 ? 8.997 14.044 -0.964 1.00 0.00 51 LEU A CA 6
ATOM 10948 C C . LEU A 1 51 ? 7.662 13.319 -0.823 1.00 0.00 51 LEU A C 6
ATOM 10949 O O . LEU A 1 51 ? 7.557 12.319 -0.114 1.00 0.00 51 LEU A O 6
ATOM 10965 N N . TYR A 1 52 ? 6.647 13.834 -1.507 1.00 0.00 52 TYR A N 6
ATOM 10966 C CA . TYR A 1 52 ? 5.317 13.236 -1.462 1.00 0.00 52 TYR A CA 6
ATOM 10967 C C . TYR A 1 52 ? 5.292 11.918 -2.229 1.00 0.00 52 TYR A C 6
ATOM 10968 O O . TYR A 1 52 ? 4.616 10.969 -1.832 1.00 0.00 52 TYR A O 6
ATOM 10986 N N . LEU A 1 53 ? 6.023 11.873 -3.338 1.00 0.00 53 LEU A N 6
ATOM 10987 C CA . LEU A 1 53 ? 6.068 10.672 -4.166 1.00 0.00 53 LEU A CA 6
ATOM 10988 C C . LEU A 1 53 ? 6.407 9.441 -3.330 1.00 0.00 53 LEU A C 6
ATOM 10989 O O . LEU A 1 53 ? 5.864 8.361 -3.558 1.00 0.00 53 LEU A O 6
ATOM 11005 N N . MET A 1 54 ? 7.305 9.606 -2.365 1.00 0.00 54 MET A N 6
ATOM 11006 C CA . MET A 1 54 ? 7.697 8.489 -1.512 1.00 0.00 54 MET A CA 6
ATOM 11007 C C . MET A 1 54 ? 6.476 7.877 -0.830 1.00 0.00 54 MET A C 6
ATOM 11008 O O . MET A 1 54 ? 6.353 6.655 -0.739 1.00 0.00 54 MET A O 6
ATOM 11022 N N . VAL A 1 55 ? 5.577 8.731 -0.352 1.00 0.00 55 VAL A N 6
ATOM 11023 C CA . VAL A 1 55 ? 4.372 8.257 0.320 1.00 0.00 55 VAL A CA 6
ATOM 11024 C C . VAL A 1 55 ? 3.387 7.667 -0.686 1.00 0.00 55 VAL A C 6
ATOM 11025 O O . VAL A 1 55 ? 2.848 6.580 -0.475 1.00 0.00 55 VAL A O 6
ATOM 11038 N N . MET A 1 56 ? 3.154 8.389 -1.777 1.00 0.00 56 MET A N 6
ATOM 11039 C CA . MET A 1 56 ? 2.228 7.922 -2.804 1.00 0.00 56 MET A CA 6
ATOM 11040 C C . MET A 1 56 ? 2.516 6.470 -3.172 1.00 0.00 56 MET A C 6
ATOM 11041 O O . MET A 1 56 ? 1.692 5.585 -2.938 1.00 0.00 56 MET A O 6
ATOM 11055 N N . ILE A 1 57 ? 3.687 6.232 -3.754 1.00 0.00 57 ILE A N 6
ATOM 11056 C CA . ILE A 1 57 ? 4.069 4.882 -4.154 1.00 0.00 57 ILE A CA 6
ATOM 11057 C C . ILE A 1 57 ? 4.127 3.956 -2.943 1.00 0.00 57 ILE A C 6
ATOM 11058 O O . ILE A 1 57 ? 3.654 2.820 -2.992 1.00 0.00 57 ILE A O 6
ATOM 11074 N N . GLY A 1 58 ? 4.707 4.450 -1.853 1.00 0.00 58 GLY A N 6
ATOM 11075 C CA . GLY A 1 58 ? 4.816 3.656 -0.635 1.00 0.00 58 GLY A CA 6
ATOM 11076 C C . GLY A 1 58 ? 3.447 3.155 -0.193 1.00 0.00 58 GLY A C 6
ATOM 11077 O O . GLY A 1 58 ? 3.297 2.000 0.210 1.00 0.00 58 GLY A O 6
ATOM 11081 N N . MET A 1 59 ? 2.449 4.028 -0.275 1.00 0.00 59 MET A N 6
ATOM 11082 C CA . MET A 1 59 ? 1.093 3.664 0.116 1.00 0.00 59 MET A CA 6
ATOM 11083 C C . MET A 1 59 ? 0.601 2.478 -0.706 1.00 0.00 59 MET A C 6
ATOM 11084 O O . MET A 1 59 ? -0.040 1.569 -0.181 1.00 0.00 59 MET A O 6
ATOM 11098 N N . PHE A 1 60 ? 0.909 2.495 -1.999 1.00 0.00 60 PHE A N 6
ATOM 11099 C CA . PHE A 1 60 ? 0.493 1.415 -2.887 1.00 0.00 60 PHE A CA 6
ATOM 11100 C C . PHE A 1 60 ? 0.954 0.068 -2.338 1.00 0.00 60 PHE A C 6
ATOM 11101 O O . PHE A 1 60 ? 0.251 -0.935 -2.457 1.00 0.00 60 PHE A O 6
ATOM 11118 N N . SER A 1 61 ? 2.139 0.054 -1.736 1.00 0.00 61 SER A N 6
ATOM 11119 C CA . SER A 1 61 ? 2.685 -1.175 -1.172 1.00 0.00 61 SER A CA 6
ATOM 11120 C C . SER A 1 61 ? 1.865 -1.624 0.036 1.00 0.00 61 SER A C 6
ATOM 11121 O O . SER A 1 61 ? 1.728 -2.819 0.295 1.00 0.00 61 SER A O 6
ATOM 11129 N N . PHE A 1 62 ? 1.328 -0.657 0.773 1.00 0.00 62 PHE A N 6
ATOM 11130 C CA . PHE A 1 62 ? 0.527 -0.966 1.954 1.00 0.00 62 PHE A CA 6
ATOM 11131 C C . PHE A 1 62 ? -0.854 -1.478 1.553 1.00 0.00 62 PHE A C 6
ATOM 11132 O O . PHE A 1 62 ? -1.439 -2.315 2.240 1.00 0.00 62 PHE A O 6
ATOM 11149 N N . ILE A 1 63 ? -1.374 -0.966 0.443 1.00 0.00 63 ILE A N 6
ATOM 11150 C CA . ILE A 1 63 ? -2.692 -1.376 -0.033 1.00 0.00 63 ILE A CA 6
ATOM 11151 C C . ILE A 1 63 ? -2.639 -2.778 -0.640 1.00 0.00 63 ILE A C 6
ATOM 11152 O O . ILE A 1 63 ? -3.500 -3.614 -0.364 1.00 0.00 63 ILE A O 6
ATOM 11168 N N . ILE A 1 64 ? -1.633 -3.026 -1.471 1.00 0.00 64 ILE A N 6
ATOM 11169 C CA . ILE A 1 64 ? -1.489 -4.329 -2.111 1.00 0.00 64 ILE A CA 6
ATOM 11170 C C . ILE A 1 64 ? -1.352 -5.431 -1.064 1.00 0.00 64 ILE A C 6
ATOM 11171 O O . ILE A 1 64 ? -1.975 -6.488 -1.176 1.00 0.00 64 ILE A O 6
ATOM 11187 N N . VAL A 1 65 ? -0.532 -5.180 -0.047 1.00 0.00 65 VAL A N 6
ATOM 11188 C CA . VAL A 1 65 ? -0.322 -6.159 1.012 1.00 0.00 65 VAL A CA 6
ATOM 11189 C C . VAL A 1 65 ? -1.573 -6.291 1.876 1.00 0.00 65 VAL A C 6
ATOM 11190 O O . VAL A 1 65 ? -1.852 -7.359 2.422 1.00 0.00 65 VAL A O 6
ATOM 11203 N N . ALA A 1 66 ? -2.325 -5.201 1.995 1.00 0.00 66 ALA A N 6
ATOM 11204 C CA . ALA A 1 66 ? -3.545 -5.211 2.796 1.00 0.00 66 ALA A CA 6
ATOM 11205 C C . ALA A 1 66 ? -4.495 -6.298 2.304 1.00 0.00 66 ALA A C 6
ATOM 11206 O O . ALA A 1 66 ? -5.044 -7.062 3.098 1.00 0.00 66 ALA A O 6
ATOM 11213 N N . ILE A 1 67 ? -4.685 -6.360 0.990 1.00 0.00 67 ILE A N 6
ATOM 11214 C CA . ILE A 1 67 ? -5.571 -7.355 0.401 1.00 0.00 67 ILE A CA 6
ATOM 11215 C C . ILE A 1 67 ? -5.042 -8.763 0.660 1.00 0.00 67 ILE A C 6
ATOM 11216 O O . ILE A 1 67 ? -5.796 -9.659 1.039 1.00 0.00 67 ILE A O 6
ATOM 11232 N N . LEU A 1 68 ? -3.743 -8.949 0.451 1.00 0.00 68 LEU A N 6
ATOM 11233 C CA . LEU A 1 68 ? -3.124 -10.252 0.666 1.00 0.00 68 LEU A CA 6
ATOM 11234 C C . LEU A 1 68 ? -3.405 -10.753 2.080 1.00 0.00 68 LEU A C 6
ATOM 11235 O O . LEU A 1 68 ? -3.648 -11.941 2.291 1.00 0.00 68 LEU A O 6
ATOM 11251 N N . VAL A 1 69 ? -3.372 -9.839 3.043 1.00 0.00 69 VAL A N 6
ATOM 11252 C CA . VAL A 1 69 ? -3.626 -10.194 4.435 1.00 0.00 69 VAL A CA 6
ATOM 11253 C C . VAL A 1 69 ? -5.091 -10.570 4.635 1.00 0.00 69 VAL A C 6
ATOM 11254 O O . VAL A 1 69 ? -5.409 -11.500 5.374 1.00 0.00 69 VAL A O 6
ATOM 11267 N N . SER A 1 70 ? -5.976 -9.840 3.966 1.00 0.00 70 SER A N 6
ATOM 11268 C CA . SER A 1 70 ? -7.406 -10.103 4.072 1.00 0.00 70 SER A CA 6
ATOM 11269 C C . SER A 1 70 ? -7.746 -11.409 3.369 1.00 0.00 70 SER A C 6
ATOM 11270 O O . SER A 1 70 ? -8.435 -12.265 3.921 1.00 0.00 70 SER A O 6
ATOM 11278 N N . THR A 1 71 ? -7.239 -11.554 2.152 1.00 0.00 71 THR A N 6
ATOM 11279 C CA . THR A 1 71 ? -7.475 -12.762 1.378 1.00 0.00 71 THR A CA 6
ATOM 11280 C C . THR A 1 71 ? -6.814 -13.952 2.063 1.00 0.00 71 THR A C 6
ATOM 11281 O O . THR A 1 71 ? -7.298 -15.080 1.979 1.00 0.00 71 THR A O 6
ATOM 11292 N N . VAL A 1 72 ? -5.702 -13.686 2.743 1.00 0.00 72 VAL A N 6
ATOM 11293 C CA . VAL A 1 72 ? -4.979 -14.741 3.446 1.00 0.00 72 VAL A CA 6
ATOM 11294 C C . VAL A 1 72 ? -5.720 -15.130 4.718 1.00 0.00 72 VAL A C 6
ATOM 11295 O O . VAL A 1 72 ? -5.965 -16.309 4.974 1.00 0.00 72 VAL A O 6
ATOM 11308 N N . LYS A 1 73 ? -6.077 -14.125 5.506 1.00 0.00 73 LYS A N 6
ATOM 11309 C CA . LYS A 1 73 ? -6.797 -14.357 6.750 1.00 0.00 73 LYS A CA 6
ATOM 11310 C C . LYS A 1 73 ? -8.184 -14.913 6.455 1.00 0.00 73 LYS A C 6
ATOM 11311 O O . LYS A 1 73 ? -8.750 -15.660 7.255 1.00 0.00 73 LYS A O 6
ATOM 11330 N N . SER A 1 74 ? -8.727 -14.543 5.299 1.00 0.00 74 SER A N 6
ATOM 11331 C CA . SER A 1 74 ? -10.051 -15.009 4.904 1.00 0.00 74 SER A CA 6
ATOM 11332 C C . SER A 1 74 ? -10.018 -16.490 4.541 1.00 0.00 74 SER A C 6
ATOM 11333 O O . SER A 1 74 ? -11.026 -17.189 4.656 1.00 0.00 74 SER A O 6
ATOM 11341 N N . LYS A 1 75 ? -8.857 -16.964 4.096 1.00 0.00 75 LYS A N 6
ATOM 11342 C CA . LYS A 1 75 ? -8.710 -18.365 3.715 1.00 0.00 75 LYS A CA 6
ATOM 11343 C C . LYS A 1 75 ? -8.992 -19.281 4.901 1.00 0.00 75 LYS A C 6
ATOM 11344 O O . LYS A 1 75 ? -9.318 -20.455 4.726 1.00 0.00 75 LYS A O 6
ATOM 11363 N N . ARG A 1 76 ? -8.865 -18.739 6.107 1.00 0.00 76 ARG A N 6
ATOM 11364 C CA . ARG A 1 76 ? -9.110 -19.520 7.313 1.00 0.00 76 ARG A CA 6
ATOM 11365 C C . ARG A 1 76 ? -10.607 -19.726 7.522 1.00 0.00 76 ARG A C 6
ATOM 11366 O O . ARG A 1 76 ? -11.022 -20.465 8.415 1.00 0.00 76 ARG A O 6
ATOM 11387 N N . ARG A 1 77 ? -11.413 -19.066 6.694 1.00 0.00 77 ARG A N 6
ATOM 11388 C CA . ARG A 1 77 ? -12.864 -19.183 6.800 1.00 0.00 77 ARG A CA 6
ATOM 11389 C C . ARG A 1 77 ? -13.491 -19.439 5.430 1.00 0.00 77 ARG A C 6
ATOM 11390 O O . ARG A 1 77 ? -13.918 -20.555 5.133 1.00 0.00 77 ARG A O 6
ATOM 11411 N N . GLU A 1 78 ? -13.543 -18.400 4.601 1.00 0.00 78 GLU A N 6
ATOM 11412 C CA . GLU A 1 78 ? -14.122 -18.529 3.267 1.00 0.00 78 GLU A CA 6
ATOM 11413 C C . GLU A 1 78 ? -13.429 -17.588 2.287 1.00 0.00 78 GLU A C 6
ATOM 11414 O O . GLU A 1 78 ? -12.465 -16.908 2.639 1.00 0.00 78 GLU A O 6
ATOM 11426 N N . HIS A 1 79 ? -13.926 -17.555 1.054 1.00 0.00 79 HIS A N 6
ATOM 11427 C CA . HIS A 1 79 ? -13.346 -16.694 0.028 1.00 0.00 79 HIS A CA 6
ATOM 11428 C C . HIS A 1 79 ? -14.160 -16.772 -1.261 1.00 0.00 79 HIS A C 6
ATOM 11429 O O . HIS A 1 79 ? -13.843 -17.551 -2.160 1.00 0.00 79 HIS A O 6
ATOM 11444 N N . SER A 1 80 ? -15.208 -15.958 -1.342 1.00 0.00 80 SER A N 6
ATOM 11445 C CA . SER A 1 80 ? -16.059 -15.941 -2.526 1.00 0.00 80 SER A CA 6
ATOM 11446 C C . SER A 1 80 ? -16.658 -14.554 -2.735 1.00 0.00 80 SER A C 6
ATOM 11447 O O . SER A 1 80 ? -16.720 -13.747 -1.806 1.00 0.00 80 SER A O 6
ATOM 11455 N N . ASN A 1 81 ? -17.096 -14.281 -3.960 1.00 0.00 81 ASN A N 6
ATOM 11456 C CA . ASN A 1 81 ? -17.687 -12.987 -4.277 1.00 0.00 81 ASN A CA 6
ATOM 11457 C C . ASN A 1 81 ? -18.976 -13.167 -5.073 1.00 0.00 81 ASN A C 6
ATOM 11458 O O . ASN A 1 81 ? -19.904 -12.367 -4.957 1.00 0.00 81 ASN A O 6
ATOM 11469 N N . ASP A 1 82 ? -19.028 -14.221 -5.880 1.00 0.00 82 ASP A N 6
ATOM 11470 C CA . ASP A 1 82 ? -20.211 -14.493 -6.688 1.00 0.00 82 ASP A CA 6
ATOM 11471 C C . ASP A 1 82 ? -20.688 -15.928 -6.478 1.00 0.00 82 ASP A C 6
ATOM 11472 O O . ASP A 1 82 ? -19.888 -16.826 -6.218 1.00 0.00 82 ASP A O 6
ATOM 11481 N N . PRO A 1 83 ? -21.970 -16.152 -6.588 1.00 0.00 83 PRO A N 6
ATOM 11482 C CA . PRO A 1 83 ? -22.573 -17.505 -6.411 1.00 0.00 83 PRO A CA 6
ATOM 11483 C C . PRO A 1 83 ? -22.272 -18.428 -7.588 1.00 0.00 83 PRO A C 6
ATOM 11484 O O . PRO A 1 83 ? -22.343 -18.017 -8.746 1.00 0.00 83 PRO A O 6
ATOM 11495 N N . TYR A 1 84 ? -21.940 -19.679 -7.284 1.00 0.00 84 TYR A N 6
ATOM 11496 C CA . TYR A 1 84 ? -21.634 -20.651 -8.327 1.00 0.00 84 TYR A CA 6
ATOM 11497 C C . TYR A 1 84 ? -22.901 -21.385 -8.758 1.00 0.00 84 TYR A C 6
ATOM 11498 O O . TYR A 1 84 ? -23.773 -21.671 -7.937 1.00 0.00 84 TYR A O 6
ATOM 11516 N N . HIS A 1 85 ? -22.997 -21.687 -10.048 1.00 0.00 85 HIS A N 6
ATOM 11517 C CA . HIS A 1 85 ? -24.163 -22.389 -10.573 1.00 0.00 85 HIS A CA 6
ATOM 11518 C C . HIS A 1 85 ? -24.377 -23.701 -9.823 1.00 0.00 85 HIS A C 6
ATOM 11519 O O . HIS A 1 85 ? -24.048 -24.775 -10.328 1.00 0.00 85 HIS A O 6
ATOM 11534 N N . GLN A 1 86 ? -24.925 -23.605 -8.617 1.00 0.00 86 GLN A N 6
ATOM 11535 C CA . GLN A 1 86 ? -25.176 -24.791 -7.805 1.00 0.00 86 GLN A CA 6
ATOM 11536 C C . GLN A 1 86 ? -26.251 -25.664 -8.444 1.00 0.00 86 GLN A C 6
ATOM 11537 O O . GLN A 1 86 ? -26.292 -26.875 -8.224 1.00 0.00 86 GLN A O 6
ATOM 11551 N N . TYR A 1 87 ? -27.121 -25.043 -9.233 1.00 0.00 87 TYR A N 6
ATOM 11552 C CA . TYR A 1 87 ? -28.192 -25.776 -9.898 1.00 0.00 87 TYR A CA 6
ATOM 11553 C C . TYR A 1 87 ? -27.646 -26.560 -11.087 1.00 0.00 87 TYR A C 6
ATOM 11554 O O . TYR A 1 87 ? -28.042 -27.701 -11.326 1.00 0.00 87 TYR A O 6
ATOM 11572 N N . ILE A 1 88 ? -26.735 -25.939 -11.829 1.00 0.00 88 ILE A N 6
ATOM 11573 C CA . ILE A 1 88 ? -26.141 -26.587 -12.991 1.00 0.00 88 ILE A CA 6
ATOM 11574 C C . ILE A 1 88 ? -25.153 -27.665 -12.556 1.00 0.00 88 ILE A C 6
ATOM 11575 O O . ILE A 1 88 ? -25.059 -28.722 -13.180 1.00 0.00 88 ILE A O 6
ATOM 11591 N N . VAL A 1 89 ? -24.420 -27.392 -11.482 1.00 0.00 89 VAL A N 6
ATOM 11592 C CA . VAL A 1 89 ? -23.444 -28.347 -10.970 1.00 0.00 89 VAL A CA 6
ATOM 11593 C C . VAL A 1 89 ? -24.145 -29.463 -10.201 1.00 0.00 89 VAL A C 6
ATOM 11594 O O . VAL A 1 89 ? -23.607 -30.559 -10.049 1.00 0.00 89 VAL A O 6
ATOM 11607 N N . GLU A 1 90 ? -25.350 -29.173 -9.721 1.00 0.00 90 GLU A N 6
ATOM 11608 C CA . GLU A 1 90 ? -26.120 -30.157 -8.969 1.00 0.00 90 GLU A CA 6
ATOM 11609 C C . GLU A 1 90 ? -26.419 -31.378 -9.835 1.00 0.00 90 GLU A C 6
ATOM 11610 O O . GLU A 1 90 ? -26.417 -32.509 -9.350 1.00 0.00 90 GLU A O 6
ATOM 11622 N N . ASP A 1 91 ? -26.677 -31.139 -11.116 1.00 0.00 91 ASP A N 6
ATOM 11623 C CA . ASP A 1 91 ? -26.978 -32.227 -12.040 1.00 0.00 91 ASP A CA 6
ATOM 11624 C C . ASP A 1 91 ? -25.798 -33.189 -12.144 1.00 0.00 91 ASP A C 6
ATOM 11625 O O . ASP A 1 91 ? -25.978 -34.406 -12.179 1.00 0.00 91 ASP A O 6
ATOM 11634 N N . TRP A 1 92 ? -24.590 -32.636 -12.193 1.00 0.00 92 TRP A N 6
ATOM 11635 C CA . TRP A 1 92 ? -23.389 -33.457 -12.294 1.00 0.00 92 TRP A CA 6
ATOM 11636 C C . TRP A 1 92 ? -23.008 -34.026 -10.930 1.00 0.00 92 TRP A C 6
ATOM 11637 O O . TRP A 1 92 ? -22.560 -35.168 -10.827 1.00 0.00 92 TRP A O 6
ATOM 11658 N N . GLN A 1 93 ? -23.187 -33.223 -9.887 1.00 0.00 93 GLN A N 6
ATOM 11659 C CA . GLN A 1 93 ? -22.856 -33.657 -8.535 1.00 0.00 93 GLN A CA 6
ATOM 11660 C C . GLN A 1 93 ? -23.765 -34.804 -8.100 1.00 0.00 93 GLN A C 6
ATOM 11661 O O . GLN A 1 93 ? -23.398 -35.609 -7.243 1.00 0.00 93 GLN A O 6
ATOM 11675 N N . GLU A 1 94 ? -24.948 -34.876 -8.699 1.00 0.00 94 GLU A N 6
ATOM 11676 C CA . GLU A 1 94 ? -25.896 -35.935 -8.368 1.00 0.00 94 GLU A CA 6
ATOM 11677 C C . GLU A 1 94 ? -25.456 -37.247 -9.001 1.00 0.00 94 GLU A C 6
ATOM 11678 O O . GLU A 1 94 ? -25.447 -38.292 -8.352 1.00 0.00 94 GLU A O 6
ATOM 11690 N N . LYS A 1 95 ? -25.079 -37.177 -10.273 1.00 0.00 95 LYS A N 6
ATOM 11691 C CA . LYS A 1 95 ? -24.624 -38.358 -10.990 1.00 0.00 95 LYS A CA 6
ATOM 11692 C C . LYS A 1 95 ? -23.298 -38.836 -10.413 1.00 0.00 95 LYS A C 6
ATOM 11693 O O . LYS A 1 95 ? -22.939 -40.006 -10.534 1.00 0.00 95 LYS A O 6
ATOM 11712 N N . TYR A 1 96 ? -22.575 -37.915 -9.782 1.00 0.00 96 TYR A N 6
ATOM 11713 C CA . TYR A 1 96 ? -21.287 -38.245 -9.185 1.00 0.00 96 TYR A CA 6
ATOM 11714 C C . TYR A 1 96 ? -21.480 -38.994 -7.869 1.00 0.00 96 TYR A C 6
ATOM 11715 O O . TYR A 1 96 ? -20.724 -39.912 -7.552 1.00 0.00 96 TYR A O 6
ATOM 11733 N N . LYS A 1 97 ? -22.495 -38.597 -7.106 1.00 0.00 97 LYS A N 6
ATOM 11734 C CA . LYS A 1 97 ? -22.770 -39.243 -5.827 1.00 0.00 97 LYS A CA 6
ATOM 11735 C C . LYS A 1 97 ? -23.001 -40.737 -6.025 1.00 0.00 97 LYS A C 6
ATOM 11736 O O . LYS A 1 97 ? -22.632 -41.550 -5.179 1.00 0.00 97 LYS A O 6
ATOM 11755 N N . SER A 1 98 ? -23.612 -41.090 -7.151 1.00 0.00 98 SER A N 6
ATOM 11756 C CA . SER A 1 98 ? -23.884 -42.490 -7.452 1.00 0.00 98 SER A CA 6
ATOM 11757 C C . SER A 1 98 ? -22.580 -43.269 -7.585 1.00 0.00 98 SER A C 6
ATOM 11758 O O . SER A 1 98 ? -22.493 -44.429 -7.185 1.00 0.00 98 SER A O 6
ATOM 11766 N N . GLN A 1 99 ? -21.567 -42.620 -8.149 1.00 0.00 99 GLN A N 6
ATOM 11767 C CA . GLN A 1 99 ? -20.268 -43.257 -8.330 1.00 0.00 99 GLN A CA 6
ATOM 11768 C C . GLN A 1 99 ? -19.596 -43.493 -6.981 1.00 0.00 99 GLN A C 6
ATOM 11769 O O . GLN A 1 99 ? -18.980 -44.535 -6.756 1.00 0.00 99 GLN A O 6
ATOM 11783 N N . ILE A 1 100 ? -19.718 -42.516 -6.092 1.00 0.00 100 ILE A N 6
ATOM 11784 C CA . ILE A 1 100 ? -19.118 -42.617 -4.767 1.00 0.00 100 ILE A CA 6
ATOM 11785 C C . ILE A 1 100 ? -19.636 -43.851 -4.034 1.00 0.00 100 ILE A C 6
ATOM 11786 O O . ILE A 1 100 ? -18.872 -44.569 -3.389 1.00 0.00 100 ILE A O 6
ATOM 11802 N N . LEU A 1 101 ? -20.939 -44.087 -4.135 1.00 0.00 101 LEU A N 6
ATOM 11803 C CA . LEU A 1 101 ? -21.550 -45.234 -3.473 1.00 0.00 101 LEU A CA 6
ATOM 11804 C C . LEU A 1 101 ? -21.129 -46.536 -4.147 1.00 0.00 101 LEU A C 6
ATOM 11805 O O . LEU A 1 101 ? -20.773 -47.505 -3.477 1.00 0.00 101 LEU A O 6
ATOM 11821 N N . ASN A 1 102 ? -21.172 -46.552 -5.475 1.00 0.00 102 ASN A N 6
ATOM 11822 C CA . ASN A 1 102 ? -20.793 -47.743 -6.229 1.00 0.00 102 ASN A CA 6
ATOM 11823 C C . ASN A 1 102 ? -19.360 -48.156 -5.905 1.00 0.00 102 ASN A C 6
ATOM 11824 O O . ASN A 1 102 ? -19.083 -49.329 -5.655 1.00 0.00 102 ASN A O 6
ATOM 11835 N N . LEU A 1 103 ? -18.454 -47.184 -5.913 1.00 0.00 103 LEU A N 6
ATOM 11836 C CA . LEU A 1 103 ? -17.050 -47.457 -5.623 1.00 0.00 103 LEU A CA 6
ATOM 11837 C C . LEU A 1 103 ? -16.908 -48.218 -4.309 1.00 0.00 103 LEU A C 6
ATOM 11838 O O . LEU A 1 103 ? -16.033 -49.071 -4.166 1.00 0.00 103 LEU A O 6
ATOM 11854 N N . GLU A 1 104 ? -17.770 -47.899 -3.350 1.00 0.00 104 GLU A N 6
ATOM 11855 C CA . GLU A 1 104 ? -17.729 -48.556 -2.048 1.00 0.00 104 GLU A CA 6
ATOM 11856 C C . GLU A 1 104 ? -17.937 -50.062 -2.192 1.00 0.00 104 GLU A C 6
ATOM 11857 O O . GLU A 1 104 ? -17.239 -50.856 -1.562 1.00 0.00 104 GLU A O 6
ATOM 11869 N N . GLU A 1 105 ? -18.903 -50.445 -3.021 1.00 0.00 105 GLU A N 6
ATOM 11870 C CA . GLU A 1 105 ? -19.201 -51.859 -3.234 1.00 0.00 105 GLU A CA 6
ATOM 11871 C C . GLU A 1 105 ? -18.150 -52.512 -4.127 1.00 0.00 105 GLU A C 6
ATOM 11872 O O . GLU A 1 105 ? -17.792 -53.674 -3.931 1.00 0.00 105 GLU A O 6
ATOM 11884 N N . SER A 1 106 ? -17.667 -51.764 -5.112 1.00 0.00 106 SER A N 6
ATOM 11885 C CA . SER A 1 106 ? -16.665 -52.289 -6.034 1.00 0.00 106 SER A CA 6
ATOM 11886 C C . SER A 1 106 ? -15.347 -52.560 -5.314 1.00 0.00 106 SER A C 6
ATOM 11887 O O . SER A 1 106 ? -14.741 -53.616 -5.491 1.00 0.00 106 SER A O 6
ATOM 11895 N N . LYS A 1 107 ? -14.908 -51.602 -4.508 1.00 0.00 107 LYS A N 6
ATOM 11896 C CA . LYS A 1 107 ? -13.655 -51.752 -3.774 1.00 0.00 107 LYS A CA 6
ATOM 11897 C C . LYS A 1 107 ? -13.718 -52.953 -2.832 1.00 0.00 107 LYS A C 6
ATOM 11898 O O . LYS A 1 107 ? -12.729 -53.664 -2.650 1.00 0.00 107 LYS A O 6
ATOM 11917 N N . ALA A 1 108 ? -14.883 -53.169 -2.230 1.00 0.00 108 ALA A N 6
ATOM 11918 C CA . ALA A 1 108 ? -15.061 -54.280 -1.301 1.00 0.00 108 ALA A CA 6
ATOM 11919 C C . ALA A 1 108 ? -14.758 -55.614 -1.977 1.00 0.00 108 ALA A C 6
ATOM 11920 O O . ALA A 1 108 ? -14.212 -56.525 -1.354 1.00 0.00 108 ALA A O 6
ATOM 11927 N N . THR A 1 109 ? -15.121 -55.730 -3.250 1.00 0.00 109 THR A N 6
ATOM 11928 C CA . THR A 1 109 ? -14.885 -56.966 -3.989 1.00 0.00 109 THR A CA 6
ATOM 11929 C C . THR A 1 109 ? -13.390 -57.236 -4.128 1.00 0.00 109 THR A C 6
ATOM 11930 O O . THR A 1 109 ? -12.922 -58.339 -3.843 1.00 0.00 109 THR A O 6
ATOM 11941 N N . ILE A 1 110 ? -12.645 -56.228 -4.569 1.00 0.00 110 ILE A N 6
ATOM 11942 C CA . ILE A 1 110 ? -11.204 -56.379 -4.740 1.00 0.00 110 ILE A CA 6
ATOM 11943 C C . ILE A 1 110 ? -10.548 -56.780 -3.423 1.00 0.00 110 ILE A C 6
ATOM 11944 O O . ILE A 1 110 ? -9.603 -57.568 -3.406 1.00 0.00 110 ILE A O 6
ATOM 11960 N N . HIS A 1 111 ? -11.056 -56.234 -2.323 1.00 0.00 111 HIS A N 6
ATOM 11961 C CA . HIS A 1 111 ? -10.510 -56.546 -1.008 1.00 0.00 111 HIS A CA 6
ATOM 11962 C C . HIS A 1 111 ? -10.777 -58.006 -0.653 1.00 0.00 111 HIS A C 6
ATOM 11963 O O . HIS A 1 111 ? -9.899 -58.703 -0.144 1.00 0.00 111 HIS A O 6
ATOM 11978 N N . GLU A 1 112 ? -11.996 -58.460 -0.926 1.00 0.00 112 GLU A N 6
ATOM 11979 C CA . GLU A 1 112 ? -12.374 -59.838 -0.632 1.00 0.00 112 GLU A CA 6
ATOM 11980 C C . GLU A 1 112 ? -11.480 -60.816 -1.391 1.00 0.00 112 GLU A C 6
ATOM 11981 O O . GLU A 1 112 ? -11.202 -61.915 -0.912 1.00 0.00 112 GLU A O 6
ATOM 11993 N N . ASN A 1 113 ? -11.038 -60.411 -2.576 1.00 0.00 113 ASN A N 6
ATOM 11994 C CA . ASN A 1 113 ? -10.180 -61.263 -3.392 1.00 0.00 113 ASN A CA 6
ATOM 11995 C C . ASN A 1 113 ? -8.788 -61.375 -2.778 1.00 0.00 113 ASN A C 6
ATOM 11996 O O . ASN A 1 113 ? -8.169 -62.438 -2.808 1.00 0.00 113 ASN A O 6
ATOM 12007 N N . ILE A 1 114 ? -8.302 -60.270 -2.222 1.00 0.00 114 ILE A N 6
ATOM 12008 C CA . ILE A 1 114 ? -6.981 -60.255 -1.606 1.00 0.00 114 ILE A CA 6
ATOM 12009 C C . ILE A 1 114 ? -6.868 -61.346 -0.544 1.00 0.00 114 ILE A C 6
ATOM 12010 O O . ILE A 1 114 ? -5.834 -62.002 -0.424 1.00 0.00 114 ILE A O 6
ATOM 12026 N N . GLY A 1 115 ? -7.937 -61.532 0.222 1.00 0.00 115 GLY A N 6
ATOM 12027 C CA . GLY A 1 115 ? -7.944 -62.545 1.272 1.00 0.00 115 GLY A CA 6
ATOM 12028 C C . GLY A 1 115 ? -8.129 -63.941 0.685 1.00 0.00 115 GLY A C 6
ATOM 12029 O O . GLY A 1 115 ? -7.719 -64.936 1.285 1.00 0.00 115 GLY A O 6
ATOM 12033 N N . ALA A 1 116 ? -8.748 -64.008 -0.489 1.00 0.00 116 ALA A N 6
ATOM 12034 C CA . ALA A 1 116 ? -8.982 -65.288 -1.147 1.00 0.00 116 ALA A CA 6
ATOM 12035 C C . ALA A 1 116 ? -7.710 -65.778 -1.833 1.00 0.00 116 ALA A C 6
ATOM 12036 O O . ALA A 1 116 ? -7.589 -66.955 -2.170 1.00 0.00 116 ALA A O 6
ATOM 12043 N N . ALA A 1 117 ? -6.765 -64.867 -2.036 1.00 0.00 117 ALA A N 6
ATOM 12044 C CA . ALA A 1 117 ? -5.506 -65.217 -2.682 1.00 0.00 117 ALA A CA 6
ATOM 12045 C C . ALA A 1 117 ? -5.695 -65.340 -4.190 1.00 0.00 117 ALA A C 6
ATOM 12046 O O . ALA A 1 117 ? -4.728 -65.322 -4.951 1.00 0.00 117 ALA A O 6
ATOM 12053 N N . GLY A 1 118 ? -6.948 -65.464 -4.614 1.00 0.00 118 GLY A N 6
ATOM 12054 C CA . GLY A 1 118 ? -7.253 -65.591 -6.035 1.00 0.00 118 GLY A CA 6
ATOM 12055 C C . GLY A 1 118 ? -6.984 -67.009 -6.524 1.00 0.00 118 GLY A C 6
ATOM 12056 O O . GLY A 1 118 ? -6.453 -67.208 -7.617 1.00 0.00 118 GLY A O 6
ATOM 12060 N N . PHE A 1 119 ? -7.351 -67.991 -5.708 1.00 0.00 119 PHE A N 6
ATOM 12061 C CA . PHE A 1 119 ? -7.145 -69.389 -6.068 1.00 0.00 119 PHE A CA 6
ATOM 12062 C C . PHE A 1 119 ? -8.261 -70.260 -5.499 1.00 0.00 119 PHE A C 6
ATOM 12063 O O . PHE A 1 119 ? -8.127 -70.824 -4.413 1.00 0.00 119 PHE A O 6
ATOM 12080 N N . LYS A 1 120 ? -9.359 -70.363 -6.239 1.00 0.00 120 LYS A N 6
ATOM 12081 C CA . LYS A 1 120 ? -10.494 -71.167 -5.799 1.00 0.00 120 LYS A CA 6
ATOM 12082 C C . LYS A 1 120 ? -11.265 -71.704 -7.004 1.00 0.00 120 LYS A C 6
ATOM 12083 O O . LYS A 1 120 ? -12.446 -71.406 -7.185 1.00 0.00 120 LYS A O 6
ATOM 12102 N N . MET A 1 121 ? -10.586 -72.496 -7.825 1.00 0.00 121 MET A N 6
ATOM 12103 C CA . MET A 1 121 ? -11.215 -73.068 -9.011 1.00 0.00 121 MET A CA 6
ATOM 12104 C C . MET A 1 121 ? -11.411 -74.570 -8.846 1.00 0.00 121 MET A C 6
ATOM 12105 O O . MET A 1 121 ? -10.538 -75.268 -8.332 1.00 0.00 121 MET A O 6
ATOM 12119 N N . SER A 1 122 ? -12.564 -75.063 -9.287 1.00 0.00 122 SER A N 6
ATOM 12120 C CA . SER A 1 122 ? -12.862 -76.486 -9.185 1.00 0.00 122 SER A CA 6
ATOM 12121 C C . SER A 1 122 ? -12.225 -77.247 -10.347 1.00 0.00 122 SER A C 6
ATOM 12122 O O . SER A 1 122 ? -12.197 -76.756 -11.476 1.00 0.00 122 SER A O 6
ATOM 12130 N N . PRO A 1 123 ? -11.718 -78.426 -10.095 1.00 0.00 123 PRO A N 6
ATOM 12131 C CA . PRO A 1 123 ? -11.071 -79.261 -11.143 1.00 0.00 123 PRO A CA 6
ATOM 12132 C C . PRO A 1 123 ? -11.827 -79.209 -12.468 1.00 0.00 123 PRO A C 6
ATOM 12133 O O . PRO A 1 123 ? -11.208 -78.885 -13.467 1.00 0.00 123 PRO A O 6
ATOM 12145 N N . MET A 1 1 ? -41.020 43.784 -17.458 1.00 0.00 1 MET A N 7
ATOM 12146 C CA . MET A 1 1 ? -39.669 43.416 -16.950 1.00 0.00 1 MET A CA 7
ATOM 12147 C C . MET A 1 1 ? -38.714 43.248 -18.127 1.00 0.00 1 MET A C 7
ATOM 12148 O O . MET A 1 1 ? -38.894 42.363 -18.964 1.00 0.00 1 MET A O 7
ATOM 12164 N N . SER A 1 2 ? -37.700 44.103 -18.182 1.00 0.00 2 SER A N 7
ATOM 12165 C CA . SER A 1 2 ? -36.720 44.042 -19.261 1.00 0.00 2 SER A CA 7
ATOM 12166 C C . SER A 1 2 ? -35.610 43.052 -18.919 1.00 0.00 2 SER A C 7
ATOM 12167 O O . SER A 1 2 ? -34.606 43.419 -18.309 1.00 0.00 2 SER A O 7
ATOM 12175 N N . THR A 1 3 ? -35.799 41.798 -19.316 1.00 0.00 3 THR A N 7
ATOM 12176 C CA . THR A 1 3 ? -34.807 40.764 -19.047 1.00 0.00 3 THR A CA 7
ATOM 12177 C C . THR A 1 3 ? -33.502 41.073 -19.776 1.00 0.00 3 THR A C 7
ATOM 12178 O O . THR A 1 3 ? -32.417 40.751 -19.289 1.00 0.00 3 THR A O 7
ATOM 12189 N N . LEU A 1 4 ? -33.614 41.699 -20.943 1.00 0.00 4 LEU A N 7
ATOM 12190 C CA . LEU A 1 4 ? -32.434 42.047 -21.728 1.00 0.00 4 LEU A CA 7
ATOM 12191 C C . LEU A 1 4 ? -31.448 42.843 -20.879 1.00 0.00 4 LEU A C 7
ATOM 12192 O O . LEU A 1 4 ? -30.236 42.639 -20.961 1.00 0.00 4 LEU A O 7
ATOM 12208 N N . SER A 1 5 ? -31.977 43.749 -20.064 1.00 0.00 5 SER A N 7
ATOM 12209 C CA . SER A 1 5 ? -31.135 44.571 -19.202 1.00 0.00 5 SER A CA 7
ATOM 12210 C C . SER A 1 5 ? -30.319 43.692 -18.260 1.00 0.00 5 SER A C 7
ATOM 12211 O O . SER A 1 5 ? -29.148 43.967 -17.997 1.00 0.00 5 SER A O 7
ATOM 12219 N N . ASN A 1 6 ? -30.944 42.633 -17.758 1.00 0.00 6 ASN A N 7
ATOM 12220 C CA . ASN A 1 6 ? -30.267 41.718 -16.848 1.00 0.00 6 ASN A CA 7
ATOM 12221 C C . ASN A 1 6 ? -29.204 40.914 -17.592 1.00 0.00 6 ASN A C 7
ATOM 12222 O O . ASN A 1 6 ? -28.131 40.638 -17.055 1.00 0.00 6 ASN A O 7
ATOM 12233 N N . PHE A 1 7 ? -29.511 40.544 -18.831 1.00 0.00 7 PHE A N 7
ATOM 12234 C CA . PHE A 1 7 ? -28.575 39.772 -19.642 1.00 0.00 7 PHE A CA 7
ATOM 12235 C C . PHE A 1 7 ? -27.253 40.520 -19.785 1.00 0.00 7 PHE A C 7
ATOM 12236 O O . PHE A 1 7 ? -26.187 39.910 -19.862 1.00 0.00 7 PHE A O 7
ATOM 12253 N N . THR A 1 8 ? -27.332 41.846 -19.822 1.00 0.00 8 THR A N 7
ATOM 12254 C CA . THR A 1 8 ? -26.137 42.669 -19.956 1.00 0.00 8 THR A CA 7
ATOM 12255 C C . THR A 1 8 ? -25.342 42.675 -18.655 1.00 0.00 8 THR A C 7
ATOM 12256 O O . THR A 1 8 ? -24.114 42.765 -18.665 1.00 0.00 8 THR A O 7
ATOM 12267 N N . GLN A 1 9 ? -26.051 42.582 -17.534 1.00 0.00 9 GLN A N 7
ATOM 12268 C CA . GLN A 1 9 ? -25.403 42.581 -16.227 1.00 0.00 9 GLN A CA 7
ATOM 12269 C C . GLN A 1 9 ? -24.555 41.326 -16.040 1.00 0.00 9 GLN A C 7
ATOM 12270 O O . GLN A 1 9 ? -23.531 41.355 -15.358 1.00 0.00 9 GLN A O 7
ATOM 12284 N N . THR A 1 10 ? -24.988 40.225 -16.647 1.00 0.00 10 THR A N 7
ATOM 12285 C CA . THR A 1 10 ? -24.258 38.968 -16.535 1.00 0.00 10 THR A CA 7
ATOM 12286 C C . THR A 1 10 ? -22.874 39.087 -17.167 1.00 0.00 10 THR A C 7
ATOM 12287 O O . THR A 1 10 ? -21.886 38.601 -16.616 1.00 0.00 10 THR A O 7
ATOM 12298 N N . LEU A 1 11 ? -22.810 39.734 -18.326 1.00 0.00 11 LEU A N 7
ATOM 12299 C CA . LEU A 1 11 ? -21.540 39.905 -19.021 1.00 0.00 11 LEU A CA 7
ATOM 12300 C C . LEU A 1 11 ? -20.563 40.704 -18.164 1.00 0.00 11 LEU A C 7
ATOM 12301 O O . LEU A 1 11 ? -19.393 40.342 -18.042 1.00 0.00 11 LEU A O 7
ATOM 12317 N N . GLU A 1 12 ? -21.050 41.788 -17.569 1.00 0.00 12 GLU A N 7
ATOM 12318 C CA . GLU A 1 12 ? -20.204 42.622 -16.722 1.00 0.00 12 GLU A CA 7
ATOM 12319 C C . GLU A 1 12 ? -19.687 41.816 -15.535 1.00 0.00 12 GLU A C 7
ATOM 12320 O O . GLU A 1 12 ? -18.527 41.945 -15.141 1.00 0.00 12 GLU A O 7
ATOM 12332 N N . ASP A 1 13 ? -20.555 40.981 -14.974 1.00 0.00 13 ASP A N 7
ATOM 12333 C CA . ASP A 1 13 ? -20.181 40.149 -13.836 1.00 0.00 13 ASP A CA 7
ATOM 12334 C C . ASP A 1 13 ? -18.972 39.287 -14.183 1.00 0.00 13 ASP A C 7
ATOM 12335 O O . ASP A 1 13 ? -18.094 39.064 -13.351 1.00 0.00 13 ASP A O 7
ATOM 12344 N N . VAL A 1 14 ? -18.938 38.808 -15.422 1.00 0.00 14 VAL A N 7
ATOM 12345 C CA . VAL A 1 14 ? -17.834 37.973 -15.880 1.00 0.00 14 VAL A CA 7
ATOM 12346 C C . VAL A 1 14 ? -16.565 38.806 -15.982 1.00 0.00 14 VAL A C 7
ATOM 12347 O O . VAL A 1 14 ? -15.505 38.411 -15.498 1.00 0.00 14 VAL A O 7
ATOM 12360 N N . PHE A 1 15 ? -16.692 39.975 -16.599 1.00 0.00 15 PHE A N 7
ATOM 12361 C CA . PHE A 1 15 ? -15.561 40.877 -16.745 1.00 0.00 15 PHE A CA 7
ATOM 12362 C C . PHE A 1 15 ? -15.174 41.424 -15.379 1.00 0.00 15 PHE A C 7
ATOM 12363 O O . PHE A 1 15 ? -14.001 41.671 -15.104 1.00 0.00 15 PHE A O 7
ATOM 12380 N N . ARG A 1 16 ? -16.178 41.599 -14.521 1.00 0.00 16 ARG A N 7
ATOM 12381 C CA . ARG A 1 16 ? -15.938 42.106 -13.176 1.00 0.00 16 ARG A CA 7
ATOM 12382 C C . ARG A 1 16 ? -15.213 41.054 -12.343 1.00 0.00 16 ARG A C 7
ATOM 12383 O O . ARG A 1 16 ? -14.304 41.372 -11.577 1.00 0.00 16 ARG A O 7
ATOM 12404 N N . ARG A 1 17 ? -15.617 39.799 -12.508 1.00 0.00 17 ARG A N 7
ATOM 12405 C CA . ARG A 1 17 ? -14.995 38.703 -11.777 1.00 0.00 17 ARG A CA 7
ATOM 12406 C C . ARG A 1 17 ? -13.578 38.473 -12.290 1.00 0.00 17 ARG A C 7
ATOM 12407 O O . ARG A 1 17 ? -12.680 38.111 -11.530 1.00 0.00 17 ARG A O 7
ATOM 12428 N N . ILE A 1 18 ? -13.386 38.689 -13.587 1.00 0.00 18 ILE A N 7
ATOM 12429 C CA . ILE A 1 18 ? -12.074 38.508 -14.199 1.00 0.00 18 ILE A CA 7
ATOM 12430 C C . ILE A 1 18 ? -11.110 39.595 -13.731 1.00 0.00 18 ILE A C 7
ATOM 12431 O O . ILE A 1 18 ? -9.913 39.357 -13.594 1.00 0.00 18 ILE A O 7
ATOM 12447 N N . PHE A 1 19 ? -11.646 40.786 -13.493 1.00 0.00 19 PHE A N 7
ATOM 12448 C CA . PHE A 1 19 ? -10.839 41.918 -13.047 1.00 0.00 19 PHE A CA 7
ATOM 12449 C C . PHE A 1 19 ? -10.374 41.700 -11.614 1.00 0.00 19 PHE A C 7
ATOM 12450 O O . PHE A 1 19 ? -9.180 41.768 -11.324 1.00 0.00 19 PHE A O 7
ATOM 12467 N N . ILE A 1 20 ? -11.319 41.413 -10.726 1.00 0.00 20 ILE A N 7
ATOM 12468 C CA . ILE A 1 20 ? -10.976 41.161 -9.339 1.00 0.00 20 ILE A CA 7
ATOM 12469 C C . ILE A 1 20 ? -10.119 39.909 -9.275 1.00 0.00 20 ILE A C 7
ATOM 12470 O O . ILE A 1 20 ? -9.159 39.827 -8.508 1.00 0.00 20 ILE A O 7
ATOM 12486 N N . THR A 1 21 ? -10.467 38.947 -10.120 1.00 0.00 21 THR A N 7
ATOM 12487 C CA . THR A 1 21 ? -9.727 37.701 -10.201 1.00 0.00 21 THR A CA 7
ATOM 12488 C C . THR A 1 21 ? -8.404 37.933 -10.924 1.00 0.00 21 THR A C 7
ATOM 12489 O O . THR A 1 21 ? -7.379 37.352 -10.565 1.00 0.00 21 THR A O 7
ATOM 12500 N N . TYR A 1 22 ? -8.431 38.789 -11.949 1.00 0.00 22 TYR A N 7
ATOM 12501 C CA . TYR A 1 22 ? -7.216 39.081 -12.708 1.00 0.00 22 TYR A CA 7
ATOM 12502 C C . TYR A 1 22 ? -6.223 39.844 -11.844 1.00 0.00 22 TYR A C 7
ATOM 12503 O O . TYR A 1 22 ? -5.068 39.441 -11.703 1.00 0.00 22 TYR A O 7
ATOM 12521 N N . MET A 1 23 ? -6.682 40.941 -11.256 1.00 0.00 23 MET A N 7
ATOM 12522 C CA . MET A 1 23 ? -5.827 41.746 -10.395 1.00 0.00 23 MET A CA 7
ATOM 12523 C C . MET A 1 23 ? -5.339 40.903 -9.225 1.00 0.00 23 MET A C 7
ATOM 12524 O O . MET A 1 23 ? -4.276 41.161 -8.658 1.00 0.00 23 MET A O 7
ATOM 12538 N N . ASP A 1 24 ? -6.130 39.896 -8.870 1.00 0.00 24 ASP A N 7
ATOM 12539 C CA . ASP A 1 24 ? -5.778 39.014 -7.762 1.00 0.00 24 ASP A CA 7
ATOM 12540 C C . ASP A 1 24 ? -4.527 38.204 -8.095 1.00 0.00 24 ASP A C 7
ATOM 12541 O O . ASP A 1 24 ? -3.720 37.903 -7.216 1.00 0.00 24 ASP A O 7
ATOM 12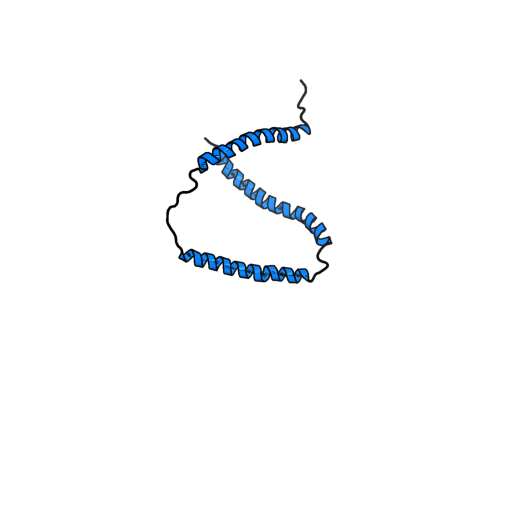550 N N . ASN A 1 25 ? -4.378 37.848 -9.367 1.00 0.00 25 ASN A N 7
ATOM 12551 C CA . ASN A 1 25 ? -3.226 37.065 -9.804 1.00 0.00 25 ASN A CA 7
ATOM 12552 C C . ASN A 1 25 ? -1.920 37.718 -9.357 1.00 0.00 25 ASN A C 7
ATOM 12553 O O . ASN A 1 25 ? -0.990 37.033 -8.931 1.00 0.00 25 ASN A O 7
ATOM 12564 N N . TRP A 1 26 ? -1.854 39.043 -9.456 1.00 0.00 26 TRP A N 7
ATOM 12565 C CA . TRP A 1 26 ? -0.651 39.767 -9.057 1.00 0.00 26 TRP A CA 7
ATOM 12566 C C . TRP A 1 26 ? -0.412 39.626 -7.558 1.00 0.00 26 TRP A C 7
ATOM 12567 O O . TRP A 1 26 ? 0.731 39.577 -7.103 1.00 0.00 26 TRP A O 7
ATOM 12588 N N . ARG A 1 27 ? -1.495 39.559 -6.792 1.00 0.00 27 ARG A N 7
ATOM 12589 C CA . ARG A 1 27 ? -1.382 39.421 -5.345 1.00 0.00 27 ARG A CA 7
ATOM 12590 C C . ARG A 1 27 ? -0.726 38.090 -4.992 1.00 0.00 27 ARG A C 7
ATOM 12591 O O . ARG A 1 27 ? 0.103 38.018 -4.085 1.00 0.00 27 ARG A O 7
ATOM 12612 N N . GLN A 1 28 ? -1.099 37.041 -5.718 1.00 0.00 28 GLN A N 7
ATOM 12613 C CA . GLN A 1 28 ? -0.539 35.717 -5.477 1.00 0.00 28 GLN A CA 7
ATOM 12614 C C . GLN A 1 28 ? 0.953 35.710 -5.784 1.00 0.00 28 GLN A C 7
ATOM 12615 O O . GLN A 1 28 ? 1.714 34.934 -5.206 1.00 0.00 28 GLN A O 7
ATOM 12629 N N . ASN A 1 29 ? 1.364 36.584 -6.698 1.00 0.00 29 ASN A N 7
ATOM 12630 C CA . ASN A 1 29 ? 2.770 36.674 -7.075 1.00 0.00 29 ASN A CA 7
ATOM 12631 C C . ASN A 1 29 ? 3.621 37.029 -5.859 1.00 0.00 29 ASN A C 7
ATOM 12632 O O . ASN A 1 29 ? 4.837 36.843 -5.865 1.00 0.00 29 ASN A O 7
ATOM 12643 N N . THR A 1 30 ? 2.968 37.539 -4.820 1.00 0.00 30 THR A N 7
ATOM 12644 C CA . THR A 1 30 ? 3.669 37.916 -3.598 1.00 0.00 30 THR A CA 7
ATOM 12645 C C . THR A 1 30 ? 4.197 36.677 -2.884 1.00 0.00 30 THR A C 7
ATOM 12646 O O . THR A 1 30 ? 5.339 36.652 -2.425 1.00 0.00 30 THR A O 7
ATOM 12657 N N . THR A 1 31 ? 3.360 35.648 -2.798 1.00 0.00 31 THR A N 7
ATOM 12658 C CA . THR A 1 31 ? 3.751 34.407 -2.143 1.00 0.00 31 THR A CA 7
ATOM 12659 C C . THR A 1 31 ? 4.961 33.798 -2.846 1.00 0.00 31 THR A C 7
ATOM 12660 O O . THR A 1 31 ? 5.816 33.182 -2.212 1.00 0.00 31 THR A O 7
ATOM 12671 N N . ALA A 1 32 ? 5.023 33.982 -4.160 1.00 0.00 32 ALA A N 7
ATOM 12672 C CA . ALA A 1 32 ? 6.132 33.451 -4.945 1.00 0.00 32 ALA A CA 7
ATOM 12673 C C . ALA A 1 32 ? 7.453 34.044 -4.469 1.00 0.00 32 ALA A C 7
ATOM 12674 O O . ALA A 1 32 ? 8.491 33.382 -4.507 1.00 0.00 32 ALA A O 7
ATOM 12681 N N . GLU A 1 33 ? 7.408 35.294 -4.021 1.00 0.00 33 GLU A N 7
ATOM 12682 C CA . GLU A 1 33 ? 8.608 35.967 -3.540 1.00 0.00 33 GLU A CA 7
ATOM 12683 C C . GLU A 1 33 ? 9.292 35.133 -2.462 1.00 0.00 33 GLU A C 7
ATOM 12684 O O . GLU A 1 33 ? 10.517 35.000 -2.451 1.00 0.00 33 GLU A O 7
ATOM 12696 N N . GLN A 1 34 ? 8.496 34.571 -1.558 1.00 0.00 34 GLN A N 7
ATOM 12697 C CA . GLN A 1 34 ? 9.042 33.748 -0.484 1.00 0.00 34 GLN A CA 7
ATOM 12698 C C . GLN A 1 34 ? 9.706 32.502 -1.057 1.00 0.00 34 GLN A C 7
ATOM 12699 O O . GLN A 1 34 ? 10.749 32.063 -0.571 1.00 0.00 34 GLN A O 7
ATOM 12713 N N . GLU A 1 35 ? 9.097 31.939 -2.095 1.00 0.00 35 GLU A N 7
ATOM 12714 C CA . GLU A 1 35 ? 9.641 30.744 -2.730 1.00 0.00 35 GLU A CA 7
ATOM 12715 C C . GLU A 1 35 ? 10.920 31.085 -3.491 1.00 0.00 35 GLU A C 7
ATOM 12716 O O . GLU A 1 35 ? 11.860 30.293 -3.529 1.00 0.00 35 GLU A O 7
ATOM 12728 N N . ALA A 1 36 ? 10.946 32.271 -4.093 1.00 0.00 36 ALA A N 7
ATOM 12729 C CA . ALA A 1 36 ? 12.116 32.707 -4.846 1.00 0.00 36 ALA A CA 7
ATOM 12730 C C . ALA A 1 36 ? 13.371 32.600 -3.985 1.00 0.00 36 ALA A C 7
ATOM 12731 O O . ALA A 1 36 ? 14.445 32.259 -4.479 1.00 0.00 36 ALA A O 7
ATOM 12738 N N . LEU A 1 37 ? 13.224 32.889 -2.696 1.00 0.00 37 LEU A N 7
ATOM 12739 C CA . LEU A 1 37 ? 14.354 32.817 -1.777 1.00 0.00 37 LEU A CA 7
ATOM 12740 C C . LEU A 1 37 ? 14.966 31.420 -1.803 1.00 0.00 37 LEU A C 7
ATOM 12741 O O . LEU A 1 37 ? 16.182 31.266 -1.913 1.00 0.00 37 LEU A O 7
ATOM 12757 N N . GLN A 1 38 ? 14.111 30.407 -1.703 1.00 0.00 38 GLN A N 7
ATOM 12758 C CA . GLN A 1 38 ? 14.573 29.025 -1.717 1.00 0.00 38 GLN A CA 7
ATOM 12759 C C . GLN A 1 38 ? 15.011 28.620 -3.122 1.00 0.00 38 GLN A C 7
ATOM 12760 O O . GLN A 1 38 ? 15.815 27.704 -3.293 1.00 0.00 38 GLN A O 7
ATOM 12774 N N . ALA A 1 39 ? 14.476 29.311 -4.125 1.00 0.00 39 ALA A N 7
ATOM 12775 C CA . ALA A 1 39 ? 14.818 29.015 -5.510 1.00 0.00 39 ALA A CA 7
ATOM 12776 C C . ALA A 1 39 ? 16.324 29.130 -5.726 1.00 0.00 39 ALA A C 7
ATOM 12777 O O . ALA A 1 39 ? 16.888 28.465 -6.596 1.00 0.00 39 ALA A O 7
ATOM 12784 N N . LYS A 1 40 ? 16.970 29.975 -4.929 1.00 0.00 40 LYS A N 7
ATOM 12785 C CA . LYS A 1 40 ? 18.411 30.168 -5.042 1.00 0.00 40 LYS A CA 7
ATOM 12786 C C . LYS A 1 40 ? 19.151 28.886 -4.679 1.00 0.00 40 LYS A C 7
ATOM 12787 O O . LYS A 1 40 ? 20.153 28.537 -5.304 1.00 0.00 40 LYS A O 7
ATOM 12806 N N . VAL A 1 41 ? 18.650 28.188 -3.668 1.00 0.00 41 VAL A N 7
ATOM 12807 C CA . VAL A 1 41 ? 19.270 26.944 -3.230 1.00 0.00 41 VAL A CA 7
ATOM 12808 C C . VAL A 1 41 ? 18.283 25.786 -3.358 1.00 0.00 41 VAL A C 7
ATOM 12809 O O . VAL A 1 41 ? 17.195 25.948 -3.913 1.00 0.00 41 VAL A O 7
ATOM 12822 N N . ASP A 1 42 ? 18.663 24.618 -2.845 1.00 0.00 42 ASP A N 7
ATOM 12823 C CA . ASP A 1 42 ? 17.794 23.449 -2.918 1.00 0.00 42 ASP A CA 7
ATOM 12824 C C . ASP A 1 42 ? 17.094 23.390 -4.272 1.00 0.00 42 ASP A C 7
ATOM 12825 O O . ASP A 1 42 ? 15.887 23.155 -4.348 1.00 0.00 42 ASP A O 7
ATOM 12834 N N . ALA A 1 43 ? 17.858 23.606 -5.338 1.00 0.00 43 ALA A N 7
ATOM 12835 C CA . ALA A 1 43 ? 17.300 23.576 -6.685 1.00 0.00 43 ALA A CA 7
ATOM 12836 C C . ALA A 1 43 ? 16.531 22.280 -6.916 1.00 0.00 43 ALA A C 7
ATOM 12837 O O . ALA A 1 43 ? 15.440 22.287 -7.487 1.00 0.00 43 ALA A O 7
ATOM 12844 N N . GLU A 1 44 ? 17.104 21.169 -6.464 1.00 0.00 44 GLU A N 7
ATOM 12845 C CA . GLU A 1 44 ? 16.460 19.871 -6.622 1.00 0.00 44 GLU A CA 7
ATOM 12846 C C . GLU A 1 44 ? 15.102 19.867 -5.931 1.00 0.00 44 GLU A C 7
ATOM 12847 O O . GLU A 1 44 ? 14.200 19.123 -6.314 1.00 0.00 44 GLU A O 7
ATOM 12859 N N . ASN A 1 45 ? 14.965 20.704 -4.909 1.00 0.00 45 ASN A N 7
ATOM 12860 C CA . ASN A 1 45 ? 13.714 20.794 -4.168 1.00 0.00 45 ASN A CA 7
ATOM 12861 C C . ASN A 1 45 ? 13.135 19.405 -3.922 1.00 0.00 45 ASN A C 7
ATOM 12862 O O . ASN A 1 45 ? 12.026 19.095 -4.359 1.00 0.00 45 ASN A O 7
ATOM 12873 N N . PHE A 1 46 ? 13.893 18.571 -3.217 1.00 0.00 46 PHE A N 7
ATOM 12874 C CA . PHE A 1 46 ? 13.446 17.217 -2.916 1.00 0.00 46 PHE A CA 7
ATOM 12875 C C . PHE A 1 46 ? 12.081 17.245 -2.238 1.00 0.00 46 PHE A C 7
ATOM 12876 O O . PHE A 1 46 ? 11.328 16.273 -2.295 1.00 0.00 46 PHE A O 7
ATOM 12893 N N . TYR A 1 47 ? 11.765 18.368 -1.600 1.00 0.00 47 TYR A N 7
ATOM 12894 C CA . TYR A 1 47 ? 10.485 18.512 -0.916 1.00 0.00 47 TYR A CA 7
ATOM 12895 C C . TYR A 1 47 ? 9.335 18.251 -1.884 1.00 0.00 47 TYR A C 7
ATOM 12896 O O . TYR A 1 47 ? 8.427 17.474 -1.589 1.00 0.00 47 TYR A O 7
ATOM 12914 N N . TYR A 1 48 ? 9.383 18.903 -3.041 1.00 0.00 48 TYR A N 7
ATOM 12915 C CA . TYR A 1 48 ? 8.342 18.730 -4.047 1.00 0.00 48 TYR A CA 7
ATOM 12916 C C . TYR A 1 48 ? 8.244 17.267 -4.463 1.00 0.00 48 TYR A C 7
ATOM 12917 O O . TYR A 1 48 ? 7.154 16.756 -4.721 1.00 0.00 48 TYR A O 7
ATOM 12935 N N . VAL A 1 49 ? 9.391 16.598 -4.524 1.00 0.00 49 VAL A N 7
ATOM 12936 C CA . VAL A 1 49 ? 9.424 15.192 -4.908 1.00 0.00 49 VAL A CA 7
ATOM 12937 C C . VAL A 1 49 ? 8.981 14.313 -3.743 1.00 0.00 49 VAL A C 7
ATOM 12938 O O . VAL A 1 49 ? 8.256 13.335 -3.932 1.00 0.00 49 VAL A O 7
ATOM 12951 N N . ILE A 1 50 ? 9.415 14.670 -2.538 1.00 0.00 50 ILE A N 7
ATOM 12952 C CA . ILE A 1 50 ? 9.047 13.908 -1.349 1.00 0.00 50 ILE A CA 7
ATOM 12953 C C . ILE A 1 50 ? 7.531 13.794 -1.250 1.00 0.00 50 ILE A C 7
ATOM 12954 O O . ILE A 1 50 ? 7.000 12.767 -0.829 1.00 0.00 50 ILE A O 7
ATOM 12970 N N . LEU A 1 51 ? 6.840 14.858 -1.647 1.00 0.00 51 LEU A N 7
ATOM 12971 C CA . LEU A 1 51 ? 5.383 14.872 -1.607 1.00 0.00 51 LEU A CA 7
ATOM 12972 C C . LEU A 1 51 ? 4.817 13.995 -2.717 1.00 0.00 51 LEU A C 7
ATOM 12973 O O . LEU A 1 51 ? 3.834 13.280 -2.517 1.00 0.00 51 LEU A O 7
ATOM 12989 N N . TYR A 1 52 ? 5.447 14.050 -3.885 1.00 0.00 52 TYR A N 7
ATOM 12990 C CA . TYR A 1 52 ? 5.003 13.253 -5.022 1.00 0.00 52 TYR A CA 7
ATOM 12991 C C . TYR A 1 52 ? 5.323 11.781 -4.793 1.00 0.00 52 TYR A C 7
ATOM 12992 O O . TYR A 1 52 ? 4.507 10.905 -5.083 1.00 0.00 52 TYR A O 7
ATOM 13010 N N . LEU A 1 53 ? 6.514 11.515 -4.267 1.00 0.00 53 LEU A N 7
ATOM 13011 C CA . LEU A 1 53 ? 6.933 10.145 -3.998 1.00 0.00 53 LEU A CA 7
ATOM 13012 C C . LEU A 1 53 ? 6.049 9.523 -2.923 1.00 0.00 53 LEU A C 7
ATOM 13013 O O . LEU A 1 53 ? 5.637 8.369 -3.034 1.00 0.00 53 LEU A O 7
ATOM 13029 N N . MET A 1 54 ? 5.761 10.300 -1.883 1.00 0.00 54 MET A N 7
ATOM 13030 C CA . MET A 1 54 ? 4.923 9.819 -0.791 1.00 0.00 54 MET A CA 7
ATOM 13031 C C . MET A 1 54 ? 3.558 9.388 -1.319 1.00 0.00 54 MET A C 7
ATOM 13032 O O . MET A 1 54 ? 2.907 8.514 -0.746 1.00 0.00 54 MET A O 7
ATOM 13046 N N . VAL A 1 55 ? 3.131 10.008 -2.414 1.00 0.00 55 VAL A N 7
ATOM 13047 C CA . VAL A 1 55 ? 1.841 9.684 -3.013 1.00 0.00 55 VAL A CA 7
ATOM 13048 C C . VAL A 1 55 ? 1.922 8.373 -3.788 1.00 0.00 55 VAL A C 7
ATOM 13049 O O . VAL A 1 55 ? 1.331 7.368 -3.392 1.00 0.00 55 VAL A O 7
ATOM 13062 N N . MET A 1 56 ? 2.655 8.392 -4.896 1.00 0.00 56 MET A N 7
ATOM 13063 C CA . MET A 1 56 ? 2.805 7.201 -5.724 1.00 0.00 56 MET A CA 7
ATOM 13064 C C . MET A 1 56 ? 3.032 5.964 -4.859 1.00 0.00 56 MET A C 7
ATOM 13065 O O . MET A 1 56 ? 2.179 5.079 -4.790 1.00 0.00 56 MET A O 7
ATOM 13079 N N . ILE A 1 57 ? 4.187 5.908 -4.203 1.00 0.00 57 ILE A N 7
ATOM 13080 C CA . ILE A 1 57 ? 4.514 4.771 -3.348 1.00 0.00 57 ILE A CA 7
ATOM 13081 C C . ILE A 1 57 ? 3.410 4.533 -2.321 1.00 0.00 57 ILE A C 7
ATOM 13082 O O . ILE A 1 57 ? 3.022 3.393 -2.068 1.00 0.00 57 ILE A O 7
ATOM 13098 N N . GLY A 1 58 ? 2.910 5.614 -1.733 1.00 0.00 58 GLY A N 7
ATOM 13099 C CA . GLY A 1 58 ? 1.852 5.508 -0.734 1.00 0.00 58 GLY A CA 7
ATOM 13100 C C . GLY A 1 58 ? 0.608 4.850 -1.323 1.00 0.00 58 GLY A C 7
ATOM 13101 O O . GLY A 1 58 ? -0.056 4.053 -0.661 1.00 0.00 58 GLY A O 7
ATOM 13105 N N . MET A 1 59 ? 0.298 5.190 -2.570 1.00 0.00 59 MET A N 7
ATOM 13106 C CA . MET A 1 59 ? -0.871 4.626 -3.237 1.00 0.00 59 MET A CA 7
ATOM 13107 C C . MET A 1 59 ? -0.640 3.156 -3.576 1.00 0.00 59 MET A C 7
ATOM 13108 O O . MET A 1 59 ? -1.529 2.322 -3.405 1.00 0.00 59 MET A O 7
ATOM 13122 N N . PHE A 1 60 ? 0.559 2.846 -4.058 1.00 0.00 60 PHE A N 7
ATOM 13123 C CA . PHE A 1 60 ? 0.897 1.475 -4.421 1.00 0.00 60 PHE A CA 7
ATOM 13124 C C . PHE A 1 60 ? 0.885 0.572 -3.192 1.00 0.00 60 PHE A C 7
ATOM 13125 O O . PHE A 1 60 ? 0.354 -0.539 -3.230 1.00 0.00 60 PHE A O 7
ATOM 13142 N N . SER A 1 61 ? 1.476 1.054 -2.104 1.00 0.00 61 SER A N 7
ATOM 13143 C CA . SER A 1 61 ? 1.532 0.281 -0.868 1.00 0.00 61 SER A CA 7
ATOM 13144 C C . SER A 1 61 ? 0.130 -0.073 -0.381 1.00 0.00 61 SER A C 7
ATOM 13145 O O . SER A 1 61 ? -0.081 -1.131 0.210 1.00 0.00 61 SER A O 7
ATOM 13153 N N . PHE A 1 62 ? -0.823 0.819 -0.628 1.00 0.00 62 PHE A N 7
ATOM 13154 C CA . PHE A 1 62 ? -2.199 0.584 -0.203 1.00 0.00 62 PHE A CA 7
ATOM 13155 C C . PHE A 1 62 ? -2.782 -0.636 -0.908 1.00 0.00 62 PHE A C 7
ATOM 13156 O O . PHE A 1 62 ? -3.420 -1.481 -0.279 1.00 0.00 62 PHE A O 7
ATOM 13173 N N . ILE A 1 63 ? -2.559 -0.725 -2.216 1.00 0.00 63 ILE A N 7
ATOM 13174 C CA . ILE A 1 63 ? -3.070 -1.852 -2.991 1.00 0.00 63 ILE A CA 7
ATOM 13175 C C . ILE A 1 63 ? -2.602 -3.174 -2.387 1.00 0.00 63 ILE A C 7
ATOM 13176 O O . ILE A 1 63 ? -3.394 -4.100 -2.212 1.00 0.00 63 ILE A O 7
ATOM 13192 N N . ILE A 1 64 ? -1.313 -3.256 -2.075 1.00 0.00 64 ILE A N 7
ATOM 13193 C CA . ILE A 1 64 ? -0.751 -4.472 -1.493 1.00 0.00 64 ILE A CA 7
ATOM 13194 C C . ILE A 1 64 ? -1.514 -4.865 -0.231 1.00 0.00 64 ILE A C 7
ATOM 13195 O O . ILE A 1 64 ? -1.935 -6.011 -0.080 1.00 0.00 64 ILE A O 7
ATOM 13211 N N . VAL A 1 65 ? -1.684 -3.907 0.675 1.00 0.00 65 VAL A N 7
ATOM 13212 C CA . VAL A 1 65 ? -2.394 -4.167 1.924 1.00 0.00 65 VAL A CA 7
ATOM 13213 C C . VAL A 1 65 ? -3.772 -4.765 1.652 1.00 0.00 65 VAL A C 7
ATOM 13214 O O . VAL A 1 65 ? -4.189 -5.712 2.318 1.00 0.00 65 VAL A O 7
ATOM 13227 N N . ALA A 1 66 ? -4.474 -4.206 0.673 1.00 0.00 66 ALA A N 7
ATOM 13228 C CA . ALA A 1 66 ? -5.806 -4.690 0.327 1.00 0.00 66 ALA A CA 7
ATOM 13229 C C . ALA A 1 66 ? -5.777 -6.184 0.014 1.00 0.00 66 ALA A C 7
ATOM 13230 O O . ALA A 1 66 ? -6.584 -6.954 0.537 1.00 0.00 66 ALA A O 7
ATOM 13237 N N . ILE A 1 67 ? -4.849 -6.585 -0.847 1.00 0.00 67 ILE A N 7
ATOM 13238 C CA . ILE A 1 67 ? -4.728 -7.988 -1.230 1.00 0.00 67 ILE A CA 7
ATOM 13239 C C . ILE A 1 67 ? -4.415 -8.858 -0.016 1.00 0.00 67 ILE A C 7
ATOM 13240 O O . ILE A 1 67 ? -5.015 -9.917 0.170 1.00 0.00 67 ILE A O 7
ATOM 13256 N N . LEU A 1 68 ? -3.472 -8.409 0.803 1.00 0.00 68 LEU A N 7
ATOM 13257 C CA . LEU A 1 68 ? -3.087 -9.160 1.994 1.00 0.00 68 LEU A CA 7
ATOM 13258 C C . LEU A 1 68 ? -4.277 -9.336 2.932 1.00 0.00 68 LEU A C 7
ATOM 13259 O O . LEU A 1 68 ? -4.463 -10.398 3.524 1.00 0.00 68 LEU A O 7
ATOM 13275 N N . VAL A 1 69 ? -5.081 -8.286 3.062 1.00 0.00 69 VAL A N 7
ATOM 13276 C CA . VAL A 1 69 ? -6.250 -8.332 3.933 1.00 0.00 69 VAL A CA 7
ATOM 13277 C C . VAL A 1 69 ? -7.167 -9.490 3.547 1.00 0.00 69 VAL A C 7
ATOM 13278 O O . VAL A 1 69 ? -7.729 -10.163 4.410 1.00 0.00 69 VAL A O 7
ATOM 13291 N N . SER A 1 70 ? -7.311 -9.716 2.246 1.00 0.00 70 SER A N 7
ATOM 13292 C CA . SER A 1 70 ? -8.161 -10.795 1.758 1.00 0.00 70 SER A CA 7
ATOM 13293 C C . SER A 1 70 ? -7.519 -12.140 2.059 1.00 0.00 70 SER A C 7
ATOM 13294 O O . SER A 1 70 ? -8.166 -13.049 2.578 1.00 0.00 70 SER A O 7
ATOM 13302 N N . THR A 1 71 ? -6.237 -12.252 1.740 1.00 0.00 71 THR A N 7
ATOM 13303 C CA . THR A 1 71 ? -5.500 -13.480 1.987 1.00 0.00 71 THR A CA 7
ATOM 13304 C C . THR A 1 71 ? -5.341 -13.698 3.486 1.00 0.00 71 THR A C 7
ATOM 13305 O O . THR A 1 71 ? -5.283 -14.835 3.958 1.00 0.00 71 THR A O 7
ATOM 13316 N N . VAL A 1 72 ? -5.269 -12.598 4.228 1.00 0.00 72 VAL A N 7
ATOM 13317 C CA . VAL A 1 72 ? -5.114 -12.675 5.677 1.00 0.00 72 VAL A CA 7
ATOM 13318 C C . VAL A 1 72 ? -6.415 -13.132 6.324 1.00 0.00 72 VAL A C 7
ATOM 13319 O O . VAL A 1 72 ? -6.426 -14.059 7.132 1.00 0.00 72 VAL A O 7
ATOM 13332 N N . LYS A 1 73 ? -7.511 -12.480 5.953 1.00 0.00 73 LYS A N 7
ATOM 13333 C CA . LYS A 1 73 ? -8.815 -12.836 6.495 1.00 0.00 73 LYS A CA 7
ATOM 13334 C C . LYS A 1 73 ? -9.250 -14.190 5.952 1.00 0.00 73 LYS A C 7
ATOM 13335 O O . LYS A 1 73 ? -9.980 -14.931 6.610 1.00 0.00 73 LYS A O 7
ATOM 13354 N N . SER A 1 74 ? -8.793 -14.506 4.744 1.00 0.00 74 SER A N 7
ATOM 13355 C CA . SER A 1 74 ? -9.138 -15.776 4.116 1.00 0.00 74 SER A CA 7
ATOM 13356 C C . SER A 1 74 ? -8.565 -16.942 4.914 1.00 0.00 74 SER A C 7
ATOM 13357 O O . SER A 1 74 ? -9.044 -18.071 4.811 1.00 0.00 74 SER A O 7
ATOM 13365 N N . LYS A 1 75 ? -7.534 -16.662 5.705 1.00 0.00 75 LYS A N 7
ATOM 13366 C CA . LYS A 1 75 ? -6.899 -17.698 6.512 1.00 0.00 75 LYS A CA 7
ATOM 13367 C C . LYS A 1 75 ? -7.925 -18.396 7.398 1.00 0.00 75 LYS A C 7
ATOM 13368 O O . LYS A 1 75 ? -7.689 -19.503 7.882 1.00 0.00 75 LYS A O 7
ATOM 13387 N N . ARG A 1 76 ? -9.065 -17.745 7.607 1.00 0.00 76 ARG A N 7
ATOM 13388 C CA . ARG A 1 76 ? -10.117 -18.321 8.435 1.00 0.00 76 ARG A CA 7
ATOM 13389 C C . ARG A 1 76 ? -10.532 -19.685 7.893 1.00 0.00 76 ARG A C 7
ATOM 13390 O O . ARG A 1 76 ? -11.318 -20.400 8.517 1.00 0.00 76 ARG A O 7
ATOM 13411 N N . ARG A 1 77 ? -9.999 -20.040 6.728 1.00 0.00 77 ARG A N 7
ATOM 13412 C CA . ARG A 1 77 ? -10.318 -21.319 6.106 1.00 0.00 77 ARG A CA 7
ATOM 13413 C C . ARG A 1 77 ? -9.259 -22.362 6.454 1.00 0.00 77 ARG A C 7
ATOM 13414 O O . ARG A 1 77 ? -9.316 -23.498 5.985 1.00 0.00 77 ARG A O 7
ATOM 13435 N N . GLU A 1 78 ? -8.292 -21.965 7.274 1.00 0.00 78 GLU A N 7
ATOM 13436 C CA . GLU A 1 78 ? -7.222 -22.871 7.672 1.00 0.00 78 GLU A CA 7
ATOM 13437 C C . GLU A 1 78 ? -7.696 -23.812 8.776 1.00 0.00 78 GLU A C 7
ATOM 13438 O O . GLU A 1 78 ? -8.865 -24.193 8.823 1.00 0.00 78 GLU A O 7
ATOM 13450 N N . HIS A 1 79 ? -6.776 -24.184 9.661 1.00 0.00 79 HIS A N 7
ATOM 13451 C CA . HIS A 1 79 ? -7.105 -25.084 10.762 1.00 0.00 79 HIS A CA 7
ATOM 13452 C C . HIS A 1 79 ? -8.128 -24.446 11.697 1.00 0.00 79 HIS A C 7
ATOM 13453 O O . HIS A 1 79 ? -9.038 -23.745 11.254 1.00 0.00 79 HIS A O 7
ATOM 13468 N N . SER A 1 80 ? -7.975 -24.699 12.994 1.00 0.00 80 SER A N 7
ATOM 13469 C CA . SER A 1 80 ? -8.891 -24.148 13.985 1.00 0.00 80 SER A CA 7
ATOM 13470 C C . SER A 1 80 ? -8.265 -22.948 14.691 1.00 0.00 80 SER A C 7
ATOM 13471 O O . SER A 1 80 ? -8.797 -22.456 15.687 1.00 0.00 80 SER A O 7
ATOM 13479 N N . ASN A 1 81 ? -7.136 -22.483 14.169 1.00 0.00 81 ASN A N 7
ATOM 13480 C CA . ASN A 1 81 ? -6.448 -21.340 14.759 1.00 0.00 81 ASN A CA 7
ATOM 13481 C C . ASN A 1 81 ? -7.352 -20.111 14.756 1.00 0.00 81 ASN A C 7
ATOM 13482 O O . ASN A 1 81 ? -7.713 -19.596 13.698 1.00 0.00 81 ASN A O 7
ATOM 13493 N N . ASP A 1 82 ? -7.712 -19.642 15.947 1.00 0.00 82 ASP A N 7
ATOM 13494 C CA . ASP A 1 82 ? -8.571 -18.469 16.064 1.00 0.00 82 ASP A CA 7
ATOM 13495 C C . ASP A 1 82 ? -7.902 -17.400 16.924 1.00 0.00 82 ASP A C 7
ATOM 13496 O O . ASP A 1 82 ? -7.171 -17.712 17.863 1.00 0.00 82 ASP A O 7
ATOM 13505 N N . PRO A 1 83 ? -8.137 -16.151 16.615 1.00 0.00 83 PRO A N 7
ATOM 13506 C CA . PRO A 1 83 ? -7.545 -15.005 17.368 1.00 0.00 83 PRO A CA 7
ATOM 13507 C C . PRO A 1 83 ? -8.009 -14.960 18.822 1.00 0.00 83 PRO A C 7
ATOM 13508 O O . PRO A 1 83 ? -9.150 -15.301 19.132 1.00 0.00 83 PRO A O 7
ATOM 13519 N N . TYR A 1 84 ? -7.115 -14.529 19.707 1.00 0.00 84 TYR A N 7
ATOM 13520 C CA . TYR A 1 84 ? -7.438 -14.431 21.126 1.00 0.00 84 TYR A CA 7
ATOM 13521 C C . TYR A 1 84 ? -7.570 -12.968 21.537 1.00 0.00 84 TYR A C 7
ATOM 13522 O O . TYR A 1 84 ? -6.643 -12.178 21.355 1.00 0.00 84 TYR A O 7
ATOM 13540 N N . HIS A 1 85 ? -8.730 -12.613 22.083 1.00 0.00 85 HIS A N 7
ATOM 13541 C CA . HIS A 1 85 ? -8.983 -11.239 22.507 1.00 0.00 85 HIS A CA 7
ATOM 13542 C C . HIS A 1 85 ? -9.356 -10.374 21.308 1.00 0.00 85 HIS A C 7
ATOM 13543 O O . HIS A 1 85 ? -10.235 -9.519 21.397 1.00 0.00 85 HIS A O 7
ATOM 13558 N N . GLN A 1 86 ? -8.687 -10.612 20.183 1.00 0.00 86 GLN A N 7
ATOM 13559 C CA . GLN A 1 86 ? -8.966 -9.856 18.968 1.00 0.00 86 GLN A CA 7
ATOM 13560 C C . GLN A 1 86 ? -10.326 -10.252 18.406 1.00 0.00 86 GLN A C 7
ATOM 13561 O O . GLN A 1 86 ? -10.922 -9.521 17.616 1.00 0.00 86 GLN A O 7
ATOM 13575 N N . TYR A 1 87 ? -10.807 -11.420 18.820 1.00 0.00 87 TYR A N 7
ATOM 13576 C CA . TYR A 1 87 ? -12.098 -11.919 18.358 1.00 0.00 87 TYR A CA 7
ATOM 13577 C C . TYR A 1 87 ? -13.238 -11.096 18.954 1.00 0.00 87 TYR A C 7
ATOM 13578 O O . TYR A 1 87 ? -14.326 -11.018 18.382 1.00 0.00 87 TYR A O 7
ATOM 13596 N N . ILE A 1 88 ? -12.981 -10.485 20.107 1.00 0.00 88 ILE A N 7
ATOM 13597 C CA . ILE A 1 88 ? -13.993 -9.672 20.776 1.00 0.00 88 ILE A CA 7
ATOM 13598 C C . ILE A 1 88 ? -14.304 -8.421 19.960 1.00 0.00 88 ILE A C 7
ATOM 13599 O O . ILE A 1 88 ? -15.390 -7.853 20.069 1.00 0.00 88 ILE A O 7
ATOM 13615 N N . VAL A 1 89 ? -13.346 -7.997 19.145 1.00 0.00 89 VAL A N 7
ATOM 13616 C CA . VAL A 1 89 ? -13.532 -6.811 18.319 1.00 0.00 89 VAL A CA 7
ATOM 13617 C C . VAL A 1 89 ? -14.580 -7.072 17.241 1.00 0.00 89 VAL A C 7
ATOM 13618 O O . VAL A 1 89 ? -15.211 -6.142 16.737 1.00 0.00 89 VAL A O 7
ATOM 13631 N N . GLU A 1 90 ? -14.763 -8.342 16.898 1.00 0.00 90 GLU A N 7
ATOM 13632 C CA . GLU A 1 90 ? -15.741 -8.716 15.884 1.00 0.00 90 GLU A CA 7
ATOM 13633 C C . GLU A 1 90 ? -17.146 -8.708 16.475 1.00 0.00 90 GLU A C 7
ATOM 13634 O O . GLU A 1 90 ? -18.130 -8.498 15.766 1.00 0.00 90 GLU A O 7
ATOM 13646 N N . ASP A 1 91 ? -17.231 -8.941 17.781 1.00 0.00 91 ASP A N 7
ATOM 13647 C CA . ASP A 1 91 ? -18.520 -8.961 18.462 1.00 0.00 91 ASP A CA 7
ATOM 13648 C C . ASP A 1 91 ? -19.220 -7.613 18.325 1.00 0.00 91 ASP A C 7
ATOM 13649 O O . ASP A 1 91 ? -20.442 -7.525 18.440 1.00 0.00 91 ASP A O 7
ATOM 13658 N N . TRP A 1 92 ? -18.439 -6.566 18.079 1.00 0.00 92 TRP A N 7
ATOM 13659 C CA . TRP A 1 92 ? -19.003 -5.230 17.928 1.00 0.00 92 TRP A CA 7
ATOM 13660 C C . TRP A 1 92 ? -19.947 -5.181 16.732 1.00 0.00 92 TRP A C 7
ATOM 13661 O O . TRP A 1 92 ? -20.964 -4.487 16.759 1.00 0.00 92 TRP A O 7
ATOM 13682 N N . GLN A 1 93 ? -19.605 -5.923 15.685 1.00 0.00 93 GLN A N 7
ATOM 13683 C CA . GLN A 1 93 ? -20.430 -5.959 14.485 1.00 0.00 93 GLN A CA 7
ATOM 13684 C C . GLN A 1 93 ? -21.835 -6.453 14.816 1.00 0.00 93 GLN A C 7
ATOM 13685 O O . GLN A 1 93 ? -22.793 -6.159 14.102 1.00 0.00 93 GLN A O 7
ATOM 13699 N N . GLU A 1 94 ? -21.951 -7.198 15.912 1.00 0.00 94 GLU A N 7
ATOM 13700 C CA . GLU A 1 94 ? -23.246 -7.718 16.336 1.00 0.00 94 GLU A CA 7
ATOM 13701 C C . GLU A 1 94 ? -24.109 -6.581 16.869 1.00 0.00 94 GLU A C 7
ATOM 13702 O O . GLU A 1 94 ? -25.293 -6.480 16.548 1.00 0.00 94 GLU A O 7
ATOM 13714 N N . LYS A 1 95 ? -23.499 -5.722 17.678 1.00 0.00 95 LYS A N 7
ATOM 13715 C CA . LYS A 1 95 ? -24.206 -4.583 18.246 1.00 0.00 95 LYS A CA 7
ATOM 13716 C C . LYS A 1 95 ? -24.393 -3.502 17.187 1.00 0.00 95 LYS A C 7
ATOM 13717 O O . LYS A 1 95 ? -25.307 -2.684 17.273 1.00 0.00 95 LYS A O 7
ATOM 13736 N N . TYR A 1 96 ? -23.508 -3.503 16.194 1.00 0.00 96 TYR A N 7
ATOM 13737 C CA . TYR A 1 96 ? -23.572 -2.513 15.124 1.00 0.00 96 TYR A CA 7
ATOM 13738 C C . TYR A 1 96 ? -24.658 -2.870 14.113 1.00 0.00 96 TYR A C 7
ATOM 13739 O O . TYR A 1 96 ? -25.175 -2.000 13.411 1.00 0.00 96 TYR A O 7
ATOM 13757 N N . LYS A 1 97 ? -24.997 -4.151 14.042 1.00 0.00 97 LYS A N 7
ATOM 13758 C CA . LYS A 1 97 ? -26.021 -4.609 13.108 1.00 0.00 97 LYS A CA 7
ATOM 13759 C C . LYS A 1 97 ? -27.350 -3.909 13.375 1.00 0.00 97 LYS A C 7
ATOM 13760 O O . LYS A 1 97 ? -28.134 -3.671 12.456 1.00 0.00 97 LYS A O 7
ATOM 13779 N N . SER A 1 98 ? -27.602 -3.588 14.638 1.00 0.00 98 SER A N 7
ATOM 13780 C CA . SER A 1 98 ? -28.844 -2.924 15.015 1.00 0.00 98 SER A CA 7
ATOM 13781 C C . SER A 1 98 ? -29.025 -1.622 14.242 1.00 0.00 98 SER A C 7
ATOM 13782 O O . SER A 1 98 ? -30.149 -1.224 13.937 1.00 0.00 98 SER A O 7
ATOM 13790 N N . GLN A 1 99 ? -27.917 -0.956 13.931 1.00 0.00 99 GLN A N 7
ATOM 13791 C CA . GLN A 1 99 ? -27.983 0.304 13.198 1.00 0.00 99 GLN A CA 7
ATOM 13792 C C . GLN A 1 99 ? -28.665 0.109 11.847 1.00 0.00 99 GLN A C 7
ATOM 13793 O O . GLN A 1 99 ? -29.571 0.860 11.487 1.00 0.00 99 GLN A O 7
ATOM 13807 N N . ILE A 1 100 ? -28.231 -0.905 11.106 1.00 0.00 100 ILE A N 7
ATOM 13808 C CA . ILE A 1 100 ? -28.820 -1.185 9.799 1.00 0.00 100 ILE A CA 7
ATOM 13809 C C . ILE A 1 100 ? -30.184 -1.851 9.958 1.00 0.00 100 ILE A C 7
ATOM 13810 O O . ILE A 1 100 ? -31.119 -1.559 9.213 1.00 0.00 100 ILE A O 7
ATOM 13826 N N . LEU A 1 101 ? -30.284 -2.747 10.934 1.00 0.00 101 LEU A N 7
ATOM 13827 C CA . LEU A 1 101 ? -31.531 -3.458 11.191 1.00 0.00 101 LEU A CA 7
ATOM 13828 C C . LEU A 1 101 ? -32.680 -2.482 11.430 1.00 0.00 101 LEU A C 7
ATOM 13829 O O . LEU A 1 101 ? -33.830 -2.769 11.097 1.00 0.00 101 LEU A O 7
ATOM 13845 N N . ASN A 1 102 ? -32.365 -1.336 12.025 1.00 0.00 102 ASN A N 7
ATOM 13846 C CA . ASN A 1 102 ? -33.384 -0.335 12.323 1.00 0.00 102 ASN A CA 7
ATOM 13847 C C . ASN A 1 102 ? -34.207 0.001 11.081 1.00 0.00 102 ASN A C 7
ATOM 13848 O O . ASN A 1 102 ? -35.422 0.176 11.165 1.00 0.00 102 ASN A O 7
ATOM 13859 N N . LEU A 1 103 ? -33.547 0.088 9.930 1.00 0.00 103 LEU A N 7
ATOM 13860 C CA . LEU A 1 103 ? -34.248 0.402 8.688 1.00 0.00 103 LEU A CA 7
ATOM 13861 C C . LEU A 1 103 ? -35.154 -0.755 8.280 1.00 0.00 103 LEU A C 7
ATOM 13862 O O . LEU A 1 103 ? -36.325 -0.556 7.958 1.00 0.00 103 LEU A O 7
ATOM 13878 N N . GLU A 1 104 ? -34.604 -1.965 8.293 1.00 0.00 104 GLU A N 7
ATOM 13879 C CA . GLU A 1 104 ? -35.373 -3.146 7.920 1.00 0.00 104 GLU A CA 7
ATOM 13880 C C . GLU A 1 104 ? -36.517 -3.374 8.903 1.00 0.00 104 GLU A C 7
ATOM 13881 O O . GLU A 1 104 ? -37.605 -3.800 8.516 1.00 0.00 104 GLU A O 7
ATOM 13893 N N . GLU A 1 105 ? -36.262 -3.088 10.176 1.00 0.00 105 GLU A N 7
ATOM 13894 C CA . GLU A 1 105 ? -37.280 -3.268 11.206 1.00 0.00 105 GLU A CA 7
ATOM 13895 C C . GLU A 1 105 ? -38.523 -2.445 10.884 1.00 0.00 105 GLU A C 7
ATOM 13896 O O . GLU A 1 105 ? -39.648 -2.888 11.113 1.00 0.00 105 GLU A O 7
ATOM 13908 N N . SER A 1 106 ? -38.314 -1.246 10.348 1.00 0.00 106 SER A N 7
ATOM 13909 C CA . SER A 1 106 ? -39.427 -0.374 9.997 1.00 0.00 106 SER A CA 7
ATOM 13910 C C . SER A 1 106 ? -40.365 -1.075 9.020 1.00 0.00 106 SER A C 7
ATOM 13911 O O . SER A 1 106 ? -41.587 -0.981 9.139 1.00 0.00 106 SER A O 7
ATOM 13919 N N . LYS A 1 107 ? -39.784 -1.779 8.055 1.00 0.00 107 LYS A N 7
ATOM 13920 C CA . LYS A 1 107 ? -40.573 -2.497 7.061 1.00 0.00 107 LYS A CA 7
ATOM 13921 C C . LYS A 1 107 ? -41.319 -3.659 7.711 1.00 0.00 107 LYS A C 7
ATOM 13922 O O . LYS A 1 107 ? -42.458 -3.958 7.352 1.00 0.00 107 LYS A O 7
ATOM 13941 N N . ALA A 1 108 ? -40.663 -4.309 8.666 1.00 0.00 108 ALA A N 7
ATOM 13942 C CA . ALA A 1 108 ? -41.261 -5.440 9.366 1.00 0.00 108 ALA A CA 7
ATOM 13943 C C . ALA A 1 108 ? -42.466 -4.995 10.192 1.00 0.00 108 ALA A C 7
ATOM 13944 O O . ALA A 1 108 ? -43.420 -5.752 10.372 1.00 0.00 108 ALA A O 7
ATOM 13951 N N . THR A 1 109 ? -42.412 -3.768 10.701 1.00 0.00 109 THR A N 7
ATOM 13952 C CA . THR A 1 109 ? -43.500 -3.239 11.516 1.00 0.00 109 THR A CA 7
ATOM 13953 C C . THR A 1 109 ? -44.818 -3.257 10.746 1.00 0.00 109 THR A C 7
ATOM 13954 O O . THR A 1 109 ? -45.846 -3.684 11.271 1.00 0.00 109 THR A O 7
ATOM 13965 N N . ILE A 1 110 ? -44.784 -2.793 9.501 1.00 0.00 110 ILE A N 7
ATOM 13966 C CA . ILE A 1 110 ? -45.989 -2.765 8.679 1.00 0.00 110 ILE A CA 7
ATOM 13967 C C . ILE A 1 110 ? -46.354 -4.172 8.214 1.00 0.00 110 ILE A C 7
ATOM 13968 O O . ILE A 1 110 ? -47.531 -4.516 8.111 1.00 0.00 110 ILE A O 7
ATOM 13984 N N . HIS A 1 111 ? -45.337 -4.980 7.936 1.00 0.00 111 HIS A N 7
ATOM 13985 C CA . HIS A 1 111 ? -45.562 -6.348 7.484 1.00 0.00 111 HIS A CA 7
ATOM 13986 C C . HIS A 1 111 ? -46.051 -7.221 8.636 1.00 0.00 111 HIS A C 7
ATOM 13987 O O . HIS A 1 111 ? -46.757 -8.208 8.425 1.00 0.00 111 HIS A O 7
ATOM 14002 N N . GLU A 1 112 ? -45.669 -6.853 9.854 1.00 0.00 112 GLU A N 7
ATOM 14003 C CA . GLU A 1 112 ? -46.070 -7.610 11.035 1.00 0.00 112 GLU A CA 7
ATOM 14004 C C . GLU A 1 112 ? -47.591 -7.688 11.141 1.00 0.00 112 GLU A C 7
ATOM 14005 O O . GLU A 1 112 ? -48.131 -8.612 11.748 1.00 0.00 112 GLU A O 7
ATOM 14017 N N . ASN A 1 113 ? -48.276 -6.714 10.551 1.00 0.00 113 ASN A N 7
ATOM 14018 C CA . ASN A 1 113 ? -49.734 -6.686 10.594 1.00 0.00 113 ASN A CA 7
ATOM 14019 C C . ASN A 1 113 ? -50.325 -7.737 9.658 1.00 0.00 113 ASN A C 7
ATOM 14020 O O . ASN A 1 113 ? -51.207 -8.501 10.046 1.00 0.00 113 ASN A O 7
ATOM 14031 N N . ILE A 1 114 ? -49.834 -7.767 8.423 1.00 0.00 114 ILE A N 7
ATOM 14032 C CA . ILE A 1 114 ? -50.323 -8.728 7.442 1.00 0.00 114 ILE A CA 7
ATOM 14033 C C . ILE A 1 114 ? -49.647 -10.082 7.635 1.00 0.00 114 ILE A C 7
ATOM 14034 O O . ILE A 1 114 ? -50.195 -11.119 7.263 1.00 0.00 114 ILE A O 7
ATOM 14050 N N . GLY A 1 115 ? -48.454 -10.064 8.221 1.00 0.00 115 GLY A N 7
ATOM 14051 C CA . GLY A 1 115 ? -47.713 -11.296 8.461 1.00 0.00 115 GLY A CA 7
ATOM 14052 C C . GLY A 1 115 ? -48.318 -12.077 9.622 1.00 0.00 115 GLY A C 7
ATOM 14053 O O . GLY A 1 115 ? -48.094 -13.280 9.757 1.00 0.00 115 GLY A O 7
ATOM 14057 N N . ALA A 1 116 ? -49.085 -11.385 10.459 1.00 0.00 116 ALA A N 7
ATOM 14058 C CA . ALA A 1 116 ? -49.718 -12.025 11.606 1.00 0.00 116 ALA A CA 7
ATOM 14059 C C . ALA A 1 116 ? -50.944 -12.820 11.165 1.00 0.00 116 ALA A C 7
ATOM 14060 O O . ALA A 1 116 ? -51.406 -13.712 11.877 1.00 0.00 116 ALA A O 7
ATOM 14067 N N . ALA A 1 117 ? -51.465 -12.490 9.987 1.00 0.00 117 ALA A N 7
ATOM 14068 C CA . ALA A 1 117 ? -52.637 -13.180 9.462 1.00 0.00 117 ALA A CA 7
ATOM 14069 C C . ALA A 1 117 ? -52.241 -14.120 8.329 1.00 0.00 117 ALA A C 7
ATOM 14070 O O . ALA A 1 117 ? -52.648 -13.931 7.182 1.00 0.00 117 ALA A O 7
ATOM 14077 N N . GLY A 1 118 ? -51.449 -15.135 8.656 1.00 0.00 118 GLY A N 7
ATOM 14078 C CA . GLY A 1 118 ? -51.008 -16.100 7.657 1.00 0.00 118 GLY A CA 7
ATOM 14079 C C . GLY A 1 118 ? -52.111 -17.106 7.350 1.00 0.00 118 GLY A C 7
ATOM 14080 O O . GLY A 1 118 ? -51.845 -18.287 7.132 1.00 0.00 118 GLY A O 7
ATOM 14084 N N . PHE A 1 119 ? -53.352 -16.628 7.335 1.00 0.00 119 PHE A N 7
ATOM 14085 C CA . PHE A 1 119 ? -54.490 -17.496 7.055 1.00 0.00 119 PHE A CA 7
ATOM 14086 C C . PHE A 1 119 ? -55.536 -16.756 6.228 1.00 0.00 119 PHE A C 7
ATOM 14087 O O . PHE A 1 119 ? -56.490 -16.198 6.769 1.00 0.00 119 PHE A O 7
ATOM 14104 N N . LYS A 1 120 ? -55.348 -16.757 4.914 1.00 0.00 120 LYS A N 7
ATOM 14105 C CA . LYS A 1 120 ? -56.279 -16.083 4.019 1.00 0.00 120 LYS A CA 7
ATOM 14106 C C . LYS A 1 120 ? -56.055 -16.534 2.579 1.00 0.00 120 LYS A C 7
ATOM 14107 O O . LYS A 1 120 ? -55.287 -17.459 2.320 1.00 0.00 120 LYS A O 7
ATOM 14126 N N . MET A 1 121 ? -56.729 -15.871 1.645 1.00 0.00 121 MET A N 7
ATOM 14127 C CA . MET A 1 121 ? -56.589 -16.211 0.234 1.00 0.00 121 MET A CA 7
ATOM 14128 C C . MET A 1 121 ? -55.795 -15.133 -0.494 1.00 0.00 121 MET A C 7
ATOM 14129 O O . MET A 1 121 ? -55.721 -13.991 -0.039 1.00 0.00 121 MET A O 7
ATOM 14143 N N . SER A 1 122 ? -55.202 -15.499 -1.624 1.00 0.00 122 SER A N 7
ATOM 14144 C CA . SER A 1 122 ? -54.417 -14.549 -2.402 1.00 0.00 122 SER A CA 7
ATOM 14145 C C . SER A 1 122 ? -55.337 -13.624 -3.195 1.00 0.00 122 SER A C 7
ATOM 14146 O O . SER A 1 122 ? -56.386 -14.046 -3.680 1.00 0.00 122 SER A O 7
ATOM 14154 N N . PRO A 1 123 ? -54.965 -12.377 -3.333 1.00 0.00 123 PRO A N 7
ATOM 14155 C CA . PRO A 1 123 ? -55.776 -11.374 -4.084 1.00 0.00 123 PRO A CA 7
ATOM 14156 C C . PRO A 1 123 ? -55.758 -11.631 -5.587 1.00 0.00 123 PRO A C 7
ATOM 14157 O O . PRO A 1 123 ? -55.706 -12.787 -5.971 1.00 0.00 123 PRO A O 7
ATOM 14169 N N . MET A 1 1 ? 33.463 34.696 -61.479 1.00 0.00 1 MET A N 8
ATOM 14170 C CA . MET A 1 1 ? 32.055 35.146 -61.665 1.00 0.00 1 MET A CA 8
ATOM 14171 C C . MET A 1 1 ? 31.695 36.150 -60.574 1.00 0.00 1 MET A C 8
ATOM 14172 O O . MET A 1 1 ? 32.530 36.501 -59.739 1.00 0.00 1 MET A O 8
ATOM 14188 N N . SER A 1 2 ? 30.446 36.606 -60.585 1.00 0.00 2 SER A N 8
ATOM 14189 C CA . SER A 1 2 ? 29.986 37.568 -59.590 1.00 0.00 2 SER A CA 8
ATOM 14190 C C . SER A 1 2 ? 29.094 36.886 -58.557 1.00 0.00 2 SER A C 8
ATOM 14191 O O . SER A 1 2 ? 27.868 36.954 -58.641 1.00 0.00 2 SER A O 8
ATOM 14199 N N . THR A 1 3 ? 29.718 36.232 -57.585 1.00 0.00 3 THR A N 8
ATOM 14200 C CA . THR A 1 3 ? 28.970 35.541 -56.540 1.00 0.00 3 THR A CA 8
ATOM 14201 C C . THR A 1 3 ? 28.148 36.533 -55.724 1.00 0.00 3 THR A C 8
ATOM 14202 O O . THR A 1 3 ? 27.199 36.153 -55.039 1.00 0.00 3 THR A O 8
ATOM 14213 N N . LEU A 1 4 ? 28.520 37.807 -55.804 1.00 0.00 4 LEU A N 8
ATOM 14214 C CA . LEU A 1 4 ? 27.809 38.847 -55.068 1.00 0.00 4 LEU A CA 8
ATOM 14215 C C . LEU A 1 4 ? 26.334 38.866 -55.458 1.00 0.00 4 LEU A C 8
ATOM 14216 O O . LEU A 1 4 ? 25.467 39.122 -54.625 1.00 0.00 4 LEU A O 8
ATOM 14232 N N . SER A 1 5 ? 26.058 38.587 -56.728 1.00 0.00 5 SER A N 8
ATOM 14233 C CA . SER A 1 5 ? 24.681 38.571 -57.212 1.00 0.00 5 SER A CA 8
ATOM 14234 C C . SER A 1 5 ? 23.853 37.576 -56.406 1.00 0.00 5 SER A C 8
ATOM 14235 O O . SER A 1 5 ? 22.692 37.833 -56.089 1.00 0.00 5 SER A O 8
ATOM 14243 N N . ASN A 1 6 ? 24.462 36.443 -56.070 1.00 0.00 6 ASN A N 8
ATOM 14244 C CA . ASN A 1 6 ? 23.774 35.420 -55.292 1.00 0.00 6 ASN A CA 8
ATOM 14245 C C . ASN A 1 6 ? 23.599 35.890 -53.853 1.00 0.00 6 ASN A C 8
ATOM 14246 O O . ASN A 1 6 ? 22.613 35.560 -53.194 1.00 0.00 6 ASN A O 8
ATOM 14257 N N . PHE A 1 7 ? 24.564 36.669 -53.375 1.00 0.00 7 PHE A N 8
ATOM 14258 C CA . PHE A 1 7 ? 24.513 37.192 -52.016 1.00 0.00 7 PHE A CA 8
ATOM 14259 C C . PHE A 1 7 ? 23.296 38.095 -51.842 1.00 0.00 7 PHE A C 8
ATOM 14260 O O . PHE A 1 7 ? 22.610 38.042 -50.822 1.00 0.00 7 PHE A O 8
ATOM 14277 N N . THR A 1 8 ? 23.035 38.922 -52.850 1.00 0.00 8 THR A N 8
ATOM 14278 C CA . THR A 1 8 ? 21.896 39.832 -52.804 1.00 0.00 8 THR A CA 8
ATOM 14279 C C . THR A 1 8 ? 20.609 39.055 -52.552 1.00 0.00 8 THR A C 8
ATOM 14280 O O . THR A 1 8 ? 19.747 39.490 -51.789 1.00 0.00 8 THR A O 8
ATOM 14291 N N . GLN A 1 9 ? 20.489 37.897 -53.194 1.00 0.00 9 GLN A N 8
ATOM 14292 C CA . GLN A 1 9 ? 19.307 37.061 -53.029 1.00 0.00 9 GLN A CA 8
ATOM 14293 C C . GLN A 1 9 ? 19.320 36.393 -51.658 1.00 0.00 9 GLN A C 8
ATOM 14294 O O . GLN A 1 9 ? 18.280 36.244 -51.018 1.00 0.00 9 GLN A O 8
ATOM 14308 N N . THR A 1 10 ? 20.508 35.998 -51.212 1.00 0.00 10 THR A N 8
ATOM 14309 C CA . THR A 1 10 ? 20.650 35.351 -49.913 1.00 0.00 10 THR A CA 8
ATOM 14310 C C . THR A 1 10 ? 20.259 36.311 -48.795 1.00 0.00 10 THR A C 8
ATOM 14311 O O . THR A 1 10 ? 19.501 35.956 -47.893 1.00 0.00 10 THR A O 8
ATOM 14322 N N . LEU A 1 11 ? 20.782 37.532 -48.862 1.00 0.00 11 LEU A N 8
ATOM 14323 C CA . LEU A 1 11 ? 20.480 38.538 -47.850 1.00 0.00 11 LEU A CA 8
ATOM 14324 C C . LEU A 1 11 ? 18.973 38.743 -47.733 1.00 0.00 11 LEU A C 8
ATOM 14325 O O . LEU A 1 11 ? 18.444 38.916 -46.635 1.00 0.00 11 LEU A O 8
ATOM 14341 N N . GLU A 1 12 ? 18.288 38.721 -48.872 1.00 0.00 12 GLU A N 8
ATOM 14342 C CA . GLU A 1 12 ? 16.841 38.902 -48.884 1.00 0.00 12 GLU A CA 8
ATOM 14343 C C . GLU A 1 12 ? 16.162 37.819 -48.051 1.00 0.00 12 GLU A C 8
ATOM 14344 O O . GLU A 1 12 ? 15.167 38.072 -47.373 1.00 0.00 12 GLU A O 8
ATOM 14356 N N . ASP A 1 13 ? 16.715 36.612 -48.105 1.00 0.00 13 ASP A N 8
ATOM 14357 C CA . ASP A 1 13 ? 16.164 35.491 -47.353 1.00 0.00 13 ASP A CA 8
ATOM 14358 C C . ASP A 1 13 ? 16.439 35.659 -45.862 1.00 0.00 13 ASP A C 8
ATOM 14359 O O . ASP A 1 13 ? 15.606 35.316 -45.023 1.00 0.00 13 ASP A O 8
ATOM 14368 N N . VAL A 1 14 ? 17.615 36.188 -45.541 1.00 0.00 14 VAL A N 8
ATOM 14369 C CA . VAL A 1 14 ? 17.997 36.396 -44.151 1.00 0.00 14 VAL A CA 8
ATOM 14370 C C . VAL A 1 14 ? 17.281 37.614 -43.585 1.00 0.00 14 VAL A C 8
ATOM 14371 O O . VAL A 1 14 ? 16.709 37.561 -42.497 1.00 0.00 14 VAL A O 8
ATOM 14384 N N . PHE A 1 15 ? 17.310 38.708 -44.336 1.00 0.00 15 PHE A N 8
ATOM 14385 C CA . PHE A 1 15 ? 16.652 39.930 -43.903 1.00 0.00 15 PHE A CA 8
ATOM 14386 C C . PHE A 1 15 ? 15.153 39.699 -43.787 1.00 0.00 15 PHE A C 8
ATOM 14387 O O . PHE A 1 15 ? 14.490 40.278 -42.927 1.00 0.00 15 PHE A O 8
ATOM 14404 N N . ARG A 1 16 ? 14.625 38.845 -44.659 1.00 0.00 16 ARG A N 8
ATOM 14405 C CA . ARG A 1 16 ? 13.197 38.543 -44.639 1.00 0.00 16 ARG A CA 8
ATOM 14406 C C . ARG A 1 16 ? 12.823 37.854 -43.331 1.00 0.00 16 ARG A C 8
ATOM 14407 O O . ARG A 1 16 ? 11.809 38.178 -42.714 1.00 0.00 16 ARG A O 8
ATOM 14428 N N . ARG A 1 17 ? 13.653 36.905 -42.914 1.00 0.00 17 ARG A N 8
ATOM 14429 C CA . ARG A 1 17 ? 13.407 36.177 -41.675 1.00 0.00 17 ARG A CA 8
ATOM 14430 C C . ARG A 1 17 ? 13.772 37.041 -40.472 1.00 0.00 17 ARG A C 8
ATOM 14431 O O . ARG A 1 17 ? 13.135 36.961 -39.421 1.00 0.00 17 ARG A O 8
ATOM 14452 N N . ILE A 1 18 ? 14.802 37.864 -40.634 1.00 0.00 18 ILE A N 8
ATOM 14453 C CA . ILE A 1 18 ? 15.250 38.737 -39.554 1.00 0.00 18 ILE A CA 8
ATOM 14454 C C . ILE A 1 18 ? 14.140 39.702 -39.138 1.00 0.00 18 ILE A C 8
ATOM 14455 O O . ILE A 1 18 ? 14.029 40.062 -37.972 1.00 0.00 18 ILE A O 8
ATOM 14471 N N . PHE A 1 19 ? 13.327 40.116 -40.103 1.00 0.00 19 PHE A N 8
ATOM 14472 C CA . PHE A 1 19 ? 12.230 41.042 -39.835 1.00 0.00 19 PHE A CA 8
ATOM 14473 C C . PHE A 1 19 ? 11.123 40.336 -39.067 1.00 0.00 19 PHE A C 8
ATOM 14474 O O . PHE A 1 19 ? 10.705 40.793 -38.003 1.00 0.00 19 PHE A O 8
ATOM 14491 N N . ILE A 1 20 ? 10.671 39.204 -39.595 1.00 0.00 20 ILE A N 8
ATOM 14492 C CA . ILE A 1 20 ? 9.637 38.437 -38.921 1.00 0.00 20 ILE A CA 8
ATOM 14493 C C . ILE A 1 20 ? 10.202 37.928 -37.607 1.00 0.00 20 ILE A C 8
ATOM 14494 O O . ILE A 1 20 ? 9.517 37.892 -36.584 1.00 0.00 20 ILE A O 8
ATOM 14510 N N . THR A 1 21 ? 11.476 37.558 -37.652 1.00 0.00 21 THR A N 8
ATOM 14511 C CA . THR A 1 21 ? 12.174 37.072 -36.475 1.00 0.00 21 THR A CA 8
ATOM 14512 C C . THR A 1 21 ? 12.499 38.236 -35.543 1.00 0.00 21 THR A C 8
ATOM 14513 O O . THR A 1 21 ? 12.420 38.104 -34.322 1.00 0.00 21 THR A O 8
ATOM 14524 N N . TYR A 1 22 ? 12.866 39.379 -36.127 1.00 0.00 22 TYR A N 8
ATOM 14525 C CA . TYR A 1 22 ? 13.197 40.553 -35.321 1.00 0.00 22 TYR A CA 8
ATOM 14526 C C . TYR A 1 22 ? 11.995 40.964 -34.484 1.00 0.00 22 TYR A C 8
ATOM 14527 O O . TYR A 1 22 ? 12.091 41.101 -33.263 1.00 0.00 22 TYR A O 8
ATOM 14545 N N . MET A 1 23 ? 10.859 41.144 -35.147 1.00 0.00 23 MET A N 8
ATOM 14546 C CA . MET A 1 23 ? 9.637 41.522 -34.455 1.00 0.00 23 MET A CA 8
ATOM 14547 C C . MET A 1 23 ? 9.237 40.418 -33.487 1.00 0.00 23 MET A C 8
ATOM 14548 O O . MET A 1 23 ? 8.576 40.667 -32.479 1.00 0.00 23 MET A O 8
ATOM 14562 N N . ASP A 1 24 ? 9.645 39.191 -33.805 1.00 0.00 24 ASP A N 8
ATOM 14563 C CA . ASP A 1 24 ? 9.323 38.047 -32.957 1.00 0.00 24 ASP A CA 8
ATOM 14564 C C . ASP A 1 24 ? 10.173 38.058 -31.689 1.00 0.00 24 ASP A C 8
ATOM 14565 O O . ASP A 1 24 ? 9.683 37.759 -30.601 1.00 0.00 24 ASP A O 8
ATOM 14574 N N . ASN A 1 25 ? 11.449 38.402 -31.838 1.00 0.00 25 ASN A N 8
ATOM 14575 C CA . ASN A 1 25 ? 12.355 38.443 -30.695 1.00 0.00 25 ASN A CA 8
ATOM 14576 C C . ASN A 1 25 ? 11.917 39.512 -29.699 1.00 0.00 25 ASN A C 8
ATOM 14577 O O . ASN A 1 25 ? 11.963 39.300 -28.487 1.00 0.00 25 ASN A O 8
ATOM 14588 N N . TRP A 1 26 ? 11.494 40.660 -30.217 1.00 0.00 26 TRP A N 8
ATOM 14589 C CA . TRP A 1 26 ? 11.052 41.756 -29.363 1.00 0.00 26 TRP A CA 8
ATOM 14590 C C . TRP A 1 26 ? 9.920 41.303 -28.445 1.00 0.00 26 TRP A C 8
ATOM 14591 O O . TRP A 1 26 ? 9.943 41.564 -27.242 1.00 0.00 26 TRP A O 8
ATOM 14612 N N . ARG A 1 27 ? 8.932 40.627 -29.020 1.00 0.00 27 ARG A N 8
ATOM 14613 C CA . ARG A 1 27 ? 7.794 40.146 -28.244 1.00 0.00 27 ARG A CA 8
ATOM 14614 C C . ARG A 1 27 ? 8.236 39.075 -27.249 1.00 0.00 27 ARG A C 8
ATOM 14615 O O . ARG A 1 27 ? 7.668 38.951 -26.164 1.00 0.00 27 ARG A O 8
ATOM 14636 N N . GLN A 1 28 ? 9.247 38.302 -27.629 1.00 0.00 28 GLN A N 8
ATOM 14637 C CA . GLN A 1 28 ? 9.754 37.243 -26.765 1.00 0.00 28 GLN A CA 8
ATOM 14638 C C . GLN A 1 28 ? 10.712 37.809 -25.722 1.00 0.00 28 GLN A C 8
ATOM 14639 O O . GLN A 1 28 ? 10.953 37.190 -24.687 1.00 0.00 28 GLN A O 8
ATOM 14653 N N . ASN A 1 29 ? 11.259 38.986 -26.007 1.00 0.00 29 ASN A N 8
ATOM 14654 C CA . ASN A 1 29 ? 12.195 39.625 -25.088 1.00 0.00 29 ASN A CA 8
ATOM 14655 C C . ASN A 1 29 ? 11.568 39.795 -23.707 1.00 0.00 29 ASN A C 8
ATOM 14656 O O . ASN A 1 29 ? 12.212 39.545 -22.689 1.00 0.00 29 ASN A O 8
ATOM 14667 N N . THR A 1 30 ? 10.310 40.224 -23.680 1.00 0.00 30 THR A N 8
ATOM 14668 C CA . THR A 1 30 ? 9.609 40.426 -22.417 1.00 0.00 30 THR A CA 8
ATOM 14669 C C . THR A 1 30 ? 9.520 39.120 -21.633 1.00 0.00 30 THR A C 8
ATOM 14670 O O . THR A 1 30 ? 9.863 39.070 -20.452 1.00 0.00 30 THR A O 8
ATOM 14681 N N . THR A 1 31 ? 9.058 38.065 -22.296 1.00 0.00 31 THR A N 8
ATOM 14682 C CA . THR A 1 31 ? 8.928 36.766 -21.649 1.00 0.00 31 THR A CA 8
ATOM 14683 C C . THR A 1 31 ? 10.256 36.339 -21.035 1.00 0.00 31 THR A C 8
ATOM 14684 O O . THR A 1 31 ? 10.289 35.735 -19.963 1.00 0.00 31 THR A O 8
ATOM 14695 N N . ALA A 1 32 ? 11.349 36.656 -21.720 1.00 0.00 32 ALA A N 8
ATOM 14696 C CA . ALA A 1 32 ? 12.675 36.300 -21.230 1.00 0.00 32 ALA A CA 8
ATOM 14697 C C . ALA A 1 32 ? 12.908 36.891 -19.844 1.00 0.00 32 ALA A C 8
ATOM 14698 O O . ALA A 1 32 ? 13.591 36.295 -19.011 1.00 0.00 32 ALA A O 8
ATOM 14705 N N . GLU A 1 33 ? 12.336 38.066 -19.606 1.00 0.00 33 GLU A N 8
ATOM 14706 C CA . GLU A 1 33 ? 12.487 38.730 -18.316 1.00 0.00 33 GLU A CA 8
ATOM 14707 C C . GLU A 1 33 ? 11.712 37.981 -17.238 1.00 0.00 33 GLU A C 8
ATOM 14708 O O . GLU A 1 33 ? 12.228 37.731 -16.149 1.00 0.00 33 GLU A O 8
ATOM 14720 N N . GLN A 1 34 ? 10.469 37.625 -17.550 1.00 0.00 34 GLN A N 8
ATOM 14721 C CA . GLN A 1 34 ? 9.635 36.903 -16.598 1.00 0.00 34 GLN A CA 8
ATOM 14722 C C . GLN A 1 34 ? 10.160 35.486 -16.394 1.00 0.00 34 GLN A C 8
ATOM 14723 O O . GLN A 1 34 ? 10.231 34.997 -15.266 1.00 0.00 34 GLN A O 8
ATOM 14737 N N . GLU A 1 35 ? 10.526 34.831 -17.491 1.00 0.00 35 GLU A N 8
ATOM 14738 C CA . GLU A 1 35 ? 11.043 33.471 -17.419 1.00 0.00 35 GLU A CA 8
ATOM 14739 C C . GLU A 1 35 ? 12.413 33.455 -16.747 1.00 0.00 35 GLU A C 8
ATOM 14740 O O . GLU A 1 35 ? 12.734 32.537 -15.992 1.00 0.00 35 GLU A O 8
ATOM 14752 N N . ALA A 1 36 ? 13.215 34.478 -17.025 1.00 0.00 36 ALA A N 8
ATOM 14753 C CA . ALA A 1 36 ? 14.548 34.571 -16.441 1.00 0.00 36 ALA A CA 8
ATOM 14754 C C . ALA A 1 36 ? 14.474 34.446 -14.923 1.00 0.00 36 ALA A C 8
ATOM 14755 O O . ALA A 1 36 ? 15.292 33.767 -14.305 1.00 0.00 36 ALA A O 8
ATOM 14762 N N . LEU A 1 37 ? 13.483 35.105 -14.329 1.00 0.00 37 LEU A N 8
ATOM 14763 C CA . LEU A 1 37 ? 13.306 35.058 -12.883 1.00 0.00 37 LEU A CA 8
ATOM 14764 C C . LEU A 1 37 ? 12.847 33.670 -12.451 1.00 0.00 37 LEU A C 8
ATOM 14765 O O . LEU A 1 37 ? 13.400 33.082 -11.521 1.00 0.00 37 LEU A O 8
ATOM 14781 N N . GLN A 1 38 ? 11.836 33.149 -13.136 1.00 0.00 38 GLN A N 8
ATOM 14782 C CA . GLN A 1 38 ? 11.313 31.825 -12.819 1.00 0.00 38 GLN A CA 8
ATOM 14783 C C . GLN A 1 38 ? 12.397 30.770 -12.995 1.00 0.00 38 GLN A C 8
ATOM 14784 O O . GLN A 1 38 ? 12.492 29.823 -12.213 1.00 0.00 38 GLN A O 8
ATOM 14798 N N . ALA A 1 39 ? 13.215 30.941 -14.028 1.00 0.00 39 ALA A N 8
ATOM 14799 C CA . ALA A 1 39 ? 14.294 29.999 -14.301 1.00 0.00 39 ALA A CA 8
ATOM 14800 C C . ALA A 1 39 ? 15.296 29.987 -13.152 1.00 0.00 39 ALA A C 8
ATOM 14801 O O . ALA A 1 39 ? 15.870 28.947 -12.829 1.00 0.00 39 ALA A O 8
ATOM 14808 N N . LYS A 1 40 ? 15.499 31.148 -12.537 1.00 0.00 40 LYS A N 8
ATOM 14809 C CA . LYS A 1 40 ? 16.433 31.255 -11.422 1.00 0.00 40 LYS A CA 8
ATOM 14810 C C . LYS A 1 40 ? 15.772 30.796 -10.127 1.00 0.00 40 LYS A C 8
ATOM 14811 O O . LYS A 1 40 ? 16.364 30.049 -9.348 1.00 0.00 40 LYS A O 8
ATOM 14830 N N . VAL A 1 41 ? 14.540 31.246 -9.903 1.00 0.00 41 VAL A N 8
ATOM 14831 C CA . VAL A 1 41 ? 13.810 30.871 -8.697 1.00 0.00 41 VAL A CA 8
ATOM 14832 C C . VAL A 1 41 ? 13.899 29.366 -8.467 1.00 0.00 41 VAL A C 8
ATOM 14833 O O . VAL A 1 41 ? 13.609 28.875 -7.376 1.00 0.00 41 VAL A O 8
ATOM 14846 N N . ASP A 1 42 ? 14.307 28.640 -9.503 1.00 0.00 42 ASP A N 8
ATOM 14847 C CA . ASP A 1 42 ? 14.438 27.190 -9.407 1.00 0.00 42 ASP A CA 8
ATOM 14848 C C . ASP A 1 42 ? 13.079 26.539 -9.169 1.00 0.00 42 ASP A C 8
ATOM 14849 O O . ASP A 1 42 ? 12.856 25.904 -8.138 1.00 0.00 42 ASP A O 8
ATOM 14858 N N . ALA A 1 43 ? 12.175 26.698 -10.131 1.00 0.00 43 ALA A N 8
ATOM 14859 C CA . ALA A 1 43 ? 10.844 26.116 -10.015 1.00 0.00 43 ALA A CA 8
ATOM 14860 C C . ALA A 1 43 ? 10.914 24.600 -10.172 1.00 0.00 43 ALA A C 8
ATOM 14861 O O . ALA A 1 43 ? 9.939 23.894 -9.913 1.00 0.00 43 ALA A O 8
ATOM 14868 N N . GLU A 1 44 ? 12.074 24.109 -10.597 1.00 0.00 44 GLU A N 8
ATOM 14869 C CA . GLU A 1 44 ? 12.263 22.675 -10.783 1.00 0.00 44 GLU A CA 8
ATOM 14870 C C . GLU A 1 44 ? 11.990 21.928 -9.482 1.00 0.00 44 GLU A C 8
ATOM 14871 O O . GLU A 1 44 ? 11.240 20.953 -9.460 1.00 0.00 44 GLU A O 8
ATOM 14883 N N . ASN A 1 45 ? 12.604 22.397 -8.399 1.00 0.00 45 ASN A N 8
ATOM 14884 C CA . ASN A 1 45 ? 12.421 21.772 -7.093 1.00 0.00 45 ASN A CA 8
ATOM 14885 C C . ASN A 1 45 ? 12.066 20.297 -7.248 1.00 0.00 45 ASN A C 8
ATOM 14886 O O . ASN A 1 45 ? 10.894 19.941 -7.372 1.00 0.00 45 ASN A O 8
ATOM 14897 N N . PHE A 1 46 ? 13.084 19.444 -7.237 1.00 0.00 46 PHE A N 8
ATOM 14898 C CA . PHE A 1 46 ? 12.867 18.009 -7.375 1.00 0.00 46 PHE A CA 8
ATOM 14899 C C . PHE A 1 46 ? 12.238 17.437 -6.109 1.00 0.00 46 PHE A C 8
ATOM 14900 O O . PHE A 1 46 ? 11.543 16.422 -6.153 1.00 0.00 46 PHE A O 8
ATOM 14917 N N . TYR A 1 47 ? 12.488 18.094 -4.980 1.00 0.00 47 TYR A N 8
ATOM 14918 C CA . TYR A 1 47 ? 11.942 17.639 -3.708 1.00 0.00 47 TYR A CA 8
ATOM 14919 C C . TYR A 1 47 ? 10.417 17.621 -3.754 1.00 0.00 47 TYR A C 8
ATOM 14920 O O . TYR A 1 47 ? 9.776 16.802 -3.095 1.00 0.00 47 TYR A O 8
ATOM 14938 N N . TYR A 1 48 ? 9.841 18.530 -4.536 1.00 0.00 48 TYR A N 8
ATOM 14939 C CA . TYR A 1 48 ? 8.390 18.605 -4.658 1.00 0.00 48 TYR A CA 8
ATOM 14940 C C . TYR A 1 48 ? 7.845 17.349 -5.327 1.00 0.00 48 TYR A C 8
ATOM 14941 O O . TYR A 1 48 ? 6.779 16.851 -4.962 1.00 0.00 48 TYR A O 8
ATOM 14959 N N . VAL A 1 49 ? 8.583 16.840 -6.308 1.00 0.00 49 VAL A N 8
ATOM 14960 C CA . VAL A 1 49 ? 8.165 15.641 -7.023 1.00 0.00 49 VAL A CA 8
ATOM 14961 C C . VAL A 1 49 ? 8.208 14.426 -6.099 1.00 0.00 49 VAL A C 8
ATOM 14962 O O . VAL A 1 49 ? 7.305 13.591 -6.117 1.00 0.00 49 VAL A O 8
ATOM 14975 N N . ILE A 1 50 ? 9.261 14.338 -5.291 1.00 0.00 50 ILE A N 8
ATOM 14976 C CA . ILE A 1 50 ? 9.406 13.223 -4.362 1.00 0.00 50 ILE A CA 8
ATOM 14977 C C . ILE A 1 50 ? 8.411 13.358 -3.214 1.00 0.00 50 ILE A C 8
ATOM 14978 O O . ILE A 1 50 ? 7.910 12.362 -2.692 1.00 0.00 50 ILE A O 8
ATOM 14994 N N . LEU A 1 51 ? 8.132 14.598 -2.824 1.00 0.00 51 LEU A N 8
ATOM 14995 C CA . LEU A 1 51 ? 7.196 14.859 -1.737 1.00 0.00 51 LEU A CA 8
ATOM 14996 C C . LEU A 1 51 ? 5.817 14.300 -2.069 1.00 0.00 51 LEU A C 8
ATOM 14997 O O . LEU A 1 51 ? 5.114 13.792 -1.195 1.00 0.00 51 LEU A O 8
ATOM 15013 N N . TYR A 1 52 ? 5.436 14.400 -3.339 1.00 0.00 52 TYR A N 8
ATOM 15014 C CA . TYR A 1 52 ? 4.138 13.902 -3.780 1.00 0.00 52 TYR A CA 8
ATOM 15015 C C . TYR A 1 52 ? 4.143 12.378 -3.849 1.00 0.00 52 TYR A C 8
ATOM 15016 O O . TYR A 1 52 ? 3.192 11.724 -3.421 1.00 0.00 52 TYR A O 8
ATOM 15034 N N . LEU A 1 53 ? 5.220 11.820 -4.392 1.00 0.00 53 LEU A N 8
ATOM 15035 C CA . LEU A 1 53 ? 5.342 10.372 -4.516 1.00 0.00 53 LEU A CA 8
ATOM 15036 C C . LEU A 1 53 ? 5.511 9.727 -3.144 1.00 0.00 53 LEU A C 8
ATOM 15037 O O . LEU A 1 53 ? 4.938 8.673 -2.868 1.00 0.00 53 LEU A O 8
ATOM 15053 N N . MET A 1 54 ? 6.304 10.363 -2.287 1.00 0.00 54 MET A N 8
ATOM 15054 C CA . MET A 1 54 ? 6.542 9.838 -0.948 1.00 0.00 54 MET A CA 8
ATOM 15055 C C . MET A 1 54 ? 5.223 9.533 -0.245 1.00 0.00 54 MET A C 8
ATOM 15056 O O . MET A 1 54 ? 5.076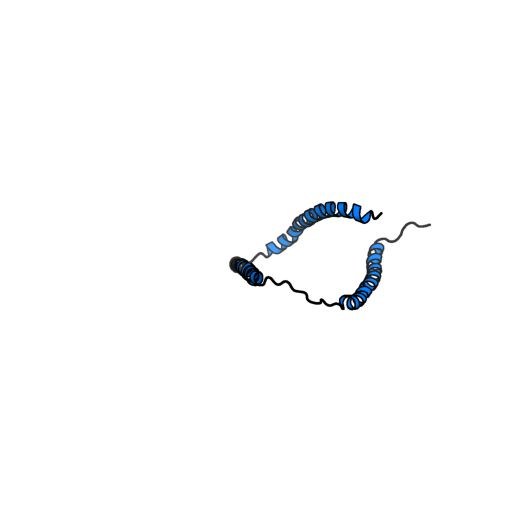 8.491 0.393 1.00 0.00 54 MET A O 8
ATOM 15070 N N . VAL A 1 55 ? 4.269 10.450 -0.365 1.00 0.00 55 VAL A N 8
ATOM 15071 C CA . VAL A 1 55 ? 2.968 10.270 0.267 1.00 0.00 55 VAL A CA 8
ATOM 15072 C C . VAL A 1 55 ? 2.099 9.314 -0.545 1.00 0.00 55 VAL A C 8
ATOM 15073 O O . VAL A 1 55 ? 1.328 8.535 0.015 1.00 0.00 55 VAL A O 8
ATOM 15086 N N . MET A 1 56 ? 2.228 9.377 -1.866 1.00 0.00 56 MET A N 8
ATOM 15087 C CA . MET A 1 56 ? 1.446 8.509 -2.740 1.00 0.00 56 MET A CA 8
ATOM 15088 C C . MET A 1 56 ? 1.866 7.054 -2.563 1.00 0.00 56 MET A C 8
ATOM 15089 O O . MET A 1 56 ? 1.039 6.145 -2.646 1.00 0.00 56 MET A O 8
ATOM 15103 N N . ILE A 1 57 ? 3.155 6.839 -2.317 1.00 0.00 57 ILE A N 8
ATOM 15104 C CA . ILE A 1 57 ? 3.671 5.488 -2.127 1.00 0.00 57 ILE A CA 8
ATOM 15105 C C . ILE A 1 57 ? 3.148 4.897 -0.823 1.00 0.00 57 ILE A C 8
ATOM 15106 O O . ILE A 1 57 ? 2.764 3.728 -0.768 1.00 0.00 57 ILE A O 8
ATOM 15122 N N . GLY A 1 58 ? 3.134 5.712 0.227 1.00 0.00 58 GLY A N 8
ATOM 15123 C CA . GLY A 1 58 ? 2.654 5.255 1.525 1.00 0.00 58 GLY A CA 8
ATOM 15124 C C . GLY A 1 58 ? 1.248 4.680 1.410 1.00 0.00 58 GLY A C 8
ATOM 15125 O O . GLY A 1 58 ? 0.927 3.669 2.034 1.00 0.00 58 GLY A O 8
ATOM 15129 N N . MET A 1 59 ? 0.412 5.329 0.606 1.00 0.00 59 MET A N 8
ATOM 15130 C CA . MET A 1 59 ? -0.958 4.870 0.414 1.00 0.00 59 MET A CA 8
ATOM 15131 C C . MET A 1 59 ? -0.976 3.555 -0.359 1.00 0.00 59 MET A C 8
ATOM 15132 O O . MET A 1 59 ? -1.707 2.627 -0.008 1.00 0.00 59 MET A O 8
ATOM 15146 N N . PHE A 1 60 ? -0.166 3.481 -1.409 1.00 0.00 60 PHE A N 8
ATOM 15147 C CA . PHE A 1 60 ? -0.096 2.272 -2.222 1.00 0.00 60 PHE A CA 8
ATOM 15148 C C . PHE A 1 60 ? 0.361 1.089 -1.376 1.00 0.00 60 PHE A C 8
ATOM 15149 O O . PHE A 1 60 ? -0.179 -0.011 -1.487 1.00 0.00 60 PHE A O 8
ATOM 15166 N N . SER A 1 61 ? 1.357 1.325 -0.528 1.00 0.00 61 SER A N 8
ATOM 15167 C CA . SER A 1 61 ? 1.875 0.270 0.336 1.00 0.00 61 SER A CA 8
ATOM 15168 C C . SER A 1 61 ? 0.761 -0.291 1.212 1.00 0.00 61 SER A C 8
ATOM 15169 O O . SER A 1 61 ? 0.750 -1.477 1.539 1.00 0.00 61 SER A O 8
ATOM 15177 N N . PHE A 1 62 ? -0.177 0.574 1.588 1.00 0.00 62 PHE A N 8
ATOM 15178 C CA . PHE A 1 62 ? -1.295 0.158 2.426 1.00 0.00 62 PHE A CA 8
ATOM 15179 C C . PHE A 1 62 ? -2.140 -0.891 1.709 1.00 0.00 62 PHE A C 8
ATOM 15180 O O . PHE A 1 62 ? -2.530 -1.898 2.300 1.00 0.00 62 PHE A O 8
ATOM 15197 N N . ILE A 1 63 ? -2.417 -0.647 0.432 1.00 0.00 63 ILE A N 8
ATOM 15198 C CA . ILE A 1 63 ? -3.216 -1.577 -0.358 1.00 0.00 63 ILE A CA 8
ATOM 15199 C C . ILE A 1 63 ? -2.580 -2.964 -0.358 1.00 0.00 63 ILE A C 8
ATOM 15200 O O . ILE A 1 63 ? -3.272 -3.973 -0.221 1.00 0.00 63 ILE A O 8
ATOM 15216 N N . ILE A 1 64 ? -1.261 -3.008 -0.511 1.00 0.00 64 ILE A N 8
ATOM 15217 C CA . ILE A 1 64 ? -0.547 -4.279 -0.525 1.00 0.00 64 ILE A CA 8
ATOM 15218 C C . ILE A 1 64 ? -0.799 -5.047 0.769 1.00 0.00 64 ILE A C 8
ATOM 15219 O O . ILE A 1 64 ? -0.917 -6.272 0.764 1.00 0.00 64 ILE A O 8
ATOM 15235 N N . VAL A 1 65 ? -0.878 -4.316 1.877 1.00 0.00 65 VAL A N 8
ATOM 15236 C CA . VAL A 1 65 ? -1.111 -4.932 3.179 1.00 0.00 65 VAL A CA 8
ATOM 15237 C C . VAL A 1 65 ? -2.543 -5.450 3.297 1.00 0.00 65 VAL A C 8
ATOM 15238 O O . VAL A 1 65 ? -2.802 -6.434 3.989 1.00 0.00 65 VAL A O 8
ATOM 15251 N N . ALA A 1 66 ? -3.472 -4.773 2.630 1.00 0.00 66 ALA A N 8
ATOM 15252 C CA . ALA A 1 66 ? -4.878 -5.165 2.682 1.00 0.00 66 ALA A CA 8
ATOM 15253 C C . ALA A 1 66 ? -5.128 -6.454 1.903 1.00 0.00 66 ALA A C 8
ATOM 15254 O O . ALA A 1 66 ? -5.861 -7.332 2.360 1.00 0.00 66 ALA A O 8
ATOM 15261 N N . ILE A 1 67 ? -4.532 -6.559 0.720 1.00 0.00 67 ILE A N 8
ATOM 15262 C CA . ILE A 1 67 ? -4.716 -7.744 -0.111 1.00 0.00 67 ILE A CA 8
ATOM 15263 C C . ILE A 1 67 ? -4.138 -8.986 0.564 1.00 0.00 67 ILE A C 8
ATOM 15264 O O . ILE A 1 67 ? -4.727 -10.065 0.503 1.00 0.00 67 ILE A O 8
ATOM 15280 N N . LEU A 1 68 ? -2.983 -8.831 1.204 1.00 0.00 68 LEU A N 8
ATOM 15281 C CA . LEU A 1 68 ? -2.340 -9.954 1.880 1.00 0.00 68 LEU A CA 8
ATOM 15282 C C . LEU A 1 68 ? -3.177 -10.422 3.069 1.00 0.00 68 LEU A C 8
ATOM 15283 O O . LEU A 1 68 ? -3.405 -11.619 3.245 1.00 0.00 68 LEU A O 8
ATOM 15299 N N . VAL A 1 69 ? -3.634 -9.474 3.881 1.00 0.00 69 VAL A N 8
ATOM 15300 C CA . VAL A 1 69 ? -4.449 -9.809 5.046 1.00 0.00 69 VAL A CA 8
ATOM 15301 C C . VAL A 1 69 ? -5.750 -10.477 4.613 1.00 0.00 69 VAL A C 8
ATOM 15302 O O . VAL A 1 69 ? -6.221 -11.416 5.256 1.00 0.00 69 VAL A O 8
ATOM 15315 N N . SER A 1 70 ? -6.323 -9.987 3.519 1.00 0.00 70 SER A N 8
ATOM 15316 C CA . SER A 1 70 ? -7.570 -10.542 3.004 1.00 0.00 70 SER A CA 8
ATOM 15317 C C . SER A 1 70 ? -7.323 -11.930 2.432 1.00 0.00 70 SER A C 8
ATOM 15318 O O . SER A 1 70 ? -8.046 -12.879 2.737 1.00 0.00 70 SER A O 8
ATOM 15326 N N . THR A 1 71 ? -6.284 -12.041 1.614 1.00 0.00 71 THR A N 8
ATOM 15327 C CA . THR A 1 71 ? -5.930 -13.318 1.016 1.00 0.00 71 THR A CA 8
ATOM 15328 C C . THR A 1 71 ? -5.551 -14.307 2.110 1.00 0.00 71 THR A C 8
ATOM 15329 O O . THR A 1 71 ? -5.760 -15.513 1.974 1.00 0.00 71 THR A O 8
ATOM 15340 N N . VAL A 1 72 ? -4.992 -13.783 3.197 1.00 0.00 72 VAL A N 8
ATOM 15341 C CA . VAL A 1 72 ? -4.587 -14.625 4.317 1.00 0.00 72 VAL A CA 8
ATOM 15342 C C . VAL A 1 72 ? -5.809 -15.080 5.103 1.00 0.00 72 VAL A C 8
ATOM 15343 O O . VAL A 1 72 ? -5.977 -16.267 5.382 1.00 0.00 72 VAL A O 8
ATOM 15356 N N . LYS A 1 73 ? -6.666 -14.127 5.447 1.00 0.00 73 LYS A N 8
ATOM 15357 C CA . LYS A 1 73 ? -7.878 -14.436 6.191 1.00 0.00 73 LYS A CA 8
ATOM 15358 C C . LYS A 1 73 ? -8.805 -15.293 5.339 1.00 0.00 73 LYS A C 8
ATOM 15359 O O . LYS A 1 73 ? -9.581 -16.095 5.857 1.00 0.00 73 LYS A O 8
ATOM 15378 N N . SER A 1 74 ? -8.716 -15.110 4.024 1.00 0.00 74 SER A N 8
ATOM 15379 C CA . SER A 1 74 ? -9.552 -15.867 3.098 1.00 0.00 74 SER A CA 8
ATOM 15380 C C . SER A 1 74 ? -9.181 -17.349 3.117 1.00 0.00 74 SER A C 8
ATOM 15381 O O . SER A 1 74 ? -10.053 -18.216 3.072 1.00 0.00 74 SER A O 8
ATOM 15389 N N . LYS A 1 75 ? -7.884 -17.630 3.178 1.00 0.00 75 LYS A N 8
ATOM 15390 C CA . LYS A 1 75 ? -7.412 -19.011 3.195 1.00 0.00 75 LYS A CA 8
ATOM 15391 C C . LYS A 1 75 ? -7.748 -19.682 4.524 1.00 0.00 75 LYS A C 8
ATOM 15392 O O . LYS A 1 75 ? -7.928 -20.898 4.588 1.00 0.00 75 LYS A O 8
ATOM 15411 N N . ARG A 1 76 ? -7.826 -18.883 5.583 1.00 0.00 76 ARG A N 8
ATOM 15412 C CA . ARG A 1 76 ? -8.136 -19.413 6.906 1.00 0.00 76 ARG A CA 8
ATOM 15413 C C . ARG A 1 76 ? -9.550 -19.984 6.943 1.00 0.00 76 ARG A C 8
ATOM 15414 O O . ARG A 1 76 ? -9.832 -20.918 7.694 1.00 0.00 76 ARG A O 8
ATOM 15435 N N . ARG A 1 77 ? -10.436 -19.419 6.130 1.00 0.00 77 ARG A N 8
ATOM 15436 C CA . ARG A 1 77 ? -11.818 -19.883 6.082 1.00 0.00 77 ARG A CA 8
ATOM 15437 C C . ARG A 1 77 ? -12.428 -19.612 4.711 1.00 0.00 77 ARG A C 8
ATOM 15438 O O . ARG A 1 77 ? -13.047 -18.571 4.491 1.00 0.00 77 ARG A O 8
ATOM 15459 N N . GLU A 1 78 ? -12.248 -20.556 3.793 1.00 0.00 78 GLU A N 8
ATOM 15460 C CA . GLU A 1 78 ? -12.785 -20.408 2.445 1.00 0.00 78 GLU A CA 8
ATOM 15461 C C . GLU A 1 78 ? -12.527 -21.663 1.620 1.00 0.00 78 GLU A C 8
ATOM 15462 O O . GLU A 1 78 ? -11.480 -21.795 0.985 1.00 0.00 78 GLU A O 8
ATOM 15474 N N . HIS A 1 79 ? -13.487 -22.581 1.629 1.00 0.00 79 HIS A N 8
ATOM 15475 C CA . HIS A 1 79 ? -13.350 -23.820 0.873 1.00 0.00 79 HIS A CA 8
ATOM 15476 C C . HIS A 1 79 ? -13.463 -23.545 -0.624 1.00 0.00 79 HIS A C 8
ATOM 15477 O O . HIS A 1 79 ? -13.590 -24.469 -1.427 1.00 0.00 79 HIS A O 8
ATOM 15492 N N . SER A 1 80 ? -13.413 -22.268 -0.991 1.00 0.00 80 SER A N 8
ATOM 15493 C CA . SER A 1 80 ? -13.509 -21.881 -2.394 1.00 0.00 80 SER A CA 8
ATOM 15494 C C . SER A 1 80 ? -12.392 -20.910 -2.759 1.00 0.00 80 SER A C 8
ATOM 15495 O O . SER A 1 80 ? -11.211 -21.234 -2.635 1.00 0.00 80 SER A O 8
ATOM 15503 N N . ASN A 1 81 ? -12.772 -19.718 -3.210 1.00 0.00 81 ASN A N 8
ATOM 15504 C CA . ASN A 1 81 ? -11.792 -18.707 -3.590 1.00 0.00 81 ASN A CA 8
ATOM 15505 C C . ASN A 1 81 ? -12.341 -17.307 -3.334 1.00 0.00 81 ASN A C 8
ATOM 15506 O O . ASN A 1 81 ? -12.113 -16.723 -2.274 1.00 0.00 81 ASN A O 8
ATOM 15517 N N . ASP A 1 82 ? -13.066 -16.773 -4.312 1.00 0.00 82 ASP A N 8
ATOM 15518 C CA . ASP A 1 82 ? -13.644 -15.440 -4.180 1.00 0.00 82 ASP A CA 8
ATOM 15519 C C . ASP A 1 82 ? -15.156 -15.488 -4.383 1.00 0.00 82 ASP A C 8
ATOM 15520 O O . ASP A 1 82 ? -15.665 -16.318 -5.137 1.00 0.00 82 ASP A O 8
ATOM 15529 N N . PRO A 1 83 ? -15.873 -14.614 -3.729 1.00 0.00 83 PRO A N 8
ATOM 15530 C CA . PRO A 1 83 ? -17.358 -14.549 -3.838 1.00 0.00 83 PRO A CA 8
ATOM 15531 C C . PRO A 1 83 ? -17.807 -14.078 -5.219 1.00 0.00 83 PRO A C 8
ATOM 15532 O O . PRO A 1 83 ? -17.070 -13.380 -5.916 1.00 0.00 83 PRO A O 8
ATOM 15543 N N . TYR A 1 84 ? -19.014 -14.470 -5.611 1.00 0.00 84 TYR A N 8
ATOM 15544 C CA . TYR A 1 84 ? -19.544 -14.086 -6.915 1.00 0.00 84 TYR A CA 8
ATOM 15545 C C . TYR A 1 84 ? -20.444 -12.862 -6.798 1.00 0.00 84 TYR A C 8
ATOM 15546 O O . TYR A 1 84 ? -21.245 -12.753 -5.870 1.00 0.00 84 TYR A O 8
ATOM 15564 N N . HIS A 1 85 ? -20.311 -11.945 -7.751 1.00 0.00 85 HIS A N 8
ATOM 15565 C CA . HIS A 1 85 ? -21.123 -10.733 -7.750 1.00 0.00 85 HIS A CA 8
ATOM 15566 C C . HIS A 1 85 ? -21.502 -10.340 -9.174 1.00 0.00 85 HIS A C 8
ATOM 15567 O O . HIS A 1 85 ? -20.961 -10.875 -10.142 1.00 0.00 85 HIS A O 8
ATOM 15582 N N . GLN A 1 86 ? -22.438 -9.405 -9.292 1.00 0.00 86 GLN A N 8
ATOM 15583 C CA . GLN A 1 86 ? -22.889 -8.949 -10.601 1.00 0.00 86 GLN A CA 8
ATOM 15584 C C . GLN A 1 86 ? -21.822 -8.093 -11.280 1.00 0.00 86 GLN A C 8
ATOM 15585 O O . GLN A 1 86 ? -21.850 -7.903 -12.496 1.00 0.00 86 GLN A O 8
ATOM 15599 N N . TYR A 1 87 ? -20.886 -7.574 -10.490 1.00 0.00 87 TYR A N 8
ATOM 15600 C CA . TYR A 1 87 ? -19.822 -6.736 -11.035 1.00 0.00 87 TYR A CA 8
ATOM 15601 C C . TYR A 1 87 ? -18.613 -7.577 -11.439 1.00 0.00 87 TYR A C 8
ATOM 15602 O O . TYR A 1 87 ? -17.997 -7.333 -12.477 1.00 0.00 87 TYR A O 8
ATOM 15620 N N . ILE A 1 88 ? -18.275 -8.565 -10.616 1.00 0.00 88 ILE A N 8
ATOM 15621 C CA . ILE A 1 88 ? -17.135 -9.428 -10.907 1.00 0.00 88 ILE A CA 8
ATOM 15622 C C . ILE A 1 88 ? -17.320 -10.124 -12.252 1.00 0.00 88 ILE A C 8
ATOM 15623 O O . ILE A 1 88 ? -16.371 -10.262 -13.026 1.00 0.00 88 ILE A O 8
ATOM 15639 N N . VAL A 1 89 ? -18.545 -10.559 -12.525 1.00 0.00 89 VAL A N 8
ATOM 15640 C CA . VAL A 1 89 ? -18.841 -11.239 -13.779 1.00 0.00 89 VAL A CA 8
ATOM 15641 C C . VAL A 1 89 ? -18.767 -10.262 -14.950 1.00 0.00 89 VAL A C 8
ATOM 15642 O O . VAL A 1 89 ? -18.202 -10.576 -15.997 1.00 0.00 89 VAL A O 8
ATOM 15655 N N . GLU A 1 90 ? -19.340 -9.076 -14.763 1.00 0.00 90 GLU A N 8
ATOM 15656 C CA . GLU A 1 90 ? -19.331 -8.060 -15.811 1.00 0.00 90 GLU A CA 8
ATOM 15657 C C . GLU A 1 90 ? -17.898 -7.686 -16.176 1.00 0.00 90 GLU A C 8
ATOM 15658 O O . GLU A 1 90 ? -17.597 -7.404 -17.336 1.00 0.00 90 GLU A O 8
ATOM 15670 N N . ASP A 1 91 ? -17.020 -7.687 -15.179 1.00 0.00 91 ASP A N 8
ATOM 15671 C CA . ASP A 1 91 ? -15.620 -7.347 -15.404 1.00 0.00 91 ASP A CA 8
ATOM 15672 C C . ASP A 1 91 ? -14.902 -8.487 -16.120 1.00 0.00 91 ASP A C 8
ATOM 15673 O O . ASP A 1 91 ? -13.892 -8.274 -16.792 1.00 0.00 91 ASP A O 8
ATOM 15682 N N . TRP A 1 92 ? -15.430 -9.698 -15.970 1.00 0.00 92 TRP A N 8
ATOM 15683 C CA . TRP A 1 92 ? -14.834 -10.868 -16.603 1.00 0.00 92 TRP A CA 8
ATOM 15684 C C . TRP A 1 92 ? -15.171 -10.903 -18.092 1.00 0.00 92 TRP A C 8
ATOM 15685 O O . TRP A 1 92 ? -14.313 -11.191 -18.926 1.00 0.00 92 TRP A O 8
ATOM 15706 N N . GLN A 1 93 ? -16.427 -10.612 -18.419 1.00 0.00 93 GLN A N 8
ATOM 15707 C CA . GLN A 1 93 ? -16.864 -10.619 -19.810 1.00 0.00 93 GLN A CA 8
ATOM 15708 C C . GLN A 1 93 ? -15.932 -9.765 -20.662 1.00 0.00 93 GLN A C 8
ATOM 15709 O O . GLN A 1 93 ? -15.819 -9.967 -21.871 1.00 0.00 93 GLN A O 8
ATOM 15723 N N . GLU A 1 94 ? -15.263 -8.815 -20.020 1.00 0.00 94 GLU A N 8
ATOM 15724 C CA . GLU A 1 94 ? -14.337 -7.938 -20.726 1.00 0.00 94 GLU A CA 8
ATOM 15725 C C . GLU A 1 94 ? -13.040 -8.677 -21.036 1.00 0.00 94 GLU A C 8
ATOM 15726 O O . GLU A 1 94 ? -12.531 -8.617 -22.154 1.00 0.00 94 GLU A O 8
ATOM 15738 N N . LYS A 1 95 ? -12.514 -9.377 -20.035 1.00 0.00 95 LYS A N 8
ATOM 15739 C CA . LYS A 1 95 ? -11.278 -10.129 -20.208 1.00 0.00 95 LYS A CA 8
ATOM 15740 C C . LYS A 1 95 ? -11.535 -11.403 -21.006 1.00 0.00 95 LYS A C 8
ATOM 15741 O O . LYS A 1 95 ? -10.630 -11.944 -21.639 1.00 0.00 95 LYS A O 8
ATOM 15760 N N . TYR A 1 96 ? -12.777 -11.878 -20.970 1.00 0.00 96 TYR A N 8
ATOM 15761 C CA . TYR A 1 96 ? -13.140 -13.091 -21.694 1.00 0.00 96 TYR A CA 8
ATOM 15762 C C . TYR A 1 96 ? -12.865 -12.924 -23.186 1.00 0.00 96 TYR A C 8
ATOM 15763 O O . TYR A 1 96 ? -12.277 -13.799 -23.822 1.00 0.00 96 TYR A O 8
ATOM 15781 N N . LYS A 1 97 ? -13.302 -11.797 -23.736 1.00 0.00 97 LYS A N 8
ATOM 15782 C CA . LYS A 1 97 ? -13.107 -11.518 -25.155 1.00 0.00 97 LYS A CA 8
ATOM 15783 C C . LYS A 1 97 ? -11.631 -11.612 -25.533 1.00 0.00 97 LYS A C 8
ATOM 15784 O O . LYS A 1 97 ? -11.291 -11.995 -26.652 1.00 0.00 97 LYS A O 8
ATOM 15803 N N . SER A 1 98 ? 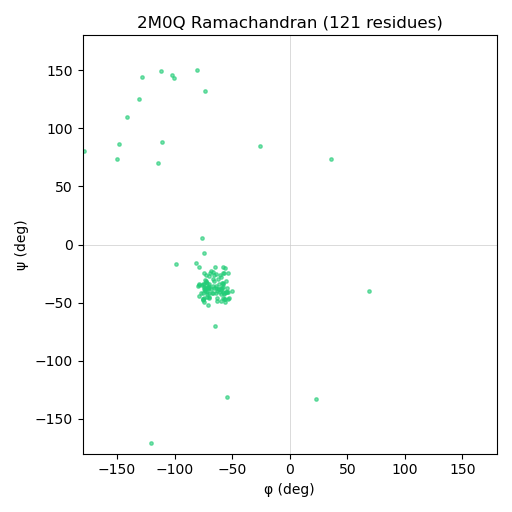-10.759 -11.250 -24.598 1.00 0.00 98 SER A N 8
ATOM 15804 C CA . SER A 1 98 ? -9.321 -11.288 -24.848 1.00 0.00 98 SER A CA 8
ATOM 15805 C C . SER A 1 98 ? -8.796 -12.722 -24.847 1.00 0.00 98 SER A C 8
ATOM 15806 O O . SER A 1 98 ? -7.933 -13.075 -25.652 1.00 0.00 98 SER A O 8
ATOM 15814 N N . GLN A 1 99 ? -9.305 -13.539 -23.931 1.00 0.00 99 GLN A N 8
ATOM 15815 C CA . GLN A 1 99 ? -8.865 -14.928 -23.825 1.00 0.00 99 GLN A CA 8
ATOM 15816 C C . GLN A 1 99 ? -9.151 -15.703 -25.110 1.00 0.00 99 GLN A C 8
ATOM 15817 O O . GLN A 1 99 ? -8.284 -16.412 -25.622 1.00 0.00 99 GLN A O 8
ATOM 15831 N N . ILE A 1 100 ? -10.371 -15.576 -25.622 1.00 0.00 100 ILE A N 8
ATOM 15832 C CA . ILE A 1 100 ? -10.750 -16.285 -26.841 1.00 0.00 100 ILE A CA 8
ATOM 15833 C C . ILE A 1 100 ? -10.005 -15.728 -28.049 1.00 0.00 100 ILE A C 8
ATOM 15834 O O . ILE A 1 100 ? -9.631 -16.473 -28.955 1.00 0.00 100 ILE A O 8
ATOM 15850 N N . LEU A 1 101 ? -9.793 -14.417 -28.058 1.00 0.00 101 LEU A N 8
ATOM 15851 C CA . LEU A 1 101 ? -9.092 -13.777 -29.166 1.00 0.00 101 LEU A CA 8
ATOM 15852 C C . LEU A 1 101 ? -7.715 -14.403 -29.370 1.00 0.00 101 LEU A C 8
ATOM 15853 O O . LEU A 1 101 ? -7.267 -14.582 -30.502 1.00 0.00 101 LEU A O 8
ATOM 15869 N N . ASN A 1 102 ? -7.048 -14.730 -28.268 1.00 0.00 102 ASN A N 8
ATOM 15870 C CA . ASN A 1 102 ? -5.720 -15.333 -28.343 1.00 0.00 102 ASN A CA 8
ATOM 15871 C C . ASN A 1 102 ? -5.813 -16.783 -28.811 1.00 0.00 102 ASN A C 8
ATOM 15872 O O . ASN A 1 102 ? -4.982 -17.249 -29.590 1.00 0.00 102 ASN A O 8
ATOM 15883 N N . LEU A 1 103 ? -6.828 -17.490 -28.327 1.00 0.00 103 LEU A N 8
ATOM 15884 C CA . LEU A 1 103 ? -7.025 -18.888 -28.696 1.00 0.00 103 LEU A CA 8
ATOM 15885 C C . LEU A 1 103 ? -7.088 -19.047 -30.215 1.00 0.00 103 LEU A C 8
ATOM 15886 O O . LEU A 1 103 ? -6.591 -20.028 -30.765 1.00 0.00 103 LEU A O 8
ATOM 15902 N N . GLU A 1 104 ? -7.710 -18.081 -30.882 1.00 0.00 104 GLU A N 8
ATOM 15903 C CA . GLU A 1 104 ? -7.843 -18.129 -32.335 1.00 0.00 104 GLU A CA 8
ATOM 15904 C C . GLU A 1 104 ? -6.488 -17.962 -33.020 1.00 0.00 104 GLU A C 8
ATOM 15905 O O . GLU A 1 104 ? -6.218 -18.597 -34.039 1.00 0.00 104 GLU A O 8
ATOM 15917 N N . GLU A 1 105 ? -5.645 -17.100 -32.463 1.00 0.00 105 GLU A N 8
ATOM 15918 C CA . GLU A 1 105 ? -4.327 -16.855 -33.039 1.00 0.00 105 GLU A CA 8
ATOM 15919 C C . GLU A 1 105 ? -3.393 -18.040 -32.804 1.00 0.00 105 GLU A C 8
ATOM 15920 O O . GLU A 1 105 ? -2.527 -18.333 -33.628 1.00 0.00 105 GLU A O 8
ATOM 15932 N N . SER A 1 106 ? -3.570 -18.712 -31.672 1.00 0.00 106 SER A N 8
ATOM 15933 C CA . SER A 1 106 ? -2.731 -19.858 -31.333 1.00 0.00 106 SER A CA 8
ATOM 15934 C C . SER A 1 106 ? -2.689 -20.872 -32.474 1.00 0.00 106 SER A C 8
ATOM 15935 O O . SER A 1 106 ? -1.622 -21.363 -32.841 1.00 0.00 106 SER A O 8
ATOM 15943 N N . LYS A 1 107 ? -3.857 -21.192 -33.023 1.00 0.00 107 LYS A N 8
ATOM 15944 C CA . LYS A 1 107 ? -3.940 -22.160 -34.114 1.00 0.00 107 LYS A CA 8
ATOM 15945 C C . LYS A 1 107 ? -3.024 -21.769 -35.273 1.00 0.00 107 LYS A C 8
ATOM 15946 O O . LYS A 1 107 ? -2.445 -22.631 -35.933 1.00 0.00 107 LYS A O 8
ATOM 15965 N N . ALA A 1 108 ? -2.902 -20.469 -35.521 1.00 0.00 108 ALA A N 8
ATOM 15966 C CA . ALA A 1 108 ? -2.059 -19.984 -36.609 1.00 0.00 108 ALA A CA 8
ATOM 15967 C C . ALA A 1 108 ? -0.580 -20.151 -36.273 1.00 0.00 108 ALA A C 8
ATOM 15968 O O . ALA A 1 108 ? 0.244 -20.392 -37.155 1.00 0.00 108 ALA A O 8
ATOM 15975 N N . THR A 1 109 ? -0.248 -20.010 -34.994 1.00 0.00 109 THR A N 8
ATOM 15976 C CA . THR A 1 109 ? 1.139 -20.136 -34.551 1.00 0.00 109 THR A CA 8
ATOM 15977 C C . THR A 1 109 ? 1.696 -21.524 -34.861 1.00 0.00 109 THR A C 8
ATOM 15978 O O . THR A 1 109 ? 2.809 -21.655 -35.370 1.00 0.00 109 THR A O 8
ATOM 15989 N N . ILE A 1 110 ? 0.924 -22.557 -34.541 1.00 0.00 110 ILE A N 8
ATOM 15990 C CA . ILE A 1 110 ? 1.362 -23.930 -34.780 1.00 0.00 110 ILE A CA 8
ATOM 15991 C C . ILE A 1 110 ? 1.767 -24.133 -36.238 1.00 0.00 110 ILE A C 8
ATOM 15992 O O . ILE A 1 110 ? 2.776 -24.777 -36.526 1.00 0.00 110 ILE A O 8
ATOM 16008 N N . HIS A 1 111 ? 0.973 -23.588 -37.154 1.00 0.00 111 HIS A N 8
ATOM 16009 C CA . HIS A 1 111 ? 1.256 -23.725 -38.579 1.00 0.00 111 HIS A CA 8
ATOM 16010 C C . HIS A 1 111 ? 2.564 -23.029 -38.950 1.00 0.00 111 HIS A C 8
ATOM 16011 O O . HIS A 1 111 ? 3.237 -23.422 -39.904 1.00 0.00 111 HIS A O 8
ATOM 16026 N N . GLU A 1 112 ? 2.917 -21.993 -38.197 1.00 0.00 112 GLU A N 8
ATOM 16027 C CA . GLU A 1 112 ? 4.143 -21.250 -38.466 1.00 0.00 112 GLU A CA 8
ATOM 16028 C C . GLU A 1 112 ? 5.367 -22.023 -37.981 1.00 0.00 112 GLU A C 8
ATOM 16029 O O . GLU A 1 112 ? 6.484 -21.785 -38.442 1.00 0.00 112 GLU A O 8
ATOM 16041 N N . ASN A 1 113 ? 5.154 -22.942 -37.046 1.00 0.00 113 ASN A N 8
ATOM 16042 C CA . ASN A 1 113 ? 6.255 -23.732 -36.506 1.00 0.00 113 ASN A CA 8
ATOM 16043 C C . ASN A 1 113 ? 7.035 -24.412 -37.627 1.00 0.00 113 ASN A C 8
ATOM 16044 O O . ASN A 1 113 ? 8.266 -24.429 -37.616 1.00 0.00 113 ASN A O 8
ATOM 16055 N N . ILE A 1 114 ? 6.316 -24.974 -38.593 1.00 0.00 114 ILE A N 8
ATOM 16056 C CA . ILE A 1 114 ? 6.959 -25.654 -39.712 1.00 0.00 114 ILE A CA 8
ATOM 16057 C C . ILE A 1 114 ? 7.381 -24.651 -40.781 1.00 0.00 114 ILE A C 8
ATOM 16058 O O . ILE A 1 114 ? 8.418 -24.814 -41.425 1.00 0.00 114 ILE A O 8
ATOM 16074 N N . GLY A 1 115 ? 6.569 -23.616 -40.968 1.00 0.00 115 GLY A N 8
ATOM 16075 C CA . GLY A 1 115 ? 6.867 -22.595 -41.965 1.00 0.00 115 GLY A CA 8
ATOM 16076 C C . GLY A 1 115 ? 8.174 -21.879 -41.640 1.00 0.00 115 GLY A C 8
ATOM 16077 O O . GLY A 1 115 ? 8.809 -21.296 -42.519 1.00 0.00 115 GLY A O 8
ATOM 16081 N N . ALA A 1 116 ? 8.569 -21.926 -40.372 1.00 0.00 116 ALA A N 8
ATOM 16082 C CA . ALA A 1 116 ? 9.802 -21.277 -39.942 1.00 0.00 116 ALA A CA 8
ATOM 16083 C C . ALA A 1 116 ? 11.015 -21.966 -40.561 1.00 0.00 116 ALA A C 8
ATOM 16084 O O . ALA A 1 116 ? 11.854 -21.321 -41.190 1.00 0.00 116 ALA A O 8
ATOM 16091 N N . ALA A 1 117 ? 11.099 -23.280 -40.380 1.00 0.00 117 ALA A N 8
ATOM 16092 C CA . ALA A 1 117 ? 12.212 -24.048 -40.926 1.00 0.00 117 ALA A CA 8
ATOM 16093 C C . ALA A 1 117 ? 13.522 -23.659 -40.246 1.00 0.00 117 ALA A C 8
ATOM 16094 O O . ALA A 1 117 ? 14.139 -22.653 -40.595 1.00 0.00 117 ALA A O 8
ATOM 16101 N N . GLY A 1 118 ? 13.941 -24.465 -39.276 1.00 0.00 118 GLY A N 8
ATOM 16102 C CA . GLY A 1 118 ? 15.181 -24.197 -38.557 1.00 0.00 118 GLY A CA 8
ATOM 16103 C C . GLY A 1 118 ? 14.906 -23.495 -37.232 1.00 0.00 118 GLY A C 8
ATOM 16104 O O . GLY A 1 118 ? 14.819 -22.269 -37.174 1.00 0.00 118 GLY A O 8
ATOM 16108 N N . PHE A 1 119 ? 14.776 -24.281 -36.168 1.00 0.00 119 PHE A N 8
ATOM 16109 C CA . PHE A 1 119 ? 14.519 -23.725 -34.845 1.00 0.00 119 PHE A CA 8
ATOM 16110 C C . PHE A 1 119 ? 15.066 -24.652 -33.766 1.00 0.00 119 PHE A C 8
ATOM 16111 O O . PHE A 1 119 ? 14.360 -25.531 -33.273 1.00 0.00 119 PHE A O 8
ATOM 16128 N N . LYS A 1 120 ? 16.329 -24.450 -33.408 1.00 0.00 120 LYS A N 8
ATOM 16129 C CA . LYS A 1 120 ? 16.965 -25.275 -32.388 1.00 0.00 120 LYS A CA 8
ATOM 16130 C C . LYS A 1 120 ? 16.465 -24.893 -30.999 1.00 0.00 120 LYS A C 8
ATOM 16131 O O . LYS A 1 120 ? 17.199 -24.309 -30.203 1.00 0.00 120 LYS A O 8
ATOM 16150 N N . MET A 1 121 ? 15.210 -25.228 -30.714 1.00 0.00 121 MET A N 8
ATOM 16151 C CA . MET A 1 121 ? 14.623 -24.916 -29.416 1.00 0.00 121 MET A CA 8
ATOM 16152 C C . MET A 1 121 ? 13.535 -25.922 -29.065 1.00 0.00 121 MET A C 8
ATOM 16153 O O . MET A 1 121 ? 12.783 -26.367 -29.934 1.00 0.00 121 MET A O 8
ATOM 16167 N N . SER A 1 122 ? 13.455 -26.279 -27.789 1.00 0.00 122 SER A N 8
ATOM 16168 C CA . SER A 1 122 ? 12.453 -27.237 -27.336 1.00 0.00 122 SER A CA 8
ATOM 16169 C C . SER A 1 122 ? 11.065 -26.606 -27.348 1.00 0.00 122 SER A C 8
ATOM 16170 O O . SER A 1 122 ? 10.917 -25.399 -27.154 1.00 0.00 122 SER A O 8
ATOM 16178 N N . PRO A 1 123 ? 10.054 -27.401 -27.571 1.00 0.00 123 PRO A N 8
ATOM 16179 C CA . PRO A 1 123 ? 8.642 -26.920 -27.608 1.00 0.00 123 PRO A CA 8
ATOM 16180 C C . PRO A 1 123 ? 8.159 -26.452 -26.236 1.00 0.00 123 PRO A C 8
ATOM 16181 O O . PRO A 1 123 ? 8.656 -26.966 -25.248 1.00 0.00 123 PRO A O 8
ATOM 16193 N N . MET A 1 1 ? -19.188 71.634 11.582 1.00 0.00 1 MET A N 9
ATOM 16194 C CA . MET A 1 1 ? -19.853 70.406 11.062 1.00 0.00 1 MET A CA 9
ATOM 16195 C C . MET A 1 1 ? -18.798 69.341 10.778 1.00 0.00 1 MET A C 9
ATOM 16196 O O . MET A 1 1 ? -17.842 69.583 10.041 1.00 0.00 1 MET A O 9
ATOM 16212 N N . SER A 1 2 ? -18.978 68.164 11.367 1.00 0.00 2 SER A N 9
ATOM 16213 C CA . SER A 1 2 ? -18.034 67.070 11.169 1.00 0.00 2 SER A CA 9
ATOM 16214 C C . SER A 1 2 ? -18.657 65.978 10.305 1.00 0.00 2 SER A C 9
ATOM 16215 O O . SER A 1 2 ? -19.113 64.954 10.814 1.00 0.00 2 SER A O 9
ATOM 16223 N N . THR A 1 3 ? -18.674 66.206 8.995 1.00 0.00 3 THR A N 9
ATOM 16224 C CA . THR A 1 3 ? -19.247 65.236 8.067 1.00 0.00 3 THR A CA 9
ATOM 16225 C C . THR A 1 3 ? -18.586 63.871 8.239 1.00 0.00 3 THR A C 9
ATOM 16226 O O . THR A 1 3 ? -19.164 62.843 7.887 1.00 0.00 3 THR A O 9
ATOM 16237 N N . LEU A 1 4 ? -17.372 63.869 8.780 1.00 0.00 4 LEU A N 9
ATOM 16238 C CA . LEU A 1 4 ? -16.644 62.623 8.990 1.00 0.00 4 LEU A CA 9
ATOM 16239 C C . LEU A 1 4 ? -17.494 61.631 9.780 1.00 0.00 4 LEU A C 9
ATOM 16240 O O . LEU A 1 4 ? -17.444 60.427 9.536 1.00 0.00 4 LEU A O 9
ATOM 16256 N N . SER A 1 5 ? -18.273 62.147 10.726 1.00 0.00 5 SER A N 9
ATOM 16257 C CA . SER A 1 5 ? -19.130 61.296 11.545 1.00 0.00 5 SER A CA 9
ATOM 16258 C C . SER A 1 5 ? -20.376 60.882 10.768 1.00 0.00 5 SER A C 9
ATOM 16259 O O . SER A 1 5 ? -20.754 59.711 10.759 1.00 0.00 5 SER A O 9
ATOM 16267 N N . ASN A 1 6 ? -21.011 61.853 10.119 1.00 0.00 6 ASN A N 9
ATOM 16268 C CA . ASN A 1 6 ? -22.215 61.581 9.341 1.00 0.00 6 ASN A CA 9
ATOM 16269 C C . ASN A 1 6 ? -21.923 60.576 8.232 1.00 0.00 6 ASN A C 9
ATOM 16270 O O . ASN A 1 6 ? -22.790 59.789 7.850 1.00 0.00 6 ASN A O 9
ATOM 16281 N N . PHE A 1 7 ? -20.699 60.610 7.716 1.00 0.00 7 PHE A N 9
ATOM 16282 C CA . PHE A 1 7 ? -20.305 59.701 6.647 1.00 0.00 7 PHE A CA 9
ATOM 16283 C C . PHE A 1 7 ? -20.538 58.251 7.060 1.00 0.00 7 PHE A C 9
ATOM 16284 O O . PHE A 1 7 ? -20.724 57.378 6.212 1.00 0.00 7 PHE A O 9
ATOM 16301 N N . THR A 1 8 ? -20.528 58.002 8.365 1.00 0.00 8 THR A N 9
ATOM 16302 C CA . THR A 1 8 ? -20.744 56.652 8.871 1.00 0.00 8 THR A CA 9
ATOM 16303 C C . THR A 1 8 ? -22.019 56.065 8.275 1.00 0.00 8 THR A C 9
ATOM 16304 O O . THR A 1 8 ? -22.100 54.864 8.019 1.00 0.00 8 THR A O 9
ATOM 16315 N N . GLN A 1 9 ? -23.009 56.921 8.049 1.00 0.00 9 GLN A N 9
ATOM 16316 C CA . GLN A 1 9 ? -24.271 56.474 7.473 1.00 0.00 9 GLN A CA 9
ATOM 16317 C C . GLN A 1 9 ? -24.029 55.849 6.104 1.00 0.00 9 GLN A C 9
ATOM 16318 O O . GLN A 1 9 ? -24.732 54.924 5.698 1.00 0.00 9 GLN A O 9
ATOM 16332 N N . THR A 1 10 ? -23.027 56.364 5.402 1.00 0.00 10 THR A N 9
ATOM 16333 C CA . THR A 1 10 ? -22.688 55.856 4.079 1.00 0.00 10 THR A CA 9
ATOM 16334 C C . THR A 1 10 ? -21.955 54.523 4.191 1.00 0.00 10 THR A C 9
ATOM 16335 O O . THR A 1 10 ? -22.088 53.656 3.328 1.00 0.00 10 THR A O 9
ATOM 16346 N N . LEU A 1 11 ? -21.178 54.373 5.259 1.00 0.00 11 LEU A N 9
ATOM 16347 C CA . LEU A 1 11 ? -20.423 53.146 5.476 1.00 0.00 11 LEU A CA 9
ATOM 16348 C C . LEU A 1 11 ? -21.347 51.933 5.493 1.00 0.00 11 LEU A C 9
ATOM 16349 O O . LEU A 1 11 ? -21.035 50.899 4.904 1.00 0.00 11 LEU A O 9
ATOM 16365 N N . GLU A 1 12 ? -22.483 52.064 6.168 1.00 0.00 12 GLU A N 9
ATOM 16366 C CA . GLU A 1 12 ? -23.438 50.965 6.247 1.00 0.00 12 GLU A CA 9
ATOM 16367 C C . GLU A 1 12 ? -23.774 50.455 4.850 1.00 0.00 12 GLU A C 9
ATOM 16368 O O . GLU A 1 12 ? -23.947 49.255 4.640 1.00 0.00 12 GLU A O 9
ATOM 16380 N N . ASP A 1 13 ? -23.858 51.378 3.896 1.00 0.00 13 ASP A N 9
ATOM 16381 C CA . ASP A 1 13 ? -24.165 51.016 2.518 1.00 0.00 13 ASP A CA 9
ATOM 16382 C C . ASP A 1 13 ? -23.013 50.225 1.909 1.00 0.00 13 ASP A C 9
ATOM 16383 O O . ASP A 1 13 ? -23.225 49.279 1.149 1.00 0.00 13 ASP A O 9
ATOM 16392 N N . VAL A 1 14 ? -21.793 50.617 2.257 1.00 0.00 14 VAL A N 9
ATOM 16393 C CA . VAL A 1 14 ? -20.605 49.940 1.750 1.00 0.00 14 VAL A CA 9
ATOM 16394 C C . VAL A 1 14 ? -20.411 48.624 2.486 1.00 0.00 14 VAL A C 9
ATOM 16395 O O . VAL A 1 14 ? -20.189 47.581 1.872 1.00 0.00 14 VAL A O 9
ATOM 16408 N N . PHE A 1 15 ? -20.515 48.682 3.808 1.00 0.00 15 PHE A N 9
ATOM 16409 C CA . PHE A 1 15 ? -20.370 47.491 4.628 1.00 0.00 15 PHE A CA 9
ATOM 16410 C C . PHE A 1 15 ? -21.406 46.459 4.212 1.00 0.00 15 PHE A C 9
ATOM 16411 O O . PHE A 1 15 ? -21.157 45.254 4.265 1.00 0.00 15 PHE A O 9
ATOM 16428 N N . ARG A 1 16 ? -22.570 46.945 3.792 1.00 0.00 16 ARG A N 9
ATOM 16429 C CA . ARG A 1 16 ? -23.644 46.060 3.360 1.00 0.00 16 ARG A CA 9
ATOM 16430 C C . ARG A 1 16 ? -23.269 45.376 2.052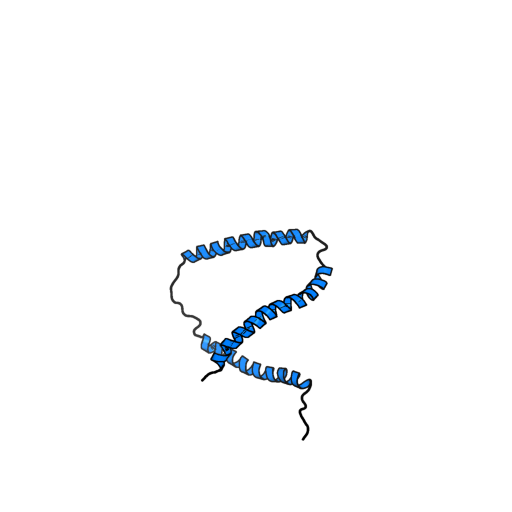 1.00 0.00 16 ARG A C 9
ATOM 16431 O O . ARG A 1 16 ? -23.406 44.161 1.912 1.00 0.00 16 ARG A O 9
ATOM 16452 N N . ARG A 1 17 ? -22.790 46.166 1.097 1.00 0.00 17 ARG A N 9
ATOM 16453 C CA . ARG A 1 17 ? -22.390 45.630 -0.198 1.00 0.00 17 ARG A CA 9
ATOM 16454 C C . ARG A 1 17 ? -21.099 44.829 -0.065 1.00 0.00 17 ARG A C 9
ATOM 16455 O O . ARG A 1 17 ? -20.900 43.833 -0.760 1.00 0.00 17 ARG A O 9
ATOM 16476 N N . ILE A 1 18 ? -20.225 45.272 0.833 1.00 0.00 18 ILE A N 9
ATOM 16477 C CA . ILE A 1 18 ? -18.955 44.586 1.052 1.00 0.00 18 ILE A CA 9
ATOM 16478 C C . ILE A 1 18 ? -19.194 43.139 1.471 1.00 0.00 18 ILE A C 9
ATOM 16479 O O . ILE A 1 18 ? -18.417 42.252 1.133 1.00 0.00 18 ILE A O 9
ATOM 16495 N N . PHE A 1 19 ? -20.276 42.915 2.209 1.00 0.00 19 PHE A N 9
ATOM 16496 C CA . PHE A 1 19 ? -20.621 41.577 2.679 1.00 0.00 19 PHE A CA 9
ATOM 16497 C C . PHE A 1 19 ? -21.113 40.727 1.518 1.00 0.00 19 PHE A C 9
ATOM 16498 O O . PHE A 1 19 ? -20.598 39.636 1.272 1.00 0.00 19 PHE A O 9
ATOM 16515 N N . ILE A 1 20 ? -22.094 41.245 0.786 1.00 0.00 20 ILE A N 9
ATOM 16516 C CA . ILE A 1 20 ? -22.613 40.528 -0.366 1.00 0.00 20 ILE A CA 9
ATOM 16517 C C . ILE A 1 20 ? -21.511 40.438 -1.405 1.00 0.00 20 ILE A C 9
ATOM 16518 O O . ILE A 1 20 ? -21.353 39.424 -2.084 1.00 0.00 20 ILE A O 9
ATOM 16534 N N . THR A 1 21 ? -20.732 41.511 -1.491 1.00 0.00 21 THR A N 9
ATOM 16535 C CA . THR A 1 21 ? -19.613 41.571 -2.414 1.00 0.00 21 THR A CA 9
ATOM 16536 C C . THR A 1 21 ? -18.465 40.717 -1.892 1.00 0.00 21 THR A C 9
ATOM 16537 O O . THR A 1 21 ? -17.773 40.052 -2.662 1.00 0.00 21 THR A O 9
ATOM 16548 N N . TYR A 1 22 ? -18.267 40.737 -0.572 1.00 0.00 22 TYR A N 9
ATOM 16549 C CA . TYR A 1 22 ? -17.194 39.950 0.032 1.00 0.00 22 TYR A CA 9
ATOM 16550 C C . TYR A 1 22 ? -17.441 38.469 -0.208 1.00 0.00 22 TYR A C 9
ATOM 16551 O O . TYR A 1 22 ? -16.577 37.757 -0.719 1.00 0.00 22 TYR A O 9
ATOM 16569 N N . MET A 1 23 ? -18.634 38.018 0.155 1.00 0.00 23 MET A N 9
ATOM 16570 C CA . MET A 1 23 ? -18.996 36.623 -0.034 1.00 0.00 23 MET A CA 9
ATOM 16571 C C . MET A 1 23 ? -18.959 36.277 -1.517 1.00 0.00 23 MET A C 9
ATOM 16572 O O . MET A 1 23 ? -18.735 35.125 -1.891 1.00 0.00 23 MET A O 9
ATOM 16586 N N . ASP A 1 24 ? -19.175 37.285 -2.358 1.00 0.00 24 ASP A N 9
ATOM 16587 C CA . ASP A 1 24 ? -19.157 37.071 -3.803 1.00 0.00 24 ASP A CA 9
ATOM 16588 C C . ASP A 1 24 ? -17.723 36.893 -4.292 1.00 0.00 24 ASP A C 9
ATOM 16589 O O . ASP A 1 24 ? -17.445 36.040 -5.134 1.00 0.00 24 ASP A O 9
ATOM 16598 N N . ASN A 1 25 ? -16.815 37.701 -3.753 1.00 0.00 25 ASN A N 9
ATOM 16599 C CA . ASN A 1 25 ? -15.412 37.619 -4.140 1.00 0.00 25 ASN A CA 9
ATOM 16600 C C . ASN A 1 25 ? -14.849 36.247 -3.790 1.00 0.00 25 ASN A C 9
ATOM 16601 O O . ASN A 1 25 ? -14.017 35.703 -4.517 1.00 0.00 25 ASN A O 9
ATOM 16612 N N . TRP A 1 26 ? -15.312 35.690 -2.675 1.00 0.00 26 TRP A N 9
ATOM 16613 C CA . TRP A 1 26 ? -14.852 34.378 -2.244 1.00 0.00 26 TRP A CA 9
ATOM 16614 C C . TRP A 1 26 ? -15.034 33.363 -3.369 1.00 0.00 26 TRP A C 9
ATOM 16615 O O . TRP A 1 26 ? -14.176 32.512 -3.597 1.00 0.00 26 TRP A O 9
ATOM 16636 N N . ARG A 1 27 ? -16.158 33.466 -4.074 1.00 0.00 27 ARG A N 9
ATOM 16637 C CA . ARG A 1 27 ? -16.441 32.556 -5.177 1.00 0.00 27 ARG A CA 9
ATOM 16638 C C . ARG A 1 27 ? -15.557 32.883 -6.376 1.00 0.00 27 ARG A C 9
ATOM 16639 O O . ARG A 1 27 ? -15.113 31.988 -7.095 1.00 0.00 27 ARG A O 9
ATOM 16660 N N . GLN A 1 28 ? -15.302 34.172 -6.581 1.00 0.00 28 GLN A N 9
ATOM 16661 C CA . GLN A 1 28 ? -14.464 34.610 -7.692 1.00 0.00 28 GLN A CA 9
ATOM 16662 C C . GLN A 1 28 ? -12.989 34.452 -7.338 1.00 0.00 28 GLN A C 9
ATOM 16663 O O . GLN A 1 28 ? -12.130 34.410 -8.218 1.00 0.00 28 GLN A O 9
ATOM 16677 N N . ASN A 1 29 ? -12.705 34.363 -6.042 1.00 0.00 29 ASN A N 9
ATOM 16678 C CA . ASN A 1 29 ? -11.332 34.206 -5.575 1.00 0.00 29 ASN A CA 9
ATOM 16679 C C . ASN A 1 29 ? -10.679 32.992 -6.226 1.00 0.00 29 ASN A C 9
ATOM 16680 O O . ASN A 1 29 ? -9.456 32.854 -6.219 1.00 0.00 29 ASN A O 9
ATOM 16691 N N . THR A 1 30 ? -11.504 32.114 -6.789 1.00 0.00 30 THR A N 9
ATOM 16692 C CA . THR A 1 30 ? -10.994 30.915 -7.443 1.00 0.00 30 THR A CA 9
ATOM 16693 C C . THR A 1 30 ? -9.992 31.288 -8.530 1.00 0.00 30 THR A C 9
ATOM 16694 O O . THR A 1 30 ? -8.975 30.618 -8.707 1.00 0.00 30 THR A O 9
ATOM 16705 N N . THR A 1 31 ? -10.286 32.366 -9.252 1.00 0.00 31 THR A N 9
ATOM 16706 C CA . THR A 1 31 ? -9.402 32.822 -10.318 1.00 0.00 31 THR A CA 9
ATOM 16707 C C . THR A 1 31 ? -8.069 33.280 -9.737 1.00 0.00 31 THR A C 9
ATOM 16708 O O . THR A 1 31 ? -7.013 33.059 -10.329 1.00 0.00 31 THR A O 9
ATOM 16719 N N . ALA A 1 32 ? -8.128 33.917 -8.571 1.00 0.00 32 ALA A N 9
ATOM 16720 C CA . ALA A 1 32 ? -6.920 34.398 -7.915 1.00 0.00 32 ALA A CA 9
ATOM 16721 C C . ALA A 1 32 ? -5.986 33.231 -7.610 1.00 0.00 32 ALA A C 9
ATOM 16722 O O . ALA A 1 32 ? -4.764 33.373 -7.653 1.00 0.00 32 ALA A O 9
ATOM 16729 N N . GLU A 1 33 ? -6.573 32.077 -7.305 1.00 0.00 33 GLU A N 9
ATOM 16730 C CA . GLU A 1 33 ? -5.786 30.888 -6.998 1.00 0.00 33 GLU A CA 9
ATOM 16731 C C . GLU A 1 33 ? -5.006 30.435 -8.226 1.00 0.00 33 GLU A C 9
ATOM 16732 O O . GLU A 1 33 ? -3.860 29.998 -8.121 1.00 0.00 33 GLU A O 9
ATOM 16744 N N . GLN A 1 34 ? -5.637 30.543 -9.391 1.00 0.00 34 GLN A N 9
ATOM 16745 C CA . GLN A 1 34 ? -4.992 30.141 -10.635 1.00 0.00 34 GLN A CA 9
ATOM 16746 C C . GLN A 1 34 ? -3.657 30.859 -10.795 1.00 0.00 34 GLN A C 9
ATOM 16747 O O . GLN A 1 34 ? -2.670 30.264 -11.228 1.00 0.00 34 GLN A O 9
ATOM 16761 N N . GLU A 1 35 ? -3.631 32.138 -10.434 1.00 0.00 35 GLU A N 9
ATOM 16762 C CA . GLU A 1 35 ? -2.406 32.922 -10.534 1.00 0.00 35 GLU A CA 9
ATOM 16763 C C . GLU A 1 35 ? -1.349 32.365 -9.588 1.00 0.00 35 GLU A C 9
ATOM 16764 O O . GLU A 1 35 ? -0.185 32.210 -9.961 1.00 0.00 35 GLU A O 9
ATOM 16776 N N . ALA A 1 36 ? -1.765 32.061 -8.362 1.00 0.00 36 ALA A N 9
ATOM 16777 C CA . ALA A 1 36 ? -0.851 31.515 -7.366 1.00 0.00 36 ALA A CA 9
ATOM 16778 C C . ALA A 1 36 ? -0.347 30.144 -7.803 1.00 0.00 36 ALA A C 9
ATOM 16779 O O . ALA A 1 36 ? 0.794 29.773 -7.524 1.00 0.00 36 ALA A O 9
ATOM 16786 N N . LEU A 1 37 ? -1.205 29.397 -8.490 1.00 0.00 37 LEU A N 9
ATOM 16787 C CA . LEU A 1 37 ? -0.839 28.067 -8.966 1.00 0.00 37 LEU A CA 9
ATOM 16788 C C . LEU A 1 37 ? 0.359 28.150 -9.906 1.00 0.00 37 LEU A C 9
ATOM 16789 O O . LEU A 1 37 ? 1.292 27.351 -9.814 1.00 0.00 37 LEU A O 9
ATOM 16805 N N . GLN A 1 38 ? 0.325 29.123 -10.810 1.00 0.00 38 GLN A N 9
ATOM 16806 C CA . GLN A 1 38 ? 1.411 29.307 -11.764 1.00 0.00 38 GLN A CA 9
ATOM 16807 C C . GLN A 1 38 ? 2.720 29.599 -11.039 1.00 0.00 38 GLN A C 9
ATOM 16808 O O . GLN A 1 38 ? 3.796 29.211 -11.498 1.00 0.00 38 GLN A O 9
ATOM 16822 N N . ALA A 1 39 ? 2.624 30.281 -9.903 1.00 0.00 39 ALA A N 9
ATOM 16823 C CA . ALA A 1 39 ? 3.808 30.616 -9.121 1.00 0.00 39 ALA A CA 9
ATOM 16824 C C . ALA A 1 39 ? 4.375 29.366 -8.453 1.00 0.00 39 ALA A C 9
ATOM 16825 O O . ALA A 1 39 ? 5.549 29.323 -8.089 1.00 0.00 39 ALA A O 9
ATOM 16832 N N . LYS A 1 40 ? 3.530 28.352 -8.298 1.00 0.00 40 LYS A N 9
ATOM 16833 C CA . LYS A 1 40 ? 3.953 27.103 -7.675 1.00 0.00 40 LYS A CA 9
ATOM 16834 C C . LYS A 1 40 ? 4.972 26.383 -8.554 1.00 0.00 40 LYS A C 9
ATOM 16835 O O . LYS A 1 40 ? 5.613 25.425 -8.122 1.00 0.00 40 LYS A O 9
ATOM 16854 N N . VAL A 1 41 ? 5.112 26.850 -9.790 1.00 0.00 41 VAL A N 9
ATOM 16855 C CA . VAL A 1 41 ? 6.054 26.245 -10.726 1.00 0.00 41 VAL A CA 9
ATOM 16856 C C . VAL A 1 41 ? 7.487 26.626 -10.371 1.00 0.00 41 VAL A C 9
ATOM 16857 O O . VAL A 1 41 ? 8.328 26.802 -11.253 1.00 0.00 41 VAL A O 9
ATOM 16870 N N . ASP A 1 42 ? 7.759 26.750 -9.078 1.00 0.00 42 ASP A N 9
ATOM 16871 C CA . ASP A 1 42 ? 9.096 27.110 -8.622 1.00 0.00 42 ASP A CA 9
ATOM 16872 C C . ASP A 1 42 ? 9.920 25.857 -8.341 1.00 0.00 42 ASP A C 9
ATOM 16873 O O . ASP A 1 42 ? 9.781 25.234 -7.288 1.00 0.00 42 ASP A O 9
ATOM 16882 N N . ALA A 1 43 ? 10.777 25.494 -9.289 1.00 0.00 43 ALA A N 9
ATOM 16883 C CA . ALA A 1 43 ? 11.617 24.313 -9.135 1.00 0.00 43 ALA A CA 9
ATOM 16884 C C . ALA A 1 43 ? 12.382 24.362 -7.816 1.00 0.00 43 ALA A C 9
ATOM 16885 O O . ALA A 1 43 ? 13.005 23.380 -7.412 1.00 0.00 43 ALA A O 9
ATOM 16892 N N . GLU A 1 44 ? 12.331 25.510 -7.147 1.00 0.00 44 GLU A N 9
ATOM 16893 C CA . GLU A 1 44 ? 13.024 25.670 -5.875 1.00 0.00 44 GLU A CA 9
ATOM 16894 C C . GLU A 1 44 ? 12.478 24.693 -4.839 1.00 0.00 44 GLU A C 9
ATOM 16895 O O . GLU A 1 44 ? 13.216 24.196 -3.989 1.00 0.00 44 GLU A O 9
ATOM 16907 N N . ASN A 1 45 ? 11.180 24.417 -4.918 1.00 0.00 45 ASN A N 9
ATOM 16908 C CA . ASN A 1 45 ? 10.546 23.492 -3.985 1.00 0.00 45 ASN A CA 9
ATOM 16909 C C . ASN A 1 45 ? 10.714 22.054 -4.468 1.00 0.00 45 ASN A C 9
ATOM 16910 O O . ASN A 1 45 ? 9.812 21.230 -4.323 1.00 0.00 45 ASN A O 9
ATOM 16921 N N . PHE A 1 46 ? 11.876 21.766 -5.044 1.00 0.00 46 PHE A N 9
ATOM 16922 C CA . PHE A 1 46 ? 12.160 20.429 -5.553 1.00 0.00 46 PHE A CA 9
ATOM 16923 C C . PHE A 1 46 ? 11.919 19.373 -4.478 1.00 0.00 46 PHE A C 9
ATOM 16924 O O . PHE A 1 46 ? 11.529 18.245 -4.781 1.00 0.00 46 PHE A O 9
ATOM 16941 N N . TYR A 1 47 ? 12.161 19.742 -3.224 1.00 0.00 47 TYR A N 9
ATOM 16942 C CA . TYR A 1 47 ? 11.973 18.812 -2.115 1.00 0.00 47 TYR A CA 9
ATOM 16943 C C . TYR A 1 47 ? 10.504 18.426 -1.970 1.00 0.00 47 TYR A C 9
ATOM 16944 O O . TYR A 1 47 ? 10.185 17.323 -1.526 1.00 0.00 47 TYR A O 9
ATOM 16962 N N . TYR A 1 48 ? 9.614 19.339 -2.342 1.00 0.00 48 TYR A N 9
ATOM 16963 C CA . TYR A 1 48 ? 8.182 19.077 -2.242 1.00 0.00 48 TYR A CA 9
ATOM 16964 C C . TYR A 1 48 ? 7.733 18.097 -3.321 1.00 0.00 48 TYR A C 9
ATOM 16965 O O . TYR A 1 48 ? 6.749 17.379 -3.150 1.00 0.00 48 TYR A O 9
ATOM 16983 N N . VAL A 1 49 ? 8.457 18.075 -4.435 1.00 0.00 49 VAL A N 9
ATOM 16984 C CA . VAL A 1 49 ? 8.119 17.182 -5.538 1.00 0.00 49 VAL A CA 9
ATOM 16985 C C . VAL A 1 49 ? 8.395 15.728 -5.163 1.00 0.00 49 VAL A C 9
ATOM 16986 O O . VAL A 1 49 ? 7.559 14.852 -5.379 1.00 0.00 49 VAL A O 9
ATOM 16999 N N . ILE A 1 50 ? 9.576 15.480 -4.606 1.00 0.00 50 ILE A N 9
ATOM 17000 C CA . ILE A 1 50 ? 9.955 14.127 -4.211 1.00 0.00 50 ILE A CA 9
ATOM 17001 C C . ILE A 1 50 ? 9.050 13.614 -3.093 1.00 0.00 50 ILE A C 9
ATOM 17002 O O . ILE A 1 50 ? 8.763 12.420 -3.015 1.00 0.00 50 ILE A O 9
ATOM 17018 N N . LEU A 1 51 ? 8.609 14.521 -2.230 1.00 0.00 51 LEU A N 9
ATOM 17019 C CA . LEU A 1 51 ? 7.742 14.144 -1.119 1.00 0.00 51 LEU A CA 9
ATOM 17020 C C . LEU A 1 51 ? 6.398 13.628 -1.627 1.00 0.00 51 LEU A C 9
ATOM 17021 O O . LEU A 1 51 ? 5.902 12.602 -1.162 1.00 0.00 51 LEU A O 9
ATOM 17037 N N . TYR A 1 52 ? 5.813 14.346 -2.581 1.00 0.00 52 TYR A N 9
ATOM 17038 C CA . TYR A 1 52 ? 4.524 13.949 -3.141 1.00 0.00 52 TYR A CA 9
ATOM 17039 C C . TYR A 1 52 ? 4.653 12.635 -3.905 1.00 0.00 52 TYR A C 9
ATOM 17040 O O . TYR A 1 52 ? 3.781 11.770 -3.824 1.00 0.00 52 TYR A O 9
ATOM 17058 N N . LEU A 1 53 ? 5.747 12.494 -4.646 1.00 0.00 53 LEU A N 9
ATOM 17059 C CA . LEU A 1 53 ? 5.981 11.281 -5.422 1.00 0.00 53 LEU A CA 9
ATOM 17060 C C . LEU A 1 53 ? 6.114 10.073 -4.499 1.00 0.00 53 LEU A C 9
ATOM 17061 O O . LEU A 1 53 ? 5.673 8.974 -4.835 1.00 0.00 53 LEU A O 9
ATOM 17077 N N . MET A 1 54 ? 6.726 10.284 -3.339 1.00 0.00 54 MET A N 9
ATOM 17078 C CA . MET A 1 54 ? 6.911 9.203 -2.377 1.00 0.00 54 MET A CA 9
ATOM 17079 C C . MET A 1 54 ? 5.564 8.666 -1.911 1.00 0.00 54 MET A C 9
ATOM 17080 O O . MET A 1 54 ? 5.384 7.457 -1.760 1.00 0.00 54 MET A O 9
ATOM 17094 N N . VAL A 1 55 ? 4.620 9.571 -1.683 1.00 0.00 55 VAL A N 9
ATOM 17095 C CA . VAL A 1 55 ? 3.290 9.179 -1.232 1.00 0.00 55 VAL A CA 9
ATOM 17096 C C . VAL A 1 55 ? 2.642 8.228 -2.235 1.00 0.00 55 VAL A C 9
ATOM 17097 O O . VAL A 1 55 ? 2.012 7.243 -1.850 1.00 0.00 55 VAL A O 9
ATOM 17110 N N . MET A 1 56 ? 2.803 8.526 -3.519 1.00 0.00 56 MET A N 9
ATOM 17111 C CA . MET A 1 56 ? 2.228 7.684 -4.562 1.00 0.00 56 MET A CA 9
ATOM 17112 C C . MET A 1 56 ? 2.713 6.245 -4.410 1.00 0.00 56 MET A C 9
ATOM 17113 O O . MET A 1 56 ? 1.911 5.314 -4.343 1.00 0.00 56 MET A O 9
ATOM 17127 N N . ILE A 1 57 ? 4.029 6.072 -4.355 1.00 0.00 57 ILE A N 9
ATOM 17128 C CA . ILE A 1 57 ? 4.610 4.742 -4.207 1.00 0.00 57 ILE A CA 9
ATOM 17129 C C . ILE A 1 57 ? 4.094 4.072 -2.937 1.00 0.00 57 ILE A C 9
ATOM 17130 O O . ILE A 1 57 ? 3.842 2.868 -2.918 1.00 0.00 57 ILE A O 9
ATOM 17146 N N . GLY A 1 58 ? 3.936 4.861 -1.879 1.00 0.00 58 GLY A N 9
ATOM 17147 C CA . GLY A 1 58 ? 3.446 4.331 -0.613 1.00 0.00 58 GLY A CA 9
ATOM 17148 C C . GLY A 1 58 ? 2.036 3.774 -0.772 1.00 0.00 58 GLY A C 9
ATOM 17149 O O . GLY A 1 58 ? 1.732 2.680 -0.296 1.00 0.00 58 GLY A O 9
ATOM 17153 N N . MET A 1 59 ? 1.180 4.533 -1.449 1.00 0.00 59 MET A N 9
ATOM 17154 C CA . MET A 1 59 ? -0.196 4.104 -1.670 1.00 0.00 59 MET A CA 9
ATOM 17155 C C . MET A 1 59 ? -0.222 2.746 -2.362 1.00 0.00 59 MET A C 9
ATOM 17156 O O . MET A 1 59 ? -1.053 1.893 -2.049 1.00 0.00 59 MET A O 9
ATOM 17170 N N . PHE A 1 60 ? 0.698 2.552 -3.302 1.00 0.00 60 PHE A N 9
ATOM 17171 C CA . PHE A 1 60 ? 0.778 1.293 -4.033 1.00 0.00 60 PHE A CA 9
ATOM 17172 C C . PHE A 1 60 ? 1.013 0.130 -3.072 1.00 0.00 60 PHE A C 9
ATOM 17173 O O . PHE A 1 60 ? 0.406 -0.931 -3.207 1.00 0.00 60 PHE A O 9
ATOM 17190 N N . SER A 1 61 ? 1.897 0.341 -2.102 1.00 0.00 61 SER A N 9
ATOM 17191 C CA . SER A 1 61 ? 2.203 -0.695 -1.122 1.00 0.00 61 SER A CA 9
ATOM 17192 C C . SER A 1 61 ? 0.959 -1.046 -0.312 1.00 0.00 61 SER A C 9
ATOM 17193 O O . SER A 1 61 ? 0.728 -2.210 0.019 1.00 0.00 61 SER A O 9
ATOM 17201 N N . PHE A 1 62 ? 0.163 -0.031 0.004 1.00 0.00 62 PHE A N 9
ATOM 17202 C CA . PHE A 1 62 ? -1.056 -0.238 0.777 1.00 0.00 62 PHE A CA 9
ATOM 17203 C C . PHE A 1 62 ? -1.992 -1.204 0.054 1.00 0.00 62 PHE A C 9
ATOM 17204 O O . PHE A 1 62 ? -2.649 -2.033 0.683 1.00 0.00 62 PHE A O 9
ATOM 17221 N N . ILE A 1 63 ? -2.049 -1.087 -1.268 1.00 0.00 63 ILE A N 9
ATOM 17222 C CA . ILE A 1 63 ? -2.908 -1.954 -2.067 1.00 0.00 63 ILE A CA 9
ATOM 17223 C C . ILE A 1 63 ? -2.486 -3.412 -1.923 1.00 0.00 63 ILE A C 9
ATOM 17224 O O . ILE A 1 63 ? -3.321 -4.292 -1.711 1.00 0.00 63 ILE A O 9
ATOM 17240 N N . ILE A 1 64 ? -1.186 -3.661 -2.044 1.00 0.00 64 ILE A N 9
ATOM 17241 C CA . ILE A 1 64 ? -0.661 -5.018 -1.931 1.00 0.00 64 ILE A CA 9
ATOM 17242 C C . ILE A 1 64 ? -0.961 -5.603 -0.555 1.00 0.00 64 ILE A C 9
ATOM 17243 O O . ILE A 1 64 ? -1.400 -6.748 -0.440 1.00 0.00 64 ILE A O 9
ATOM 17259 N N . VAL A 1 65 ? -0.720 -4.815 0.487 1.00 0.00 65 VAL A N 9
ATOM 17260 C CA . VAL A 1 65 ? -0.968 -5.272 1.850 1.00 0.00 65 VAL A CA 9
ATOM 17261 C C . VAL A 1 65 ? -2.444 -5.610 2.041 1.00 0.00 65 VAL A C 9
ATOM 17262 O O . VAL A 1 65 ? -2.787 -6.546 2.764 1.00 0.00 65 VAL A O 9
ATOM 17275 N N . ALA A 1 66 ? -3.312 -4.842 1.391 1.00 0.00 66 ALA A N 9
ATOM 17276 C CA . ALA A 1 66 ? -4.749 -5.070 1.496 1.00 0.00 66 ALA A CA 9
ATOM 17277 C C . ALA A 1 66 ? -5.117 -6.447 0.951 1.00 0.00 66 ALA A C 9
ATOM 17278 O O . ALA A 1 66 ? -6.050 -7.088 1.434 1.00 0.00 66 ALA A O 9
ATOM 17285 N N . ILE A 1 67 ? -4.382 -6.890 -0.063 1.00 0.00 67 ILE A N 9
ATOM 17286 C CA . ILE A 1 67 ? -4.640 -8.190 -0.674 1.00 0.00 67 ILE A CA 9
ATOM 17287 C C . ILE A 1 67 ? -4.142 -9.321 0.224 1.00 0.00 67 ILE A C 9
ATOM 17288 O O . ILE A 1 67 ? -4.748 -10.392 0.279 1.00 0.00 67 ILE A O 9
ATOM 17304 N N . LEU A 1 68 ? -3.035 -9.082 0.918 1.00 0.00 68 LEU A N 9
ATOM 17305 C CA . LEU A 1 68 ? -2.466 -10.097 1.801 1.00 0.00 68 LEU A CA 9
ATOM 17306 C C . LEU A 1 68 ? -3.343 -10.305 3.032 1.00 0.00 68 LEU A C 9
ATOM 17307 O O . LEU A 1 68 ? -3.634 -11.438 3.414 1.00 0.00 68 LEU A O 9
ATOM 17323 N N . VAL A 1 69 ? -3.760 -9.206 3.649 1.00 0.00 69 VAL A N 9
ATOM 17324 C CA . VAL A 1 69 ? -4.601 -9.280 4.838 1.00 0.00 69 VAL A CA 9
ATOM 17325 C C . VAL A 1 69 ? -5.885 -10.052 4.542 1.00 0.00 69 VAL A C 9
ATOM 17326 O O . VAL A 1 69 ? -6.361 -10.826 5.372 1.00 0.00 69 VAL A O 9
ATOM 17339 N N . SER A 1 70 ? -6.437 -9.839 3.351 1.00 0.00 70 SER A N 9
ATOM 17340 C CA . SER A 1 70 ? -7.662 -10.522 2.954 1.00 0.00 70 SER A CA 9
ATOM 17341 C C . SER A 1 70 ? -7.377 -11.996 2.709 1.00 0.00 70 SER A C 9
ATOM 17342 O O . SER A 1 70 ? -8.084 -12.870 3.211 1.00 0.00 70 SER A O 9
ATOM 17350 N N . THR A 1 71 ? -6.323 -12.263 1.948 1.00 0.00 71 THR A N 9
ATOM 17351 C CA . THR A 1 71 ? -5.935 -13.635 1.660 1.00 0.00 71 THR A CA 9
ATOM 17352 C C . THR A 1 71 ? -5.702 -14.379 2.965 1.00 0.00 71 THR A C 9
ATOM 17353 O O . THR A 1 71 ? -5.925 -15.587 3.058 1.00 0.00 71 THR A O 9
ATOM 17364 N N . VAL A 1 72 ? -5.253 -13.641 3.975 1.00 0.00 72 VAL A N 9
ATOM 17365 C CA . VAL A 1 72 ? -4.991 -14.229 5.283 1.00 0.00 72 VAL A CA 9
ATOM 17366 C C . VAL A 1 72 ? -6.303 -14.506 6.006 1.00 0.00 72 VAL A C 9
ATOM 17367 O O . VAL A 1 72 ? -6.510 -15.592 6.547 1.00 0.00 72 VAL A O 9
ATOM 17380 N N . LYS A 1 73 ? -7.191 -13.517 5.998 1.00 0.00 73 LYS A N 9
ATOM 17381 C CA . LYS A 1 73 ? -8.487 -13.665 6.642 1.00 0.00 73 LYS A CA 9
ATOM 17382 C C . LYS A 1 73 ? -9.340 -14.660 5.866 1.00 0.00 73 LYS A C 9
ATOM 17383 O O . LYS A 1 73 ? -10.193 -15.342 6.435 1.00 0.00 73 LYS A O 9
ATOM 17402 N N . SER A 1 74 ? -9.101 -14.734 4.560 1.00 0.00 74 SER A N 9
ATOM 17403 C CA . SER A 1 74 ? -9.851 -15.650 3.706 1.00 0.00 74 SER A CA 9
ATOM 17404 C C . SER A 1 74 ? -9.760 -17.076 4.240 1.00 0.00 74 SER A C 9
ATOM 17405 O O . SER A 1 74 ? -10.655 -17.891 4.013 1.00 0.00 74 SER A O 9
ATOM 17413 N N . LYS A 1 75 ? -8.676 -17.370 4.949 1.00 0.00 75 LYS A N 9
ATOM 17414 C CA . LYS A 1 75 ? -8.480 -18.701 5.512 1.00 0.00 75 LYS A CA 9
ATOM 17415 C C . LYS A 1 75 ? -9.415 -18.921 6.697 1.00 0.00 75 LYS A C 9
ATOM 17416 O O . LYS A 1 75 ? -9.499 -20.024 7.238 1.00 0.00 75 LYS A O 9
ATOM 17435 N N . ARG A 1 76 ? -10.111 -17.864 7.096 1.00 0.00 76 ARG A N 9
ATOM 17436 C CA . ARG A 1 76 ? -11.034 -17.946 8.223 1.00 0.00 76 ARG A CA 9
ATOM 17437 C C . ARG A 1 76 ? -12.144 -18.956 7.947 1.00 0.00 76 ARG A C 9
ATOM 17438 O O . ARG A 1 76 ? -12.796 -19.441 8.872 1.00 0.00 76 ARG A O 9
ATOM 17459 N N . ARG A 1 77 ? -12.358 -19.268 6.673 1.00 0.00 77 ARG A N 9
ATOM 17460 C CA . ARG A 1 77 ? -13.399 -20.219 6.297 1.00 0.00 77 ARG A CA 9
ATOM 17461 C C . ARG A 1 77 ? -12.896 -21.656 6.429 1.00 0.00 77 ARG A C 9
ATOM 17462 O O . ARG A 1 77 ? -13.682 -22.602 6.404 1.00 0.00 77 ARG A O 9
ATOM 17483 N N . GLU A 1 78 ? -11.583 -21.812 6.566 1.00 0.00 78 GLU A N 9
ATOM 17484 C CA . GLU A 1 78 ? -10.992 -23.137 6.697 1.00 0.00 78 GLU A CA 9
ATOM 17485 C C . GLU A 1 78 ? -10.412 -23.333 8.094 1.00 0.00 78 GLU A C 9
ATOM 17486 O O . GLU A 1 78 ? -9.878 -22.400 8.692 1.00 0.00 78 GLU A O 9
ATOM 17498 N N . HIS A 1 79 ? -10.524 -24.554 8.608 1.00 0.00 79 HIS A N 9
ATOM 17499 C CA . HIS A 1 79 ? -10.009 -24.865 9.936 1.00 0.00 79 HIS A CA 9
ATOM 17500 C C . HIS A 1 79 ? -8.511 -24.594 10.006 1.00 0.00 79 HIS A C 9
ATOM 17501 O O . HIS A 1 79 ? -7.869 -24.337 8.988 1.00 0.00 79 HIS A O 9
ATOM 17516 N N . SER A 1 80 ? -7.958 -24.652 11.214 1.00 0.00 80 SER A N 9
ATOM 17517 C CA . SER A 1 80 ? -6.533 -24.410 11.404 1.00 0.00 80 SER A CA 9
ATOM 17518 C C . SER A 1 80 ? -5.886 -25.569 12.156 1.00 0.00 80 SER A C 9
ATOM 17519 O O . SER A 1 80 ? -6.564 -26.509 12.571 1.00 0.00 80 SER A O 9
ATOM 17527 N N . ASN A 1 81 ? -4.570 -25.494 12.327 1.00 0.00 81 ASN A N 9
ATOM 17528 C CA . ASN A 1 81 ? -3.839 -26.540 13.032 1.00 0.00 81 ASN A CA 9
ATOM 17529 C C . ASN A 1 81 ? -2.680 -25.940 13.822 1.00 0.00 81 ASN A C 9
ATOM 17530 O O . ASN A 1 81 ? -2.511 -26.224 15.007 1.00 0.00 81 ASN A O 9
ATOM 17541 N N . ASP A 1 82 ? -1.886 -25.107 13.156 1.00 0.00 82 ASP A N 9
ATOM 17542 C CA . ASP A 1 82 ? -0.746 -24.468 13.803 1.00 0.00 82 ASP A CA 9
ATOM 17543 C C . ASP A 1 82 ? -1.001 -22.972 13.974 1.00 0.00 82 ASP A C 9
ATOM 17544 O O . ASP A 1 82 ? -1.612 -22.338 13.115 1.00 0.00 82 ASP A O 9
ATOM 17553 N N . PRO A 1 83 ? -0.547 -22.399 15.060 1.00 0.00 83 PRO A N 9
ATOM 17554 C CA . PRO A 1 83 ? -0.732 -20.945 15.338 1.00 0.00 83 PRO A CA 9
ATOM 17555 C C . PRO A 1 83 ? -0.061 -20.072 14.281 1.00 0.00 83 PRO A C 9
ATOM 17556 O O . PRO A 1 83 ? 0.969 -20.443 13.718 1.00 0.00 83 PRO A O 9
ATOM 17567 N N . TYR A 1 84 ? -0.653 -18.911 14.016 1.00 0.00 84 TYR A N 9
ATOM 17568 C CA . TYR A 1 84 ? -0.102 -17.996 13.022 1.00 0.00 84 TYR A CA 9
ATOM 17569 C C . TYR A 1 84 ? 0.773 -16.940 13.690 1.00 0.00 84 TYR A C 9
ATOM 17570 O O . TYR A 1 84 ? 0.335 -16.244 14.606 1.00 0.00 84 TYR A O 9
ATOM 17588 N N . HIS A 1 85 ? 2.013 -16.829 13.224 1.00 0.00 85 HIS A N 9
ATOM 17589 C CA . HIS A 1 85 ? 2.946 -15.856 13.780 1.00 0.00 85 HIS A CA 9
ATOM 17590 C C . HIS A 1 85 ? 4.259 -15.871 13.005 1.00 0.00 85 HIS A C 9
ATOM 17591 O O . HIS A 1 85 ? 4.380 -15.235 11.959 1.00 0.00 85 HIS A O 9
ATOM 17606 N N . GLN A 1 86 ? 5.238 -16.601 13.526 1.00 0.00 86 GLN A N 9
ATOM 17607 C CA . GLN A 1 86 ? 6.540 -16.694 12.874 1.00 0.00 86 GLN A CA 9
ATOM 17608 C C . GLN A 1 86 ? 6.447 -17.540 11.606 1.00 0.00 86 GLN A C 9
ATOM 17609 O O . GLN A 1 86 ? 7.309 -17.459 10.731 1.00 0.00 86 GLN A O 9
ATOM 17623 N N . TYR A 1 87 ? 5.398 -18.350 11.517 1.00 0.00 87 TYR A N 9
ATOM 17624 C CA . TYR A 1 87 ? 5.202 -19.209 10.354 1.00 0.00 87 TYR A CA 9
ATOM 17625 C C . TYR A 1 87 ? 4.636 -18.413 9.183 1.00 0.00 87 TYR A C 9
ATOM 17626 O O . TYR A 1 87 ? 4.293 -18.979 8.144 1.00 0.00 87 TYR A O 9
ATOM 17644 N N . ILE A 1 88 ? 4.537 -17.099 9.356 1.00 0.00 88 ILE A N 9
ATOM 17645 C CA . ILE A 1 88 ? 4.005 -16.240 8.303 1.00 0.00 88 ILE A CA 9
ATOM 17646 C C . ILE A 1 88 ? 4.744 -16.484 6.991 1.00 0.00 88 ILE A C 9
ATOM 17647 O O . ILE A 1 88 ? 4.148 -16.437 5.914 1.00 0.00 88 ILE A O 9
ATOM 17663 N N . VAL A 1 89 ? 6.043 -16.752 7.085 1.00 0.00 89 VAL A N 9
ATOM 17664 C CA . VAL A 1 89 ? 6.846 -17.008 5.896 1.00 0.00 89 VAL A CA 9
ATOM 17665 C C . VAL A 1 89 ? 6.487 -18.363 5.296 1.00 0.00 89 VAL A C 9
ATOM 17666 O O . VAL A 1 89 ? 6.697 -18.602 4.106 1.00 0.00 89 VAL A O 9
ATOM 17679 N N . GLU A 1 90 ? 5.940 -19.245 6.126 1.00 0.00 90 GLU A N 9
ATOM 17680 C CA . GLU A 1 90 ? 5.551 -20.573 5.665 1.00 0.00 90 GLU A CA 9
ATOM 17681 C C . GLU A 1 90 ? 4.523 -20.463 4.545 1.00 0.00 90 GLU A C 9
ATOM 17682 O O . GLU A 1 90 ? 4.598 -21.180 3.547 1.00 0.00 90 GLU A O 9
ATOM 17694 N N . ASP A 1 91 ? 3.565 -19.555 4.713 1.00 0.00 91 ASP A N 9
ATOM 17695 C CA . ASP A 1 91 ? 2.532 -19.356 3.704 1.00 0.00 91 ASP A CA 9
ATOM 17696 C C . ASP A 1 91 ? 3.170 -18.987 2.369 1.00 0.00 91 ASP A C 9
ATOM 17697 O O . ASP A 1 91 ? 2.732 -19.441 1.313 1.00 0.00 91 ASP A O 9
ATOM 17706 N N . TRP A 1 92 ? 4.214 -18.166 2.431 1.00 0.00 92 TRP A N 9
ATOM 17707 C CA . TRP A 1 92 ? 4.919 -17.744 1.226 1.00 0.00 92 TRP A CA 9
ATOM 17708 C C . TRP A 1 92 ? 5.597 -18.942 0.569 1.00 0.00 92 TRP A C 9
ATOM 17709 O O . TRP A 1 92 ? 5.581 -19.086 -0.653 1.00 0.00 92 TRP A O 9
ATOM 17730 N N . GLN A 1 93 ? 6.190 -19.800 1.394 1.00 0.00 93 GLN A N 9
ATOM 17731 C CA . GLN A 1 93 ? 6.872 -20.987 0.891 1.00 0.00 93 GLN A CA 9
ATOM 17732 C C . GLN A 1 93 ? 5.859 -22.012 0.393 1.00 0.00 93 GLN A C 9
ATOM 17733 O O . GLN A 1 93 ? 6.152 -22.806 -0.503 1.00 0.00 93 GLN A O 9
ATOM 17747 N N . GLU A 1 94 ? 4.663 -21.985 0.973 1.00 0.00 94 GLU A N 9
ATOM 17748 C CA . GLU A 1 94 ? 3.610 -22.909 0.574 1.00 0.00 94 GLU A CA 9
ATOM 17749 C C . GLU A 1 94 ? 3.030 -22.481 -0.766 1.00 0.00 94 GLU A C 9
ATOM 17750 O O . GLU A 1 94 ? 2.861 -23.296 -1.673 1.00 0.00 94 GLU A O 9
ATOM 17762 N N . LYS A 1 95 ? 2.742 -21.190 -0.887 1.00 0.00 95 LYS A N 9
ATOM 17763 C CA . LYS A 1 95 ? 2.201 -20.656 -2.126 1.00 0.00 95 LYS A CA 9
ATOM 17764 C C . LYS A 1 95 ? 3.236 -20.796 -3.235 1.00 0.00 95 LYS A C 9
ATOM 17765 O O . LYS A 1 95 ? 2.896 -20.849 -4.417 1.00 0.00 95 LYS A O 9
ATOM 17784 N N . TYR A 1 96 ? 4.503 -20.863 -2.836 1.00 0.00 96 TYR A N 9
ATOM 17785 C CA . TYR A 1 96 ? 5.593 -21.007 -3.796 1.00 0.00 96 TYR A CA 9
ATOM 17786 C C . TYR A 1 96 ? 5.626 -22.430 -4.343 1.00 0.00 96 TYR A C 9
ATOM 17787 O O . TYR A 1 96 ? 5.866 -22.644 -5.532 1.00 0.00 96 TYR A O 9
ATOM 17805 N N . LYS A 1 97 ? 5.378 -23.399 -3.468 1.00 0.00 97 LYS A N 9
ATOM 17806 C CA . LYS A 1 97 ? 5.377 -24.801 -3.869 1.00 0.00 97 LYS A CA 9
ATOM 17807 C C . LYS A 1 97 ? 4.254 -25.065 -4.866 1.00 0.00 97 LYS A C 9
ATOM 17808 O O . LYS A 1 97 ? 4.432 -25.796 -5.840 1.00 0.00 97 LYS A O 9
ATOM 17827 N N . SER A 1 98 ? 3.096 -24.466 -4.612 1.00 0.00 98 SER A N 9
ATOM 17828 C CA . SER A 1 98 ? 1.946 -24.642 -5.491 1.00 0.00 98 SER A CA 9
ATOM 17829 C C . SER A 1 98 ? 2.230 -24.049 -6.867 1.00 0.00 98 SER A C 9
ATOM 17830 O O . SER A 1 98 ? 1.745 -24.550 -7.881 1.00 0.00 98 SER A O 9
ATOM 17838 N N . GLN A 1 99 ? 3.018 -22.979 -6.894 1.00 0.00 99 GLN A N 9
ATOM 17839 C CA . GLN A 1 99 ? 3.357 -22.328 -8.154 1.00 0.00 99 GLN A CA 9
ATOM 17840 C C . GLN A 1 99 ? 4.074 -23.301 -9.083 1.00 0.00 99 GLN A C 9
ATOM 17841 O O . GLN A 1 99 ? 3.734 -23.412 -10.262 1.00 0.00 99 GLN A O 9
ATOM 17855 N N . ILE A 1 100 ? 5.064 -24.007 -8.548 1.00 0.00 100 ILE A N 9
ATOM 17856 C CA . ILE A 1 100 ? 5.817 -24.969 -9.346 1.00 0.00 100 ILE A CA 9
ATOM 17857 C C . ILE A 1 100 ? 4.967 -26.202 -9.634 1.00 0.00 100 ILE A C 9
ATOM 17858 O O . ILE A 1 100 ? 4.982 -26.733 -10.745 1.00 0.00 100 ILE A O 9
ATOM 17874 N N . LEU A 1 101 ? 4.226 -26.653 -8.627 1.00 0.00 101 LEU A N 9
ATOM 17875 C CA . LEU A 1 101 ? 3.370 -27.824 -8.785 1.00 0.00 101 LEU A CA 9
ATOM 17876 C C . LEU A 1 101 ? 2.376 -27.609 -9.921 1.00 0.00 101 LEU A C 9
ATOM 17877 O O . LEU A 1 101 ? 2.025 -28.546 -10.638 1.00 0.00 101 LEU A O 9
ATOM 17893 N N . ASN A 1 102 ? 1.929 -26.368 -10.081 1.00 0.00 102 ASN A N 9
ATOM 17894 C CA . ASN A 1 102 ? 0.976 -26.039 -11.134 1.00 0.00 102 ASN A CA 9
ATOM 17895 C C . ASN A 1 102 ? 1.637 -26.136 -12.505 1.00 0.00 102 ASN A C 9
ATOM 17896 O O . ASN A 1 102 ? 1.001 -26.517 -13.487 1.00 0.00 102 ASN A O 9
ATOM 17907 N N . LEU A 1 103 ? 2.917 -25.786 -12.563 1.00 0.00 103 LEU A N 9
ATOM 17908 C CA . LEU A 1 103 ? 3.656 -25.834 -13.820 1.00 0.00 103 LEU A CA 9
ATOM 17909 C C . LEU A 1 103 ? 3.711 -27.261 -14.359 1.00 0.00 103 LEU A C 9
ATOM 17910 O O . LEU A 1 103 ? 3.461 -27.498 -15.541 1.00 0.00 103 LEU A O 9
ATOM 17926 N N . GLU A 1 104 ? 4.044 -28.205 -13.486 1.00 0.00 104 GLU A N 9
ATOM 17927 C CA . GLU A 1 104 ? 4.133 -29.605 -13.883 1.00 0.00 104 GLU A CA 9
ATOM 17928 C C . GLU A 1 104 ? 2.856 -30.052 -14.589 1.00 0.00 104 GLU A C 9
ATOM 17929 O O . GLU A 1 104 ? 2.902 -30.841 -15.533 1.00 0.00 104 GLU A O 9
ATOM 17941 N N . GLU A 1 105 ? 1.719 -29.545 -14.125 1.00 0.00 105 GLU A N 9
ATOM 17942 C CA . GLU A 1 105 ? 0.435 -29.904 -14.719 1.00 0.00 105 GLU A CA 9
ATOM 17943 C C . GLU A 1 105 ? 0.388 -29.501 -16.191 1.00 0.00 105 GLU A C 9
ATOM 17944 O O . GLU A 1 105 ? -0.085 -30.262 -17.035 1.00 0.00 105 GLU A O 9
ATOM 17956 N N . SER A 1 106 ? 0.878 -28.303 -16.490 1.00 0.00 106 SER A N 9
ATOM 17957 C CA . SER A 1 106 ? 0.880 -27.814 -17.864 1.00 0.00 106 SER A CA 9
ATOM 17958 C C . SER A 1 106 ? 1.715 -28.726 -18.757 1.00 0.00 106 SER A C 9
ATOM 17959 O O . SER A 1 106 ? 1.360 -28.978 -19.908 1.00 0.00 106 SER A O 9
ATOM 17967 N N . LYS A 1 107 ? 2.827 -29.218 -18.221 1.00 0.00 107 LYS A N 9
ATOM 17968 C CA . LYS A 1 107 ? 3.703 -30.102 -18.982 1.00 0.00 107 LYS A CA 9
ATOM 17969 C C . LYS A 1 107 ? 2.945 -31.345 -19.437 1.00 0.00 107 LYS A C 9
ATOM 17970 O O . LYS A 1 107 ? 3.137 -31.827 -20.553 1.00 0.00 107 LYS A O 9
ATOM 17989 N N . ALA A 1 108 ? 2.085 -31.860 -18.564 1.00 0.00 108 ALA A N 9
ATOM 17990 C CA . ALA A 1 108 ? 1.305 -33.049 -18.885 1.00 0.00 108 ALA A CA 9
ATOM 17991 C C . ALA A 1 108 ? 0.497 -32.835 -20.161 1.00 0.00 108 ALA A C 9
ATOM 17992 O O . ALA A 1 108 ? 0.363 -33.743 -20.982 1.00 0.00 108 ALA A O 9
ATOM 17999 N N . THR A 1 109 ? -0.038 -31.630 -20.325 1.00 0.00 109 THR A N 9
ATOM 18000 C CA . THR A 1 109 ? -0.829 -31.311 -21.508 1.00 0.00 109 THR A CA 9
ATOM 18001 C C . THR A 1 109 ? 0.021 -31.440 -22.769 1.00 0.00 109 THR A C 9
ATOM 18002 O O . THR A 1 109 ? -0.417 -32.008 -23.770 1.00 0.00 109 THR A O 9
ATOM 18013 N N . ILE A 1 110 ? 1.240 -30.912 -22.712 1.00 0.00 110 ILE A N 9
ATOM 18014 C CA . ILE A 1 110 ? 2.144 -30.977 -23.855 1.00 0.00 110 ILE A CA 9
ATOM 18015 C C . ILE A 1 110 ? 2.468 -32.427 -24.199 1.00 0.00 110 ILE A C 9
ATOM 18016 O O . ILE A 1 110 ? 2.648 -32.775 -25.366 1.00 0.00 110 ILE A O 9
ATOM 18032 N N . HIS A 1 111 ? 2.545 -33.266 -23.173 1.00 0.00 111 HIS A N 9
ATOM 18033 C CA . HIS A 1 111 ? 2.852 -34.677 -23.369 1.00 0.00 111 HIS A CA 9
ATOM 18034 C C . HIS A 1 111 ? 1.731 -35.374 -24.136 1.00 0.00 111 HIS A C 9
ATOM 18035 O O . HIS A 1 111 ? 1.963 -36.367 -24.827 1.00 0.00 111 HIS A O 9
ATOM 18050 N N . GLU A 1 112 ? 0.516 -34.852 -24.006 1.00 0.00 112 GLU A N 9
ATOM 18051 C CA . GLU A 1 112 ? -0.634 -35.438 -24.688 1.00 0.00 112 GLU A CA 9
ATOM 18052 C C . GLU A 1 112 ? -0.645 -35.053 -26.164 1.00 0.00 112 GLU A C 9
ATOM 18053 O O . GLU A 1 112 ? -0.826 -35.905 -27.035 1.00 0.00 112 GLU A O 9
ATOM 18065 N N . ASN A 1 113 ? -0.459 -33.767 -26.440 1.00 0.00 113 ASN A N 9
ATOM 18066 C CA . ASN A 1 113 ? -0.457 -33.283 -27.816 1.00 0.00 113 ASN A CA 9
ATOM 18067 C C . ASN A 1 113 ? 0.626 -33.980 -28.636 1.00 0.00 113 ASN A C 9
ATOM 18068 O O . ASN A 1 113 ? 0.386 -34.402 -29.766 1.00 0.00 113 ASN A O 9
ATOM 18079 N N . ILE A 1 114 ? 1.818 -34.091 -28.060 1.00 0.00 114 ILE A N 9
ATOM 18080 C CA . ILE A 1 114 ? 2.933 -34.732 -28.751 1.00 0.00 114 ILE A CA 9
ATOM 18081 C C . ILE A 1 114 ? 2.615 -36.192 -29.061 1.00 0.00 114 ILE A C 9
ATOM 18082 O O . ILE A 1 114 ? 3.055 -36.730 -30.077 1.00 0.00 114 ILE A O 9
ATOM 18098 N N . GLY A 1 115 ? 1.852 -36.830 -28.179 1.00 0.00 115 GLY A N 9
ATOM 18099 C CA . GLY A 1 115 ? 1.487 -38.230 -28.371 1.00 0.00 115 GLY A CA 9
ATOM 18100 C C . GLY A 1 115 ? 0.763 -38.429 -29.698 1.00 0.00 115 GLY A C 9
ATOM 18101 O O . GLY A 1 115 ? 0.691 -39.544 -30.215 1.00 0.00 115 GLY A O 9
ATOM 18105 N N . ALA A 1 116 ? 0.228 -37.342 -30.245 1.00 0.00 116 ALA A N 9
ATOM 18106 C CA . ALA A 1 116 ? -0.491 -37.408 -31.512 1.00 0.00 116 ALA A CA 9
ATOM 18107 C C . ALA A 1 116 ? 0.445 -37.825 -32.642 1.00 0.00 116 ALA A C 9
ATOM 18108 O O . ALA A 1 116 ? -0.004 -38.192 -33.729 1.00 0.00 116 ALA A O 9
ATOM 18115 N N . ALA A 1 117 ? 1.747 -37.766 -32.381 1.00 0.00 117 ALA A N 9
ATOM 18116 C CA . ALA A 1 117 ? 2.735 -38.138 -33.386 1.00 0.00 117 ALA A CA 9
ATOM 18117 C C . ALA A 1 117 ? 3.320 -39.514 -33.081 1.00 0.00 117 ALA A C 9
ATOM 18118 O O . ALA A 1 117 ? 4.349 -39.899 -33.637 1.00 0.00 117 ALA A O 9
ATOM 18125 N N . GLY A 1 118 ? 2.657 -40.252 -32.197 1.00 0.00 118 GLY A N 9
ATOM 18126 C CA . GLY A 1 118 ? 3.122 -41.584 -31.828 1.00 0.00 118 GLY A CA 9
ATOM 18127 C C . GLY A 1 118 ? 2.268 -42.168 -30.708 1.00 0.00 118 GLY A C 9
ATOM 18128 O O . GLY A 1 118 ? 2.423 -41.802 -29.542 1.00 0.00 118 GLY A O 9
ATOM 18132 N N . PHE A 1 119 ? 1.367 -43.077 -31.069 1.00 0.00 119 PHE A N 9
ATOM 18133 C CA . PHE A 1 119 ? 0.494 -43.704 -30.083 1.00 0.00 119 PHE A CA 9
ATOM 18134 C C . PHE A 1 119 ? 0.055 -45.086 -30.557 1.00 0.00 119 PHE A C 9
ATOM 18135 O O . PHE A 1 119 ? -0.974 -45.229 -31.218 1.00 0.00 119 PHE A O 9
ATOM 18152 N N . LYS A 1 120 ? 0.838 -46.103 -30.211 1.00 0.00 120 LYS A N 9
ATOM 18153 C CA . LYS A 1 120 ? 0.516 -47.470 -30.605 1.00 0.00 120 LYS A CA 9
ATOM 18154 C C . LYS A 1 120 ? 0.197 -48.320 -29.379 1.00 0.00 120 LYS A C 9
ATOM 18155 O O . LYS A 1 120 ? -0.934 -48.771 -29.202 1.00 0.00 120 LYS A O 9
ATOM 18174 N N . MET A 1 121 ? 1.201 -48.535 -28.534 1.00 0.00 121 MET A N 9
ATOM 18175 C CA . MET A 1 121 ? 1.012 -49.333 -27.327 1.00 0.00 121 MET A CA 9
ATOM 18176 C C . MET A 1 121 ? 0.232 -48.545 -26.280 1.00 0.00 121 MET A C 9
ATOM 18177 O O . MET A 1 121 ? 0.488 -47.360 -26.061 1.00 0.00 121 MET A O 9
ATOM 18191 N N . SER A 1 122 ? -0.719 -49.212 -25.635 1.00 0.00 122 SER A N 9
ATOM 18192 C CA . SER A 1 122 ? -1.533 -48.568 -24.609 1.00 0.00 122 SER A CA 9
ATOM 18193 C C . SER A 1 122 ? -0.660 -48.091 -23.453 1.00 0.00 122 SER A C 9
ATOM 18194 O O . SER A 1 122 ? 0.383 -48.679 -23.164 1.00 0.00 122 SER A O 9
ATOM 18202 N N . PRO A 1 123 ? -1.068 -47.040 -22.794 1.00 0.00 123 PRO A N 9
ATOM 18203 C CA . PRO A 1 123 ? -0.322 -46.461 -21.651 1.00 0.00 123 PRO A CA 9
ATOM 18204 C C . PRO A 1 123 ? 0.381 -47.532 -20.820 1.00 0.00 123 PRO A C 9
ATOM 18205 O O . PRO A 1 123 ? -0.174 -48.611 -20.688 1.00 0.00 123 PRO A O 9
ATOM 18217 N N . MET A 1 1 ? 9.069 24.154 -59.343 1.00 0.00 1 MET A N 10
ATOM 18218 C CA . MET A 1 1 ? 8.933 24.587 -60.763 1.00 0.00 1 MET A CA 10
ATOM 18219 C C . MET A 1 1 ? 8.771 26.102 -60.817 1.00 0.00 1 MET A C 10
ATOM 18220 O O . MET A 1 1 ? 8.660 26.687 -61.895 1.00 0.00 1 MET A O 10
ATOM 18236 N N . SER A 1 2 ? 8.759 26.733 -59.647 1.00 0.00 2 SER A N 10
ATOM 18237 C CA . SER A 1 2 ? 8.611 28.182 -59.573 1.00 0.00 2 SER A CA 10
ATOM 18238 C C . SER A 1 2 ? 9.732 28.791 -58.738 1.00 0.00 2 SER A C 10
ATOM 18239 O O . SER A 1 2 ? 9.571 29.026 -57.541 1.00 0.00 2 SER A O 10
ATOM 18247 N N . THR A 1 3 ? 10.869 29.041 -59.379 1.00 0.00 3 THR A N 10
ATOM 18248 C CA . THR A 1 3 ? 12.014 29.621 -58.686 1.00 0.00 3 THR A CA 10
ATOM 18249 C C . THR A 1 3 ? 11.676 31.006 -58.145 1.00 0.00 3 THR A C 10
ATOM 18250 O O . THR A 1 3 ? 12.287 31.472 -57.183 1.00 0.00 3 THR A O 10
ATOM 18261 N N . LEU A 1 4 ? 10.702 31.662 -58.769 1.00 0.00 4 LEU A N 10
ATOM 18262 C CA . LEU A 1 4 ? 10.296 32.995 -58.338 1.00 0.00 4 LEU A CA 10
ATOM 18263 C C . LEU A 1 4 ? 9.538 32.928 -57.015 1.00 0.00 4 LEU A C 10
ATOM 18264 O O . LEU A 1 4 ? 9.734 33.765 -56.133 1.00 0.00 4 LEU A O 10
ATOM 18280 N N . SER A 1 5 ? 8.670 31.929 -56.885 1.00 0.00 5 SER A N 10
ATOM 18281 C CA . SER A 1 5 ? 7.887 31.767 -55.664 1.00 0.00 5 SER A CA 10
ATOM 18282 C C . SER A 1 5 ? 8.756 31.216 -54.538 1.00 0.00 5 SER A C 10
ATOM 18283 O O . SER A 1 5 ? 8.638 31.639 -53.387 1.00 0.00 5 SER A O 10
ATOM 18291 N N . ASN A 1 6 ? 9.626 30.270 -54.876 1.00 0.00 6 ASN A N 10
ATOM 18292 C CA . ASN A 1 6 ? 10.509 29.669 -53.884 1.00 0.00 6 ASN A CA 10
ATOM 18293 C C . ASN A 1 6 ? 11.418 30.726 -53.266 1.00 0.00 6 ASN A C 10
ATOM 18294 O O . ASN A 1 6 ? 11.778 30.641 -52.092 1.00 0.00 6 ASN A O 10
ATOM 18305 N N . PHE A 1 7 ? 11.783 31.723 -54.065 1.00 0.00 7 PHE A N 10
ATOM 18306 C CA . PHE A 1 7 ? 12.650 32.794 -53.588 1.00 0.00 7 PHE A CA 10
ATOM 18307 C C . PHE A 1 7 ? 11.910 33.676 -52.588 1.00 0.00 7 PHE A C 10
ATOM 18308 O O . PHE A 1 7 ? 12.441 34.006 -51.527 1.00 0.00 7 PHE A O 10
ATOM 18325 N N . THR A 1 8 ? 10.683 34.054 -52.932 1.00 0.00 8 THR A N 10
ATOM 18326 C CA . THR A 1 8 ? 9.880 34.896 -52.056 1.00 0.00 8 THR A CA 10
ATOM 18327 C C . THR A 1 8 ? 9.533 34.154 -50.770 1.00 0.00 8 THR A C 10
ATOM 18328 O O . THR A 1 8 ? 9.546 34.732 -49.685 1.00 0.00 8 THR A O 10
ATOM 18339 N N . GLN A 1 9 ? 9.223 32.868 -50.902 1.00 0.00 9 GLN A N 10
ATOM 18340 C CA . GLN A 1 9 ? 8.874 32.054 -49.743 1.00 0.00 9 GLN A CA 10
ATOM 18341 C C . GLN A 1 9 ? 9.980 32.115 -48.695 1.00 0.00 9 GLN A C 10
ATOM 18342 O O . GLN A 1 9 ? 9.721 31.997 -47.497 1.00 0.00 9 GLN A O 10
ATOM 18356 N N . THR A 1 10 ? 11.214 32.302 -49.153 1.00 0.00 10 THR A N 10
ATOM 18357 C CA . THR A 1 10 ? 12.351 32.380 -48.243 1.00 0.00 10 THR A CA 10
ATOM 18358 C C . THR A 1 10 ? 12.194 33.564 -47.294 1.00 0.00 10 THR A C 10
ATOM 18359 O O . THR A 1 10 ? 12.366 33.428 -46.081 1.00 0.00 10 THR A O 10
ATOM 18370 N N . LEU A 1 11 ? 11.869 34.723 -47.855 1.00 0.00 11 LEU A N 10
ATOM 18371 C CA . LEU A 1 11 ? 11.691 35.928 -47.055 1.00 0.00 11 LEU A CA 10
ATOM 18372 C C . LEU A 1 11 ? 10.604 35.723 -46.006 1.00 0.00 11 LEU A C 10
ATOM 18373 O O . LEU A 1 11 ? 10.714 36.210 -44.881 1.00 0.00 11 LEU A O 10
ATOM 18389 N N . GLU A 1 12 ? 9.554 35.002 -46.382 1.00 0.00 12 GLU A N 10
ATOM 18390 C CA . GLU A 1 12 ? 8.454 34.740 -45.462 1.00 0.00 12 GLU A CA 10
ATOM 18391 C C . GLU A 1 12 ? 8.886 33.759 -44.376 1.00 0.00 12 GLU A C 10
ATOM 18392 O O . GLU A 1 12 ? 8.468 33.868 -43.225 1.00 0.00 12 GLU A O 10
ATOM 18404 N N . ASP A 1 13 ? 9.729 32.803 -44.754 1.00 0.00 13 ASP A N 10
ATOM 18405 C CA . ASP A 1 13 ? 10.218 31.807 -43.807 1.00 0.00 13 ASP A CA 10
ATOM 18406 C C . ASP A 1 13 ? 10.827 32.483 -42.582 1.00 0.00 13 ASP A C 10
ATOM 18407 O O . ASP A 1 13 ? 10.671 32.009 -41.457 1.00 0.00 13 ASP A O 10
ATOM 18416 N N . VAL A 1 14 ? 11.515 33.597 -42.811 1.00 0.00 14 VAL A N 10
ATOM 18417 C CA . VAL A 1 14 ? 12.141 34.338 -41.722 1.00 0.00 14 VAL A CA 10
ATOM 18418 C C . VAL A 1 14 ? 11.073 35.038 -40.894 1.00 0.00 14 VAL A C 10
ATOM 18419 O O . VAL A 1 14 ? 11.085 34.981 -39.664 1.00 0.00 14 VAL A O 10
ATOM 18432 N N . PHE A 1 15 ? 10.140 35.681 -41.583 1.00 0.00 15 PHE A N 10
ATOM 18433 C CA . PHE A 1 15 ? 9.048 36.372 -40.917 1.00 0.00 15 PHE A CA 10
ATOM 18434 C C . PHE A 1 15 ? 8.169 35.354 -40.210 1.00 0.00 15 PHE A C 10
ATOM 18435 O O . PHE A 1 15 ? 7.608 35.627 -39.148 1.00 0.00 15 PHE A O 10
ATOM 18452 N N . ARG A 1 16 ? 8.065 34.171 -40.808 1.00 0.00 16 ARG A N 10
ATOM 18453 C CA . ARG A 1 16 ? 7.261 33.103 -40.231 1.00 0.00 16 ARG A CA 10
ATOM 18454 C C . ARG A 1 16 ? 7.950 32.544 -38.991 1.00 0.00 16 ARG A C 10
ATOM 18455 O O . ARG A 1 16 ? 7.306 32.269 -37.979 1.00 0.00 16 ARG A O 10
ATOM 18476 N N . ARG A 1 17 ? 9.268 32.389 -39.078 1.00 0.00 17 ARG A N 10
ATOM 18477 C CA . ARG A 1 17 ? 10.043 31.873 -37.956 1.00 0.00 17 ARG A CA 10
ATOM 18478 C C . ARG A 1 17 ? 10.003 32.859 -36.794 1.00 0.00 17 ARG A C 10
ATOM 18479 O O . ARG A 1 17 ? 9.976 32.463 -35.629 1.00 0.00 17 ARG A O 10
ATOM 18500 N N . ILE A 1 18 ? 9.997 34.148 -37.124 1.00 0.00 18 ILE A N 10
ATOM 18501 C CA . ILE A 1 18 ? 9.954 35.190 -36.104 1.00 0.00 18 ILE A CA 10
ATOM 18502 C C . ILE A 1 18 ? 8.553 35.298 -35.508 1.00 0.00 18 ILE A C 10
ATOM 18503 O O . ILE A 1 18 ? 8.390 35.619 -34.332 1.00 0.00 18 ILE A O 10
ATOM 18519 N N . PHE A 1 19 ? 7.550 35.032 -36.336 1.00 0.00 19 PHE A N 10
ATOM 18520 C CA . PHE A 1 19 ? 6.158 35.101 -35.908 1.00 0.00 19 PHE A CA 10
ATOM 18521 C C . PHE A 1 19 ? 5.827 33.937 -34.986 1.00 0.00 19 PHE A C 10
ATOM 18522 O O . PHE A 1 19 ? 5.329 34.134 -33.877 1.00 0.00 19 PHE A O 10
ATOM 18539 N N . ILE A 1 20 ? 6.128 32.722 -35.436 1.00 0.00 20 ILE A N 10
ATOM 18540 C CA . ILE A 1 20 ? 5.874 31.547 -34.619 1.00 0.00 20 ILE A CA 10
ATOM 18541 C C . ILE A 1 20 ? 6.699 31.647 -33.349 1.00 0.00 20 ILE A C 10
ATOM 18542 O O . ILE A 1 20 ? 6.229 31.332 -32.255 1.00 0.00 20 ILE A O 10
ATOM 18558 N N . THR A 1 21 ? 7.932 32.113 -33.509 1.00 0.00 21 THR A N 10
ATOM 18559 C CA . THR A 1 21 ? 8.828 32.285 -32.380 1.00 0.00 21 THR A CA 10
ATOM 18560 C C . THR A 1 21 ? 8.380 33.480 -31.551 1.00 0.00 21 THR A C 10
ATOM 18561 O O . THR A 1 21 ? 8.440 33.452 -30.322 1.00 0.00 21 THR A O 10
ATOM 18572 N N . TYR A 1 22 ? 7.920 34.529 -32.231 1.00 0.00 22 TYR A N 10
ATOM 18573 C CA . TYR A 1 22 ? 7.455 35.722 -31.530 1.00 0.00 22 TYR A CA 10
ATOM 18574 C C . TYR A 1 22 ? 6.234 35.379 -30.689 1.00 0.00 22 TYR A C 10
ATOM 18575 O O . TYR A 1 22 ? 6.126 35.786 -29.533 1.00 0.00 22 TYR A O 10
ATOM 18593 N N . MET A 1 23 ? 5.323 34.612 -31.278 1.00 0.00 23 MET A N 10
ATOM 18594 C CA . MET A 1 23 ? 4.118 34.198 -30.576 1.00 0.00 23 MET A CA 10
ATOM 18595 C C . MET A 1 23 ? 4.472 33.166 -29.514 1.00 0.00 23 MET A C 10
ATOM 18596 O O . MET A 1 23 ? 3.779 33.034 -28.505 1.00 0.00 23 MET A O 10
ATOM 18610 N N . ASP A 1 24 ? 5.558 32.436 -29.753 1.00 0.00 24 ASP A N 10
ATOM 18611 C CA . ASP A 1 24 ? 5.998 31.415 -28.808 1.00 0.00 24 ASP A CA 10
ATOM 18612 C C . ASP A 1 24 ? 6.426 32.054 -27.491 1.00 0.00 24 ASP A C 10
ATOM 18613 O O . ASP A 1 24 ? 6.089 31.565 -26.413 1.00 0.00 24 ASP A O 10
ATOM 18622 N N . ASN A 1 25 ? 7.169 33.150 -27.589 1.00 0.00 25 ASN A N 10
ATOM 18623 C CA . ASN A 1 25 ? 7.640 33.855 -26.403 1.00 0.00 25 ASN A CA 10
ATOM 18624 C C . ASN A 1 25 ? 6.465 34.323 -25.550 1.00 0.00 25 ASN A C 10
ATOM 18625 O O . ASN A 1 25 ? 6.548 34.349 -24.321 1.00 0.00 25 ASN A O 10
ATOM 18636 N N . TRP A 1 26 ? 5.376 34.700 -26.210 1.00 0.00 26 TRP A N 10
ATOM 18637 C CA . TRP A 1 26 ? 4.192 35.173 -25.506 1.00 0.00 26 TRP A CA 10
ATOM 18638 C C . TRP A 1 26 ? 3.594 34.067 -24.640 1.00 0.00 26 TRP A C 10
ATOM 18639 O O . TRP A 1 26 ? 3.049 34.333 -23.569 1.00 0.00 26 TRP A O 10
ATOM 18660 N N . ARG A 1 27 ? 3.701 32.826 -25.106 1.00 0.00 27 ARG A N 10
ATOM 18661 C CA . ARG A 1 27 ? 3.167 31.692 -24.358 1.00 0.00 27 ARG A CA 10
ATOM 18662 C C . ARG A 1 27 ? 3.981 31.459 -23.088 1.00 0.00 27 ARG A C 10
ATOM 18663 O O . ARG A 1 27 ? 3.466 30.951 -22.092 1.00 0.00 27 ARG A O 10
ATOM 18684 N N . GLN A 1 28 ? 5.255 31.833 -23.133 1.00 0.00 28 GLN A N 10
ATOM 18685 C CA . GLN A 1 28 ? 6.139 31.661 -21.984 1.00 0.00 28 GLN A CA 10
ATOM 18686 C C . GLN A 1 28 ? 5.602 32.410 -20.767 1.00 0.00 28 GLN A C 10
ATOM 18687 O O . GLN A 1 28 ? 6.019 32.156 -19.637 1.00 0.00 28 GLN A O 10
ATOM 18701 N N . ASN A 1 29 ? 4.680 33.339 -21.005 1.00 0.00 29 ASN A N 10
ATOM 18702 C CA . ASN A 1 29 ? 4.100 34.124 -19.919 1.00 0.00 29 ASN A CA 10
ATOM 18703 C C . ASN A 1 29 ? 3.268 33.244 -18.990 1.00 0.00 29 ASN A C 10
ATOM 18704 O O . ASN A 1 29 ? 3.357 33.359 -17.768 1.00 0.00 29 ASN A O 10
ATOM 18715 N N . THR A 1 30 ? 2.455 32.373 -19.577 1.00 0.00 30 THR A N 10
ATOM 18716 C CA . THR A 1 30 ? 1.604 31.486 -18.789 1.00 0.00 30 THR A CA 10
ATOM 18717 C C . THR A 1 30 ? 2.435 30.658 -17.814 1.00 0.00 30 THR A C 10
ATOM 18718 O O . THR A 1 30 ? 2.068 30.500 -16.650 1.00 0.00 30 THR A O 10
ATOM 18729 N N . THR A 1 31 ? 3.554 30.127 -18.296 1.00 0.00 31 THR A N 10
ATOM 18730 C CA . THR A 1 31 ? 4.425 29.312 -17.459 1.00 0.00 31 THR A CA 10
ATOM 18731 C C . THR A 1 31 ? 5.144 30.172 -16.423 1.00 0.00 31 THR A C 10
ATOM 18732 O O . THR A 1 31 ? 5.394 29.730 -15.303 1.00 0.00 31 THR A O 10
ATOM 18743 N N . ALA A 1 32 ? 5.480 31.399 -16.808 1.00 0.00 32 ALA A N 10
ATOM 18744 C CA . ALA A 1 32 ? 6.177 32.309 -15.905 1.00 0.00 32 ALA A CA 10
ATOM 18745 C C . ALA A 1 32 ? 5.418 32.463 -14.590 1.00 0.00 32 ALA A C 10
ATOM 18746 O O . ALA A 1 32 ? 6.023 32.629 -13.532 1.00 0.00 32 ALA A O 10
ATOM 18753 N N . GLU A 1 33 ? 4.093 32.415 -14.664 1.00 0.00 33 GLU A N 10
ATOM 18754 C CA . GLU A 1 33 ? 3.265 32.559 -13.471 1.00 0.00 33 GLU A CA 10
ATOM 18755 C C . GLU A 1 33 ? 3.358 31.314 -12.593 1.00 0.00 33 GLU A C 10
ATOM 18756 O O . GLU A 1 33 ? 3.554 31.411 -11.381 1.00 0.00 33 GLU A O 10
ATOM 18768 N N . GLN A 1 34 ? 3.210 30.147 -13.211 1.00 0.00 34 GLN A N 10
ATOM 18769 C CA . GLN A 1 34 ? 3.273 28.890 -12.472 1.00 0.00 34 GLN A CA 10
ATOM 18770 C C . GLN A 1 34 ? 4.619 28.743 -11.767 1.00 0.00 34 GLN A C 10
ATOM 18771 O O . GLN A 1 34 ? 4.683 28.325 -10.611 1.00 0.00 34 GLN A O 10
ATOM 18785 N N . GLU A 1 35 ? 5.693 29.084 -12.473 1.00 0.00 35 GLU A N 10
ATOM 18786 C CA . GLU A 1 35 ? 7.034 28.981 -11.907 1.00 0.00 35 GLU A CA 10
ATOM 18787 C C . GLU A 1 35 ? 7.276 30.074 -10.869 1.00 0.00 35 GLU A C 10
ATOM 18788 O O . GLU A 1 35 ? 7.897 29.834 -9.834 1.00 0.00 35 GLU A O 10
ATOM 18800 N N . ALA A 1 36 ? 6.787 31.277 -11.156 1.00 0.00 36 ALA A N 10
ATOM 18801 C CA . ALA A 1 36 ? 6.963 32.402 -10.242 1.00 0.00 36 ALA A CA 10
ATOM 18802 C C . ALA A 1 36 ? 6.300 32.119 -8.897 1.00 0.00 36 ALA A C 10
ATOM 18803 O O . ALA A 1 36 ? 6.797 32.537 -7.851 1.00 0.00 36 ALA A O 10
ATOM 18810 N N . LEU A 1 37 ? 5.176 31.413 -8.932 1.00 0.00 37 LEU A N 10
ATOM 18811 C CA . LEU A 1 37 ? 4.451 31.085 -7.709 1.00 0.00 37 LEU A CA 10
ATOM 18812 C C . LEU A 1 37 ? 5.358 30.366 -6.714 1.00 0.00 37 LEU A C 10
ATOM 18813 O O . LEU A 1 37 ? 5.325 30.645 -5.516 1.00 0.00 37 LEU A O 10
ATOM 18829 N N . GLN A 1 38 ? 6.163 29.435 -7.218 1.00 0.00 38 GLN A N 10
ATOM 18830 C CA . GLN A 1 38 ? 7.072 28.677 -6.364 1.00 0.00 38 GLN A CA 10
ATOM 18831 C C . GLN A 1 38 ? 8.217 29.558 -5.872 1.00 0.00 38 GLN A C 10
ATOM 18832 O O . GLN A 1 38 ? 8.837 29.273 -4.849 1.00 0.00 38 GLN A O 10
ATOM 18846 N N . ALA A 1 39 ? 8.494 30.625 -6.610 1.00 0.00 39 ALA A N 10
ATOM 18847 C CA . ALA A 1 39 ? 9.570 31.538 -6.242 1.00 0.00 39 ALA A CA 10
ATOM 18848 C C . ALA A 1 39 ? 9.387 32.060 -4.819 1.00 0.00 39 ALA A C 10
ATOM 18849 O O . ALA A 1 39 ? 10.341 32.519 -4.192 1.00 0.00 39 ALA A O 10
ATOM 18856 N N . LYS A 1 40 ? 8.156 32.001 -4.316 1.00 0.00 40 LYS A N 10
ATOM 18857 C CA . LYS A 1 40 ? 7.876 32.486 -2.969 1.00 0.00 40 LYS A CA 10
ATOM 18858 C C . LYS A 1 40 ? 7.804 31.334 -1.967 1.00 0.00 40 LYS A C 10
ATOM 18859 O O . LYS A 1 40 ? 8.163 31.495 -0.801 1.00 0.00 40 LYS A O 10
ATOM 18878 N N . VAL A 1 41 ? 7.337 30.175 -2.423 1.00 0.00 41 VAL A N 10
ATOM 18879 C CA . VAL A 1 41 ? 7.226 29.016 -1.543 1.00 0.00 41 VAL A CA 10
ATOM 18880 C C . VAL A 1 41 ? 7.933 27.805 -2.147 1.00 0.00 41 VAL A C 10
ATOM 18881 O O . VAL A 1 41 ? 8.698 27.935 -3.101 1.00 0.00 41 VAL A O 10
ATOM 18894 N N . ASP A 1 42 ? 7.672 26.627 -1.580 1.00 0.00 42 ASP A N 10
ATOM 18895 C CA . ASP A 1 42 ? 8.285 25.393 -2.065 1.00 0.00 42 ASP A CA 10
ATOM 18896 C C . ASP A 1 42 ? 9.584 25.687 -2.808 1.00 0.00 42 ASP A C 10
ATOM 18897 O O . ASP A 1 42 ? 9.780 25.239 -3.938 1.00 0.00 42 ASP A O 10
ATOM 18906 N N . ALA A 1 43 ? 10.469 26.444 -2.168 1.00 0.00 43 ALA A N 10
ATOM 18907 C CA . ALA A 1 43 ? 11.747 26.794 -2.777 1.00 0.00 43 ALA A CA 10
ATOM 18908 C C . ALA A 1 43 ? 12.697 25.600 -2.766 1.00 0.00 43 ALA A C 10
ATOM 18909 O O . ALA A 1 43 ? 13.585 25.494 -3.611 1.00 0.00 43 ALA A O 10
ATOM 18916 N N . GLU A 1 44 ? 12.505 24.705 -1.802 1.00 0.00 44 GLU A N 10
ATOM 18917 C CA . GLU A 1 44 ? 13.354 23.524 -1.691 1.00 0.00 44 GLU A CA 10
ATOM 18918 C C . GLU A 1 44 ? 13.161 22.609 -2.896 1.00 0.00 44 GLU A C 10
ATOM 18919 O O . GLU A 1 44 ? 14.128 22.116 -3.475 1.00 0.00 44 GLU A O 10
ATOM 18931 N N . ASN A 1 45 ? 11.902 22.390 -3.267 1.00 0.00 45 ASN A N 10
ATOM 18932 C CA . ASN A 1 45 ? 11.582 21.534 -4.405 1.00 0.00 45 ASN A CA 10
ATOM 18933 C C . ASN A 1 45 ? 11.971 20.087 -4.120 1.00 0.00 45 ASN A C 10
ATOM 18934 O O . ASN A 1 45 ? 11.273 19.157 -4.524 1.00 0.00 45 ASN A O 10
ATOM 18945 N N . PHE A 1 46 ? 13.089 19.902 -3.424 1.00 0.00 46 PHE A N 10
ATOM 18946 C CA . PHE A 1 46 ? 13.557 18.560 -3.095 1.00 0.00 46 PHE A CA 10
ATOM 18947 C C . PHE A 1 46 ? 12.525 17.826 -2.245 1.00 0.00 46 PHE A C 10
ATOM 18948 O O . PHE A 1 46 ? 12.195 16.671 -2.515 1.00 0.00 46 PHE A O 10
ATOM 18965 N N . TYR A 1 47 ? 12.020 18.501 -1.219 1.00 0.00 47 TYR A N 10
ATOM 18966 C CA . TYR A 1 47 ? 11.027 17.899 -0.338 1.00 0.00 47 TYR A CA 10
ATOM 18967 C C . TYR A 1 47 ? 9.732 17.625 -1.095 1.00 0.00 47 TYR A C 10
ATOM 18968 O O . TYR A 1 47 ? 8.994 16.695 -0.764 1.00 0.00 47 TYR A O 10
ATOM 18986 N N . TYR A 1 48 ? 9.459 18.439 -2.109 1.00 0.00 48 TYR A N 10
ATOM 18987 C CA . TYR A 1 48 ? 8.247 18.273 -2.904 1.00 0.00 48 TYR A CA 10
ATOM 18988 C C . TYR A 1 48 ? 8.259 16.935 -3.636 1.00 0.00 48 TYR A C 10
ATOM 18989 O O . TYR A 1 48 ? 7.242 16.242 -3.699 1.00 0.00 48 TYR A O 10
ATOM 19007 N N . VAL A 1 49 ? 9.412 16.577 -4.190 1.00 0.00 49 VAL A N 10
ATOM 19008 C CA . VAL A 1 49 ? 9.542 15.319 -4.918 1.00 0.00 49 VAL A CA 10
ATOM 19009 C C . VAL A 1 49 ? 9.238 14.133 -4.007 1.00 0.00 49 VAL A C 10
ATOM 19010 O O . VAL A 1 49 ? 8.598 13.168 -4.424 1.00 0.00 49 VAL A O 10
ATOM 19023 N N . ILE A 1 50 ? 9.703 14.210 -2.765 1.00 0.00 50 ILE A N 10
ATOM 19024 C CA . ILE A 1 50 ? 9.475 13.134 -1.807 1.00 0.00 50 ILE A CA 10
ATOM 19025 C C . ILE A 1 50 ? 7.988 12.987 -1.505 1.00 0.00 50 ILE A C 10
ATOM 19026 O O . ILE A 1 50 ? 7.497 11.879 -1.286 1.00 0.00 50 ILE A O 10
ATOM 19042 N N . LEU A 1 51 ? 7.275 14.107 -1.498 1.00 0.00 51 LEU A N 10
ATOM 19043 C CA . LEU A 1 51 ? 5.843 14.085 -1.223 1.00 0.00 51 LEU A CA 10
ATOM 19044 C C . LEU A 1 51 ? 5.092 13.4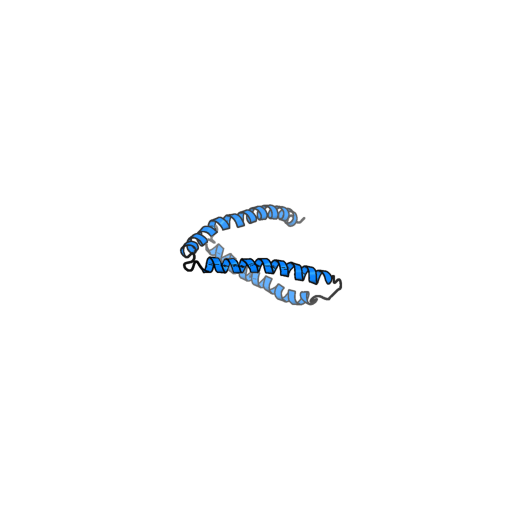14 -2.368 1.00 0.00 51 LEU A C 10
ATOM 19045 O O . LEU A 1 51 ? 4.195 12.602 -2.143 1.00 0.00 51 LEU A O 10
ATOM 19061 N N . TYR A 1 52 ? 5.466 13.758 -3.596 1.00 0.00 52 TYR A N 10
ATOM 19062 C CA . TYR A 1 52 ? 4.822 13.179 -4.769 1.00 0.00 52 TYR A CA 10
ATOM 19063 C C . TYR A 1 52 ? 5.020 11.667 -4.792 1.00 0.00 52 TYR A C 10
ATOM 19064 O O . TYR A 1 52 ? 4.102 10.915 -5.116 1.00 0.00 52 TYR A O 10
ATOM 19082 N N . LEU A 1 53 ? 6.227 11.231 -4.444 1.00 0.00 53 LEU A N 10
ATOM 19083 C CA . LEU A 1 53 ? 6.538 9.807 -4.424 1.00 0.00 53 LEU A CA 10
ATOM 19084 C C . LEU A 1 53 ? 5.841 9.125 -3.250 1.00 0.00 53 LEU A C 10
ATOM 19085 O O . LEU A 1 53 ? 5.375 7.992 -3.365 1.00 0.00 53 LEU A O 10
ATOM 19101 N N . MET A 1 54 ? 5.773 9.827 -2.123 1.00 0.00 54 MET A N 10
ATOM 19102 C CA . MET A 1 54 ? 5.130 9.284 -0.932 1.00 0.00 54 MET A CA 10
ATOM 19103 C C . MET A 1 54 ? 3.697 8.857 -1.240 1.00 0.00 54 MET A C 10
ATOM 19104 O O . MET A 1 54 ? 3.256 7.784 -0.829 1.00 0.00 54 MET A O 10
ATOM 19118 N N . VAL A 1 55 ? 2.975 9.706 -1.964 1.00 0.00 55 VAL A N 10
ATOM 19119 C CA . VAL A 1 55 ? 1.592 9.411 -2.321 1.00 0.00 55 VAL A CA 10
ATOM 19120 C C . VAL A 1 55 ? 1.520 8.200 -3.245 1.00 0.00 55 VAL A C 10
ATOM 19121 O O . VAL A 1 55 ? 1.113 7.114 -2.831 1.00 0.00 55 VAL A O 10
ATOM 19134 N N . MET A 1 56 ? 1.914 8.394 -4.498 1.00 0.00 56 MET A N 10
ATOM 19135 C CA . MET A 1 56 ? 1.887 7.313 -5.476 1.00 0.00 56 MET A CA 10
ATOM 19136 C C . MET A 1 56 ? 2.264 5.984 -4.827 1.00 0.00 56 MET A C 10
ATOM 19137 O O . MET A 1 56 ? 1.438 5.078 -4.719 1.00 0.00 56 MET A O 10
ATOM 19151 N N . ILE A 1 57 ? 3.518 5.876 -4.398 1.00 0.00 57 ILE A N 10
ATOM 19152 C CA . ILE A 1 57 ? 3.998 4.651 -3.764 1.00 0.00 57 ILE A CA 10
ATOM 19153 C C . ILE A 1 57 ? 3.097 4.251 -2.599 1.00 0.00 57 ILE A C 10
ATOM 19154 O O . ILE A 1 57 ? 2.830 3.068 -2.387 1.00 0.00 57 ILE A O 10
ATOM 19170 N N . GLY A 1 58 ? 2.638 5.242 -1.843 1.00 0.00 58 GLY A N 10
ATOM 19171 C CA . GLY A 1 58 ? 1.775 4.982 -0.696 1.00 0.00 58 GLY A CA 10
ATOM 19172 C C . GLY A 1 58 ? 0.429 4.408 -1.131 1.00 0.00 58 GLY A C 10
ATOM 19173 O O . GLY A 1 58 ? -0.084 3.474 -0.515 1.00 0.00 58 GLY A O 10
ATOM 19177 N N . MET A 1 59 ? -0.142 4.976 -2.188 1.00 0.00 59 MET A N 10
ATOM 19178 C CA . MET A 1 59 ? -1.435 4.513 -2.683 1.00 0.00 59 MET A CA 10
ATOM 19179 C C . MET A 1 59 ? -1.325 3.099 -3.251 1.00 0.00 59 MET A C 10
ATOM 19180 O O . MET A 1 59 ? -2.175 2.249 -2.990 1.00 0.00 59 MET A O 10
ATOM 19194 N N . PHE A 1 60 ? -0.277 2.857 -4.030 1.00 0.00 60 PHE A N 10
ATOM 19195 C CA . PHE A 1 60 ? -0.075 1.543 -4.631 1.00 0.00 60 PHE A CA 10
ATOM 19196 C C . PHE A 1 60 ? 0.313 0.519 -3.570 1.00 0.00 60 PHE A C 10
ATOM 19197 O O . PHE A 1 60 ? -0.229 -0.586 -3.534 1.00 0.00 60 PHE A O 10
ATOM 19214 N N . SER A 1 61 ? 1.251 0.891 -2.707 1.00 0.00 61 SER A N 10
ATOM 19215 C CA . SER A 1 61 ? 1.699 -0.007 -1.651 1.00 0.00 61 SER A CA 10
ATOM 19216 C C . SER A 1 61 ? 0.516 -0.481 -0.814 1.00 0.00 61 SER A C 10
ATOM 19217 O O . SER A 1 61 ? 0.506 -1.606 -0.315 1.00 0.00 61 SER A O 10
ATOM 19225 N N . PHE A 1 62 ? -0.481 0.386 -0.664 1.00 0.00 62 PHE A N 10
ATOM 19226 C CA . PHE A 1 62 ? -1.667 0.046 0.114 1.00 0.00 62 PHE A CA 10
ATOM 19227 C C . PHE A 1 62 ? -2.499 -1.007 -0.614 1.00 0.00 62 PHE A C 10
ATOM 19228 O O . PHE A 1 62 ? -3.096 -1.882 0.013 1.00 0.00 62 PHE A O 10
ATOM 19245 N N . ILE A 1 63 ? -2.532 -0.914 -1.938 1.00 0.00 63 ILE A N 10
ATOM 19246 C CA . ILE A 1 63 ? -3.294 -1.863 -2.743 1.00 0.00 63 ILE A CA 10
ATOM 19247 C C . ILE A 1 63 ? -2.780 -3.283 -2.527 1.00 0.00 63 ILE A C 10
ATOM 19248 O O . ILE A 1 63 ? -3.557 -4.202 -2.270 1.00 0.00 63 ILE A O 10
ATOM 19264 N N . ILE A 1 64 ? -1.467 -3.454 -2.636 1.00 0.00 64 ILE A N 10
ATOM 19265 C CA . ILE A 1 64 ? -0.861 -4.769 -2.450 1.00 0.00 64 ILE A CA 10
ATOM 19266 C C . ILE A 1 64 ? -1.097 -5.271 -1.029 1.00 0.00 64 ILE A C 10
ATOM 19267 O O . ILE A 1 64 ? -1.332 -6.459 -0.812 1.00 0.00 64 ILE A O 10
ATOM 19283 N N . VAL A 1 65 ? -1.030 -4.358 -0.066 1.00 0.00 65 VAL A N 10
ATOM 19284 C CA . VAL A 1 65 ? -1.236 -4.718 1.332 1.00 0.00 65 VAL A CA 10
ATOM 19285 C C . VAL A 1 65 ? -2.671 -5.181 1.564 1.00 0.00 65 VAL A C 10
ATOM 19286 O O . VAL A 1 65 ? -2.907 -6.204 2.204 1.00 0.00 65 VAL A O 10
ATOM 19299 N N . ALA A 1 66 ? -3.626 -4.419 1.039 1.00 0.00 66 ALA A N 10
ATOM 19300 C CA . ALA A 1 66 ? -5.035 -4.761 1.198 1.00 0.00 66 ALA A CA 10
ATOM 19301 C C . ALA A 1 66 ? -5.291 -6.197 0.753 1.00 0.00 66 ALA A C 10
ATOM 19302 O O . ALA A 1 66 ? -5.939 -6.970 1.459 1.00 0.00 66 ALA A O 10
ATOM 19309 N N . ILE A 1 67 ? -4.778 -6.548 -0.421 1.00 0.00 67 ILE A N 10
ATOM 19310 C CA . ILE A 1 67 ? -4.958 -7.895 -0.952 1.00 0.00 67 ILE A CA 10
ATOM 19311 C C . ILE A 1 67 ? -4.448 -8.935 0.041 1.00 0.00 67 ILE A C 10
ATOM 19312 O O . ILE A 1 67 ? -5.010 -10.024 0.157 1.00 0.00 67 ILE A O 10
ATOM 19328 N N . LEU A 1 68 ? -3.378 -8.593 0.751 1.00 0.00 68 LEU A N 10
ATOM 19329 C CA . LEU A 1 68 ? -2.797 -9.505 1.730 1.00 0.00 68 LEU A CA 10
ATOM 19330 C C . LEU A 1 68 ? -3.791 -9.792 2.853 1.00 0.00 68 LEU A C 10
ATOM 19331 O O . LEU A 1 68 ? -3.929 -10.931 3.297 1.00 0.00 68 LEU A O 10
ATOM 19347 N N . VAL A 1 69 ? -4.478 -8.750 3.307 1.00 0.00 69 VAL A N 10
ATOM 19348 C CA . VAL A 1 69 ? -5.454 -8.900 4.381 1.00 0.00 69 VAL A CA 10
ATOM 19349 C C . VAL A 1 69 ? -6.503 -9.946 4.014 1.00 0.00 69 VAL A C 10
ATOM 19350 O O . VAL A 1 69 ? -6.854 -10.799 4.829 1.00 0.00 69 VAL A O 10
ATOM 19363 N N . SER A 1 70 ? -6.996 -9.877 2.781 1.00 0.00 70 SER A N 10
ATOM 19364 C CA . SER A 1 70 ? -7.999 -10.828 2.316 1.00 0.00 70 SER A CA 10
ATOM 19365 C C . SER A 1 70 ? -7.362 -12.195 2.127 1.00 0.00 70 SER A C 10
ATOM 19366 O O . SER A 1 70 ? -7.879 -13.207 2.602 1.00 0.00 70 SER A O 10
ATOM 19374 N N . THR A 1 71 ? -6.223 -12.212 1.444 1.00 0.00 71 THR A N 10
ATOM 19375 C CA . THR A 1 71 ? -5.502 -13.452 1.210 1.00 0.00 71 THR A CA 10
ATOM 19376 C C . THR A 1 71 ? -5.124 -14.076 2.543 1.00 0.00 71 THR A C 10
ATOM 19377 O O . THR A 1 71 ? -5.045 -15.297 2.675 1.00 0.00 71 THR A O 10
ATOM 19388 N N . VAL A 1 72 ? -4.898 -13.218 3.534 1.00 0.00 72 VAL A N 10
ATOM 19389 C CA . VAL A 1 72 ? -4.534 -13.683 4.866 1.00 0.00 72 VAL A CA 10
ATOM 19390 C C . VAL A 1 72 ? -5.758 -14.260 5.564 1.00 0.00 72 VAL A C 10
ATOM 19391 O O . VAL A 1 72 ? -5.700 -15.339 6.154 1.00 0.00 72 VAL A O 10
ATOM 19404 N N . LYS A 1 73 ? -6.868 -13.536 5.479 1.00 0.00 73 LYS A N 10
ATOM 19405 C CA . LYS A 1 73 ? -8.109 -13.986 6.091 1.00 0.00 73 LYS A CA 10
ATOM 19406 C C . LYS A 1 73 ? -8.642 -15.200 5.342 1.00 0.00 73 LYS A C 10
ATOM 19407 O O . LYS A 1 73 ? -9.303 -16.062 5.923 1.00 0.00 73 LYS A O 10
ATOM 19426 N N . SER A 1 74 ? -8.344 -15.261 4.048 1.00 0.00 74 SER A N 10
ATOM 19427 C CA . SER A 1 74 ? -8.792 -16.378 3.223 1.00 0.00 74 SER A CA 10
ATOM 19428 C C . SER A 1 74 ? -8.082 -17.659 3.642 1.00 0.00 74 SER A C 10
ATOM 19429 O O . SER A 1 74 ? -8.709 -18.707 3.800 1.00 0.00 74 SER A O 10
ATOM 19437 N N . LYS A 1 75 ? -6.770 -17.565 3.822 1.00 0.00 75 LYS A N 10
ATOM 19438 C CA . LYS A 1 75 ? -5.977 -18.720 4.227 1.00 0.00 75 LYS A CA 10
ATOM 19439 C C . LYS A 1 75 ? -6.313 -19.117 5.659 1.00 0.00 75 LYS A C 10
ATOM 19440 O O . LYS A 1 75 ? -6.390 -20.302 5.984 1.00 0.00 75 LYS A O 10
ATOM 19459 N N . ARG A 1 76 ? -6.515 -18.118 6.511 1.00 0.00 76 ARG A N 10
ATOM 19460 C CA . ARG A 1 76 ? -6.846 -18.374 7.907 1.00 0.00 76 ARG A CA 10
ATOM 19461 C C . ARG A 1 76 ? -8.256 -18.944 8.024 1.00 0.00 76 ARG A C 10
ATOM 19462 O O . ARG A 1 76 ? -8.570 -19.662 8.974 1.00 0.00 76 ARG A O 10
ATOM 19483 N N . ARG A 1 77 ? -9.102 -18.619 7.052 1.00 0.00 77 ARG A N 10
ATOM 19484 C CA . ARG A 1 77 ? -10.477 -19.102 7.056 1.00 0.00 77 ARG A CA 10
ATOM 19485 C C . ARG A 1 77 ? -11.116 -18.883 8.423 1.00 0.00 77 ARG A C 10
ATOM 19486 O O . ARG A 1 77 ? -11.688 -19.804 9.006 1.00 0.00 77 ARG A O 10
ATOM 19507 N N . GLU A 1 78 ? -11.011 -17.659 8.929 1.00 0.00 78 GLU A N 10
ATOM 19508 C CA . GLU A 1 78 ? -11.579 -17.332 10.230 1.00 0.00 78 GLU A CA 10
ATOM 19509 C C . GLU A 1 78 ? -12.516 -16.133 10.123 1.00 0.00 78 GLU A C 10
ATOM 19510 O O . GLU A 1 78 ? -12.195 -15.040 10.591 1.00 0.00 78 GLU A O 10
ATOM 19522 N N . HIS A 1 79 ? -13.674 -16.346 9.509 1.00 0.00 79 HIS A N 10
ATOM 19523 C CA . HIS A 1 79 ? -14.650 -15.274 9.350 1.00 0.00 79 HIS A CA 10
ATOM 19524 C C . HIS A 1 79 ? -15.066 -14.730 10.714 1.00 0.00 79 HIS A C 10
ATOM 19525 O O . HIS A 1 79 ? -14.659 -15.253 11.751 1.00 0.00 79 HIS A O 10
ATOM 19540 N N . SER A 1 80 ? -15.877 -13.678 10.706 1.00 0.00 80 SER A N 10
ATOM 19541 C CA . SER A 1 80 ? -16.337 -13.075 11.952 1.00 0.00 80 SER A CA 10
ATOM 19542 C C . SER A 1 80 ? -17.161 -11.823 11.671 1.00 0.00 80 SER A C 10
ATOM 19543 O O . SER A 1 80 ? -18.193 -11.883 11.003 1.00 0.00 80 SER A O 10
ATOM 19551 N N . ASN A 1 81 ? -16.698 -10.689 12.188 1.00 0.00 81 ASN A N 10
ATOM 19552 C CA . ASN A 1 81 ? -17.401 -9.427 11.989 1.00 0.00 81 ASN A CA 10
ATOM 19553 C C . ASN A 1 81 ? -17.294 -8.976 10.536 1.00 0.00 81 ASN A C 10
ATOM 19554 O O . ASN A 1 81 ? -16.822 -7.875 10.251 1.00 0.00 81 ASN A O 10
ATOM 19565 N N . ASP A 1 82 ? -17.739 -9.832 9.622 1.00 0.00 82 ASP A N 10
ATOM 19566 C CA . ASP A 1 82 ? -17.689 -9.507 8.202 1.00 0.00 82 ASP A CA 10
ATOM 19567 C C . ASP A 1 82 ? -19.077 -9.637 7.577 1.00 0.00 82 ASP A C 10
ATOM 19568 O O . ASP A 1 82 ? -19.811 -10.581 7.871 1.00 0.00 82 ASP A O 10
ATOM 19577 N N . PRO A 1 83 ? -19.451 -8.714 6.727 1.00 0.00 83 PRO A N 10
ATOM 19578 C CA . PRO A 1 83 ? -20.782 -8.735 6.055 1.00 0.00 83 PRO A CA 10
ATOM 19579 C C . PRO A 1 83 ? -20.880 -9.845 5.011 1.00 0.00 83 PRO A C 10
ATOM 19580 O O . PRO A 1 83 ? -19.983 -10.014 4.186 1.00 0.00 83 PRO A O 10
ATOM 19591 N N . TYR A 1 84 ? -21.973 -10.597 5.055 1.00 0.00 84 TYR A N 10
ATOM 19592 C CA . TYR A 1 84 ? -22.178 -11.687 4.108 1.00 0.00 84 TYR A CA 10
ATOM 19593 C C . TYR A 1 84 ? -22.936 -11.195 2.878 1.00 0.00 84 TYR A C 10
ATOM 19594 O O . TYR A 1 84 ? -24.112 -10.842 2.963 1.00 0.00 84 TYR A O 10
ATOM 19612 N N . HIS A 1 85 ? -22.253 -11.173 1.738 1.00 0.00 85 HIS A N 10
ATOM 19613 C CA . HIS A 1 85 ? -22.872 -10.720 0.497 1.00 0.00 85 HIS A CA 10
ATOM 19614 C C . HIS A 1 85 ? -22.076 -11.211 -0.709 1.00 0.00 85 HIS A C 10
ATOM 19615 O O . HIS A 1 85 ? -21.483 -10.416 -1.439 1.00 0.00 85 HIS A O 10
ATOM 19630 N N . GLN A 1 86 ? -22.070 -12.524 -0.912 1.00 0.00 86 GLN A N 10
ATOM 19631 C CA . GLN A 1 86 ? -21.345 -13.112 -2.032 1.00 0.00 86 GLN A CA 10
ATOM 19632 C C . GLN A 1 86 ? -21.772 -12.466 -3.347 1.00 0.00 86 GLN A C 10
ATOM 19633 O O . GLN A 1 86 ? -21.054 -12.533 -4.345 1.00 0.00 86 GLN A O 10
ATOM 19647 N N . TYR A 1 87 ? -22.946 -11.843 -3.340 1.00 0.00 87 TYR A N 10
ATOM 19648 C CA . TYR A 1 87 ? -23.462 -11.190 -4.539 1.00 0.00 87 TYR A CA 10
ATOM 19649 C C . TYR A 1 87 ? -22.746 -9.866 -4.781 1.00 0.00 87 TYR A C 10
ATOM 19650 O O . TYR A 1 87 ? -22.945 -9.221 -5.811 1.00 0.00 87 TYR A O 10
ATOM 19668 N N . ILE A 1 88 ? -21.916 -9.463 -3.826 1.00 0.00 88 ILE A N 10
ATOM 19669 C CA . ILE A 1 88 ? -21.179 -8.210 -3.944 1.00 0.00 88 ILE A CA 10
ATOM 19670 C C . ILE A 1 88 ? -20.326 -8.198 -5.212 1.00 0.00 88 ILE A C 10
ATOM 19671 O O . ILE A 1 88 ? -20.081 -7.142 -5.795 1.00 0.00 88 ILE A O 10
ATOM 19687 N N . VAL A 1 89 ? -19.873 -9.376 -5.629 1.00 0.00 89 VAL A N 10
ATOM 19688 C CA . VAL A 1 89 ? -19.045 -9.484 -6.825 1.00 0.00 89 VAL A CA 10
ATOM 19689 C C . VAL A 1 89 ? -19.880 -9.284 -8.085 1.00 0.00 89 VAL A C 10
ATOM 19690 O O . VAL A 1 89 ? -19.382 -8.795 -9.099 1.00 0.00 89 VAL A O 10
ATOM 19703 N N . GLU A 1 90 ? -21.150 -9.667 -8.018 1.00 0.00 90 GLU A N 10
ATOM 19704 C CA . GLU A 1 90 ? -22.039 -9.526 -9.166 1.00 0.00 90 GLU A CA 10
ATOM 19705 C C . GLU A 1 90 ? -22.431 -8.065 -9.369 1.00 0.00 90 GLU A C 10
ATOM 19706 O O . GLU A 1 90 ? -22.648 -7.623 -10.498 1.00 0.00 90 GLU A O 10
ATOM 19718 N N . ASP A 1 91 ? -22.521 -7.320 -8.273 1.00 0.00 91 ASP A N 10
ATOM 19719 C CA . ASP A 1 91 ? -22.888 -5.911 -8.347 1.00 0.00 91 ASP A CA 10
ATOM 19720 C C . ASP A 1 91 ? -21.837 -5.120 -9.120 1.00 0.00 91 ASP A C 10
ATOM 19721 O O . ASP A 1 91 ? -22.164 -4.183 -9.848 1.00 0.00 91 ASP A O 10
ATOM 19730 N N . TRP A 1 92 ? -20.576 -5.503 -8.954 1.00 0.00 92 TRP A N 10
ATOM 19731 C CA . TRP A 1 92 ? -19.484 -4.821 -9.640 1.00 0.00 92 TRP A CA 10
ATOM 19732 C C . TRP A 1 92 ? -19.627 -4.964 -11.153 1.00 0.00 92 TRP A C 10
ATOM 19733 O O . TRP A 1 92 ? -19.328 -4.036 -11.903 1.00 0.00 92 TRP A O 10
ATOM 19754 N N . GLN A 1 93 ? -20.087 -6.131 -11.594 1.00 0.00 93 GLN A N 10
ATOM 19755 C CA . GLN A 1 93 ? -20.265 -6.375 -13.020 1.00 0.00 93 GLN A CA 10
ATOM 19756 C C . GLN A 1 93 ? -21.207 -5.337 -13.620 1.00 0.00 93 GLN A C 10
ATOM 19757 O O . GLN A 1 93 ? -21.070 -4.956 -14.783 1.00 0.00 93 GLN A O 10
ATOM 19771 N N . GLU A 1 94 ? -22.162 -4.881 -12.815 1.00 0.00 94 GLU A N 10
ATOM 19772 C CA . GLU A 1 94 ? -23.123 -3.881 -13.270 1.00 0.00 94 GLU A CA 10
ATOM 19773 C C . GLU A 1 94 ? -22.467 -2.507 -13.326 1.00 0.00 94 GLU A C 10
ATOM 19774 O O . GLU A 1 94 ? -22.613 -1.773 -14.304 1.00 0.00 94 GLU A O 10
ATOM 19786 N N . LYS A 1 95 ? -21.742 -2.167 -12.265 1.00 0.00 95 LYS A N 10
ATOM 19787 C CA . LYS A 1 95 ? -21.060 -0.881 -12.193 1.00 0.00 95 LYS A CA 10
ATOM 19788 C C . LYS A 1 95 ? -19.822 -0.884 -13.085 1.00 0.00 95 LYS A C 10
ATOM 19789 O O . LYS A 1 95 ? -19.364 0.168 -13.529 1.00 0.00 95 LYS A O 10
ATOM 19808 N N . TYR A 1 96 ? -19.286 -2.074 -13.341 1.00 0.00 96 TYR A N 10
ATOM 19809 C CA . TYR A 1 96 ? -18.098 -2.198 -14.181 1.00 0.00 96 TYR A CA 10
ATOM 19810 C C . TYR A 1 96 ? -18.397 -1.732 -15.602 1.00 0.00 96 TYR A C 10
ATOM 19811 O O . TYR A 1 96 ? -17.488 -1.381 -16.355 1.00 0.00 96 TYR A O 10
ATOM 19829 N N . LYS A 1 97 ? -19.675 -1.730 -15.962 1.00 0.00 97 LYS A N 10
ATOM 19830 C CA . LYS A 1 97 ? -20.080 -1.301 -17.295 1.00 0.00 97 LYS A CA 10
ATOM 19831 C C . LYS A 1 97 ? -19.954 0.212 -17.427 1.00 0.00 97 LYS A C 10
ATOM 19832 O O . LYS A 1 97 ? -19.497 0.721 -18.451 1.00 0.00 97 LYS A O 10
ATOM 19851 N N . SER A 1 98 ? -20.360 0.927 -16.382 1.00 0.00 98 SER A N 10
ATOM 19852 C CA . SER A 1 98 ? -20.286 2.383 -16.390 1.00 0.00 98 SER A CA 10
ATOM 19853 C C . SER A 1 98 ? -18.834 2.843 -16.319 1.00 0.00 98 SER A C 10
ATOM 19854 O O . SER A 1 98 ? -18.444 3.805 -16.980 1.00 0.00 98 SER A O 10
ATOM 19862 N N . GLN A 1 99 ? -18.037 2.147 -15.513 1.00 0.00 99 GLN A N 10
ATOM 19863 C CA . GLN A 1 99 ? -16.628 2.494 -15.366 1.00 0.00 99 GLN A CA 10
ATOM 19864 C C . GLN A 1 99 ? -15.925 2.449 -16.718 1.00 0.00 99 GLN A C 10
ATOM 19865 O O . GLN A 1 99 ? -15.151 3.345 -17.055 1.00 0.00 99 GLN A O 10
ATOM 19879 N N . ILE A 1 100 ? -16.203 1.404 -17.490 1.00 0.00 100 ILE A N 10
ATOM 19880 C CA . ILE A 1 100 ? -15.595 1.259 -18.807 1.00 0.00 100 ILE A CA 10
ATOM 19881 C C . ILE A 1 100 ? -16.048 2.390 -19.724 1.00 0.00 100 ILE A C 10
ATOM 19882 O O . ILE A 1 100 ? -15.289 2.853 -20.576 1.00 0.00 100 ILE A O 10
ATOM 19898 N N . LEU A 1 101 ? -17.287 2.831 -19.540 1.00 0.00 101 LEU A N 10
ATOM 19899 C CA . LEU A 1 101 ? -17.833 3.911 -20.352 1.00 0.00 101 LEU A CA 10
ATOM 19900 C C . LEU A 1 101 ? -17.078 5.209 -20.089 1.00 0.00 101 LEU A C 10
ATOM 19901 O O . LEU A 1 101 ? -16.840 5.999 -21.003 1.00 0.00 101 LEU A O 10
ATOM 19917 N N . ASN A 1 102 ? -16.702 5.423 -18.832 1.00 0.00 102 ASN A N 10
ATOM 19918 C CA . ASN A 1 102 ? -15.972 6.628 -18.458 1.00 0.00 102 ASN A CA 10
ATOM 19919 C C . ASN A 1 102 ? -14.595 6.638 -19.111 1.00 0.00 102 ASN A C 10
ATOM 19920 O O . ASN A 1 102 ? -14.150 7.663 -19.630 1.00 0.00 102 ASN A O 10
ATOM 19931 N N . LEU A 1 103 ? -13.925 5.490 -19.085 1.00 0.00 103 LEU A N 10
ATOM 19932 C CA . LEU A 1 103 ? -12.599 5.376 -19.681 1.00 0.00 103 LEU A CA 10
ATOM 19933 C C . LEU A 1 103 ? -12.672 5.601 -21.188 1.00 0.00 103 LEU A C 10
ATOM 19934 O O . LEU A 1 103 ? -11.759 6.171 -21.786 1.00 0.00 103 LEU A O 10
ATOM 19950 N N . GLU A 1 104 ? -13.765 5.149 -21.795 1.00 0.00 104 GLU A N 10
ATOM 19951 C CA . GLU A 1 104 ? -13.948 5.306 -23.233 1.00 0.00 104 GLU A CA 10
ATOM 19952 C C . GLU A 1 104 ? -13.715 6.754 -23.650 1.00 0.00 104 GLU A C 10
ATOM 19953 O O . GLU A 1 104 ? -13.190 7.022 -24.730 1.00 0.00 104 GLU A O 10
ATOM 19965 N N . GLU A 1 105 ? -14.107 7.685 -22.786 1.00 0.00 105 GLU A N 10
ATOM 19966 C CA . GLU A 1 105 ? -13.932 9.102 -23.077 1.00 0.00 105 GLU A CA 10
ATOM 19967 C C . GLU A 1 105 ? -12.450 9.450 -23.159 1.00 0.00 105 GLU A C 10
ATOM 19968 O O . GLU A 1 105 ? -12.028 10.216 -24.026 1.00 0.00 105 GLU A O 10
ATOM 19980 N N . SER A 1 106 ? -11.664 8.880 -22.252 1.00 0.00 106 SER A N 10
ATOM 19981 C CA . SER A 1 106 ? -10.229 9.135 -22.233 1.00 0.00 106 SER A CA 10
ATOM 19982 C C . SER A 1 106 ? -9.601 8.739 -23.566 1.00 0.00 106 SER A C 10
ATOM 19983 O O . SER A 1 106 ? -8.695 9.409 -24.060 1.00 0.00 106 SER A O 10
ATOM 19991 N N . LYS A 1 107 ? -10.095 7.649 -24.144 1.00 0.00 107 LYS A N 10
ATOM 19992 C CA . LYS A 1 107 ? -9.580 7.174 -25.422 1.00 0.00 107 LYS A CA 10
ATOM 19993 C C . LYS A 1 107 ? -9.849 8.202 -26.514 1.00 0.00 107 LYS A C 10
ATOM 19994 O O . LYS A 1 107 ? -9.028 8.402 -27.411 1.00 0.00 107 LYS A O 10
ATOM 20013 N N . ALA A 1 108 ? -11.003 8.855 -26.430 1.00 0.00 108 ALA A N 10
ATOM 20014 C CA . ALA A 1 108 ? -11.372 9.865 -27.413 1.00 0.00 108 ALA A CA 10
ATOM 20015 C C . ALA A 1 108 ? -10.304 10.951 -27.488 1.00 0.00 108 ALA A C 10
ATOM 20016 O O . ALA A 1 108 ? -9.986 11.450 -28.568 1.00 0.00 108 ALA A O 10
ATOM 20023 N N . THR A 1 109 ? -9.751 11.310 -26.333 1.00 0.00 109 THR A N 10
ATOM 20024 C CA . THR A 1 109 ? -8.716 12.335 -26.280 1.00 0.00 109 THR A CA 10
ATOM 20025 C C . THR A 1 109 ? -7.480 11.881 -27.049 1.00 0.00 109 THR A C 10
ATOM 20026 O O . THR A 1 109 ? -6.841 12.674 -27.741 1.00 0.00 109 THR A O 10
ATOM 20037 N N . ILE A 1 110 ? -7.151 10.599 -26.927 1.00 0.00 110 ILE A N 10
ATOM 20038 C CA . ILE A 1 110 ? -5.992 10.051 -27.621 1.00 0.00 110 ILE A CA 10
ATOM 20039 C C . ILE A 1 110 ? -6.142 10.237 -29.127 1.00 0.00 110 ILE A C 10
ATOM 20040 O O . ILE A 1 110 ? -5.162 10.482 -29.832 1.00 0.00 110 ILE A O 10
ATOM 20056 N N . HIS A 1 111 ? -7.373 10.121 -29.612 1.00 0.00 111 HIS A N 10
ATOM 20057 C CA . HIS A 1 111 ? -7.641 10.283 -31.037 1.00 0.00 111 HIS A CA 10
ATOM 20058 C C . HIS A 1 111 ? -7.195 11.664 -31.507 1.00 0.00 111 HIS A C 10
ATOM 20059 O O . HIS A 1 111 ? -6.851 11.853 -32.673 1.00 0.00 111 HIS A O 10
ATOM 20074 N N . GLU A 1 112 ? -7.203 12.625 -30.588 1.00 0.00 112 GLU A N 10
ATOM 20075 C CA . GLU A 1 112 ? -6.797 13.987 -30.915 1.00 0.00 112 GLU A CA 10
ATOM 20076 C C . GLU A 1 112 ? -5.307 14.039 -31.236 1.00 0.00 112 GLU A C 10
ATOM 20077 O O . GLU A 1 112 ? -4.855 14.898 -31.994 1.00 0.00 112 GLU A O 10
ATOM 20089 N N . ASN A 1 113 ? -4.549 13.117 -30.652 1.00 0.00 113 ASN A N 10
ATOM 20090 C CA . ASN A 1 113 ? -3.109 13.069 -30.882 1.00 0.00 113 ASN A CA 10
ATOM 20091 C C . ASN A 1 113 ? -2.808 12.985 -32.375 1.00 0.00 113 ASN A C 10
ATOM 20092 O O . ASN A 1 113 ? -1.984 13.737 -32.894 1.00 0.00 113 ASN A O 10
ATOM 20103 N N . ILE A 1 114 ? -3.483 12.067 -33.061 1.00 0.00 114 ILE A N 10
ATOM 20104 C CA . ILE A 1 114 ? -3.279 11.898 -34.495 1.00 0.00 114 ILE A CA 10
ATOM 20105 C C . ILE A 1 114 ? -4.136 12.889 -35.275 1.00 0.00 114 ILE A C 10
ATOM 20106 O O . ILE A 1 114 ? -3.848 13.198 -36.432 1.00 0.00 114 ILE A O 10
ATOM 20122 N N . GLY A 1 115 ? -5.190 13.385 -34.634 1.00 0.00 115 GLY A N 10
ATOM 20123 C CA . GLY A 1 115 ? -6.082 14.341 -35.277 1.00 0.00 115 GLY A CA 10
ATOM 20124 C C . GLY A 1 115 ? -5.310 15.564 -35.756 1.00 0.00 115 GLY A C 10
ATOM 20125 O O . GLY A 1 115 ? -5.758 16.283 -36.649 1.00 0.00 115 GLY A O 10
ATOM 20129 N N . ALA A 1 116 ? -4.145 15.793 -35.158 1.00 0.00 116 ALA A N 10
ATOM 20130 C CA . ALA A 1 116 ? -3.316 16.932 -35.533 1.00 0.00 116 ALA A CA 10
ATOM 20131 C C . ALA A 1 116 ? -2.596 16.657 -36.849 1.00 0.00 116 ALA A C 10
ATOM 20132 O O . ALA A 1 116 ? -2.671 17.450 -37.787 1.00 0.00 116 ALA A O 10
ATOM 20139 N N . ALA A 1 117 ? -1.899 15.526 -36.912 1.00 0.00 117 ALA A N 10
ATOM 20140 C CA . ALA A 1 117 ? -1.170 15.153 -38.118 1.00 0.00 117 ALA A CA 10
ATOM 20141 C C . ALA A 1 117 ? 0.034 16.067 -38.321 1.00 0.00 117 ALA A C 10
ATOM 20142 O O . ALA A 1 117 ? -0.108 17.210 -38.756 1.00 0.00 117 ALA A O 10
ATOM 20149 N N . GLY A 1 118 ? 1.218 15.556 -38.001 1.00 0.00 118 GLY A N 10
ATOM 20150 C CA . GLY A 1 118 ? 2.441 16.336 -38.152 1.00 0.00 118 GLY A CA 10
ATOM 20151 C C . GLY A 1 118 ? 2.912 16.871 -36.804 1.00 0.00 118 GLY A C 10
ATOM 20152 O O . GLY A 1 118 ? 2.409 17.884 -36.317 1.00 0.00 118 GLY A O 10
ATOM 20156 N N . PHE A 1 119 ? 3.878 16.182 -36.204 1.00 0.00 119 PHE A N 10
ATOM 20157 C CA . PHE A 1 119 ? 4.407 16.597 -34.909 1.00 0.00 119 PHE A CA 10
ATOM 20158 C C . PHE A 1 119 ? 5.891 16.265 -34.804 1.00 0.00 119 PHE A C 10
ATOM 20159 O O . PHE A 1 119 ? 6.267 15.214 -34.283 1.00 0.00 119 PHE A O 10
ATOM 20176 N N . LYS A 1 120 ? 6.732 17.168 -35.297 1.00 0.00 120 LYS A N 10
ATOM 20177 C CA . LYS A 1 120 ? 8.174 16.960 -35.249 1.00 0.00 120 LYS A CA 10
ATOM 20178 C C . LYS A 1 120 ? 8.511 15.483 -35.431 1.00 0.00 120 LYS A C 10
ATOM 20179 O O . LYS A 1 120 ? 9.521 15.000 -34.919 1.00 0.00 120 LYS A O 10
ATOM 20198 N N . MET A 1 121 ? 7.658 14.772 -36.162 1.00 0.00 121 MET A N 10
ATOM 20199 C CA . MET A 1 121 ? 7.877 13.351 -36.405 1.00 0.00 121 MET A CA 10
ATOM 20200 C C . MET A 1 121 ? 8.768 13.148 -37.626 1.00 0.00 121 MET A C 10
ATOM 20201 O O . MET A 1 121 ? 8.488 13.670 -38.705 1.00 0.00 121 MET A O 10
ATOM 20215 N N . SER A 1 122 ? 9.842 12.387 -37.447 1.00 0.00 122 SER A N 10
ATOM 20216 C CA . SER A 1 122 ? 10.767 12.123 -38.543 1.00 0.00 122 SER A CA 10
ATOM 20217 C C . SER A 1 122 ? 10.212 11.037 -39.461 1.00 0.00 122 SER A C 10
ATOM 20218 O O . SER A 1 122 ? 9.546 10.107 -39.005 1.00 0.00 122 SER A O 10
ATOM 20226 N N . PRO A 1 123 ? 10.474 11.138 -40.738 1.00 0.00 123 PRO A N 10
ATOM 20227 C CA . PRO A 1 123 ? 9.991 10.143 -41.740 1.00 0.00 123 PRO A CA 10
ATOM 20228 C C . PRO A 1 123 ? 10.627 8.770 -41.534 1.00 0.00 123 PRO A C 10
ATOM 20229 O O . PRO A 1 123 ? 11.680 8.535 -42.103 1.00 0.00 123 PRO A O 10
#